Protein AF-A0A7C7QX99-F1 (afdb_monomer)

Mean predicted aligned error: 15.76 Å

pLDDT: mean 74.19, std 25.72, range [22.48, 98.88]

Nearest PDB structures (foldseek):
  5jhe-assembly1_A-2  TM=8.015E-01  e=5.940E-01  Saccharomyces cerevisiae S288C
  7zr1-assembly1_D  TM=8.221E-02  e=9.703E-01  Thermochaetoides thermophila

Structure (mmCIF, N/CA/C/O backbone):
data_AF-A0A7C7QX99-F1
#
_entry.id   AF-A0A7C7QX99-F1
#
loop_
_atom_site.group_PDB
_atom_site.id
_atom_site.type_symbol
_atom_site.label_atom_id
_atom_site.label_alt_id
_atom_site.label_comp_id
_atom_site.label_asym_id
_atom_site.label_entity_id
_atom_site.label_seq_id
_atom_site.pdbx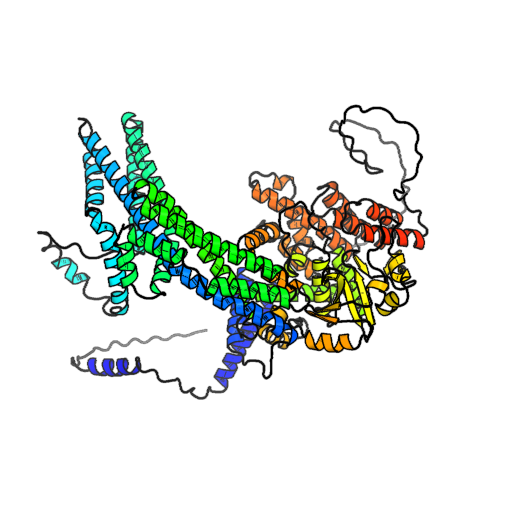_PDB_ins_code
_atom_site.Cartn_x
_atom_site.Cartn_y
_atom_site.Cartn_z
_atom_site.occupancy
_atom_site.B_iso_or_equiv
_atom_site.auth_seq_id
_atom_site.auth_comp_id
_atom_site.auth_asym_id
_atom_site.auth_atom_id
_atom_site.pdbx_PDB_model_num
ATOM 1 N N . MET A 1 1 ? 55.125 -20.316 23.622 1.00 30.61 1 MET A N 1
ATOM 2 C CA . MET A 1 1 ? 56.474 -20.749 24.046 1.00 30.61 1 MET A CA 1
ATOM 3 C C . MET A 1 1 ? 57.015 -21.716 22.999 1.00 30.61 1 MET A C 1
ATOM 5 O O . MET A 1 1 ? 56.302 -22.662 22.714 1.00 30.61 1 MET A O 1
ATOM 9 N N . ARG A 1 2 ? 58.177 -21.363 22.403 1.00 29.12 2 ARG A N 1
ATOM 10 C CA . ARG A 1 2 ? 59.296 -22.146 21.789 1.00 29.12 2 ARG A CA 1
ATOM 11 C C . ARG A 1 2 ? 58.978 -23.546 21.208 1.00 29.12 2 ARG A C 1
ATOM 13 O O . ARG A 1 2 ? 58.317 -24.315 21.877 1.00 29.12 2 ARG A O 1
ATOM 20 N N . SER A 1 3 ? 59.452 -24.013 20.047 1.00 27.77 3 SER A N 1
ATOM 21 C CA . SER A 1 3 ? 60.638 -23.757 19.187 1.00 27.77 3 SER A CA 1
ATOM 22 C C . SER A 1 3 ? 60.457 -24.611 17.903 1.00 27.77 3 SER A C 1
ATOM 24 O O . SER A 1 3 ? 59.970 -25.727 18.012 1.00 27.77 3 SER A O 1
ATOM 26 N N . ALA A 1 4 ? 60.621 -24.125 16.667 1.00 34.66 4 ALA A N 1
ATOM 27 C CA . ALA A 1 4 ? 61.855 -23.989 15.872 1.00 34.66 4 ALA A CA 1
ATOM 28 C C . ALA A 1 4 ? 62.702 -25.271 15.669 1.00 34.66 4 ALA A C 1
ATOM 30 O O . ALA A 1 4 ? 63.384 -25.690 16.597 1.00 34.66 4 ALA A O 1
ATOM 31 N N . SER A 1 5 ? 62.780 -25.769 14.422 1.00 29.28 5 SER A N 1
ATOM 32 C CA . SER A 1 5 ? 64.048 -26.157 13.770 1.00 29.28 5 SER A CA 1
ATOM 33 C C . SER A 1 5 ? 63.906 -26.315 12.240 1.00 29.28 5 SER A C 1
ATOM 35 O O . SER A 1 5 ? 62.974 -26.922 11.722 1.00 29.28 5 SER A O 1
ATOM 37 N N . ARG A 1 6 ? 64.856 -25.693 11.530 1.00 31.02 6 ARG A N 1
ATOM 38 C CA . ARG A 1 6 ? 65.202 -25.818 10.101 1.00 31.02 6 ARG A CA 1
ATOM 39 C C . ARG A 1 6 ? 66.288 -26.888 9.966 1.00 31.02 6 ARG A C 1
ATOM 41 O O . ARG A 1 6 ? 67.181 -26.875 10.808 1.00 31.02 6 ARG A O 1
ATOM 48 N N . VAL A 1 7 ? 66.317 -27.647 8.865 1.00 31.22 7 VAL A N 1
ATOM 49 C CA . VAL A 1 7 ? 67.562 -28.179 8.267 1.00 31.22 7 VAL A CA 1
ATOM 50 C C . VAL A 1 7 ? 67.431 -28.212 6.735 1.00 31.22 7 VAL A C 1
ATOM 52 O O . VAL A 1 7 ? 66.430 -28.687 6.202 1.00 31.22 7 VAL A O 1
ATOM 55 N N . ASP A 1 8 ? 68.452 -27.669 6.067 1.00 32.19 8 ASP A N 1
ATOM 56 C CA . ASP A 1 8 ? 68.706 -27.637 4.621 1.00 32.19 8 ASP A CA 1
ATOM 57 C C . ASP A 1 8 ? 69.195 -28.986 4.062 1.00 32.19 8 ASP A C 1
ATOM 59 O O . ASP A 1 8 ? 69.863 -29.754 4.752 1.00 32.19 8 ASP A O 1
ATOM 63 N N . GLY A 1 9 ? 68.995 -29.214 2.760 1.00 28.39 9 GLY A N 1
ATOM 64 C CA . GLY A 1 9 ? 69.675 -30.282 2.022 1.00 28.39 9 GLY A CA 1
ATOM 65 C C . GLY A 1 9 ? 69.593 -30.106 0.505 1.00 28.39 9 GLY A C 1
ATOM 66 O O . GLY A 1 9 ? 68.614 -30.500 -0.119 1.00 28.39 9 GLY A O 1
ATOM 67 N N . ARG A 1 10 ? 70.636 -29.521 -0.101 1.00 31.59 10 ARG A N 1
ATOM 68 C CA . ARG A 1 10 ? 70.861 -29.515 -1.558 1.00 31.59 10 ARG A CA 1
ATOM 69 C C . ARG A 1 10 ? 71.312 -30.906 -2.023 1.00 31.59 10 ARG A C 1
ATOM 71 O O . ARG A 1 10 ? 72.273 -31.439 -1.478 1.00 31.59 10 ARG A O 1
ATOM 78 N N . GLY A 1 11 ? 70.717 -31.424 -3.098 1.00 28.89 11 GLY A N 1
ATOM 79 C CA . GLY A 1 11 ? 71.181 -32.616 -3.818 1.00 28.89 11 GLY A CA 1
ATOM 80 C C . GLY A 1 11 ? 70.881 -32.500 -5.315 1.00 28.89 11 GLY A C 1
ATOM 81 O O . GLY A 1 11 ? 69.756 -32.203 -5.698 1.00 28.89 11 GLY A O 1
ATOM 82 N N . LYS A 1 12 ? 71.920 -32.655 -6.139 1.00 30.75 12 LYS A N 1
ATOM 83 C CA . LYS A 1 12 ? 71.970 -32.445 -7.597 1.00 30.75 12 LYS A CA 1
ATOM 84 C C . LYS A 1 12 ? 71.170 -33.492 -8.396 1.00 30.75 12 LYS A C 1
ATOM 86 O O . LYS A 1 12 ? 71.123 -34.656 -8.015 1.00 30.75 12 LYS A O 1
ATOM 91 N N . SER A 1 13 ? 70.640 -33.073 -9.546 1.00 36.22 13 SER A N 1
ATOM 92 C CA . SER A 1 13 ? 69.966 -33.888 -10.574 1.00 36.22 13 SER A CA 1
ATOM 93 C C . SER A 1 13 ? 70.935 -34.722 -11.434 1.00 36.22 13 SER A C 1
ATOM 95 O O . SER A 1 13 ? 72.069 -34.289 -11.654 1.00 36.22 13 SER A O 1
ATOM 97 N N . PRO A 1 14 ? 70.452 -35.819 -12.052 1.00 33.06 14 PRO A N 1
ATOM 98 C CA . PRO A 1 14 ? 70.858 -36.199 -13.409 1.00 33.06 14 PRO A CA 1
ATOM 99 C C . PRO A 1 14 ? 69.648 -36.429 -14.358 1.00 33.06 14 PRO A C 1
ATOM 101 O O . PRO A 1 14 ? 68.509 -36.523 -13.895 1.00 33.06 14 PRO A O 1
ATOM 104 N N . PRO A 1 15 ? 69.862 -36.452 -15.690 1.00 43.06 15 PRO A N 1
ATOM 105 C CA . PRO A 1 15 ? 68.826 -36.208 -16.697 1.00 43.06 15 PRO A CA 1
ATOM 106 C C . PRO A 1 15 ? 68.098 -37.487 -17.139 1.00 43.06 15 PRO A C 1
ATOM 108 O O . PRO A 1 15 ? 68.664 -38.576 -17.125 1.00 43.06 15 PRO A O 1
ATOM 111 N N . SER A 1 16 ? 66.843 -37.353 -17.573 1.00 33.56 16 SER A N 1
ATOM 112 C CA . SER A 1 16 ? 66.055 -38.437 -18.184 1.00 33.56 16 SER A CA 1
ATOM 113 C C . SER A 1 16 ? 65.159 -37.904 -19.328 1.00 33.56 16 SER A C 1
ATOM 115 O O . SER A 1 16 ? 64.905 -36.700 -19.390 1.00 33.56 16 SER A O 1
ATOM 117 N N . PRO A 1 17 ? 64.790 -38.763 -20.301 1.00 33.09 17 PRO A N 1
ATOM 118 C CA . PRO A 1 17 ? 64.720 -38.436 -21.733 1.00 33.09 17 PRO A CA 1
ATOM 119 C C . PRO A 1 17 ? 63.365 -37.867 -22.209 1.00 33.09 17 PRO A C 1
ATOM 121 O O . PRO A 1 17 ? 62.349 -38.003 -21.521 1.00 33.09 17 PRO A O 1
ATOM 124 N N . PRO A 1 18 ? 63.314 -37.248 -23.408 1.00 40.69 18 PRO A N 1
ATOM 125 C CA . PRO A 1 18 ? 62.104 -36.637 -23.946 1.00 40.69 18 PRO A CA 1
ATOM 126 C C . PRO A 1 18 ? 61.167 -37.727 -24.483 1.00 40.69 18 PRO A C 1
ATOM 128 O O . PRO A 1 18 ? 61.434 -38.338 -25.512 1.00 40.69 18 PRO A O 1
ATOM 131 N N . GLY A 1 19 ? 60.067 -37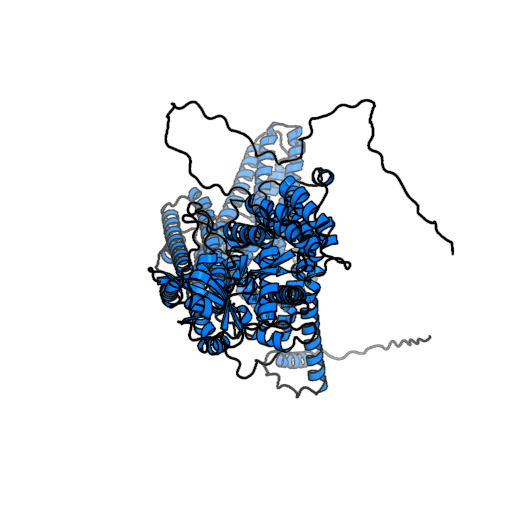.997 -23.779 1.00 42.34 19 GLY A N 1
ATOM 132 C CA . GLY A 1 19 ? 59.061 -38.949 -24.272 1.00 42.34 19 GLY A CA 1
ATOM 133 C C . GLY A 1 19 ? 57.911 -39.297 -23.326 1.00 42.34 19 GLY A C 1
ATOM 134 O O . GLY A 1 19 ? 56.900 -39.815 -23.782 1.00 42.34 19 GLY A O 1
ATOM 135 N N . ALA A 1 20 ? 57.999 -38.981 -22.029 1.00 36.06 20 ALA A N 1
ATOM 136 C CA . ALA A 1 20 ? 56.996 -39.417 -21.047 1.00 36.06 20 ALA A CA 1
ATOM 137 C C . ALA A 1 20 ? 55.898 -38.383 -20.702 1.00 36.06 20 ALA A C 1
ATOM 139 O O . ALA A 1 20 ? 54.919 -38.739 -20.049 1.00 36.06 20 ALA A O 1
ATOM 140 N N . MET A 1 21 ? 55.999 -37.122 -21.154 1.00 36.62 21 MET A N 1
ATOM 141 C CA . MET A 1 21 ? 54.970 -36.096 -20.875 1.00 36.62 21 MET A CA 1
ATOM 142 C C . MET A 1 21 ? 53.795 -36.082 -21.866 1.00 36.62 21 MET A C 1
ATOM 144 O O . MET A 1 21 ? 52.720 -35.601 -21.515 1.00 36.62 21 MET A O 1
ATOM 148 N N . ALA A 1 22 ? 53.941 -36.661 -23.061 1.00 39.94 22 ALA A N 1
ATOM 149 C CA . ALA A 1 22 ? 52.854 -36.702 -24.045 1.00 39.94 22 ALA A CA 1
ATOM 150 C C . ALA A 1 22 ? 51.770 -37.745 -23.698 1.00 39.94 22 ALA A C 1
ATOM 152 O O . ALA A 1 22 ? 50.595 -37.529 -23.987 1.00 39.94 22 ALA A O 1
ATOM 153 N N . LEU A 1 23 ? 52.130 -38.839 -23.012 1.00 35.56 23 LEU A N 1
ATOM 154 C CA . LEU A 1 23 ? 51.173 -39.888 -22.636 1.00 35.56 23 LEU A CA 1
ATOM 155 C C . LEU A 1 23 ? 50.381 -39.549 -21.356 1.00 35.56 23 LEU A C 1
ATOM 157 O O . LEU A 1 23 ? 49.223 -39.936 -21.233 1.00 35.56 23 LEU A O 1
ATOM 161 N N . TRP A 1 24 ? 50.953 -38.761 -20.436 1.00 39.25 24 TRP A N 1
ATOM 162 C CA . TRP A 1 24 ? 50.236 -38.272 -19.247 1.00 39.25 24 TRP A CA 1
ATOM 163 C C . TRP A 1 24 ? 49.296 -37.097 -19.554 1.00 39.25 24 TRP A C 1
ATOM 165 O O . TRP A 1 24 ? 48.236 -36.993 -18.938 1.00 39.25 24 TRP A O 1
ATOM 175 N N . ALA A 1 25 ? 49.617 -36.261 -20.549 1.00 39.16 25 ALA A N 1
ATOM 176 C CA . ALA A 1 25 ? 48.735 -35.181 -20.996 1.00 39.16 25 ALA A CA 1
ATOM 177 C C . ALA A 1 25 ? 47.486 -35.701 -21.740 1.00 39.16 25 ALA A C 1
ATOM 179 O O . ALA A 1 25 ? 46.396 -35.164 -21.553 1.00 39.16 25 ALA A O 1
ATOM 180 N N . LEU A 1 26 ? 47.604 -36.794 -22.506 1.00 36.91 26 LEU A N 1
ATOM 181 C CA . LEU A 1 26 ? 46.467 -37.423 -23.198 1.00 36.91 26 LEU A CA 1
ATOM 182 C C . LEU A 1 26 ? 45.500 -38.152 -22.245 1.00 36.91 26 LEU A C 1
ATOM 184 O O . LEU A 1 26 ? 44.292 -38.132 -22.476 1.00 36.91 26 LEU A O 1
ATOM 188 N N . VAL A 1 27 ? 45.988 -38.718 -21.134 1.00 40.03 27 VAL A N 1
ATOM 189 C CA . VAL A 1 27 ? 45.129 -39.345 -20.105 1.00 40.03 27 VAL A CA 1
ATOM 190 C C . VAL A 1 27 ? 44.422 -38.296 -19.229 1.00 40.03 27 VAL A C 1
ATOM 192 O O . VAL A 1 27 ? 43.275 -38.501 -18.835 1.00 40.03 27 VAL A O 1
ATOM 195 N N . LEU A 1 28 ? 45.041 -37.133 -18.990 1.00 37.34 28 LEU A N 1
ATOM 196 C CA . LEU A 1 28 ? 44.399 -36.003 -18.300 1.00 37.34 28 LEU A CA 1
ATOM 197 C C . LEU A 1 28 ? 43.385 -35.254 -19.185 1.00 37.34 28 LEU A C 1
ATOM 199 O O . LEU A 1 28 ? 42.366 -34.794 -18.674 1.00 37.34 28 LEU A O 1
ATOM 203 N N . ALA A 1 29 ? 43.602 -35.188 -20.503 1.00 36.94 29 ALA A N 1
ATOM 204 C CA . ALA A 1 29 ? 42.662 -34.567 -21.441 1.00 36.94 29 ALA A CA 1
ATOM 205 C C . ALA A 1 29 ? 41.411 -35.432 -21.708 1.00 36.94 29 ALA A C 1
ATOM 207 O O . ALA A 1 29 ? 40.313 -34.894 -21.859 1.00 36.94 29 ALA A O 1
ATOM 208 N N . ALA A 1 30 ? 41.529 -36.765 -21.678 1.00 32.94 30 ALA A N 1
ATOM 209 C CA . ALA A 1 30 ? 40.384 -37.670 -21.835 1.00 32.94 30 ALA A CA 1
ATOM 210 C C . ALA A 1 30 ? 39.441 -37.710 -20.608 1.00 32.94 30 ALA A C 1
ATOM 212 O O . ALA A 1 30 ? 38.288 -38.119 -20.736 1.00 32.94 30 ALA A O 1
ATOM 213 N N . LEU A 1 31 ? 39.882 -37.234 -19.436 1.00 33.00 31 LEU A N 1
ATOM 214 C CA . LEU A 1 31 ? 39.061 -37.155 -18.217 1.00 33.00 31 LEU A CA 1
ATOM 215 C C . LEU A 1 31 ? 38.252 -35.848 -18.080 1.00 33.00 31 LEU A C 1
ATOM 217 O O . LEU A 1 31 ? 37.415 -35.754 -17.184 1.00 33.00 31 LEU A O 1
ATOM 221 N N . CYS A 1 32 ? 38.442 -34.863 -18.967 1.00 34.25 32 CYS A N 1
ATOM 222 C CA . CYS A 1 32 ? 37.821 -33.536 -18.837 1.00 34.25 32 CYS A CA 1
ATOM 223 C C . CYS A 1 32 ? 36.688 -33.222 -19.839 1.00 34.25 32 CYS A C 1
ATOM 225 O O . CYS A 1 32 ? 36.085 -32.158 -19.720 1.00 34.25 32 CYS A O 1
ATOM 227 N N . VAL A 1 33 ? 36.348 -34.108 -20.791 1.00 38.78 33 VAL A N 1
ATOM 228 C CA . VAL A 1 33 ? 35.330 -33.812 -21.839 1.00 38.78 33 VAL A CA 1
ATOM 229 C C . VAL A 1 33 ? 34.152 -34.805 -21.899 1.00 38.78 33 VAL A C 1
ATOM 231 O O . VAL A 1 33 ? 33.150 -34.530 -22.553 1.00 38.78 33 VAL A O 1
ATOM 234 N N . ALA A 1 34 ? 34.160 -35.905 -21.143 1.00 31.64 34 ALA A N 1
ATOM 235 C CA . ALA A 1 34 ? 32.978 -36.760 -21.013 1.00 31.64 34 ALA A CA 1
ATOM 236 C C . ALA A 1 34 ? 32.167 -36.371 -19.770 1.00 31.64 34 ALA A C 1
ATOM 238 O O . ALA A 1 34 ? 32.625 -36.511 -18.635 1.00 31.64 34 ALA A O 1
ATOM 239 N N . GLY A 1 35 ? 30.937 -35.899 -19.978 1.00 34.66 35 GLY A N 1
ATOM 240 C CA . GLY A 1 35 ? 29.945 -35.815 -18.920 1.00 34.66 35 GLY A CA 1
ATOM 241 C C . GLY A 1 35 ? 29.700 -37.197 -18.319 1.00 34.66 35 GLY A C 1
ATOM 242 O O . GLY A 1 35 ? 28.940 -37.986 -18.866 1.00 34.66 35 GLY A O 1
ATOM 243 N N . CYS A 1 36 ? 30.295 -37.457 -17.161 1.00 25.52 36 CYS A N 1
ATOM 244 C CA . CYS A 1 36 ? 29.782 -38.438 -16.224 1.00 25.52 36 CYS A CA 1
ATOM 245 C C . CYS A 1 36 ? 29.022 -37.675 -15.149 1.00 25.52 36 CYS A C 1
ATOM 247 O O . CYS A 1 36 ? 29.586 -36.885 -14.385 1.00 25.52 36 CYS A O 1
ATOM 249 N N . GLN A 1 37 ? 27.712 -37.923 -15.126 1.00 31.78 37 GLN A N 1
ATOM 250 C CA . GLN A 1 37 ? 26.872 -37.800 -13.948 1.00 31.78 37 GLN A CA 1
ATOM 251 C C . GLN A 1 37 ? 27.731 -38.069 -12.713 1.00 31.78 37 GLN A C 1
ATOM 253 O O . GLN A 1 37 ? 28.314 -39.146 -12.582 1.00 31.78 37 GLN A O 1
ATOM 258 N N . ARG A 1 38 ? 27.823 -37.097 -11.799 1.00 24.97 38 ARG A N 1
ATOM 259 C CA . ARG A 1 38 ? 28.212 -37.430 -10.433 1.00 24.97 38 ARG A CA 1
ATOM 260 C C . ARG A 1 38 ? 27.134 -38.380 -9.935 1.00 24.97 38 ARG A C 1
ATOM 262 O O . ARG A 1 38 ? 26.106 -37.935 -9.431 1.00 24.97 38 ARG A O 1
ATOM 269 N N . THR A 1 39 ? 27.375 -39.680 -10.071 1.00 27.58 39 THR A N 1
ATOM 270 C CA . THR A 1 39 ? 26.901 -40.647 -9.098 1.00 27.58 39 THR A CA 1
ATOM 271 C C . THR A 1 39 ? 27.280 -40.044 -7.762 1.00 27.58 39 THR A C 1
ATOM 273 O O . THR A 1 39 ? 28.460 -39.858 -7.457 1.00 27.58 39 THR A O 1
ATOM 276 N N . SER A 1 40 ? 26.272 -39.588 -7.032 1.00 30.56 40 SER A N 1
ATOM 277 C CA . SER A 1 40 ? 26.423 -39.161 -5.660 1.00 30.56 40 SER A CA 1
ATOM 278 C C . SER A 1 40 ? 27.120 -40.299 -4.926 1.00 30.56 40 SER A C 1
ATOM 280 O O . SER A 1 40 ? 26.474 -41.298 -4.612 1.00 30.56 40 SER A O 1
ATOM 282 N N . SER A 1 41 ? 28.423 -40.166 -4.654 1.00 32.69 41 SER A N 1
ATOM 283 C CA . SER A 1 41 ? 29.016 -40.902 -3.542 1.00 32.69 41 SER A CA 1
ATOM 284 C C . SER A 1 41 ? 28.081 -40.676 -2.360 1.00 32.69 41 SER A C 1
ATOM 286 O O . SER A 1 41 ? 27.682 -39.518 -2.156 1.00 32.69 41 SER A O 1
ATOM 288 N N . PRO A 1 42 ? 27.667 -41.728 -1.633 1.00 33.66 42 PRO A N 1
ATOM 289 C CA . PRO A 1 42 ? 26.767 -41.562 -0.508 1.00 33.66 42 PRO A CA 1
ATOM 290 C C . PRO A 1 42 ? 27.400 -40.514 0.395 1.00 33.66 42 PRO A C 1
ATOM 292 O O . PRO A 1 42 ? 28.531 -40.671 0.862 1.00 33.66 42 PRO A O 1
ATOM 295 N N . ARG A 1 43 ? 26.719 -39.371 0.516 1.00 38.72 43 ARG A N 1
ATOM 296 C CA . ARG A 1 43 ? 27.171 -38.280 1.364 1.00 38.72 43 ARG A CA 1
ATOM 297 C C . ARG A 1 43 ? 27.346 -38.888 2.741 1.00 38.72 43 ARG A C 1
ATOM 299 O O . ARG A 1 43 ? 26.373 -39.315 3.353 1.00 38.72 43 ARG A O 1
ATOM 306 N N . GLY A 1 44 ? 28.588 -38.954 3.216 1.00 36.56 44 GLY A N 1
ATOM 307 C CA . GLY A 1 44 ? 28.829 -39.343 4.595 1.00 36.56 44 GLY A CA 1
ATOM 308 C C . GLY A 1 44 ? 27.984 -38.433 5.498 1.00 36.56 44 GLY A C 1
ATOM 309 O O . GLY A 1 44 ? 27.872 -37.234 5.193 1.00 36.56 44 GLY A O 1
ATOM 310 N N . PRO A 1 45 ? 27.401 -38.951 6.592 1.00 46.25 45 PRO A N 1
ATOM 311 C CA . PRO A 1 45 ? 26.476 -38.205 7.449 1.00 46.25 45 PRO A CA 1
ATOM 312 C C . PRO A 1 45 ? 27.055 -36.872 7.964 1.00 46.25 45 PRO A C 1
ATOM 314 O O . PRO A 1 45 ? 26.307 -35.949 8.279 1.00 46.25 45 PRO A O 1
ATOM 317 N N . GLY A 1 46 ? 28.386 -36.719 7.995 1.00 40.12 46 GLY A N 1
ATOM 318 C CA . GLY A 1 46 ? 29.060 -35.457 8.318 1.00 40.12 46 GLY A CA 1
ATOM 319 C C . GLY A 1 46 ? 28.889 -34.340 7.276 1.00 40.12 46 GLY A C 1
ATOM 320 O O . GLY A 1 46 ? 28.754 -33.181 7.657 1.00 40.12 46 GLY A O 1
ATOM 321 N N . SER A 1 47 ? 28.836 -34.651 5.975 1.00 50.22 47 SER A N 1
ATOM 322 C CA . SER A 1 47 ? 28.696 -33.635 4.912 1.00 50.22 47 SER A CA 1
ATOM 323 C C . SER A 1 47 ? 27.273 -33.074 4.806 1.00 50.22 47 SER A C 1
ATOM 325 O O . SER A 1 47 ? 27.098 -31.886 4.530 1.00 50.22 47 SER A O 1
ATOM 327 N N . GLU A 1 48 ? 26.256 -33.893 5.097 1.00 55.53 48 GLU A N 1
ATOM 328 C CA . GLU A 1 48 ? 24.861 -33.444 5.182 1.00 55.53 48 GLU A CA 1
ATOM 329 C C . GLU A 1 48 ? 24.620 -32.591 6.422 1.00 55.53 48 GLU A C 1
ATOM 331 O O . GLU A 1 48 ? 23.999 -31.535 6.318 1.00 55.53 48 GLU A O 1
ATOM 336 N N . LYS A 1 49 ? 25.190 -32.980 7.571 1.00 58.12 49 LYS A N 1
ATOM 337 C CA . LYS A 1 49 ? 25.149 -32.167 8.794 1.00 58.12 49 LYS A CA 1
ATOM 338 C C . LYS A 1 49 ? 25.815 -30.801 8.595 1.00 58.12 49 LYS A C 1
ATOM 340 O O . LYS A 1 49 ? 25.245 -29.790 8.995 1.00 58.12 49 LYS A O 1
ATOM 345 N N . LEU A 1 50 ? 26.969 -30.747 7.920 1.00 57.88 50 LEU A N 1
ATOM 346 C CA . LEU A 1 50 ? 27.662 -29.486 7.623 1.00 57.88 50 LEU A CA 1
ATOM 347 C C . LEU A 1 50 ? 26.875 -28.599 6.639 1.00 57.88 50 LEU A C 1
ATOM 349 O O . LEU A 1 50 ? 26.869 -27.375 6.767 1.00 57.88 50 LEU A O 1
ATOM 353 N N . GLY A 1 51 ? 26.211 -29.207 5.651 1.00 66.94 51 GLY A N 1
ATOM 354 C CA . GLY A 1 51 ? 25.324 -28.507 4.719 1.00 66.94 51 GLY A CA 1
ATOM 355 C C . GLY A 1 51 ? 24.090 -27.926 5.411 1.00 66.94 51 GLY A C 1
ATOM 356 O O . GLY A 1 51 ? 23.786 -26.751 5.219 1.00 66.94 51 GLY A O 1
ATOM 357 N N . ALA A 1 52 ? 23.440 -28.718 6.268 1.00 67.69 52 ALA A N 1
ATOM 358 C CA . ALA A 1 52 ? 22.275 -28.302 7.043 1.00 67.69 52 ALA A CA 1
ATOM 359 C C . ALA A 1 52 ? 22.600 -27.169 8.029 1.00 67.69 52 ALA A C 1
ATOM 361 O O . ALA A 1 52 ? 21.827 -26.218 8.125 1.00 67.69 52 ALA A O 1
ATOM 362 N N . ALA A 1 53 ? 23.757 -27.226 8.702 1.00 67.88 53 ALA A N 1
ATOM 363 C CA . ALA A 1 53 ? 24.226 -26.156 9.584 1.00 67.88 53 ALA A CA 1
ATOM 364 C C . ALA A 1 53 ? 24.435 -24.838 8.818 1.00 67.88 53 ALA A C 1
ATOM 366 O O . ALA A 1 53 ? 23.859 -23.817 9.175 1.00 67.88 53 ALA A O 1
ATOM 367 N N . ARG A 1 54 ? 25.149 -24.878 7.683 1.00 75.69 54 ARG A N 1
ATOM 368 C CA . ARG A 1 54 ? 25.354 -23.692 6.828 1.00 75.69 54 ARG A CA 1
ATOM 369 C C . ARG A 1 54 ? 24.045 -23.103 6.300 1.00 75.69 54 ARG A C 1
ATOM 371 O O . ARG A 1 54 ? 23.938 -21.892 6.131 1.00 75.69 54 ARG A O 1
ATOM 378 N N . ASP A 1 55 ? 23.064 -23.944 5.985 1.00 77.81 55 ASP A N 1
ATOM 379 C CA . ASP A 1 55 ? 21.757 -23.485 5.515 1.00 77.81 55 ASP A CA 1
ATOM 380 C C . ASP A 1 55 ? 20.927 -22.869 6.658 1.00 77.81 55 ASP A C 1
ATOM 382 O O . ASP A 1 55 ? 20.232 -21.877 6.431 1.00 77.81 55 ASP A O 1
ATOM 386 N N . ALA A 1 56 ? 21.031 -23.397 7.882 1.00 77.62 56 ALA A N 1
ATOM 387 C CA . ALA A 1 56 ? 20.441 -22.786 9.074 1.00 77.62 56 ALA A CA 1
ATOM 388 C C . ALA A 1 56 ? 21.071 -21.417 9.382 1.00 77.62 56 ALA A C 1
ATOM 390 O O . ALA A 1 56 ? 20.337 -20.456 9.619 1.00 77.62 56 ALA A O 1
ATOM 391 N N . ASP A 1 57 ? 22.398 -21.301 9.271 1.00 84.62 57 ASP A N 1
ATOM 392 C CA . ASP A 1 57 ? 23.123 -20.042 9.467 1.00 84.62 57 ASP A CA 1
ATOM 393 C C . ASP A 1 57 ? 22.688 -18.979 8.450 1.00 84.62 57 ASP A C 1
ATOM 395 O O . ASP A 1 57 ? 22.354 -17.856 8.830 1.00 84.62 57 ASP A O 1
ATOM 399 N N . ARG A 1 58 ? 22.612 -19.329 7.153 1.00 85.75 58 ARG A N 1
ATOM 400 C CA . ARG A 1 58 ? 22.137 -18.403 6.105 1.00 85.75 58 ARG A CA 1
ATOM 401 C C . ARG A 1 58 ? 20.733 -17.884 6.388 1.00 85.75 58 ARG A C 1
ATOM 403 O O . ARG A 1 58 ? 20.495 -16.686 6.241 1.00 85.75 58 ARG A O 1
ATOM 410 N N . PHE A 1 59 ? 19.820 -18.779 6.771 1.00 89.75 59 PHE A N 1
ATOM 411 C CA . PHE A 1 59 ? 18.450 -18.411 7.110 1.00 89.75 59 PHE A CA 1
ATOM 412 C C . PHE A 1 59 ? 18.416 -17.479 8.322 1.00 89.75 59 PHE A C 1
ATOM 414 O O . PHE A 1 59 ? 17.824 -16.405 8.231 1.00 89.75 59 PHE A O 1
ATOM 421 N N . SER A 1 60 ? 19.088 -17.843 9.424 1.00 87.25 60 SER A N 1
ATOM 422 C CA . SER A 1 60 ? 19.095 -17.014 10.634 1.00 87.25 60 SER A CA 1
ATOM 423 C C . SER A 1 60 ? 19.676 -15.636 10.349 1.00 87.25 60 SER A C 1
ATOM 425 O O . SER A 1 60 ? 19.016 -14.648 10.641 1.00 87.25 60 SER A O 1
ATOM 427 N N . MET A 1 61 ? 20.838 -15.554 9.691 1.00 86.50 61 MET A N 1
ATOM 428 C CA . MET A 1 61 ? 21.466 -14.277 9.343 1.00 86.50 61 MET A CA 1
ATOM 429 C C . MET A 1 61 ? 20.555 -13.387 8.495 1.00 86.50 61 MET A C 1
ATOM 431 O O . MET A 1 61 ? 20.489 -12.177 8.717 1.00 86.50 61 MET A O 1
ATOM 435 N N . ALA A 1 62 ? 19.871 -13.961 7.502 1.00 87.75 62 ALA A N 1
ATOM 436 C CA . ALA A 1 62 ? 18.966 -13.197 6.657 1.00 87.75 62 ALA A CA 1
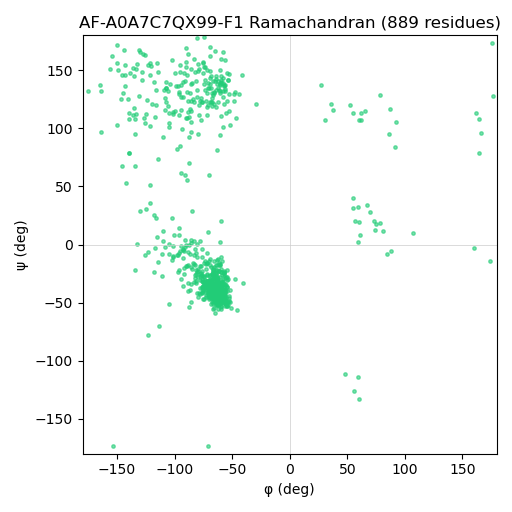ATOM 437 C C . ALA A 1 62 ? 17.766 -12.678 7.457 1.00 87.75 62 ALA A C 1
ATOM 439 O O . ALA A 1 62 ? 17.485 -11.482 7.425 1.00 87.75 62 ALA A O 1
ATOM 440 N N . VAL A 1 63 ? 17.109 -13.549 8.229 1.00 87.75 63 VAL A N 1
ATOM 441 C CA . VAL A 1 63 ? 15.979 -13.176 9.090 1.00 87.75 63 VAL A CA 1
ATOM 442 C C . VAL A 1 63 ? 16.399 -12.123 10.118 1.00 87.75 63 VAL A C 1
ATOM 444 O O . VAL A 1 63 ? 15.726 -11.108 10.250 1.00 87.75 63 VAL A O 1
ATOM 447 N N . ASP A 1 64 ? 17.532 -12.305 10.796 1.00 87.31 64 ASP A N 1
ATOM 448 C CA . ASP A 1 64 ? 18.073 -11.339 11.759 1.00 87.31 64 ASP A CA 1
ATOM 449 C C . ASP A 1 64 ? 18.285 -9.962 11.133 1.00 87.31 64 ASP A C 1
ATOM 451 O O . ASP A 1 64 ? 17.962 -8.947 11.748 1.00 87.31 64 ASP A O 1
ATOM 455 N N . THR A 1 65 ? 18.751 -9.921 9.883 1.00 85.62 65 THR A N 1
ATOM 456 C CA . THR A 1 65 ? 18.924 -8.664 9.148 1.00 85.62 65 THR A CA 1
ATOM 457 C C . THR A 1 65 ? 17.579 -7.981 8.884 1.00 85.62 65 THR A C 1
ATOM 459 O O . THR A 1 65 ? 17.470 -6.774 9.079 1.00 85.62 65 THR A O 1
ATOM 462 N N . PHE A 1 66 ? 16.530 -8.724 8.512 1.00 84.94 66 PHE A N 1
ATOM 463 C CA . PHE A 1 66 ? 15.186 -8.153 8.341 1.00 84.94 66 PHE A CA 1
ATOM 464 C C . PHE A 1 66 ? 14.614 -7.590 9.647 1.00 84.94 66 PHE A C 1
ATOM 466 O O . PHE A 1 66 ? 14.012 -6.517 9.652 1.00 84.94 66 PHE A O 1
ATOM 473 N N . PHE A 1 67 ? 14.827 -8.283 10.767 1.00 85.19 67 PHE A N 1
ATOM 474 C CA . PHE A 1 67 ? 14.375 -7.816 12.079 1.00 85.19 67 PHE A CA 1
ATOM 475 C C . PHE A 1 67 ? 15.178 -6.629 12.618 1.00 85.19 67 PHE A C 1
ATOM 477 O O . PHE A 1 67 ? 14.693 -5.964 13.530 1.00 85.19 67 PHE A O 1
ATOM 484 N N . ARG A 1 68 ? 16.358 -6.346 12.058 1.00 83.50 68 ARG A N 1
ATOM 485 C CA . ARG A 1 68 ? 17.255 -5.236 12.422 1.00 83.50 68 ARG A CA 1
ATOM 486 C C . ARG A 1 68 ? 17.437 -4.240 11.272 1.00 83.50 68 ARG A C 1
ATOM 488 O O . ARG A 1 68 ? 18.442 -3.541 11.213 1.00 83.50 68 ARG A O 1
ATOM 495 N N . ALA A 1 69 ? 16.490 -4.194 10.330 1.00 75.44 69 ALA A N 1
ATOM 496 C CA . ALA A 1 69 ? 16.619 -3.438 9.084 1.00 75.44 69 ALA A CA 1
ATOM 497 C C . ALA A 1 69 ? 16.958 -1.944 9.285 1.00 75.44 69 ALA A C 1
ATOM 499 O O . ALA A 1 69 ? 17.642 -1.363 8.452 1.00 75.44 69 ALA A O 1
ATOM 500 N N . GLU A 1 70 ? 16.518 -1.333 10.387 1.00 73.62 70 GLU A N 1
ATOM 501 C CA . GLU A 1 70 ? 16.796 0.058 10.771 1.00 73.62 70 GLU A CA 1
ATOM 502 C C . GLU A 1 70 ? 18.265 0.341 11.102 1.00 73.62 70 GLU A C 1
ATOM 504 O O . GLU A 1 70 ? 18.715 1.483 10.997 1.00 73.62 70 GLU A O 1
ATOM 509 N N . GLU A 1 71 ? 19.019 -0.684 11.501 1.00 74.00 71 GLU A N 1
ATOM 510 C CA . GLU A 1 71 ? 20.443 -0.549 11.805 1.00 74.00 71 GLU A CA 1
ATOM 511 C C . GLU A 1 71 ? 21.267 -0.346 10.527 1.00 74.00 71 GLU A C 1
ATOM 513 O O . GLU A 1 71 ? 22.404 0.117 10.580 1.00 74.00 71 GLU A O 1
ATOM 518 N N . PHE A 1 72 ? 20.682 -0.635 9.362 1.00 70.44 72 PHE A N 1
ATOM 519 C CA . PHE A 1 72 ? 21.353 -0.572 8.073 1.00 70.44 72 PHE A CA 1
ATOM 520 C C . PHE A 1 72 ? 20.878 0.635 7.256 1.00 70.44 72 PHE A C 1
ATOM 522 O O . PHE A 1 72 ? 19.688 0.915 7.147 1.00 70.44 72 PHE A O 1
ATOM 529 N N . GLU A 1 73 ? 21.824 1.357 6.655 1.00 54.97 73 GLU A N 1
ATOM 530 C CA . GLU A 1 73 ? 21.558 2.624 5.947 1.00 54.97 73 GLU A CA 1
ATOM 531 C C . GLU A 1 73 ? 21.208 2.423 4.472 1.00 54.97 73 GLU A C 1
ATOM 533 O O . GLU A 1 73 ? 20.617 3.295 3.836 1.00 54.97 73 GLU A O 1
ATOM 538 N N . THR A 1 74 ? 21.546 1.261 3.910 1.00 55.88 74 THR A N 1
ATOM 539 C CA . THR A 1 74 ? 21.430 1.004 2.477 1.00 55.88 74 THR A CA 1
ATOM 540 C C . THR A 1 74 ? 20.458 -0.133 2.180 1.00 55.88 74 THR A C 1
ATOM 542 O O . THR A 1 74 ? 20.456 -1.190 2.815 1.00 55.88 74 THR A O 1
ATOM 545 N N . GLY A 1 75 ? 19.666 0.045 1.116 1.00 62.56 75 GLY A N 1
ATOM 546 C CA . GLY A 1 75 ? 18.827 -1.021 0.553 1.00 62.56 75 GLY A CA 1
ATOM 547 C C . GLY A 1 75 ? 19.625 -2.250 0.089 1.00 62.56 75 GLY A C 1
ATOM 548 O O . GLY A 1 75 ? 19.038 -3.299 -0.170 1.00 62.56 75 GLY A O 1
ATOM 549 N N . GLU A 1 76 ? 20.958 -2.155 0.031 1.00 69.25 76 GLU A N 1
ATOM 550 C CA . GLU A 1 76 ? 21.849 -3.286 -0.220 1.00 69.25 76 GLU A CA 1
ATOM 551 C C . GLU A 1 76 ? 21.724 -4.383 0.837 1.00 69.25 76 GLU A C 1
ATOM 553 O O . GLU A 1 76 ? 21.826 -5.555 0.493 1.00 69.25 76 GLU A O 1
ATOM 558 N N . MET A 1 77 ? 21.482 -4.052 2.110 1.00 74.69 77 MET A N 1
ATOM 559 C CA . MET A 1 77 ? 21.371 -5.077 3.156 1.00 74.69 77 MET A CA 1
ATOM 560 C C . MET A 1 77 ? 20.094 -5.905 3.016 1.00 74.69 77 MET A C 1
ATOM 562 O O . MET A 1 77 ? 20.134 -7.123 3.210 1.00 74.69 77 MET A O 1
ATOM 566 N N . LEU A 1 78 ? 18.991 -5.284 2.586 1.00 74.81 78 LEU A N 1
ATOM 567 C CA . LEU A 1 78 ? 17.776 -6.006 2.205 1.00 74.81 78 LEU A CA 1
ATOM 568 C C . LEU A 1 78 ? 18.045 -6.893 0.986 1.00 74.81 78 LEU A C 1
ATOM 570 O O . LEU A 1 78 ? 17.699 -8.070 1.017 1.00 74.81 78 LEU A O 1
ATOM 574 N N . ALA A 1 79 ? 18.730 -6.378 -0.041 1.00 80.94 79 ALA A N 1
ATOM 575 C CA . ALA A 1 79 ? 19.091 -7.167 -1.221 1.00 80.94 79 ALA A CA 1
ATOM 576 C C . ALA A 1 79 ? 19.967 -8.382 -0.859 1.00 80.94 79 ALA A C 1
ATOM 578 O O . ALA A 1 79 ? 19.611 -9.511 -1.176 1.00 80.94 79 ALA A O 1
ATOM 579 N N . ARG A 1 80 ? 21.038 -8.183 -0.078 1.00 84.31 80 ARG A N 1
ATOM 580 C CA . ARG A 1 80 ? 21.911 -9.265 0.414 1.00 84.31 80 ARG A CA 1
ATOM 581 C C . ARG A 1 80 ? 21.154 -10.275 1.281 1.00 84.31 80 ARG A C 1
ATOM 583 O O . ARG A 1 80 ? 21.471 -11.462 1.261 1.00 84.31 80 ARG A O 1
ATOM 590 N N . SER A 1 81 ? 20.174 -9.826 2.065 1.00 86.81 81 SER A N 1
ATOM 591 C CA . SER A 1 81 ? 19.331 -10.722 2.870 1.00 86.81 81 SER A CA 1
ATOM 592 C C . SER A 1 81 ? 18.403 -11.551 1.997 1.00 86.81 81 SER A C 1
ATOM 594 O O . SER A 1 81 ? 18.283 -12.754 2.220 1.00 86.81 81 SER A O 1
ATOM 596 N N . MET A 1 82 ? 17.819 -10.944 0.964 1.00 89.25 82 MET A N 1
ATOM 597 C CA . MET A 1 82 ? 17.045 -11.666 -0.042 1.00 89.25 82 MET A CA 1
ATOM 598 C C . MET A 1 82 ? 17.904 -12.687 -0.784 1.00 89.25 82 MET A C 1
ATOM 600 O O . MET A 1 82 ? 17.484 -13.831 -0.903 1.00 89.25 82 MET A O 1
ATOM 604 N N . ASP A 1 83 ? 19.130 -12.339 -1.177 1.00 88.75 83 ASP A N 1
ATOM 605 C CA . ASP A 1 83 ? 20.049 -13.276 -1.833 1.00 88.75 83 ASP A CA 1
ATOM 606 C C . ASP A 1 83 ? 20.382 -14.474 -0.932 1.00 88.75 83 ASP A C 1
ATOM 608 O O . ASP A 1 83 ? 20.456 -15.614 -1.391 1.00 88.75 83 ASP A O 1
ATOM 612 N N . ARG A 1 84 ? 20.556 -14.246 0.376 1.00 90.81 84 ARG A N 1
ATOM 613 C CA . ARG A 1 84 ? 20.772 -15.326 1.353 1.00 90.81 84 ARG A CA 1
ATOM 614 C C . ARG A 1 84 ? 19.537 -16.212 1.512 1.00 90.81 84 ARG A C 1
ATOM 616 O O . ARG A 1 84 ? 19.697 -17.432 1.573 1.00 90.81 84 ARG A O 1
ATOM 623 N N . LEU A 1 85 ? 18.336 -15.629 1.561 1.00 92.12 85 LEU A N 1
ATOM 624 C CA . LEU A 1 85 ? 17.081 -16.389 1.579 1.00 92.12 85 LEU A CA 1
ATOM 625 C C . LEU A 1 85 ? 16.891 -17.186 0.285 1.00 92.12 85 LEU A C 1
ATOM 627 O O . LEU A 1 85 ? 16.486 -18.343 0.351 1.00 92.12 85 LEU A O 1
ATOM 631 N N . ASP A 1 86 ? 17.244 -16.617 -0.867 1.00 92.50 86 ASP A N 1
ATOM 632 C CA . ASP A 1 86 ? 17.170 -17.287 -2.167 1.00 92.50 86 ASP A CA 1
ATOM 633 C C . ASP A 1 86 ? 18.146 -18.469 -2.252 1.00 92.50 86 ASP A C 1
ATOM 635 O O . ASP A 1 86 ? 17.774 -19.586 -2.614 1.00 92.50 86 ASP A O 1
ATOM 639 N N . GLN A 1 87 ? 19.388 -18.282 -1.799 1.00 91.12 87 GLN A N 1
ATOM 640 C CA . GLN A 1 87 ? 20.360 -19.373 -1.680 1.00 91.12 87 GLN A CA 1
ATOM 641 C C . GLN A 1 87 ? 19.892 -20.475 -0.725 1.00 91.12 87 GLN A C 1
ATOM 643 O O . GLN A 1 87 ? 20.140 -21.658 -0.974 1.00 91.12 87 GLN A O 1
ATOM 648 N N . TRP A 1 88 ? 19.253 -20.091 0.380 1.00 93.94 88 TRP A N 1
ATOM 649 C CA . TRP A 1 88 ? 18.714 -21.026 1.357 1.00 93.94 88 TRP A CA 1
ATOM 650 C C . TRP A 1 88 ? 17.543 -21.830 0.779 1.00 93.94 88 TRP A C 1
ATOM 652 O O . TRP A 1 88 ? 17.556 -23.061 0.874 1.00 93.94 88 TRP A O 1
ATOM 662 N N . ILE A 1 89 ? 16.557 -21.168 0.163 1.00 93.69 89 ILE A N 1
ATOM 663 C CA . ILE A 1 89 ? 15.310 -21.811 -0.266 1.00 93.69 89 ILE A CA 1
ATOM 664 C C . ILE A 1 89 ? 15.517 -22.776 -1.435 1.00 93.69 89 ILE A C 1
ATOM 666 O O . ILE A 1 89 ? 14.933 -23.858 -1.431 1.00 93.69 89 ILE A O 1
ATOM 670 N N . ARG A 1 90 ? 16.431 -22.464 -2.365 1.00 90.69 90 ARG A N 1
ATOM 671 C CA . ARG A 1 90 ? 16.786 -23.341 -3.500 1.00 90.69 90 ARG A CA 1
ATOM 672 C C . ARG A 1 90 ? 17.351 -24.702 -3.080 1.00 90.69 90 ARG A C 1
ATOM 674 O O . ARG A 1 90 ? 17.410 -25.622 -3.889 1.00 90.69 90 ARG A O 1
ATOM 681 N N . ARG A 1 91 ? 17.801 -24.833 -1.828 1.00 90.56 91 ARG A N 1
ATOM 682 C CA . ARG A 1 91 ? 18.321 -26.086 -1.254 1.00 90.56 91 ARG A CA 1
ATOM 683 C C . ARG A 1 91 ? 17.274 -26.867 -0.468 1.00 90.56 91 ARG A C 1
ATOM 685 O O . ARG A 1 91 ? 17.550 -27.983 -0.031 1.00 90.56 91 ARG A O 1
ATOM 692 N N . GLN A 1 92 ? 16.096 -26.290 -0.252 1.00 91.25 92 GLN A N 1
ATOM 693 C CA . GLN A 1 92 ? 15.039 -26.929 0.514 1.00 91.25 92 GLN A CA 1
ATOM 694 C C . GLN A 1 92 ? 14.199 -27.842 -0.376 1.00 91.25 92 GLN A C 1
ATOM 696 O O . GLN A 1 92 ? 14.027 -27.606 -1.571 1.00 91.25 92 GLN A O 1
ATOM 701 N N . LYS A 1 93 ? 13.630 -28.887 0.228 1.00 91.00 93 LYS A N 1
ATOM 702 C CA . LYS A 1 93 ? 12.605 -29.687 -0.442 1.00 91.00 93 LYS A CA 1
ATOM 703 C C . LYS A 1 93 ? 11.293 -28.894 -0.476 1.00 91.00 93 LYS A C 1
ATOM 705 O O . LYS A 1 93 ? 10.942 -28.298 0.548 1.00 91.00 93 LYS A O 1
ATOM 710 N N . PRO A 1 94 ? 10.559 -28.904 -1.601 1.00 90.00 94 PRO A N 1
ATOM 711 C CA . PRO A 1 94 ? 9.216 -28.350 -1.651 1.00 90.00 94 PRO A CA 1
ATOM 712 C C . PRO A 1 94 ? 8.321 -28.933 -0.559 1.00 90.00 94 PRO A C 1
ATOM 714 O O . PRO A 1 94 ? 8.452 -30.103 -0.193 1.00 90.00 94 PRO A O 1
ATOM 717 N N . LEU A 1 95 ? 7.395 -28.118 -0.053 1.00 89.75 95 LEU A N 1
ATOM 718 C CA . LEU A 1 95 ? 6.412 -28.577 0.920 1.00 89.75 95 LEU A CA 1
ATOM 719 C C . LEU A 1 95 ? 5.531 -29.677 0.295 1.00 89.75 95 LEU A C 1
ATOM 721 O O . LEU A 1 95 ? 4.905 -29.421 -0.739 1.00 89.75 95 LEU A O 1
ATOM 725 N N . PRO A 1 96 ? 5.467 -30.885 0.890 1.00 88.69 96 PRO A N 1
ATOM 726 C CA . PRO A 1 96 ? 4.636 -31.960 0.362 1.00 88.69 96 PRO A CA 1
ATOM 727 C C . PRO A 1 96 ? 3.164 -31.544 0.414 1.00 88.69 96 PRO A C 1
ATOM 729 O O . PRO A 1 96 ? 2.723 -30.943 1.392 1.00 88.69 96 PRO A O 1
ATOM 732 N N . HIS A 1 97 ? 2.421 -31.848 -0.652 1.00 88.31 97 HIS A N 1
ATOM 733 C CA . HIS A 1 97 ? 0.996 -31.522 -0.818 1.00 88.31 97 HIS A CA 1
ATOM 734 C C . HIS A 1 97 ? 0.637 -30.028 -0.796 1.00 88.31 97 HIS A C 1
ATOM 736 O O . HIS A 1 97 ? -0.546 -29.697 -0.824 1.00 88.31 97 HIS A O 1
ATOM 742 N N . TRP A 1 98 ? 1.619 -29.122 -0.790 1.00 93.44 98 TRP A N 1
ATOM 743 C CA . TRP A 1 98 ? 1.327 -27.701 -0.932 1.00 93.44 98 TRP A CA 1
ATOM 744 C C . TRP A 1 98 ? 0.747 -27.427 -2.319 1.00 93.44 98 TRP A C 1
ATOM 746 O O . TRP A 1 98 ? 1.303 -27.859 -3.332 1.00 93.44 98 TRP A O 1
ATOM 756 N N . LYS A 1 99 ? -0.362 -26.693 -2.349 1.00 93.88 99 LYS A N 1
ATOM 757 C CA . LYS A 1 99 ? -1.004 -26.184 -3.558 1.00 93.88 99 LYS A CA 1
ATOM 758 C C . LYS A 1 99 ? -1.340 -24.718 -3.338 1.00 93.88 99 LYS A C 1
ATOM 760 O O . LYS A 1 99 ? -1.597 -24.314 -2.203 1.00 93.88 99 LYS A O 1
ATOM 765 N N . LEU A 1 100 ? -1.353 -23.953 -4.425 1.00 95.94 100 LEU A N 1
ATOM 766 C CA . LEU A 1 100 ? -1.879 -22.598 -4.397 1.00 95.94 100 LEU A CA 1
ATOM 767 C C . LEU A 1 100 ? -3.350 -22.646 -3.964 1.00 95.94 100 LEU A C 1
ATOM 769 O O . LEU A 1 100 ? -4.091 -23.541 -4.380 1.00 95.94 100 LEU A O 1
ATOM 773 N N . ASP A 1 101 ? -3.757 -21.707 -3.110 1.00 97.44 101 ASP A N 1
ATOM 774 C CA . ASP A 1 101 ? -5.148 -21.609 -2.672 1.00 97.44 101 ASP A CA 1
ATOM 775 C C . ASP A 1 101 ? -6.071 -21.469 -3.902 1.00 97.44 101 ASP A C 1
ATOM 777 O O . ASP A 1 101 ? -5.784 -20.658 -4.789 1.00 97.44 101 ASP A O 1
ATOM 781 N N . PRO A 1 102 ? -7.167 -22.245 -3.995 1.00 96.75 102 PRO A N 1
ATOM 782 C CA . PRO A 1 102 ? -7.999 -22.283 -5.194 1.00 96.75 102 PRO A CA 1
ATOM 783 C C . PRO A 1 102 ? -8.668 -20.943 -5.521 1.00 96.75 102 PRO A C 1
ATOM 785 O O . PRO A 1 102 ? -8.945 -20.684 -6.692 1.00 96.75 102 PRO A O 1
ATOM 788 N N . MET A 1 103 ? -8.927 -20.076 -4.534 1.00 96.94 103 MET A N 1
ATOM 789 C CA . MET A 1 103 ? -9.447 -18.734 -4.810 1.00 96.94 103 MET A CA 1
ATOM 790 C C . MET A 1 103 ? -8.374 -17.863 -5.463 1.00 96.94 103 MET A C 1
ATOM 792 O O . MET A 1 103 ? -8.667 -17.157 -6.426 1.00 96.94 103 MET A O 1
ATOM 796 N N . VAL A 1 104 ? -7.129 -17.960 -4.986 1.00 97.38 104 VAL A N 1
ATOM 797 C CA . VAL A 1 104 ? -5.977 -17.233 -5.543 1.00 97.38 104 VAL A CA 1
ATOM 798 C C . VAL A 1 104 ? -5.633 -17.733 -6.942 1.00 97.38 104 VAL A C 1
ATOM 800 O O . VAL A 1 104 ? -5.437 -16.922 -7.843 1.00 97.38 104 VAL A O 1
ATOM 803 N N . ALA A 1 105 ? -5.617 -19.051 -7.154 1.00 96.56 105 ALA A N 1
ATOM 804 C CA . ALA A 1 105 ? -5.298 -19.665 -8.443 1.00 96.56 105 ALA A CA 1
ATOM 805 C C . ALA A 1 105 ? -6.204 -19.154 -9.578 1.00 96.56 105 ALA A C 1
ATOM 807 O O . ALA A 1 105 ? -5.714 -18.808 -10.651 1.00 96.56 105 ALA A O 1
ATOM 808 N N . ARG A 1 106 ? -7.511 -18.984 -9.308 1.00 95.50 106 ARG A N 1
ATOM 809 C CA . ARG A 1 106 ? -8.494 -18.442 -10.272 1.00 95.50 106 ARG A CA 1
ATOM 810 C C . ARG A 1 106 ? -8.134 -17.055 -10.815 1.00 95.50 106 ARG A C 1
ATOM 812 O O . ARG A 1 106 ? -8.613 -16.692 -11.888 1.00 95.50 106 ARG A O 1
ATOM 819 N N . TRP A 1 107 ? -7.337 -16.286 -10.077 1.00 95.62 107 TRP A N 1
ATOM 820 C CA . TRP A 1 107 ? -6.906 -14.937 -10.440 1.00 95.62 107 TRP A CA 1
ATOM 821 C C . TRP A 1 107 ? -5.453 -14.915 -10.917 1.00 95.62 107 TRP A C 1
ATOM 823 O O . TRP A 1 107 ? -5.163 -14.387 -11.989 1.00 95.62 107 TRP A O 1
ATOM 833 N N . ALA A 1 108 ? -4.541 -15.499 -10.140 1.00 96.12 108 ALA A N 1
ATOM 834 C CA . ALA A 1 108 ? -3.107 -15.420 -10.384 1.00 96.12 108 ALA A CA 1
ATOM 835 C C . ALA A 1 108 ? -2.682 -16.136 -11.676 1.00 96.12 108 ALA A C 1
ATOM 837 O O . ALA A 1 108 ? -1.919 -15.560 -12.449 1.00 96.12 108 ALA A O 1
ATOM 838 N N . GLU A 1 109 ? -3.197 -17.342 -11.949 1.00 95.12 109 GLU A N 1
ATOM 839 C CA . GLU A 1 109 ? -2.779 -18.115 -13.129 1.00 95.12 109 GLU A CA 1
ATOM 840 C C . GLU A 1 109 ? -3.200 -17.436 -14.443 1.00 95.12 109 GLU A C 1
ATOM 842 O O . GLU A 1 109 ? -2.341 -17.250 -15.307 1.00 95.12 109 GLU A O 1
ATOM 847 N N . PRO A 1 110 ? -4.460 -16.983 -14.620 1.00 96.38 110 PRO A N 1
ATOM 848 C CA . PRO A 1 110 ? -4.870 -16.362 -15.876 1.00 96.38 110 PRO A CA 1
ATOM 849 C C . PRO A 1 110 ? -4.236 -14.985 -16.097 1.00 96.38 110 PRO A C 1
ATOM 851 O O . PRO A 1 110 ? -3.833 -14.683 -17.217 1.00 96.38 110 PRO A O 1
ATOM 854 N N . ILE A 1 111 ? -4.095 -14.166 -15.044 1.00 97.19 111 ILE A N 1
ATOM 855 C CA . ILE A 1 111 ? -3.409 -12.867 -15.148 1.00 97.19 111 ILE A CA 1
ATOM 856 C C . ILE A 1 111 ? -1.923 -13.083 -15.457 1.00 97.19 111 ILE A C 1
ATOM 858 O O . ILE A 1 111 ? -1.377 -12.427 -16.342 1.00 97.19 111 ILE A O 1
ATOM 862 N N . GLY A 1 112 ? -1.268 -14.028 -14.776 1.00 96.31 112 GLY A N 1
ATOM 863 C CA . GLY A 1 112 ? 0.120 -14.393 -15.058 1.00 96.31 112 GLY A CA 1
ATOM 864 C C . GLY A 1 112 ? 0.313 -14.960 -16.468 1.00 96.31 112 GLY A C 1
ATOM 865 O O . GLY A 1 112 ? 1.343 -14.715 -17.093 1.00 96.31 112 GLY A O 1
ATOM 866 N N . GLY A 1 113 ? -0.705 -15.629 -17.016 1.00 96.19 113 GLY A N 1
ATOM 867 C CA . GLY A 1 113 ? -0.737 -16.128 -18.391 1.00 96.19 113 GLY A CA 1
ATOM 868 C C . GLY A 1 113 ? -0.597 -15.046 -19.468 1.00 96.19 113 GLY A C 1
ATOM 869 O O . GLY A 1 113 ? -0.147 -15.357 -20.570 1.00 96.19 113 GLY A O 1
ATOM 870 N N . LEU A 1 114 ? -0.884 -13.775 -19.152 1.00 96.62 114 LEU A N 1
ATOM 871 C CA . LEU A 1 114 ? -0.643 -12.643 -20.057 1.00 96.62 114 LEU A CA 1
ATOM 872 C C . LEU A 1 114 ? 0.853 -12.386 -20.304 1.00 96.62 114 LEU A C 1
ATOM 874 O O . LEU A 1 114 ? 1.202 -11.766 -21.306 1.00 96.62 114 LEU A O 1
ATOM 878 N N . ALA A 1 115 ? 1.747 -12.866 -19.431 1.00 95.69 115 ALA A N 1
ATOM 879 C CA . ALA A 1 115 ? 3.186 -12.643 -19.566 1.00 95.69 115 ALA A CA 1
ATOM 880 C C . ALA A 1 115 ? 3.743 -13.206 -20.881 1.00 95.69 115 ALA A C 1
ATOM 882 O O . ALA A 1 115 ? 4.512 -12.527 -21.553 1.00 95.69 115 ALA A O 1
ATOM 883 N N . LYS A 1 116 ? 3.316 -14.413 -21.272 1.00 95.69 116 LYS A N 1
ATOM 884 C CA . LYS A 1 116 ? 3.825 -15.117 -22.457 1.00 95.69 116 LYS A CA 1
ATOM 885 C C . LYS A 1 116 ? 3.561 -14.367 -23.775 1.00 95.69 116 LYS A C 1
ATOM 887 O O . LYS A 1 116 ? 4.528 -14.088 -24.479 1.00 95.69 116 LYS A O 1
ATOM 892 N N . PRO A 1 117 ? 2.315 -14.001 -24.134 1.00 96.06 117 PRO A N 1
ATOM 893 C CA . PRO A 1 117 ? 2.076 -13.248 -25.367 1.00 96.06 117 PRO A CA 1
ATOM 894 C C . PRO A 1 117 ? 2.762 -11.868 -25.362 1.00 96.06 117 PRO A C 1
ATOM 896 O O . PRO A 1 117 ? 3.217 -11.397 -26.403 1.00 96.06 117 PRO A O 1
ATOM 899 N N . ILE A 1 118 ? 2.915 -11.228 -24.197 1.00 94.69 118 ILE A N 1
ATOM 900 C CA . ILE A 1 118 ? 3.658 -9.962 -24.079 1.00 94.69 118 ILE A CA 1
ATOM 901 C C . ILE A 1 118 ? 5.165 -10.179 -24.293 1.00 94.69 118 ILE A C 1
ATOM 903 O O . ILE A 1 118 ? 5.811 -9.380 -24.970 1.00 94.69 118 ILE A O 1
ATOM 907 N N . GLU A 1 119 ? 5.733 -11.258 -23.756 1.00 93.50 119 GLU A N 1
ATOM 908 C CA . GLU A 1 119 ? 7.131 -11.641 -23.967 1.00 93.50 119 GLU A CA 1
ATOM 909 C C . GLU A 1 119 ? 7.411 -11.955 -25.442 1.00 93.50 119 GLU A C 1
ATOM 911 O O . GLU A 1 119 ? 8.405 -11.491 -25.998 1.00 93.50 119 GLU A O 1
ATOM 916 N N . GLU A 1 120 ? 6.507 -12.668 -26.116 1.00 92.81 120 GLU A N 1
ATOM 917 C CA . GLU A 1 120 ? 6.591 -12.920 -27.558 1.00 92.81 120 GLU A CA 1
ATOM 918 C C . GLU A 1 120 ? 6.588 -11.612 -28.365 1.00 92.81 120 GLU A C 1
ATOM 920 O O . GLU A 1 120 ? 7.402 -11.450 -29.274 1.00 92.81 120 GLU A O 1
ATOM 925 N N . ALA A 1 121 ? 5.733 -10.646 -28.009 1.00 90.44 121 ALA A N 1
ATOM 926 C CA . ALA A 1 121 ? 5.736 -9.315 -28.622 1.00 90.44 121 ALA A CA 1
ATOM 927 C C . ALA A 1 121 ? 7.035 -8.534 -28.329 1.00 90.44 121 ALA A C 1
ATOM 929 O O . ALA A 1 121 ? 7.576 -7.865 -29.210 1.00 90.44 121 ALA A O 1
ATOM 930 N N . ALA A 1 122 ? 7.585 -8.638 -27.115 1.00 88.50 122 ALA A N 1
ATOM 931 C CA . ALA A 1 122 ? 8.874 -8.032 -26.781 1.00 88.50 122 ALA A CA 1
ATOM 932 C C . ALA A 1 122 ? 10.015 -8.621 -27.625 1.00 88.50 122 ALA A C 1
ATOM 934 O O . ALA A 1 122 ? 10.835 -7.879 -28.163 1.00 88.50 122 ALA A O 1
ATOM 935 N N . ASN A 1 123 ? 10.024 -9.943 -27.802 1.00 85.50 123 ASN A N 1
ATOM 936 C CA . ASN A 1 123 ? 10.985 -10.640 -28.651 1.00 85.50 123 ASN A CA 1
ATOM 937 C C . ASN A 1 123 ? 10.857 -10.207 -30.122 1.00 85.50 123 ASN A C 1
ATOM 939 O O . ASN A 1 123 ? 11.871 -9.996 -30.781 1.00 85.50 123 ASN A O 1
ATOM 943 N N . GLN A 1 124 ? 9.638 -9.975 -30.622 1.00 86.69 124 GLN A N 1
ATOM 944 C CA . GLN A 1 124 ? 9.413 -9.413 -31.962 1.00 86.69 124 GLN A CA 1
ATOM 945 C C . GLN A 1 124 ? 9.942 -7.970 -32.118 1.00 86.69 124 GLN A C 1
ATOM 947 O O . GLN A 1 124 ? 10.344 -7.601 -33.221 1.00 86.69 124 GLN A O 1
ATOM 952 N N . LEU A 1 125 ? 10.003 -7.162 -31.043 1.00 83.06 125 LEU A N 1
ATOM 953 C CA . LEU A 1 125 ? 10.641 -5.827 -31.051 1.00 83.06 125 LEU A CA 1
ATOM 954 C C . LEU A 1 125 ? 12.167 -5.880 -31.010 1.00 83.06 125 LEU A C 1
ATOM 956 O O . LEU A 1 125 ? 12.810 -4.917 -31.432 1.00 83.06 125 LEU A O 1
ATOM 960 N N . ALA A 1 126 ? 12.752 -6.946 -30.464 1.00 77.25 126 ALA A N 1
ATOM 961 C CA . ALA A 1 126 ? 14.175 -6.979 -30.144 1.00 77.25 126 ALA A CA 1
ATOM 962 C C . ALA A 1 126 ? 15.064 -6.755 -31.381 1.00 77.25 126 ALA A C 1
ATOM 964 O O . ALA A 1 126 ? 16.017 -5.977 -31.313 1.00 77.25 126 ALA A O 1
ATOM 965 N N . GLU A 1 127 ? 14.727 -7.382 -32.513 1.00 74.06 127 GLU A N 1
ATOM 966 C CA . GLU A 1 127 ? 15.456 -7.223 -33.778 1.00 74.06 127 GLU A CA 1
ATOM 967 C C . GLU A 1 127 ? 15.325 -5.795 -34.354 1.00 74.06 127 GLU A C 1
ATOM 969 O O . GLU A 1 127 ? 16.367 -5.152 -34.514 1.00 74.06 127 GLU A O 1
ATOM 974 N N . PRO A 1 128 ? 14.117 -5.232 -34.592 1.00 78.12 128 PRO A N 1
ATOM 975 C CA . PRO A 1 128 ? 13.976 -3.859 -35.080 1.00 78.12 128 PRO A CA 1
ATOM 976 C C . PRO A 1 128 ? 14.713 -2.815 -34.244 1.00 78.12 128 PRO A C 1
ATOM 978 O O . PRO A 1 128 ? 15.402 -1.955 -34.791 1.00 78.12 128 PRO A O 1
ATOM 981 N N . VAL A 1 129 ? 14.613 -2.909 -32.916 1.00 77.12 129 VAL A N 1
ATOM 982 C CA . VAL A 1 129 ? 15.293 -1.996 -31.986 1.00 77.12 129 VAL A CA 1
ATOM 983 C C . VAL A 1 129 ? 16.790 -2.036 -32.201 1.00 77.12 129 VAL A C 1
ATOM 985 O O . VAL A 1 129 ? 17.434 -1.000 -32.329 1.00 77.12 129 VAL A O 1
ATOM 988 N N . ALA A 1 130 ? 17.347 -3.237 -32.249 1.00 66.38 130 ALA A N 1
ATOM 989 C CA . ALA A 1 130 ? 18.777 -3.392 -32.307 1.00 66.38 130 ALA A CA 1
ATOM 990 C C . ALA A 1 130 ? 19.352 -3.029 -33.687 1.00 66.38 130 ALA A C 1
ATOM 992 O O . ALA A 1 130 ? 20.456 -2.491 -33.760 1.00 66.38 130 ALA A O 1
ATOM 993 N N . VAL A 1 131 ? 18.594 -3.228 -34.774 1.00 69.94 131 VAL A N 1
ATOM 994 C CA . VAL A 1 131 ? 18.971 -2.710 -36.099 1.00 69.94 131 VAL A CA 1
ATOM 995 C C . VAL A 1 131 ? 18.948 -1.177 -36.118 1.00 69.94 131 VAL A C 1
ATOM 997 O O . VAL A 1 131 ? 19.870 -0.573 -36.662 1.00 69.94 131 VAL A O 1
ATOM 1000 N N . LEU A 1 132 ? 17.946 -0.533 -35.510 1.00 75.00 132 LEU A N 1
ATOM 1001 C CA . LEU A 1 132 ? 17.872 0.932 -35.430 1.00 75.00 132 LEU A CA 1
ATOM 1002 C C . LEU A 1 132 ? 18.985 1.529 -34.561 1.00 75.00 132 LEU A C 1
ATOM 1004 O O . LEU A 1 132 ? 19.626 2.485 -34.988 1.00 75.00 132 LEU A O 1
ATOM 1008 N N . GLU A 1 133 ? 19.254 0.951 -33.384 1.00 68.69 133 GLU A N 1
ATOM 1009 C CA . GLU A 1 133 ? 20.366 1.360 -32.509 1.00 68.69 133 GLU A CA 1
ATOM 1010 C C . GLU A 1 133 ? 21.715 1.243 -33.243 1.00 68.69 133 GLU A C 1
ATOM 1012 O O . GLU A 1 133 ? 22.551 2.144 -33.163 1.00 68.69 133 GLU A O 1
ATOM 1017 N N . LEU A 1 134 ? 21.912 0.171 -34.018 1.00 63.19 134 LEU A N 1
ATOM 1018 C CA . LEU A 1 134 ? 23.118 -0.017 -34.824 1.00 63.19 134 LEU A CA 1
ATOM 1019 C C . LEU A 1 134 ? 23.222 1.003 -35.968 1.00 63.19 134 LEU A C 1
ATOM 1021 O O . LEU A 1 134 ? 24.302 1.539 -36.207 1.00 63.19 134 LEU A O 1
ATOM 1025 N N . LYS A 1 135 ? 22.121 1.300 -36.669 1.00 69.88 135 LYS A N 1
ATOM 1026 C CA . LYS A 1 135 ? 22.116 2.299 -37.750 1.00 69.88 135 LYS A CA 1
ATOM 1027 C C . LYS A 1 135 ? 22.353 3.720 -37.224 1.00 69.88 135 LYS A C 1
ATOM 1029 O O . LYS A 1 135 ? 23.099 4.466 -37.857 1.00 69.88 135 LYS A O 1
ATOM 1034 N N . ASP A 1 136 ? 21.770 4.083 -36.077 1.00 70.12 136 ASP A N 1
ATOM 1035 C CA . ASP A 1 136 ? 22.033 5.367 -35.404 1.00 70.12 136 ASP A CA 1
ATOM 1036 C C . ASP A 1 136 ? 23.515 5.494 -35.031 1.00 70.12 136 ASP A C 1
ATOM 1038 O O . ASP A 1 136 ? 24.145 6.515 -35.303 1.00 70.12 136 ASP A O 1
ATOM 1042 N N . LEU A 1 137 ? 24.114 4.428 -34.492 1.00 60.72 137 LEU A N 1
ATOM 1043 C CA . LEU A 1 137 ? 25.544 4.414 -34.197 1.00 60.72 137 LEU A CA 1
ATOM 1044 C C . LEU A 1 137 ? 26.397 4.647 -35.447 1.00 60.72 137 LEU A C 1
ATOM 1046 O O . LEU A 1 137 ? 27.254 5.527 -35.440 1.00 60.72 137 LEU A O 1
ATOM 1050 N N . VAL A 1 138 ? 26.177 3.856 -36.503 1.00 61.22 138 VAL A N 1
ATOM 1051 C CA . VAL A 1 138 ? 26.946 3.959 -37.756 1.00 61.22 138 VAL A CA 1
ATOM 1052 C C . VAL A 1 138 ? 26.846 5.375 -38.318 1.00 61.22 138 VAL A C 1
ATOM 1054 O O . VAL A 1 138 ? 27.858 5.976 -38.672 1.00 61.22 138 VAL A O 1
ATOM 1057 N N . THR A 1 139 ? 25.639 5.939 -38.300 1.00 65.56 139 THR A N 1
ATOM 1058 C CA . THR A 1 139 ? 25.368 7.333 -38.655 1.00 65.56 139 THR A CA 1
ATOM 1059 C C . THR A 1 139 ? 26.207 8.319 -37.837 1.00 65.56 139 THR A C 1
ATOM 1061 O O . THR A 1 139 ? 26.869 9.182 -38.410 1.00 65.56 139 THR A O 1
ATOM 1064 N N . ARG A 1 140 ? 26.220 8.204 -36.505 1.00 59.00 140 ARG A N 1
ATOM 1065 C CA . ARG A 1 140 ? 26.987 9.112 -35.634 1.00 59.00 140 ARG A CA 1
ATOM 1066 C C . ARG A 1 140 ? 28.490 9.000 -35.869 1.00 59.00 140 ARG A C 1
ATOM 1068 O O . ARG A 1 140 ? 29.180 10.016 -35.894 1.00 59.00 140 ARG A O 1
ATOM 1075 N N . CYS A 1 141 ? 29.000 7.785 -36.068 1.00 54.38 141 CYS A N 1
ATOM 1076 C CA . CYS A 1 141 ? 30.404 7.563 -36.413 1.00 54.38 141 CYS A CA 1
ATOM 1077 C C . CYS A 1 141 ? 30.765 8.218 -37.753 1.00 54.38 141 CYS A C 1
ATOM 1079 O O . CYS A 1 141 ? 31.832 8.817 -37.874 1.00 54.38 141 CYS A O 1
ATOM 1081 N N . GLN A 1 142 ? 29.865 8.145 -38.736 1.00 58.28 142 GLN A N 1
ATOM 1082 C CA . GLN A 1 142 ? 30.045 8.773 -40.041 1.00 58.28 142 GLN A CA 1
ATOM 1083 C C . GLN A 1 142 ? 30.074 10.308 -39.933 1.00 58.28 142 GLN A C 1
ATOM 1085 O O . GLN A 1 142 ? 30.997 10.933 -40.449 1.00 58.28 142 GLN A O 1
ATOM 1090 N N . GLN A 1 143 ? 29.150 10.906 -39.174 1.00 60.00 143 GLN A N 1
ATOM 1091 C CA . GLN A 1 143 ? 29.140 12.352 -38.909 1.00 60.00 143 GLN A CA 1
ATOM 1092 C C . GLN A 1 143 ? 30.416 12.836 -38.221 1.00 60.00 143 GLN A C 1
ATOM 1094 O O . GLN A 1 143 ? 30.949 13.890 -38.562 1.00 60.00 143 GLN A O 1
ATOM 1099 N N . LEU A 1 144 ? 30.914 12.063 -37.254 1.00 52.38 144 LEU A N 1
ATOM 1100 C CA . LEU A 1 144 ? 32.155 12.385 -36.567 1.00 52.38 144 LEU A CA 1
ATOM 1101 C C . LEU A 1 144 ? 33.347 12.360 -37.533 1.00 52.38 144 LEU A C 1
ATOM 1103 O O . LEU A 1 144 ? 34.175 13.268 -37.509 1.00 52.38 144 LEU A O 1
ATOM 1107 N N . ALA A 1 145 ? 33.418 11.352 -38.405 1.00 50.69 145 ALA A N 1
ATOM 1108 C CA . ALA A 1 145 ? 34.462 11.264 -39.420 1.00 50.69 145 ALA A CA 1
ATOM 1109 C C . ALA A 1 145 ? 34.410 12.450 -40.402 1.00 50.69 145 ALA A C 1
ATOM 1111 O O . ALA A 1 145 ? 35.450 13.042 -40.694 1.00 50.69 145 ALA A O 1
ATOM 1112 N N . ASP A 1 146 ? 33.216 12.838 -40.856 1.00 55.25 146 ASP A N 1
ATOM 1113 C CA . ASP A 1 146 ? 33.034 13.969 -41.774 1.00 55.25 146 ASP A CA 1
ATOM 1114 C C . ASP A 1 146 ? 33.382 15.309 -41.110 1.00 55.25 146 ASP A C 1
ATOM 1116 O O . ASP A 1 146 ? 34.021 16.157 -41.736 1.00 55.25 146 ASP A O 1
ATOM 1120 N N . ALA A 1 147 ? 33.044 15.485 -39.828 1.00 51.50 147 ALA A N 1
ATOM 1121 C CA . ALA A 1 147 ? 33.441 16.655 -39.048 1.00 51.50 147 ALA A CA 1
ATOM 1122 C C . ALA A 1 147 ? 34.970 16.756 -38.925 1.00 51.50 147 ALA A C 1
ATOM 1124 O O . ALA A 1 147 ? 35.544 17.801 -39.228 1.00 51.50 147 ALA A O 1
ATOM 1125 N N . ILE A 1 148 ? 35.644 15.654 -38.572 1.00 47.53 148 ILE A N 1
ATOM 1126 C CA . ILE A 1 148 ? 37.112 15.589 -38.490 1.00 47.53 148 ILE A CA 1
ATOM 1127 C C . ILE A 1 148 ? 37.746 15.920 -39.850 1.00 47.53 148 ILE A C 1
ATOM 1129 O O . ILE A 1 148 ? 38.698 16.702 -39.920 1.00 47.53 148 ILE A O 1
ATOM 1133 N N . GLN A 1 149 ? 37.206 15.370 -40.940 1.00 51.56 149 GLN A N 1
ATOM 1134 C CA . GLN A 1 149 ? 37.698 15.629 -42.292 1.00 51.56 149 GLN A CA 1
ATOM 1135 C C . GLN A 1 149 ? 37.487 17.093 -42.714 1.00 51.56 149 GLN A C 1
ATOM 1137 O O . GLN A 1 149 ? 38.400 17.708 -43.269 1.00 51.56 149 GLN A O 1
ATOM 1142 N N . GLY A 1 150 ? 36.320 17.676 -42.426 1.00 51.22 150 GLY A N 1
ATOM 1143 C CA . GLY A 1 150 ? 36.023 19.084 -42.698 1.00 51.22 150 GLY A CA 1
ATOM 1144 C C . GLY A 1 150 ? 36.961 20.029 -41.945 1.00 51.22 150 GLY A C 1
ATOM 1145 O O . GLY A 1 150 ? 37.504 20.968 -42.531 1.00 51.22 150 GLY A O 1
ATOM 1146 N N . SER A 1 151 ? 37.242 19.740 -40.674 1.00 48.16 151 SER A N 1
ATOM 1147 C CA . SER A 1 151 ? 38.203 20.506 -39.876 1.00 48.16 151 SER A CA 1
ATOM 1148 C C . SER A 1 151 ? 39.635 20.368 -40.392 1.00 48.16 151 SER A C 1
ATOM 1150 O O . SER A 1 151 ? 40.354 21.366 -40.467 1.00 48.16 151 SER A O 1
ATOM 1152 N N .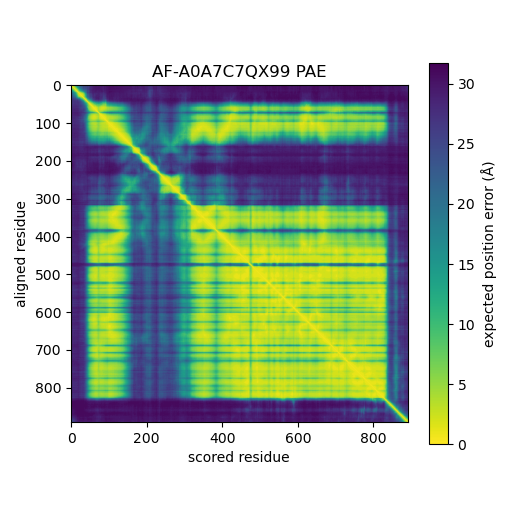 ALA A 1 152 ? 40.047 19.175 -40.833 1.00 49.66 152 ALA A N 1
ATOM 1153 C CA . ALA A 1 152 ? 41.344 18.973 -41.480 1.00 49.66 152 ALA A CA 1
ATOM 1154 C C . ALA A 1 152 ? 41.478 19.802 -42.776 1.00 49.66 152 ALA A C 1
ATOM 1156 O O . ALA A 1 152 ? 42.511 20.434 -43.003 1.00 49.66 152 ALA A O 1
ATOM 1157 N N . GLN A 1 153 ? 40.419 19.883 -43.589 1.00 55.34 153 GLN A N 1
ATOM 1158 C CA . GLN A 1 153 ? 40.397 20.702 -44.809 1.00 55.34 153 GLN A CA 1
ATOM 1159 C C . GLN A 1 153 ? 40.426 22.212 -44.518 1.00 55.34 153 GLN A C 1
ATOM 1161 O O . GLN A 1 153 ? 41.118 22.963 -45.208 1.00 55.34 153 GLN A O 1
ATOM 1166 N N . GLN A 1 154 ? 39.723 22.680 -43.483 1.00 51.81 154 GLN A N 1
ATOM 1167 C CA . GLN A 1 154 ? 39.778 24.084 -43.055 1.00 51.81 154 GLN A CA 1
ATOM 1168 C C . GLN A 1 154 ? 41.176 24.479 -42.549 1.00 51.81 154 GLN A C 1
ATOM 1170 O O . GLN A 1 154 ? 41.669 25.564 -42.873 1.00 51.81 154 GLN A O 1
ATOM 1175 N N . LEU A 1 155 ? 41.846 23.586 -41.813 1.00 48.03 155 LEU A N 1
ATOM 1176 C CA . LEU A 1 155 ? 43.240 23.754 -41.389 1.00 48.03 155 LEU A CA 1
ATOM 1177 C C . LEU A 1 155 ? 44.199 23.826 -42.587 1.00 48.03 155 LEU A C 1
ATOM 1179 O O . LEU A 1 155 ? 45.114 24.649 -42.605 1.00 48.03 155 LEU A O 1
ATOM 1183 N N . GLU A 1 156 ? 43.954 23.032 -43.628 1.00 47.28 156 GLU A N 1
ATOM 1184 C CA . GLU A 1 156 ? 44.711 23.082 -44.882 1.00 47.28 156 GLU A CA 1
ATOM 1185 C C . GLU A 1 156 ? 44.459 24.377 -45.680 1.00 47.28 156 GLU A C 1
ATOM 1187 O O . GLU A 1 156 ? 45.365 24.906 -46.323 1.00 47.28 156 GLU A O 1
ATOM 1192 N N . GLY A 1 157 ? 43.265 24.965 -45.588 1.00 51.56 157 GLY A N 1
ATOM 1193 C CA . GLY A 1 157 ? 42.989 26.302 -46.126 1.00 51.56 157 GLY A CA 1
ATOM 1194 C C . GLY A 1 157 ? 43.795 27.411 -45.434 1.00 51.56 157 GLY A C 1
ATOM 1195 O O . GLY A 1 157 ? 44.219 28.371 -46.081 1.00 51.56 157 GLY A O 1
ATOM 1196 N N . LEU A 1 158 ? 44.065 27.262 -44.134 1.00 45.62 158 LEU A N 1
ATOM 1197 C CA . LEU A 1 158 ? 44.885 28.194 -43.348 1.00 45.62 158 LEU A CA 1
ATOM 1198 C C . LEU A 1 158 ? 46.392 28.035 -43.598 1.00 45.62 158 LEU A C 1
ATOM 1200 O O . LEU A 1 158 ? 47.124 29.018 -43.484 1.00 45.62 158 LEU A O 1
ATOM 1204 N N . ARG A 1 159 ? 46.830 26.846 -44.032 1.00 39.16 159 ARG A N 1
ATOM 1205 C CA . ARG A 1 159 ? 48.200 26.524 -44.482 1.00 39.16 159 ARG A CA 1
ATOM 1206 C C . ARG A 1 159 ? 48.690 27.403 -45.640 1.00 39.16 159 ARG A C 1
ATOM 1208 O O . ARG A 1 159 ? 49.886 27.577 -45.820 1.00 39.16 159 ARG A O 1
ATOM 1215 N N . LYS A 1 160 ? 47.777 27.983 -46.430 1.00 47.28 160 LYS A N 1
ATOM 1216 C CA . LYS A 1 160 ? 48.109 28.849 -47.579 1.00 47.28 160 LYS A CA 1
ATOM 1217 C C . LYS A 1 160 ? 48.405 30.309 -47.202 1.00 47.28 160 LYS A C 1
ATOM 1219 O O . LYS A 1 160 ? 48.607 31.128 -48.096 1.00 47.28 160 LYS A O 1
ATOM 1224 N N . ARG A 1 161 ? 48.411 30.668 -45.910 1.00 47.34 161 ARG A N 1
ATOM 1225 C CA . ARG A 1 161 ? 48.797 32.010 -45.437 1.00 47.34 161 ARG A CA 1
ATOM 1226 C C . ARG A 1 161 ? 50.252 31.999 -44.940 1.00 47.34 161 ARG A C 1
ATOM 1228 O O . ARG A 1 161 ? 50.591 31.079 -44.204 1.00 47.34 161 ARG A O 1
ATOM 1235 N N . PRO A 1 162 ? 51.094 33.002 -45.266 1.00 42.50 162 PRO A N 1
ATOM 1236 C CA . PRO A 1 162 ? 52.562 32.868 -45.240 1.00 42.50 162 PRO A CA 1
ATOM 1237 C C . PRO A 1 162 ? 53.240 32.778 -43.859 1.00 42.50 162 PRO A C 1
ATOM 1239 O O . PRO A 1 162 ? 54.452 32.912 -43.790 1.00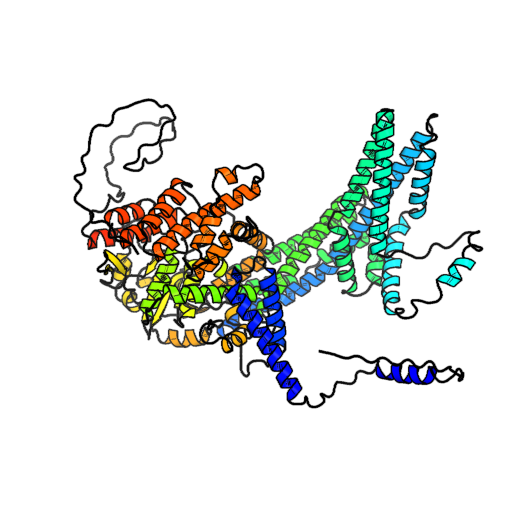 42.50 162 PRO A O 1
ATOM 1242 N N . ASP A 1 163 ? 52.500 32.603 -42.762 1.00 48.38 163 ASP A N 1
ATOM 1243 C CA . ASP A 1 163 ? 52.991 32.939 -41.416 1.00 48.38 163 ASP A CA 1
ATOM 1244 C C . ASP A 1 163 ? 52.799 31.814 -40.372 1.00 48.38 163 ASP A C 1
ATOM 1246 O O . ASP A 1 163 ? 52.606 32.090 -39.185 1.00 48.38 163 ASP A O 1
ATOM 1250 N N . PHE A 1 164 ? 52.788 30.538 -40.794 1.00 45.09 164 PHE A N 1
ATOM 1251 C CA . PHE A 1 164 ? 52.316 29.426 -39.950 1.00 45.09 164 PHE A CA 1
ATOM 1252 C C . PHE A 1 164 ? 53.088 28.087 -40.045 1.00 45.09 164 PHE A C 1
ATOM 1254 O O . PHE A 1 164 ? 52.478 27.022 -40.115 1.00 45.09 164 PHE A O 1
ATOM 1261 N N . ASP A 1 165 ? 54.412 28.096 -39.866 1.00 43.62 165 ASP A N 1
ATOM 1262 C CA . ASP A 1 165 ? 55.240 26.866 -39.759 1.00 43.62 165 ASP A CA 1
ATOM 1263 C C . ASP A 1 165 ? 54.877 25.951 -38.560 1.00 43.62 165 ASP A C 1
ATOM 1265 O O . ASP A 1 165 ? 55.253 24.780 -38.493 1.00 43.62 165 ASP A O 1
ATOM 1269 N N . HIS A 1 166 ? 54.120 26.452 -37.575 1.00 43.72 166 HIS A N 1
ATOM 1270 C CA . HIS A 1 166 ? 53.643 25.645 -36.442 1.00 43.72 166 HIS A CA 1
ATOM 1271 C C . HIS A 1 166 ? 52.389 24.810 -36.777 1.00 43.72 166 HIS A C 1
ATOM 1273 O O . HIS A 1 166 ? 52.145 23.791 -36.130 1.00 43.72 166 HIS A O 1
ATOM 1279 N N . ILE A 1 167 ? 51.619 25.202 -37.803 1.00 40.22 167 ILE A N 1
ATOM 1280 C CA . ILE A 1 167 ? 50.409 24.490 -38.251 1.00 40.22 167 ILE A CA 1
ATOM 1281 C C . ILE A 1 167 ? 50.776 23.227 -39.040 1.00 40.22 167 ILE A C 1
ATOM 1283 O O . ILE A 1 167 ? 50.040 22.246 -38.973 1.00 40.22 167 ILE A O 1
ATOM 1287 N N . ASP A 1 168 ? 51.938 23.179 -39.699 1.00 40.78 168 ASP A N 1
ATOM 1288 C CA . ASP A 1 168 ? 52.358 22.013 -40.490 1.00 40.78 168 ASP A CA 1
ATOM 1289 C C . ASP A 1 168 ? 52.549 20.741 -39.650 1.00 40.78 168 ASP A C 1
ATOM 1291 O O . ASP A 1 168 ? 52.174 19.651 -40.087 1.00 40.78 168 ASP A O 1
ATOM 1295 N N . ARG A 1 169 ? 53.035 20.863 -38.406 1.00 44.78 169 ARG A N 1
ATOM 1296 C CA . ARG A 1 169 ? 53.155 19.722 -37.473 1.00 44.78 169 ARG A CA 1
ATOM 1297 C C . ARG A 1 169 ? 51.798 19.223 -36.973 1.00 44.78 169 ARG A C 1
ATOM 1299 O O . ARG A 1 169 ? 51.615 18.030 -36.746 1.00 44.78 169 ARG A O 1
ATOM 1306 N N . LEU A 1 170 ? 50.838 20.130 -36.846 1.00 41.78 170 LEU A N 1
ATOM 1307 C CA . LEU A 1 170 ? 49.491 19.869 -36.345 1.00 41.78 170 LEU A CA 1
ATOM 1308 C C . LEU A 1 170 ? 48.597 19.266 -37.447 1.00 41.78 170 LEU A C 1
ATOM 1310 O O . LEU A 1 170 ? 47.910 18.270 -37.226 1.00 41.78 170 LEU A O 1
ATOM 1314 N N . ALA A 1 171 ? 48.708 19.789 -38.670 1.00 40.81 171 ALA A N 1
ATOM 1315 C CA . ALA A 1 171 ? 48.087 19.245 -39.874 1.00 40.81 171 ALA A CA 1
ATOM 1316 C C . ALA A 1 171 ? 48.668 17.874 -40.266 1.00 40.81 171 ALA A C 1
ATOM 1318 O O . ALA A 1 171 ? 47.932 17.021 -40.749 1.00 40.81 171 ALA A O 1
ATOM 1319 N N . ALA A 1 172 ? 49.965 17.621 -40.038 1.00 45.31 172 ALA A N 1
ATOM 1320 C CA . ALA A 1 172 ? 50.565 16.294 -40.220 1.00 45.31 172 ALA A CA 1
ATOM 1321 C C . ALA A 1 172 ? 50.040 15.261 -39.203 1.00 45.31 172 ALA A C 1
ATOM 1323 O O . ALA A 1 172 ? 49.752 14.128 -39.584 1.00 45.31 172 ALA A O 1
ATOM 1324 N N . ARG A 1 173 ? 49.840 15.660 -37.938 1.00 45.22 173 ARG A N 1
ATOM 1325 C CA . ARG A 1 173 ? 49.260 14.795 -36.894 1.00 45.22 173 ARG A CA 1
ATOM 1326 C C . ARG A 1 173 ? 47.792 14.448 -37.185 1.00 45.22 173 ARG A C 1
ATOM 1328 O O . ARG A 1 173 ? 47.416 13.287 -37.078 1.00 45.22 173 ARG A O 1
ATOM 1335 N N . LEU A 1 174 ? 46.995 15.417 -37.648 1.00 40.38 174 LEU A N 1
ATOM 1336 C CA . LEU A 1 174 ? 45.612 15.187 -38.094 1.00 40.38 174 LEU A CA 1
ATOM 1337 C C . LEU A 1 174 ? 45.526 14.380 -39.400 1.00 40.38 174 LEU A C 1
ATOM 1339 O O . LEU A 1 174 ? 44.661 13.516 -39.511 1.00 40.38 174 LEU A O 1
ATOM 1343 N N . ARG A 1 175 ? 46.442 14.584 -40.362 1.00 43.50 175 ARG A N 1
ATOM 1344 C CA . ARG A 1 175 ? 46.550 13.739 -41.569 1.00 43.50 175 ARG A CA 1
ATOM 1345 C C . ARG A 1 175 ? 46.791 12.270 -41.223 1.00 43.50 175 ARG A C 1
ATOM 1347 O O . ARG A 1 175 ? 46.088 11.422 -41.758 1.00 43.50 175 ARG A O 1
ATOM 1354 N N . GLY A 1 176 ? 47.684 11.983 -40.273 1.00 45.72 176 GLY A N 1
ATOM 1355 C CA . GLY A 1 176 ? 47.919 10.615 -39.794 1.00 45.72 176 GLY A CA 1
ATOM 1356 C C . GLY A 1 176 ? 46.696 9.977 -39.117 1.00 45.72 176 GLY A C 1
ATOM 1357 O O . GLY A 1 176 ? 46.499 8.769 -39.219 1.00 45.72 176 GLY A O 1
ATOM 1358 N N . MET A 1 177 ? 45.831 10.777 -38.481 1.00 42.56 177 MET A N 1
ATOM 1359 C CA . MET A 1 177 ? 44.554 10.311 -37.915 1.00 42.56 177 MET A CA 1
ATOM 1360 C C . MET A 1 177 ? 43.489 10.055 -38.995 1.00 42.56 177 MET A C 1
ATOM 1362 O O . MET A 1 177 ? 42.716 9.106 -38.887 1.00 42.56 177 MET A O 1
ATOM 1366 N N . VAL A 1 178 ? 43.455 10.878 -40.048 1.00 35.62 178 VAL A N 1
ATOM 1367 C CA . VAL A 1 178 ? 42.523 10.751 -41.182 1.00 35.62 178 VAL A CA 1
ATOM 1368 C C . VAL A 1 178 ? 42.902 9.580 -42.102 1.00 35.62 178 VAL A C 1
ATOM 1370 O O . VAL A 1 178 ? 42.016 8.857 -42.554 1.00 35.62 178 VAL A O 1
ATOM 1373 N N . GLU A 1 179 ? 44.193 9.323 -42.329 1.00 39.84 179 GLU A N 1
ATOM 1374 C CA . GLU A 1 179 ? 44.678 8.164 -43.102 1.00 39.84 179 GLU A CA 1
ATOM 1375 C C . GLU A 1 179 ? 44.386 6.820 -42.412 1.00 39.84 179 GLU A C 1
ATOM 1377 O O . GLU A 1 179 ? 44.176 5.818 -43.090 1.00 39.84 179 GLU A O 1
ATOM 1382 N N . GLN A 1 180 ? 44.256 6.797 -41.081 1.00 40.47 180 GLN A N 1
ATOM 1383 C CA . GLN A 1 180 ? 43.775 5.625 -40.334 1.00 40.47 180 GLN A CA 1
ATOM 1384 C C . GLN A 1 180 ? 42.250 5.406 -40.426 1.00 40.47 180 GLN A C 1
ATOM 1386 O O . GLN A 1 180 ? 41.766 4.344 -40.035 1.00 40.47 180 GLN A O 1
ATOM 1391 N N . LEU A 1 181 ? 41.485 6.370 -40.955 1.00 35.72 181 LEU A N 1
ATOM 1392 C CA . LEU A 1 181 ? 40.016 6.336 -41.057 1.00 35.72 181 LEU A CA 1
ATOM 1393 C C . LEU A 1 181 ? 39.490 6.358 -42.513 1.00 35.72 181 LEU A C 1
ATOM 1395 O O . LEU A 1 181 ? 38.282 6.273 -42.743 1.00 35.72 181 LEU A O 1
ATOM 1399 N N . GLY A 1 182 ? 40.363 6.465 -43.518 1.00 28.69 182 GLY A N 1
ATOM 1400 C CA . GLY A 1 182 ? 39.986 6.766 -44.903 1.00 28.69 182 GLY A CA 1
ATOM 1401 C C . GLY A 1 182 ? 39.768 5.554 -45.818 1.00 28.69 182 GLY A C 1
ATOM 1402 O O . GLY A 1 182 ? 40.705 5.057 -46.432 1.00 28.69 182 GLY A O 1
ATOM 1403 N N . GLY A 1 183 ? 38.510 5.153 -46.027 1.00 31.42 183 GLY A N 1
ATOM 1404 C CA . GLY A 1 183 ? 38.075 4.308 -47.152 1.00 31.42 183 GLY A CA 1
ATOM 1405 C C . GLY A 1 183 ? 36.663 4.681 -47.630 1.00 31.42 183 GLY A C 1
ATOM 1406 O O . GLY A 1 183 ? 35.847 5.116 -46.826 1.00 31.42 183 GLY A O 1
ATOM 1407 N N . SER A 1 184 ? 36.391 4.575 -48.936 1.00 35.94 184 SER A N 1
ATOM 1408 C CA . SER A 1 184 ? 35.200 5.077 -49.671 1.00 35.94 184 SER A CA 1
ATOM 1409 C C . SER A 1 184 ? 33.813 4.908 -48.984 1.00 35.94 184 SER A C 1
ATOM 1411 O O . SER A 1 184 ? 33.581 3.874 -48.350 1.00 35.94 184 SER A O 1
ATOM 1413 N N . PRO A 1 185 ? 32.848 5.849 -49.170 1.00 35.41 185 PRO A N 1
ATOM 1414 C CA . PRO A 1 185 ? 31.552 5.897 -48.463 1.00 35.41 185 PRO A CA 1
ATOM 1415 C C . PRO A 1 185 ? 30.696 4.620 -48.517 1.00 35.41 185 PRO A C 1
ATOM 1417 O O . PRO A 1 185 ? 29.984 4.321 -47.569 1.00 35.41 185 PRO A O 1
ATOM 1420 N N . ARG A 1 186 ? 30.793 3.809 -49.582 1.00 34.69 186 ARG A N 1
ATOM 1421 C CA . ARG A 1 186 ? 30.042 2.540 -49.719 1.00 34.69 186 ARG A CA 1
ATOM 1422 C C . ARG A 1 186 ? 30.661 1.342 -48.980 1.00 34.69 186 ARG A C 1
ATOM 1424 O O . ARG A 1 186 ? 30.035 0.290 -48.922 1.00 34.69 186 ARG A O 1
ATOM 1431 N N . MET A 1 187 ? 31.867 1.477 -48.419 1.00 35.03 187 MET A N 1
ATOM 1432 C CA . MET A 1 187 ? 32.580 0.394 -47.715 1.00 35.03 187 MET A CA 1
ATOM 1433 C C . MET A 1 187 ? 32.580 0.521 -46.179 1.00 35.03 187 MET A C 1
ATOM 1435 O O . MET A 1 187 ? 32.981 -0.423 -45.497 1.00 35.03 187 MET A O 1
ATOM 1439 N N . ARG A 1 188 ? 32.098 1.640 -45.618 1.00 40.69 188 ARG A N 1
ATOM 1440 C CA . ARG A 1 188 ? 32.225 1.966 -44.182 1.00 40.69 188 ARG A CA 1
ATOM 1441 C C . ARG A 1 188 ? 31.286 1.171 -43.265 1.00 40.69 188 ARG A C 1
ATOM 1443 O O . ARG A 1 188 ? 31.711 0.752 -42.195 1.00 40.69 188 ARG A O 1
ATOM 1450 N N . GLY A 1 189 ? 30.063 0.861 -43.702 1.00 33.69 189 GLY A N 1
ATOM 1451 C CA . GLY A 1 189 ? 29.161 -0.037 -42.961 1.00 33.69 189 GLY A CA 1
ATOM 1452 C C . GLY A 1 189 ? 29.609 -1.500 -43.019 1.00 33.69 189 GLY A C 1
ATOM 1453 O O . GLY A 1 189 ? 29.527 -2.227 -42.033 1.00 33.69 189 GLY A O 1
ATOM 1454 N N . GLN A 1 190 ? 30.160 -1.930 -44.158 1.00 34.59 190 GLN A N 1
ATOM 1455 C CA . GLN A 1 190 ? 30.455 -3.337 -44.411 1.00 34.59 190 GLN A CA 1
ATOM 1456 C C . GLN A 1 190 ? 31.599 -3.894 -43.570 1.00 34.59 190 GLN A C 1
ATOM 1458 O O . GLN A 1 190 ? 31.460 -4.976 -43.003 1.00 34.59 190 GLN A O 1
ATOM 1463 N N . ALA A 1 191 ? 32.691 -3.137 -43.447 1.00 36.41 191 ALA A N 1
ATOM 1464 C CA . ALA A 1 191 ? 33.875 -3.538 -42.694 1.00 36.41 191 ALA A CA 1
ATOM 1465 C C . ALA A 1 191 ? 33.577 -3.787 -41.205 1.00 36.41 191 ALA A C 1
ATOM 1467 O O . ALA A 1 191 ? 34.119 -4.724 -40.625 1.00 36.41 191 ALA A O 1
ATOM 1468 N N . VAL A 1 192 ? 32.672 -3.005 -40.604 1.00 34.88 192 VAL A N 1
ATOM 1469 C CA . VAL A 1 192 ? 32.303 -3.122 -39.183 1.00 34.88 192 VAL A CA 1
ATOM 1470 C C . VAL A 1 192 ? 31.584 -4.441 -38.898 1.00 34.88 192 VAL A C 1
ATOM 1472 O O . VAL A 1 192 ? 31.821 -5.062 -37.863 1.00 34.88 192 VAL A O 1
ATOM 1475 N N . ILE A 1 193 ? 30.748 -4.922 -39.817 1.00 36.12 193 ILE A N 1
ATOM 1476 C CA . ILE A 1 193 ? 29.923 -6.110 -39.557 1.00 36.12 193 ILE A CA 1
ATOM 1477 C C . ILE A 1 193 ? 30.592 -7.393 -40.064 1.00 36.12 193 ILE A C 1
ATOM 1479 O O . ILE A 1 193 ? 30.486 -8.435 -39.409 1.00 36.12 193 ILE A O 1
ATOM 1483 N N . ASP A 1 194 ? 31.411 -7.284 -41.121 1.00 38.00 194 ASP A N 1
ATOM 1484 C CA . ASP A 1 194 ? 32.384 -8.308 -41.535 1.00 38.00 194 ASP A CA 1
ATOM 1485 C C . ASP A 1 194 ? 33.353 -8.646 -40.390 1.00 38.00 194 ASP A C 1
ATOM 1487 O O . ASP A 1 194 ? 33.715 -9.806 -40.179 1.00 38.00 194 ASP A O 1
ATOM 1491 N N . PHE A 1 195 ? 33.747 -7.623 -39.628 1.00 37.69 195 PHE A N 1
ATOM 1492 C CA . PHE A 1 195 ? 34.656 -7.716 -38.491 1.00 37.69 195 PHE A CA 1
ATOM 1493 C C . PHE A 1 195 ? 33.983 -8.320 -37.246 1.00 37.69 195 PHE A C 1
ATOM 1495 O O . PHE A 1 195 ? 34.525 -9.250 -36.644 1.00 37.69 195 PHE A O 1
ATOM 1502 N N . LEU A 1 196 ? 32.774 -7.866 -36.889 1.00 34.06 196 LEU A N 1
ATOM 1503 C CA . LEU A 1 196 ? 32.018 -8.390 -35.743 1.00 34.06 196 LEU A CA 1
ATOM 1504 C C . LEU A 1 196 ? 31.567 -9.849 -35.938 1.00 34.06 196 LEU A C 1
ATOM 1506 O O . LEU A 1 196 ? 31.569 -10.613 -34.971 1.00 34.06 196 LEU A O 1
ATOM 1510 N N . SER A 1 197 ? 31.233 -10.257 -37.168 1.00 35.09 197 SER A N 1
ATOM 1511 C CA . SER A 1 197 ? 30.790 -11.625 -37.487 1.00 35.09 197 SER A CA 1
ATOM 1512 C C . SER A 1 197 ? 31.937 -12.641 -37.489 1.00 35.09 197 SER A C 1
ATOM 1514 O O . SER A 1 197 ? 31.754 -13.762 -37.017 1.00 35.09 197 SER A O 1
ATOM 1516 N N . ARG A 1 198 ? 33.141 -12.254 -37.941 1.00 37.50 198 ARG A N 1
ATOM 1517 C CA . ARG A 1 198 ? 34.342 -13.112 -37.873 1.00 37.50 198 ARG A CA 1
ATOM 1518 C C . ARG A 1 198 ? 34.839 -13.295 -36.439 1.00 37.50 198 ARG A C 1
ATOM 1520 O O . ARG A 1 198 ? 35.185 -14.408 -36.058 1.00 37.50 198 ARG A O 1
ATOM 1527 N N . LYS A 1 199 ? 34.778 -12.246 -35.610 1.00 37.53 199 LYS A N 1
ATOM 1528 C CA . LYS A 1 199 ? 35.223 -12.284 -34.205 1.00 37.53 199 LYS A CA 1
ATOM 1529 C C . LYS A 1 199 ? 34.393 -13.199 -33.297 1.00 37.53 199 LYS A C 1
ATOM 1531 O O . LYS A 1 199 ? 34.932 -13.725 -32.329 1.00 37.53 199 LYS A O 1
ATOM 1536 N N . ILE A 1 200 ? 33.106 -13.409 -33.583 1.00 34.47 200 ILE A N 1
ATOM 1537 C CA . ILE A 1 200 ? 32.228 -14.282 -32.777 1.00 34.47 200 ILE A CA 1
ATOM 1538 C C . ILE A 1 200 ? 32.604 -15.765 -32.939 1.00 34.47 200 ILE A C 1
ATOM 1540 O O . ILE A 1 200 ? 32.572 -16.513 -31.963 1.00 34.47 200 ILE A O 1
ATOM 1544 N N . GLU A 1 201 ? 33.021 -16.175 -34.139 1.00 34.59 201 GLU A N 1
ATOM 1545 C CA . GLU A 1 201 ? 33.448 -17.552 -34.426 1.00 34.59 201 GLU A CA 1
ATOM 1546 C C . GLU A 1 201 ? 34.889 -17.823 -33.942 1.00 34.59 201 GLU A C 1
ATOM 1548 O O . GLU A 1 201 ? 35.234 -18.939 -33.555 1.00 34.59 201 GLU A O 1
ATOM 1553 N N . GLU A 1 202 ? 35.721 -16.780 -33.897 1.00 35.25 202 GLU A N 1
ATOM 1554 C CA . GLU A 1 202 ? 37.135 -16.822 -33.496 1.00 35.25 202 GLU A CA 1
ATOM 1555 C C . GLU A 1 202 ? 37.320 -16.900 -31.966 1.00 35.25 202 GLU A C 1
ATOM 1557 O O . GLU A 1 202 ? 38.156 -17.653 -31.465 1.00 35.25 202 GLU A O 1
ATOM 1562 N N . VAL A 1 203 ? 36.466 -16.206 -31.199 1.00 33.62 203 VAL A N 1
ATOM 1563 C CA . VAL A 1 203 ? 36.445 -16.232 -29.718 1.00 33.62 203 VAL A CA 1
ATOM 1564 C C . VAL A 1 203 ? 36.096 -17.619 -29.160 1.00 33.62 203 VAL A C 1
ATOM 1566 O O . VAL A 1 203 ? 36.460 -17.953 -28.033 1.00 33.62 203 VAL A O 1
ATOM 1569 N N . ARG A 1 204 ? 35.445 -18.470 -29.958 1.00 36.12 204 ARG A N 1
ATOM 1570 C CA . ARG A 1 204 ? 35.124 -19.850 -29.585 1.00 36.12 204 ARG A CA 1
ATOM 1571 C C . ARG A 1 204 ? 36.351 -20.772 -29.579 1.00 36.12 204 ARG A C 1
ATOM 1573 O O . ARG A 1 204 ? 36.281 -21.825 -28.948 1.00 36.12 204 ARG A O 1
ATOM 1580 N N . LYS A 1 205 ? 37.443 -20.430 -30.281 1.00 38.56 205 LYS A N 1
ATOM 1581 C CA . LYS A 1 205 ? 38.453 -21.430 -30.667 1.00 38.56 205 LYS A CA 1
ATOM 1582 C C . LYS A 1 205 ? 39.828 -21.358 -30.009 1.00 38.56 205 LYS A C 1
ATOM 1584 O O . LYS A 1 205 ? 40.439 -22.413 -29.924 1.00 38.56 205 LYS A O 1
ATOM 1589 N N . GLN A 1 206 ? 40.348 -20.221 -29.548 1.00 35.72 206 GLN A N 1
ATOM 1590 C CA . GLN A 1 206 ? 41.770 -20.186 -29.150 1.00 35.72 206 GLN A CA 1
ATOM 1591 C C . GLN A 1 206 ? 42.032 -19.380 -27.880 1.00 35.72 206 GLN A C 1
ATOM 1593 O O . GLN A 1 206 ? 42.506 -18.250 -27.898 1.00 35.72 206 GLN A O 1
ATOM 1598 N N . LYS A 1 207 ? 41.731 -20.033 -26.754 1.00 39.00 207 LYS A N 1
ATOM 1599 C CA . LYS A 1 207 ? 42.051 -19.620 -25.383 1.00 39.00 207 LYS A CA 1
ATOM 1600 C C . LYS A 1 207 ? 43.255 -20.399 -24.807 1.00 39.00 207 LYS A C 1
ATOM 1602 O O . LYS A 1 207 ? 43.363 -20.509 -23.594 1.00 39.00 207 LYS A O 1
ATOM 1607 N N . GLU A 1 208 ? 44.136 -20.970 -25.636 1.00 38.66 208 GLU A N 1
ATOM 1608 C CA . GLU A 1 208 ? 45.135 -21.958 -25.161 1.00 38.66 208 GLU A CA 1
ATOM 1609 C C . GLU A 1 208 ? 46.595 -21.772 -25.616 1.00 38.66 208 GLU A C 1
ATOM 1611 O O . GLU A 1 208 ? 47.450 -22.517 -25.156 1.00 38.66 208 GLU A O 1
ATOM 1616 N N . GLU A 1 209 ? 46.949 -20.752 -26.399 1.00 40.84 209 GLU A N 1
ATOM 1617 C CA . GLU A 1 209 ? 48.344 -20.565 -26.868 1.00 40.84 209 GLU A CA 1
ATOM 1618 C C . GLU A 1 209 ? 48.914 -19.182 -26.518 1.00 40.84 209 GLU A C 1
ATOM 1620 O O . GLU A 1 209 ? 49.751 -18.594 -27.195 1.00 40.84 209 GLU A O 1
ATOM 1625 N N . GLN A 1 210 ? 48.438 -18.648 -25.400 1.00 41.75 210 GLN A N 1
ATOM 1626 C CA . GLN A 1 210 ? 48.905 -17.418 -24.786 1.00 41.75 210 GLN A CA 1
ATOM 1627 C C . GLN A 1 210 ? 50.102 -17.757 -23.886 1.00 41.75 210 GLN A C 1
ATOM 1629 O O . GLN A 1 210 ? 49.879 -18.343 -22.832 1.00 41.75 210 GLN A O 1
ATOM 1634 N N . GLN A 1 211 ? 51.344 -17.432 -24.293 1.00 47.72 211 GLN A N 1
ATOM 1635 C CA . GLN A 1 211 ? 52.387 -16.822 -23.422 1.00 47.72 211 GLN A CA 1
ATOM 1636 C C . GLN A 1 211 ? 53.865 -16.936 -23.860 1.00 47.72 211 GLN A C 1
ATOM 1638 O O . GLN A 1 211 ? 54.696 -16.398 -23.130 1.00 47.72 211 GLN A O 1
ATOM 1643 N N . ARG A 1 212 ? 54.283 -17.598 -24.954 1.00 38.44 212 ARG A N 1
ATOM 1644 C CA . ARG A 1 212 ? 55.735 -17.915 -25.086 1.00 38.44 212 ARG A CA 1
ATOM 1645 C C . ARG A 1 212 ? 56.522 -17.495 -26.332 1.00 38.44 212 ARG A C 1
ATOM 1647 O O . ARG A 1 212 ? 57.746 -17.504 -26.225 1.00 38.44 212 ARG A O 1
ATOM 1654 N N . ASP A 1 213 ? 55.911 -16.992 -27.404 1.00 39.53 213 ASP A N 1
ATOM 1655 C CA . ASP A 1 213 ? 56.670 -16.643 -28.628 1.00 39.53 213 ASP A CA 1
ATOM 1656 C C . ASP A 1 213 ? 56.790 -15.136 -28.953 1.00 39.53 213 ASP A C 1
ATOM 1658 O O . ASP A 1 213 ? 57.598 -14.748 -29.801 1.00 39.53 213 ASP A O 1
ATOM 1662 N N . GLU A 1 214 ? 56.091 -14.254 -28.228 1.00 36.91 214 GLU A N 1
ATOM 1663 C CA . GLU A 1 214 ? 56.020 -12.813 -28.553 1.00 36.91 214 GLU A CA 1
ATOM 1664 C C . GLU A 1 214 ? 57.325 -12.034 -28.333 1.00 36.91 214 GLU A C 1
ATOM 1666 O O . GLU A 1 214 ? 57.587 -11.063 -29.036 1.00 36.91 214 GLU A O 1
ATOM 1671 N N . VAL A 1 215 ? 58.215 -12.464 -27.437 1.00 37.59 215 VAL A N 1
ATOM 1672 C CA . VAL A 1 215 ? 59.467 -11.718 -27.193 1.00 37.59 215 VAL A CA 1
ATOM 1673 C C . VAL A 1 215 ? 60.525 -11.995 -28.270 1.00 37.59 215 VAL A C 1
ATOM 1675 O O . VAL A 1 215 ? 61.416 -11.178 -28.486 1.00 37.59 215 VAL A O 1
ATOM 1678 N N . ARG A 1 216 ? 60.430 -13.115 -29.000 1.00 39.47 216 ARG A N 1
ATOM 1679 C CA . ARG A 1 216 ? 61.452 -13.504 -29.989 1.00 39.47 216 ARG A CA 1
ATOM 1680 C C . ARG A 1 216 ? 61.090 -13.097 -31.424 1.00 39.47 216 ARG A C 1
ATOM 1682 O O . ARG A 1 216 ? 61.990 -12.883 -32.229 1.00 39.47 216 ARG A O 1
ATOM 1689 N N . GLN A 1 217 ? 59.802 -12.911 -31.727 1.00 37.47 217 GLN A N 1
ATOM 1690 C CA . GLN A 1 217 ? 59.337 -12.396 -33.025 1.00 37.47 217 GLN A CA 1
ATOM 1691 C C . GLN A 1 217 ? 59.428 -10.860 -33.140 1.00 37.47 217 GLN A C 1
ATOM 1693 O O . GLN A 1 217 ? 59.601 -10.347 -34.245 1.00 37.47 217 GLN A O 1
ATOM 1698 N N . LEU A 1 218 ? 59.426 -10.127 -32.016 1.00 35.53 218 LEU A N 1
ATOM 1699 C CA . LEU A 1 218 ? 59.545 -8.659 -31.982 1.00 35.53 218 LEU A CA 1
ATOM 1700 C C . LEU A 1 218 ? 60.877 -8.109 -32.526 1.00 35.53 218 LEU A C 1
ATOM 1702 O O . LEU A 1 218 ? 60.919 -6.964 -32.962 1.00 35.53 218 LEU A O 1
ATOM 1706 N N . MET A 1 219 ? 61.948 -8.910 -32.566 1.00 36.38 219 MET A N 1
ATOM 1707 C CA . MET A 1 219 ? 63.232 -8.473 -33.139 1.00 36.38 219 MET A CA 1
ATOM 1708 C C . MET A 1 219 ? 63.397 -8.789 -34.633 1.00 36.38 219 MET A C 1
ATOM 1710 O O . MET A 1 219 ? 64.185 -8.127 -35.294 1.00 36.38 219 MET A O 1
ATOM 1714 N N . ALA A 1 220 ? 62.637 -9.736 -35.194 1.00 37.41 220 ALA A N 1
ATOM 1715 C CA . ALA A 1 220 ? 62.689 -10.068 -36.627 1.00 37.41 220 ALA A CA 1
ATOM 1716 C C . ALA A 1 220 ? 61.653 -9.292 -37.473 1.00 37.41 220 ALA A C 1
ATOM 1718 O O . ALA A 1 220 ? 61.715 -9.311 -38.703 1.00 37.41 220 ALA A O 1
ATOM 1719 N N . LEU A 1 221 ? 60.701 -8.613 -36.817 1.00 35.03 221 LEU A N 1
ATOM 1720 C CA . LEU A 1 221 ? 59.668 -7.772 -37.436 1.00 35.03 221 LEU A CA 1
ATOM 1721 C C . LEU A 1 221 ? 60.187 -6.372 -37.824 1.00 35.03 221 LEU A C 1
ATOM 1723 O O . LEU A 1 221 ? 59.631 -5.742 -38.718 1.00 35.03 221 LEU A O 1
ATOM 1727 N N . ALA A 1 222 ? 61.265 -5.898 -37.190 1.00 34.97 222 ALA A N 1
ATOM 1728 C CA . ALA A 1 222 ? 61.858 -4.589 -37.472 1.00 34.97 222 ALA A CA 1
ATOM 1729 C C . ALA A 1 222 ? 62.464 -4.496 -38.889 1.00 34.97 222 ALA A C 1
ATOM 1731 O O . ALA A 1 222 ? 62.380 -3.446 -39.517 1.00 34.97 222 ALA A O 1
ATOM 1732 N N . ASP A 1 223 ? 62.980 -5.604 -39.429 1.00 34.47 223 ASP A N 1
ATOM 1733 C CA . ASP A 1 223 ? 63.666 -5.625 -40.732 1.00 34.47 223 ASP A CA 1
ATOM 1734 C C . ASP A 1 223 ? 62.729 -5.820 -41.940 1.00 34.47 223 ASP A C 1
ATOM 1736 O O . ASP A 1 223 ? 63.163 -5.704 -43.084 1.00 34.47 223 ASP A O 1
ATOM 1740 N N . ARG A 1 224 ? 61.436 -6.110 -41.732 1.00 34.12 224 ARG A N 1
ATOM 1741 C CA . ARG A 1 224 ? 60.477 -6.389 -42.828 1.00 34.12 224 ARG A CA 1
ATOM 1742 C C . ARG A 1 224 ? 59.503 -5.247 -43.136 1.00 34.12 224 ARG A C 1
ATOM 1744 O O . ARG A 1 224 ? 58.686 -5.384 -44.037 1.00 34.12 224 ARG A O 1
ATOM 1751 N N . LEU A 1 225 ? 59.593 -4.118 -42.434 1.00 33.28 225 LEU A N 1
ATOM 1752 C CA . LEU A 1 225 ? 58.668 -2.974 -42.534 1.00 33.28 225 LEU A CA 1
ATOM 1753 C C . LEU A 1 225 ? 58.996 -1.971 -43.664 1.00 33.28 225 LEU A C 1
ATOM 1755 O O . LEU A 1 225 ? 58.676 -0.790 -43.550 1.00 33.28 225 LEU A O 1
ATOM 1759 N N . ALA A 1 226 ? 59.622 -2.416 -44.756 1.00 35.12 226 ALA A N 1
ATOM 1760 C CA . ALA A 1 226 ? 60.060 -1.535 -45.844 1.00 35.12 226 ALA A CA 1
ATOM 1761 C C . ALA A 1 226 ? 59.171 -1.518 -47.107 1.00 35.12 226 ALA A C 1
ATOM 1763 O O . ALA A 1 226 ? 59.483 -0.748 -48.007 1.00 35.12 226 ALA A O 1
ATOM 1764 N N . ASP A 1 227 ? 58.076 -2.283 -47.216 1.00 29.62 227 ASP A N 1
ATOM 1765 C CA . ASP A 1 227 ? 57.155 -2.131 -48.360 1.00 29.62 227 ASP A CA 1
ATOM 1766 C C . ASP A 1 227 ? 55.723 -2.618 -48.064 1.00 29.62 227 ASP A C 1
ATOM 1768 O O . ASP A 1 227 ? 55.506 -3.464 -47.197 1.00 29.62 227 ASP A O 1
ATOM 1772 N N . GLY A 1 228 ? 54.747 -2.002 -48.735 1.00 42.84 228 GLY A N 1
ATOM 1773 C CA . GLY A 1 228 ? 53.338 -1.933 -48.339 1.00 42.84 228 GLY A CA 1
ATOM 1774 C C . GLY A 1 228 ? 52.437 -3.141 -48.638 1.00 42.84 228 GLY A C 1
ATOM 1775 O O . GLY A 1 228 ? 52.808 -4.096 -49.309 1.00 42.84 228 GLY A O 1
ATOM 1776 N N . ALA A 1 229 ? 51.185 -2.982 -48.182 1.00 35.78 229 ALA A N 1
ATOM 1777 C CA . ALA A 1 229 ? 50.017 -3.870 -48.285 1.00 35.78 229 ALA A CA 1
ATOM 1778 C C . ALA A 1 229 ? 49.882 -4.948 -47.189 1.00 35.78 229 ALA A C 1
ATOM 1780 O O . ALA A 1 229 ? 50.412 -6.039 -47.305 1.00 35.78 229 ALA A O 1
ATOM 1781 N N . GLU A 1 230 ? 49.098 -4.640 -46.146 1.00 27.69 230 GLU A N 1
ATOM 1782 C CA . GLU A 1 230 ? 47.953 -5.440 -45.659 1.00 27.69 230 GLU A CA 1
ATOM 1783 C C . GLU A 1 230 ? 47.524 -4.969 -44.256 1.00 27.69 230 GLU A C 1
ATOM 1785 O O . GLU A 1 230 ? 48.046 -5.375 -43.223 1.00 27.69 230 GLU A O 1
ATOM 1790 N N . MET A 1 231 ? 46.515 -4.096 -44.220 1.00 26.48 231 MET A N 1
ATOM 1791 C CA . MET A 1 231 ? 45.841 -3.652 -42.999 1.00 26.48 231 MET A CA 1
ATOM 1792 C C . MET A 1 231 ? 44.694 -4.622 -42.664 1.00 26.48 231 MET A C 1
ATOM 1794 O O . MET A 1 231 ? 43.572 -4.460 -43.146 1.00 26.48 231 MET A O 1
ATOM 1798 N N . ARG A 1 232 ? 44.954 -5.648 -41.841 1.00 29.28 232 ARG A N 1
ATOM 1799 C CA . ARG A 1 232 ? 43.912 -6.478 -41.200 1.00 29.28 232 ARG A CA 1
ATOM 1800 C C . ARG A 1 232 ? 44.293 -6.817 -39.746 1.00 29.28 232 ARG A C 1
ATOM 1802 O O . ARG A 1 232 ? 45.321 -7.436 -39.509 1.00 29.28 232 ARG A O 1
ATOM 1809 N N . SER A 1 233 ? 43.384 -6.480 -38.816 1.00 26.88 233 SER A N 1
ATOM 1810 C CA . SER A 1 233 ? 43.403 -6.627 -37.332 1.00 26.88 233 SER A CA 1
ATOM 1811 C C . SER A 1 233 ? 44.249 -5.568 -36.600 1.00 26.88 233 SER A C 1
ATOM 1813 O O . SER A 1 233 ? 45.356 -5.277 -37.019 1.00 26.88 233 SER A O 1
ATOM 1815 N N . PHE A 1 234 ? 43.782 -4.838 -35.581 1.00 29.00 234 PHE A N 1
ATOM 1816 C CA . PHE A 1 234 ? 43.108 -5.196 -34.320 1.00 29.00 234 PHE A CA 1
ATOM 1817 C C . PHE A 1 234 ? 42.228 -4.033 -33.808 1.00 29.00 234 PHE A C 1
ATOM 1819 O O . PHE A 1 234 ? 42.496 -2.897 -34.179 1.00 29.00 234 PHE A O 1
ATOM 1826 N N . ILE A 1 235 ? 41.279 -4.300 -32.893 1.00 31.39 235 ILE A N 1
ATOM 1827 C CA . ILE A 1 235 ? 40.990 -3.472 -31.695 1.00 31.39 235 ILE A CA 1
ATOM 1828 C C . ILE A 1 235 ? 40.119 -4.274 -30.698 1.00 31.39 235 ILE A C 1
ATOM 1830 O O . ILE A 1 235 ? 39.161 -4.951 -31.078 1.00 31.39 235 ILE A O 1
ATOM 1834 N N . ASP A 1 236 ? 40.496 -4.155 -29.427 1.00 36.88 236 ASP A N 1
ATOM 1835 C CA . ASP A 1 236 ? 39.841 -4.563 -28.180 1.00 36.88 236 ASP A CA 1
ATOM 1836 C C . ASP A 1 236 ? 39.053 -3.364 -27.579 1.00 36.88 236 ASP A C 1
ATOM 1838 O O . ASP A 1 236 ? 39.437 -2.213 -27.784 1.00 36.88 236 ASP A O 1
ATOM 1842 N N . LEU A 1 237 ? 37.933 -3.586 -26.877 1.00 34.84 237 LEU A N 1
ATOM 1843 C CA . LEU A 1 237 ? 37.040 -2.516 -26.384 1.00 34.84 237 LEU A CA 1
ATOM 1844 C C . LEU A 1 237 ? 37.667 -1.675 -25.256 1.00 34.84 237 LEU A C 1
ATOM 1846 O O . LEU A 1 237 ? 37.438 -0.464 -25.232 1.00 34.84 237 LEU A O 1
ATOM 1850 N N . ASP A 1 238 ? 38.541 -2.253 -24.425 1.00 33.97 238 ASP A N 1
ATOM 1851 C CA . ASP A 1 238 ? 39.342 -1.486 -23.449 1.00 33.97 238 ASP A CA 1
ATOM 1852 C C . ASP A 1 238 ? 40.364 -0.577 -24.161 1.00 33.97 238 ASP A C 1
ATOM 1854 O O . ASP A 1 238 ? 40.731 0.499 -23.683 1.00 33.97 238 ASP A O 1
ATOM 1858 N N . THR A 1 239 ? 40.752 -0.948 -25.384 1.00 35.97 239 THR A N 1
ATOM 1859 C CA . THR A 1 239 ? 41.625 -0.146 -26.245 1.00 35.97 239 THR A CA 1
ATOM 1860 C C . THR A 1 239 ? 40.862 0.962 -26.986 1.00 35.97 239 THR A C 1
ATOM 1862 O O . THR A 1 239 ? 41.473 1.972 -27.316 1.00 35.97 239 THR A O 1
ATOM 1865 N N . VAL A 1 240 ? 39.549 0.839 -27.242 1.00 35.22 240 VAL A N 1
ATOM 1866 C CA . VAL A 1 240 ? 38.732 1.942 -27.801 1.00 35.22 240 VAL A CA 1
ATOM 1867 C C . VAL A 1 240 ? 38.555 3.043 -26.771 1.00 35.22 240 VAL A C 1
ATOM 1869 O O . VAL A 1 240 ? 38.778 4.196 -27.108 1.00 35.22 240 VAL A O 1
ATOM 1872 N N . ASP A 1 241 ? 38.210 2.711 -25.527 1.00 36.56 241 ASP A N 1
ATOM 1873 C CA . ASP A 1 241 ? 38.076 3.715 -24.464 1.00 36.56 241 ASP A CA 1
ATOM 1874 C C . ASP A 1 241 ? 39.446 4.332 -24.116 1.00 36.56 241 ASP A C 1
ATOM 1876 O O . ASP A 1 241 ? 39.565 5.545 -23.944 1.00 36.56 241 ASP A O 1
ATOM 1880 N N . GLY A 1 242 ? 40.519 3.527 -24.155 1.00 41.56 242 GLY A N 1
ATOM 1881 C CA . GLY A 1 242 ? 41.900 4.006 -24.053 1.00 41.56 242 GLY A CA 1
ATOM 1882 C C . GLY A 1 242 ? 42.331 4.914 -25.214 1.00 41.56 242 GLY A C 1
ATOM 1883 O O . GLY A 1 242 ? 42.915 5.969 -24.982 1.00 41.56 242 GLY A O 1
ATOM 1884 N N . ARG A 1 243 ? 42.011 4.564 -26.467 1.00 43.50 243 ARG A N 1
ATOM 1885 C CA . ARG A 1 243 ? 42.349 5.369 -27.656 1.00 43.50 243 ARG A CA 1
ATOM 1886 C C . ARG A 1 243 ? 41.485 6.613 -27.781 1.00 43.50 243 ARG A C 1
ATOM 1888 O O . ARG A 1 243 ? 42.024 7.645 -28.142 1.00 43.50 243 ARG A O 1
ATOM 1895 N N . LEU A 1 244 ? 40.191 6.545 -27.469 1.00 41.38 244 LEU A N 1
ATOM 1896 C CA . LEU A 1 244 ? 39.294 7.702 -27.432 1.00 41.38 244 LEU A CA 1
ATOM 1897 C C . LEU A 1 244 ? 39.681 8.634 -26.276 1.00 41.38 244 LEU A C 1
ATOM 1899 O O . LEU A 1 244 ? 39.694 9.847 -26.448 1.00 41.38 244 LEU A O 1
ATOM 1903 N N . GLY A 1 245 ? 40.069 8.071 -25.127 1.00 45.09 245 GLY A N 1
ATOM 1904 C CA . GLY A 1 245 ? 40.655 8.805 -24.007 1.00 45.09 245 GLY A CA 1
ATOM 1905 C C . GLY A 1 245 ? 41.965 9.501 -24.379 1.00 45.09 245 GLY A C 1
ATOM 1906 O O . GLY A 1 245 ? 42.130 10.675 -24.062 1.00 45.09 245 GLY A O 1
ATOM 1907 N N . GLN A 1 246 ? 42.853 8.822 -25.111 1.00 48.44 246 GLN A N 1
ATOM 1908 C CA . GLN A 1 246 ? 44.088 9.414 -25.628 1.00 48.44 246 GLN A CA 1
ATOM 1909 C C . GLN A 1 246 ? 43.810 10.488 -26.689 1.00 48.44 246 GLN A C 1
ATOM 1911 O O . GLN A 1 246 ? 44.446 11.532 -26.670 1.00 48.44 246 GLN A O 1
ATOM 1916 N N . LEU A 1 247 ? 42.838 10.269 -27.580 1.00 44.41 247 LEU A N 1
ATOM 1917 C CA . LEU A 1 247 ? 42.430 11.234 -28.607 1.00 44.41 247 LEU A CA 1
ATOM 1918 C C . LEU A 1 247 ? 41.886 12.516 -27.974 1.00 44.41 247 LEU A C 1
ATOM 1920 O O . LEU A 1 247 ? 42.234 13.605 -28.408 1.00 44.41 247 LEU A O 1
ATOM 1924 N N . LEU A 1 248 ? 41.051 12.373 -26.941 1.00 46.56 248 LEU A N 1
ATOM 1925 C CA . LEU A 1 248 ? 40.517 13.484 -26.157 1.00 46.56 248 LEU A CA 1
ATOM 1926 C C . LEU A 1 248 ? 41.630 14.230 -25.422 1.00 46.56 248 LEU A C 1
ATOM 1928 O O . LEU A 1 248 ? 41.677 15.446 -25.502 1.00 46.56 248 LEU A O 1
ATOM 1932 N N . SER A 1 249 ? 42.564 13.513 -24.791 1.00 50.44 249 SER A N 1
ATOM 1933 C CA . SER A 1 249 ? 43.734 14.130 -24.153 1.00 50.44 249 SER A CA 1
ATOM 1934 C C . SER A 1 249 ? 44.589 14.909 -25.157 1.00 50.44 249 SER A C 1
ATOM 1936 O O . SER A 1 249 ? 45.000 16.032 -24.885 1.00 50.44 249 SER A O 1
ATOM 1938 N N . ASP A 1 250 ? 44.829 14.339 -26.338 1.00 48.22 250 ASP A N 1
ATOM 1939 C CA . ASP A 1 250 ? 45.610 14.974 -27.399 1.00 48.22 250 ASP A CA 1
ATOM 1940 C C . ASP A 1 250 ? 44.889 16.205 -27.990 1.00 48.22 250 ASP A C 1
ATOM 1942 O O . ASP A 1 250 ? 45.539 17.187 -28.359 1.00 48.22 250 ASP A O 1
ATOM 1946 N N . LEU A 1 251 ? 43.554 16.165 -28.085 1.00 46.44 251 LEU A N 1
ATOM 1947 C CA . LEU A 1 251 ? 42.708 17.287 -28.505 1.00 46.44 251 LEU A CA 1
ATOM 1948 C C . LEU A 1 251 ? 42.673 18.401 -27.457 1.00 46.44 251 LEU A C 1
ATOM 1950 O O . LEU A 1 251 ? 42.823 19.558 -27.845 1.00 46.44 251 LEU A O 1
ATOM 1954 N N . ASP A 1 252 ? 42.550 18.074 -26.169 1.00 50.94 252 ASP A N 1
ATOM 1955 C CA . ASP A 1 252 ? 42.594 19.029 -25.052 1.00 50.94 252 ASP A CA 1
ATOM 1956 C C . ASP A 1 252 ? 43.943 19.762 -25.033 1.00 50.94 252 ASP A C 1
ATOM 1958 O O . ASP A 1 252 ? 43.996 20.996 -25.025 1.00 50.94 252 ASP A O 1
ATOM 1962 N N . ASP A 1 253 ? 45.046 19.014 -25.137 1.00 52.00 253 ASP A N 1
ATOM 1963 C CA . ASP A 1 253 ? 46.400 19.570 -25.189 1.00 52.00 253 ASP A CA 1
ATOM 1964 C C . ASP A 1 253 ? 46.583 20.501 -26.398 1.00 52.00 253 ASP A C 1
ATOM 1966 O O . ASP A 1 253 ? 47.188 21.576 -26.305 1.00 52.00 253 ASP A O 1
ATOM 1970 N N . CYS A 1 254 ? 46.031 20.115 -27.549 1.00 45.81 254 CYS A N 1
ATOM 1971 C CA . CYS A 1 254 ? 46.082 20.900 -28.774 1.00 45.81 254 CYS A CA 1
ATOM 1972 C C . CYS A 1 254 ? 45.222 22.177 -28.693 1.00 45.81 254 CYS A C 1
ATOM 1974 O O . CYS A 1 254 ? 45.674 23.270 -29.054 1.00 45.81 254 CYS A O 1
ATOM 1976 N N . SER A 1 255 ? 44.004 22.046 -28.163 1.00 51.03 255 SER A N 1
ATOM 1977 C CA . SER A 1 255 ? 43.047 23.114 -27.856 1.00 51.03 255 SER A CA 1
ATOM 1978 C C . SER A 1 255 ? 43.692 24.146 -26.925 1.00 51.03 255 SER A C 1
ATOM 1980 O O . SER A 1 255 ? 43.655 25.349 -27.195 1.00 51.03 255 SER A O 1
ATOM 1982 N N . ASP A 1 256 ? 44.388 23.700 -25.880 1.00 53.69 256 ASP A N 1
ATOM 1983 C CA . ASP A 1 256 ? 45.071 24.563 -24.917 1.00 53.69 256 ASP A CA 1
ATOM 1984 C C . ASP A 1 256 ? 46.319 25.246 -25.476 1.00 53.69 256 ASP A C 1
ATOM 1986 O O . ASP A 1 256 ? 46.542 26.438 -25.225 1.00 53.69 256 ASP A O 1
ATOM 1990 N N . GLN A 1 257 ? 47.114 24.549 -26.289 1.00 54.47 257 GLN A N 1
ATOM 1991 C CA . GLN A 1 257 ? 48.228 25.170 -27.007 1.00 54.47 257 GLN A CA 1
ATOM 1992 C C . GLN A 1 257 ? 47.733 26.258 -27.967 1.00 54.47 257 GLN A C 1
ATOM 1994 O O . GLN A 1 257 ? 48.275 27.369 -27.980 1.00 54.47 257 GLN A O 1
ATOM 1999 N N . LEU A 1 258 ? 46.660 25.997 -28.714 1.00 47.34 258 LEU A N 1
ATOM 2000 C CA . LEU A 1 258 ? 46.079 26.973 -29.630 1.00 47.34 258 LEU A CA 1
ATOM 2001 C C . LEU A 1 258 ? 45.394 28.131 -28.900 1.00 47.34 258 LEU A C 1
ATOM 2003 O O . LEU A 1 258 ? 45.514 29.257 -29.372 1.00 47.34 258 LEU A O 1
ATOM 2007 N N . LYS A 1 259 ? 44.782 27.933 -27.722 1.00 52.62 259 LYS A N 1
ATOM 2008 C CA . LYS A 1 259 ? 44.297 29.035 -26.859 1.00 52.62 259 LYS A CA 1
ATOM 2009 C C . LYS A 1 259 ? 45.431 29.979 -26.464 1.00 52.62 259 LYS A C 1
ATOM 2011 O O . LYS A 1 259 ? 45.279 31.198 -26.566 1.00 52.62 259 LYS A O 1
ATOM 2016 N N . ARG A 1 260 ? 46.588 29.434 -26.068 1.00 61.81 260 ARG A N 1
ATOM 2017 C CA . ARG A 1 260 ? 47.781 30.227 -25.704 1.00 61.81 260 ARG A CA 1
ATOM 2018 C C . ARG A 1 260 ? 48.324 31.026 -26.894 1.00 61.81 260 ARG A C 1
ATOM 2020 O O . ARG A 1 260 ? 48.787 32.152 -26.711 1.00 61.81 260 ARG A O 1
ATOM 2027 N N . ILE A 1 261 ? 48.232 30.482 -28.109 1.00 50.03 261 ILE A N 1
ATOM 2028 C CA . ILE A 1 261 ? 48.635 31.170 -29.347 1.00 50.03 261 ILE A CA 1
ATOM 2029 C C . ILE A 1 261 ? 47.570 32.198 -29.783 1.00 50.03 261 ILE A C 1
ATOM 2031 O O . ILE A 1 261 ? 47.907 33.333 -30.121 1.00 50.03 261 ILE A O 1
ATOM 2035 N N . ALA A 1 262 ? 46.281 31.858 -29.713 1.00 48.12 262 ALA A N 1
ATOM 2036 C CA . ALA A 1 262 ? 45.152 32.721 -30.072 1.00 48.12 262 ALA A CA 1
ATOM 2037 C C . ALA A 1 262 ? 44.978 33.918 -29.122 1.00 48.12 262 ALA A C 1
ATOM 2039 O O . ALA A 1 262 ? 44.477 34.965 -29.536 1.00 48.12 262 ALA A O 1
ATOM 2040 N N . ALA A 1 263 ? 45.448 33.808 -27.874 1.00 57.56 263 ALA A N 1
ATOM 2041 C CA . ALA A 1 263 ? 45.569 34.935 -26.948 1.00 57.56 263 ALA A CA 1
ATOM 2042 C C . ALA A 1 263 ? 46.535 36.019 -27.463 1.00 57.56 263 ALA A C 1
ATOM 2044 O O . ALA A 1 263 ? 46.340 37.197 -27.176 1.00 57.56 263 ALA A O 1
ATOM 2045 N N . LYS A 1 264 ? 47.541 35.632 -28.262 1.00 54.38 264 LYS A N 1
ATOM 2046 C CA . LYS A 1 264 ? 48.518 36.538 -28.889 1.00 54.38 264 LYS A CA 1
ATOM 2047 C C . LYS A 1 264 ? 48.149 36.919 -30.328 1.00 54.38 264 LYS A C 1
ATOM 2049 O O . LYS A 1 264 ? 48.614 37.939 -30.825 1.00 54.38 264 LYS A O 1
ATOM 2054 N N . ARG A 1 265 ? 47.324 36.112 -31.009 1.00 52.06 265 ARG A N 1
ATOM 2055 C CA . ARG A 1 265 ? 46.883 36.316 -32.402 1.00 52.06 265 ARG A CA 1
ATOM 2056 C C . ARG A 1 265 ? 45.362 36.092 -32.532 1.00 52.06 265 ARG A C 1
ATOM 2058 O O . ARG A 1 265 ? 44.933 34.958 -32.754 1.00 52.06 265 ARG A O 1
ATOM 2065 N N . PRO A 1 266 ? 44.531 37.154 -32.462 1.00 52.41 266 PRO A N 1
ATOM 2066 C CA . PRO A 1 266 ? 43.064 37.050 -32.429 1.00 52.41 266 PRO A CA 1
ATOM 2067 C C . PRO A 1 266 ? 42.433 36.313 -33.621 1.00 52.41 266 PRO A C 1
ATOM 2069 O O . PRO A 1 266 ? 41.366 35.719 -33.479 1.00 52.41 266 PRO A O 1
ATOM 2072 N N . ALA A 1 267 ? 43.103 36.303 -34.779 1.00 48.12 267 ALA A N 1
ATOM 2073 C CA . ALA A 1 267 ? 42.656 35.614 -35.992 1.00 48.12 267 ALA A CA 1
ATOM 2074 C C . ALA A 1 267 ? 42.524 34.082 -35.837 1.00 48.12 267 ALA A C 1
ATOM 2076 O O . ALA A 1 267 ? 41.840 33.454 -36.641 1.00 48.12 267 ALA A O 1
ATOM 2077 N N . LEU A 1 268 ? 43.138 33.486 -34.807 1.00 43.06 268 LEU A N 1
ATOM 2078 C CA . LEU A 1 268 ? 43.086 32.045 -34.522 1.00 43.06 268 LEU A CA 1
ATOM 2079 C C . LEU A 1 268 ? 41.964 31.648 -33.552 1.00 43.06 268 LEU A C 1
ATOM 2081 O O . LEU A 1 268 ? 41.756 30.459 -33.328 1.00 43.06 268 LEU A O 1
AT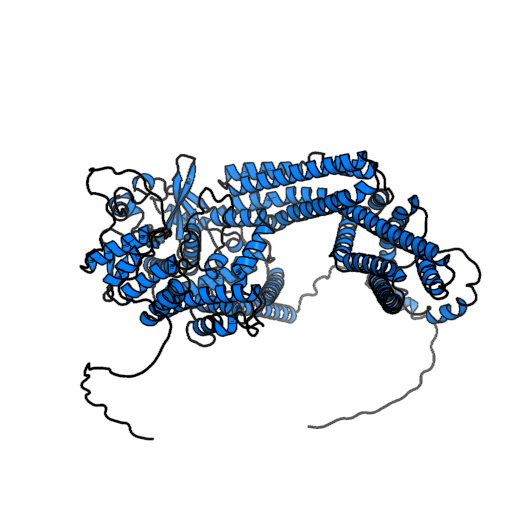OM 2085 N N . ARG A 1 269 ? 41.216 32.611 -32.987 1.00 53.31 269 ARG A N 1
ATOM 2086 C CA . ARG A 1 269 ? 40.127 32.320 -32.034 1.00 53.31 269 ARG A CA 1
ATOM 2087 C C . ARG A 1 269 ? 39.041 31.426 -32.631 1.00 53.31 269 ARG A C 1
ATOM 2089 O O . ARG A 1 269 ? 38.633 30.480 -31.979 1.00 53.31 269 ARG A O 1
ATOM 2096 N N . ARG A 1 270 ? 38.666 31.647 -33.898 1.00 50.88 270 ARG A N 1
ATOM 2097 C CA . ARG A 1 270 ? 37.682 30.793 -34.591 1.00 50.88 270 ARG A CA 1
ATOM 2098 C C . ARG A 1 270 ? 38.121 29.328 -34.660 1.00 50.88 270 ARG A C 1
ATOM 2100 O O . ARG A 1 270 ? 37.295 28.450 -34.493 1.00 50.88 270 ARG A O 1
ATOM 2107 N N . LEU A 1 271 ? 39.416 29.073 -34.852 1.00 45.75 271 LEU A N 1
ATOM 2108 C CA . LEU A 1 271 ? 39.976 27.721 -34.910 1.00 45.75 271 LEU A CA 1
ATOM 2109 C C . LEU A 1 271 ? 39.939 27.019 -33.546 1.00 45.75 271 LEU A C 1
ATOM 2111 O O . LEU A 1 271 ? 39.651 25.830 -33.460 1.00 45.75 271 LEU A O 1
ATOM 2115 N N . VAL A 1 272 ? 40.223 27.776 -32.482 1.00 52.00 272 VAL A N 1
ATOM 2116 C CA . VAL A 1 272 ? 40.125 27.316 -31.091 1.00 52.00 272 VAL A CA 1
ATOM 2117 C C . VAL A 1 272 ? 38.679 26.984 -30.724 1.00 52.00 272 VAL A C 1
ATOM 2119 O O . VAL A 1 272 ? 38.436 25.967 -30.081 1.00 52.00 272 VAL A O 1
ATOM 2122 N N . ASP A 1 273 ? 37.727 27.816 -31.146 1.00 53.22 273 ASP A N 1
ATOM 2123 C CA . ASP A 1 273 ? 36.301 27.586 -30.906 1.00 53.22 273 ASP A CA 1
ATOM 2124 C C . ASP A 1 273 ? 35.788 26.356 -31.680 1.00 53.22 273 ASP A C 1
ATOM 2126 O O . ASP A 1 273 ? 34.992 25.585 -31.145 1.00 53.22 273 ASP A O 1
ATOM 2130 N N . GLU A 1 274 ? 36.272 26.125 -32.907 1.00 49.19 274 GLU A N 1
ATOM 2131 C CA . GLU A 1 274 ? 35.947 24.935 -33.708 1.00 49.19 274 GLU A CA 1
ATOM 2132 C C . GLU A 1 274 ? 36.502 23.647 -33.068 1.00 49.19 274 GLU A C 1
ATOM 2134 O O . GLU A 1 274 ? 35.775 22.667 -32.925 1.00 49.19 274 GLU A O 1
ATOM 2139 N N . LEU A 1 275 ? 37.763 23.654 -32.613 1.00 46.62 275 LEU A N 1
ATOM 2140 C CA . LEU A 1 275 ? 38.378 22.506 -31.931 1.00 46.62 275 LEU A CA 1
ATOM 2141 C C . LEU A 1 275 ? 37.693 22.189 -30.602 1.00 46.62 275 LEU A C 1
ATOM 2143 O O . LEU A 1 275 ? 37.451 21.019 -30.322 1.00 46.62 275 LEU A O 1
ATOM 2147 N N . ARG A 1 276 ? 37.298 23.212 -29.833 1.00 54.19 276 ARG A N 1
ATOM 2148 C CA . ARG A 1 276 ? 36.469 23.031 -28.632 1.00 54.19 276 ARG A CA 1
ATOM 2149 C C . ARG A 1 276 ? 35.115 22.407 -28.944 1.00 54.19 276 ARG A C 1
ATOM 2151 O O . ARG A 1 276 ? 34.666 21.546 -28.204 1.00 54.19 276 ARG A O 1
ATOM 2158 N N . ARG A 1 277 ? 34.460 22.797 -30.043 1.00 52.34 277 ARG A N 1
ATOM 2159 C CA . ARG A 1 277 ? 33.196 22.160 -30.453 1.00 52.34 277 ARG A CA 1
ATOM 2160 C C . ARG A 1 277 ? 33.382 20.675 -30.769 1.00 52.34 277 ARG A C 1
ATOM 2162 O O . ARG A 1 277 ? 32.507 19.886 -30.434 1.00 52.34 277 ARG A O 1
ATOM 2169 N N . ILE A 1 278 ? 34.500 20.296 -31.389 1.00 45.97 278 ILE A N 1
ATOM 2170 C CA . ILE A 1 278 ? 34.834 18.894 -31.697 1.00 45.97 278 ILE A CA 1
ATOM 2171 C C . ILE A 1 278 ? 35.167 18.121 -30.414 1.00 45.97 278 ILE A C 1
ATOM 2173 O O . ILE A 1 278 ? 34.690 17.002 -30.235 1.00 45.97 278 ILE A O 1
ATOM 2177 N N . GLU A 1 279 ? 35.932 18.732 -29.506 1.00 49.41 279 GLU A N 1
ATOM 2178 C CA . GLU A 1 279 ? 36.230 18.238 -28.154 1.00 49.41 279 GLU A CA 1
ATOM 2179 C C . GLU A 1 279 ? 34.929 17.965 -27.382 1.00 49.41 279 GLU A C 1
ATOM 2181 O O . GLU A 1 279 ? 34.701 16.843 -26.932 1.00 49.41 279 GLU A O 1
ATOM 2186 N N . ASP A 1 280 ? 34.011 18.936 -27.339 1.00 53.41 280 ASP A N 1
ATOM 2187 C CA . ASP A 1 280 ? 32.697 18.812 -26.704 1.00 53.41 280 ASP A CA 1
ATOM 2188 C C . ASP A 1 280 ? 31.837 17.718 -27.361 1.00 53.41 280 ASP A C 1
ATOM 2190 O O . ASP A 1 280 ? 31.201 16.932 -26.660 1.00 53.41 280 ASP A O 1
ATOM 2194 N N . GLN A 1 281 ? 31.832 17.607 -28.695 1.00 49.31 281 GLN A N 1
ATOM 2195 C CA . GLN A 1 281 ? 31.106 16.552 -29.420 1.00 49.31 281 GLN A CA 1
ATOM 2196 C C . GLN A 1 281 ? 31.660 15.145 -29.130 1.00 49.31 281 GLN A C 1
ATOM 2198 O O . GLN A 1 281 ? 30.883 14.203 -28.945 1.00 49.31 281 GLN A O 1
ATOM 2203 N N . LEU A 1 282 ? 32.986 14.994 -29.050 1.00 45.44 282 LEU A N 1
ATOM 2204 C CA . LEU A 1 282 ? 33.663 13.738 -28.707 1.00 45.44 282 LEU A CA 1
ATOM 2205 C C . LEU A 1 282 ? 33.468 13.365 -27.229 1.00 45.44 282 LEU A C 1
ATOM 2207 O O . LEU A 1 282 ? 33.191 12.205 -26.910 1.00 45.44 282 LEU A O 1
ATOM 2211 N N . GLN A 1 283 ? 33.557 14.344 -26.326 1.00 51.69 283 GLN A N 1
ATOM 2212 C CA . GLN A 1 283 ? 33.282 14.181 -24.897 1.00 51.69 283 GLN A CA 1
ATOM 2213 C C . GLN A 1 283 ? 31.814 13.816 -24.653 1.00 51.69 283 GLN A C 1
ATOM 2215 O O . GLN A 1 283 ? 31.534 12.959 -23.819 1.00 51.69 283 GLN A O 1
ATOM 2220 N N . GLU A 1 284 ? 30.872 14.406 -25.391 1.00 47.66 284 GLU A N 1
ATOM 2221 C CA . GLU A 1 284 ? 29.447 14.075 -25.301 1.00 47.66 284 GLU A CA 1
ATOM 2222 C C . GLU A 1 284 ? 29.167 12.646 -25.797 1.00 47.66 284 GLU A C 1
ATOM 2224 O O . GLU A 1 284 ? 28.395 11.919 -25.168 1.00 47.66 284 GLU A O 1
ATOM 2229 N N . GLY A 1 285 ? 29.844 12.197 -26.863 1.00 44.50 285 GLY A N 1
ATOM 2230 C CA . GLY A 1 285 ? 29.801 10.805 -27.331 1.00 44.50 285 GLY A CA 1
ATOM 2231 C C . GLY A 1 285 ? 30.373 9.796 -26.324 1.00 44.50 285 GLY A C 1
ATOM 2232 O O . GLY A 1 285 ? 29.866 8.680 -26.222 1.00 44.50 285 GLY A O 1
ATOM 2233 N N . ARG A 1 286 ? 31.380 10.197 -25.534 1.00 43.59 286 ARG A N 1
ATOM 2234 C CA . ARG A 1 286 ? 31.981 9.385 -24.458 1.00 43.59 286 ARG A CA 1
ATOM 2235 C C . ARG A 1 286 ? 31.148 9.368 -23.171 1.00 43.59 286 ARG A C 1
ATOM 2237 O O . ARG A 1 286 ? 31.024 8.328 -22.531 1.00 43.59 286 ARG A O 1
ATOM 2244 N N . LYS A 1 287 ? 30.600 10.520 -22.766 1.00 43.75 287 LYS A N 1
ATOM 2245 C CA . LYS A 1 287 ? 29.839 10.701 -21.514 1.00 43.75 287 LYS A CA 1
ATOM 2246 C C . LYS A 1 287 ? 28.410 10.166 -21.602 1.00 43.75 287 LYS A C 1
ATOM 2248 O O . LYS A 1 287 ? 27.819 9.825 -20.574 1.00 43.75 287 LYS A O 1
ATOM 2253 N N . ARG A 1 288 ? 27.819 10.097 -22.798 1.00 47.31 288 ARG A N 1
ATOM 2254 C CA . ARG A 1 288 ? 26.483 9.521 -22.970 1.00 47.31 288 ARG A CA 1
ATOM 2255 C C . ARG A 1 288 ? 26.528 8.011 -22.806 1.00 47.31 288 ARG A C 1
ATOM 2257 O O . ARG A 1 288 ? 27.510 7.344 -23.095 1.00 47.31 288 ARG A O 1
ATOM 2264 N N . ARG A 1 289 ? 25.407 7.471 -22.334 1.00 42.28 289 ARG A N 1
ATOM 2265 C CA . ARG A 1 289 ? 25.122 6.061 -22.014 1.00 42.28 289 ARG A CA 1
ATOM 2266 C C . ARG A 1 289 ? 25.264 5.092 -23.210 1.00 42.28 289 ARG A C 1
ATOM 2268 O O . ARG A 1 289 ? 24.678 4.014 -23.172 1.00 42.28 289 ARG A O 1
ATOM 2275 N N . ASP A 1 290 ? 25.988 5.459 -24.259 1.00 43.09 290 ASP A N 1
ATOM 2276 C CA . ASP A 1 290 ? 25.948 4.851 -25.580 1.00 43.09 290 ASP A CA 1
ATOM 2277 C C . ASP A 1 290 ? 26.903 3.657 -25.686 1.00 43.09 290 ASP A C 1
ATOM 2279 O O . ASP A 1 290 ? 26.469 2.619 -26.162 1.00 43.09 290 ASP A O 1
ATOM 2283 N N . VAL A 1 291 ? 28.111 3.680 -25.104 1.00 39.16 291 VAL A N 1
ATOM 2284 C CA . VAL A 1 291 ? 29.013 2.499 -25.099 1.00 39.16 291 VAL A CA 1
ATOM 2285 C C . VAL A 1 291 ? 28.396 1.304 -24.355 1.00 39.16 291 VAL A C 1
ATOM 2287 O O . VAL A 1 291 ? 28.355 0.193 -24.876 1.00 39.16 291 VAL A O 1
ATOM 2290 N N . ALA A 1 292 ? 27.810 1.525 -23.175 1.00 44.16 292 ALA A N 1
ATOM 2291 C CA . ALA A 1 292 ? 27.121 0.468 -22.428 1.00 44.16 292 ALA A CA 1
ATOM 2292 C C . ALA A 1 292 ? 25.830 -0.014 -23.124 1.00 44.16 292 ALA A C 1
ATOM 2294 O O . ALA A 1 292 ? 25.506 -1.203 -23.084 1.00 44.16 292 ALA A O 1
ATOM 2295 N N . ARG A 1 293 ? 25.090 0.891 -23.785 1.00 44.53 293 ARG A N 1
ATOM 2296 C CA . ARG A 1 293 ? 23.921 0.532 -24.609 1.00 44.53 293 ARG A CA 1
ATOM 2297 C C . ARG A 1 293 ? 24.315 -0.273 -25.839 1.00 44.53 293 ARG A C 1
ATOM 2299 O O . ARG A 1 293 ? 23.582 -1.191 -26.183 1.00 44.53 293 ARG A O 1
ATOM 2306 N N . LEU A 1 294 ? 25.454 0.033 -26.451 1.00 39.59 294 LEU A N 1
ATOM 2307 C CA . LEU A 1 294 ? 26.005 -0.678 -27.601 1.00 39.59 294 LEU A CA 1
ATOM 2308 C C . LEU A 1 294 ? 26.441 -2.087 -27.236 1.00 39.59 294 LEU A C 1
ATOM 2310 O O . LEU A 1 294 ? 26.074 -3.025 -27.937 1.00 39.59 294 LEU A O 1
ATOM 2314 N N . THR A 1 295 ? 27.139 -2.260 -26.113 1.00 42.16 295 THR A N 1
ATOM 2315 C CA . THR A 1 295 ? 27.490 -3.588 -25.595 1.00 42.16 295 THR A CA 1
ATOM 2316 C C . THR A 1 295 ? 26.230 -4.407 -25.316 1.00 42.16 295 THR A C 1
ATOM 2318 O O . THR A 1 295 ? 26.100 -5.521 -25.816 1.00 42.16 295 THR A O 1
ATOM 2321 N N . ALA A 1 296 ? 25.238 -3.823 -24.635 1.00 46.41 296 ALA A N 1
ATOM 2322 C CA . ALA A 1 296 ? 23.963 -4.492 -24.371 1.00 46.41 296 ALA A CA 1
ATOM 2323 C C . ALA A 1 296 ? 23.147 -4.771 -25.653 1.00 46.41 296 ALA A C 1
ATOM 2325 O O . ALA A 1 296 ? 22.471 -5.794 -25.748 1.00 46.41 296 ALA A O 1
ATOM 2326 N N . GLY A 1 297 ? 23.189 -3.876 -26.643 1.00 42.72 297 GLY A N 1
ATOM 2327 C CA . GLY A 1 297 ? 22.558 -4.046 -27.953 1.00 42.72 297 GLY A CA 1
ATOM 2328 C C . GLY A 1 297 ? 23.190 -5.195 -28.736 1.00 42.72 297 GLY A C 1
ATOM 2329 O O . GLY A 1 297 ? 22.483 -6.095 -29.177 1.00 42.72 297 GLY A O 1
ATOM 2330 N N . LEU A 1 298 ? 24.522 -5.227 -28.824 1.00 41.97 298 LEU A N 1
ATOM 2331 C CA . LEU A 1 298 ? 25.293 -6.288 -29.478 1.00 41.97 298 LEU A CA 1
ATOM 2332 C C . LEU A 1 298 ? 25.138 -7.650 -28.781 1.00 41.97 298 LEU A C 1
ATOM 2334 O O . LEU A 1 298 ? 25.073 -8.676 -29.456 1.00 41.97 298 LEU A O 1
ATOM 2338 N N . GLU A 1 299 ? 25.034 -7.685 -27.451 1.00 46.97 299 GLU A N 1
ATOM 2339 C CA . GLU A 1 299 ? 24.735 -8.909 -26.694 1.00 46.97 299 GLU A CA 1
ATOM 2340 C C . GLU A 1 299 ? 23.318 -9.431 -26.971 1.00 46.97 299 GLU A C 1
ATOM 2342 O O . GLU A 1 299 ? 23.146 -10.623 -27.233 1.00 46.97 299 GLU A O 1
ATOM 2347 N N . ARG A 1 300 ? 22.310 -8.544 -27.003 1.00 48.34 300 ARG A N 1
ATOM 2348 C CA . ARG A 1 300 ? 20.930 -8.900 -27.388 1.00 48.34 300 ARG A CA 1
ATOM 2349 C C . ARG A 1 300 ? 20.857 -9.437 -28.820 1.00 48.34 300 ARG A C 1
ATOM 2351 O O . ARG A 1 300 ? 20.183 -10.432 -29.069 1.00 48.34 300 ARG A O 1
ATOM 2358 N N . LEU A 1 301 ? 21.605 -8.827 -29.738 1.00 43.34 301 LEU A N 1
ATOM 2359 C CA . LEU A 1 301 ? 21.713 -9.242 -31.141 1.00 43.34 301 LEU A CA 1
ATOM 2360 C C . LEU A 1 301 ? 22.357 -10.621 -31.313 1.00 43.34 301 LEU A C 1
ATOM 2362 O O . LEU A 1 301 ? 21.930 -11.402 -32.161 1.00 43.34 301 LEU A O 1
ATOM 2366 N N . ARG A 1 302 ? 23.362 -10.950 -30.494 1.00 44.59 302 ARG A N 1
ATOM 2367 C CA . ARG A 1 302 ? 24.010 -12.273 -30.492 1.00 44.59 302 ARG A CA 1
ATOM 2368 C C . ARG A 1 302 ? 23.091 -13.380 -29.974 1.00 44.59 302 ARG A C 1
ATOM 2370 O O . ARG A 1 302 ? 23.215 -14.516 -30.422 1.00 44.59 302 ARG A O 1
ATOM 2377 N N . ALA A 1 303 ? 22.168 -13.056 -29.069 1.00 47.06 303 ALA A N 1
ATOM 2378 C CA . ALA A 1 303 ? 21.239 -14.018 -28.482 1.00 47.06 303 ALA A CA 1
ATOM 2379 C C . ALA A 1 303 ? 20.081 -14.430 -29.421 1.00 47.06 303 ALA A C 1
ATOM 2381 O O . ALA A 1 303 ? 19.523 -15.508 -29.237 1.00 47.06 303 ALA A O 1
ATOM 2382 N N . PHE A 1 304 ? 19.728 -13.617 -30.428 1.00 42.59 304 PHE A N 1
ATOM 2383 C CA . PHE A 1 304 ? 18.471 -13.753 -31.193 1.00 42.59 304 PHE A CA 1
ATOM 2384 C C . PHE A 1 304 ? 18.567 -14.524 -32.532 1.00 42.59 304 PHE A C 1
ATOM 2386 O O . PHE A 1 304 ? 17.586 -14.614 -33.258 1.00 42.59 304 PHE A O 1
ATOM 2393 N N . ALA A 1 305 ? 19.712 -15.153 -32.825 1.00 38.84 305 ALA A N 1
ATOM 2394 C CA . ALA A 1 305 ? 20.015 -15.952 -34.026 1.00 38.84 305 ALA A CA 1
ATOM 2395 C C . ALA A 1 305 ? 20.561 -15.191 -35.259 1.00 38.84 305 ALA A C 1
ATOM 2397 O O . ALA A 1 305 ? 19.881 -14.425 -35.935 1.00 38.84 305 ALA A O 1
ATOM 2398 N N . GLY A 1 306 ? 21.802 -15.551 -35.620 1.00 44.00 306 GLY A N 1
ATOM 2399 C CA . GLY A 1 306 ? 22.387 -15.390 -36.954 1.00 44.00 306 GLY A CA 1
ATOM 2400 C C . GLY A 1 306 ? 23.140 -14.081 -37.201 1.00 44.00 306 GLY A C 1
ATOM 2401 O O . GLY A 1 306 ? 22.619 -13.188 -37.863 1.00 44.00 306 GLY A O 1
ATOM 2402 N N . ALA A 1 307 ? 24.418 -14.019 -36.805 1.00 39.44 307 ALA A N 1
ATOM 2403 C CA . ALA A 1 307 ? 25.342 -12.921 -37.141 1.00 39.44 307 ALA A CA 1
ATOM 2404 C C . ALA A 1 307 ? 25.320 -12.528 -38.642 1.00 39.44 307 ALA A C 1
ATOM 2406 O O . ALA A 1 307 ? 25.455 -11.357 -38.982 1.00 39.44 307 ALA A O 1
ATOM 2407 N N . GLN A 1 308 ? 25.024 -13.482 -39.537 1.00 42.22 308 GLN A N 1
ATOM 2408 C CA . GLN A 1 308 ? 24.886 -13.272 -40.985 1.00 42.22 308 GLN A CA 1
ATOM 2409 C C . GLN A 1 308 ? 23.688 -12.403 -41.428 1.00 42.22 308 GLN A C 1
ATOM 2411 O O . GLN A 1 308 ? 23.754 -11.799 -42.500 1.00 42.22 308 GLN A O 1
ATOM 2416 N N . LYS A 1 309 ? 22.577 -12.345 -40.673 1.00 44.78 309 LYS A N 1
ATOM 2417 C CA . LYS A 1 309 ? 21.427 -11.474 -41.007 1.00 44.78 309 LYS A CA 1
ATOM 2418 C C . LYS A 1 309 ? 21.731 -10.009 -40.688 1.00 44.78 309 LYS A C 1
ATOM 2420 O O . LYS A 1 309 ? 21.444 -9.137 -41.506 1.00 44.78 309 LYS A O 1
ATOM 2425 N N . LEU A 1 310 ? 22.382 -9.759 -39.550 1.00 43.75 310 LEU A N 1
ATOM 2426 C CA . LEU A 1 310 ? 22.832 -8.426 -39.136 1.00 43.75 310 LEU A CA 1
ATOM 2427 C C . LEU A 1 310 ? 23.857 -7.826 -40.080 1.00 43.75 310 LEU A C 1
ATOM 2429 O O . LEU A 1 310 ? 23.774 -6.645 -40.415 1.00 43.75 310 LEU A O 1
ATOM 2433 N N . ASP A 1 311 ? 24.770 -8.678 -40.537 1.00 41.12 311 ASP A N 1
ATOM 2434 C CA . ASP A 1 311 ? 25.711 -8.384 -41.601 1.00 41.12 311 ASP A CA 1
ATOM 2435 C C . ASP A 1 311 ? 25.014 -7.704 -42.767 1.00 41.12 311 ASP A C 1
ATOM 2437 O O . ASP A 1 311 ? 25.304 -6.561 -43.085 1.00 41.12 311 ASP A O 1
ATOM 2441 N N . ARG A 1 312 ? 23.978 -8.318 -43.331 1.00 48.78 312 ARG A N 1
ATOM 2442 C CA . ARG A 1 312 ? 23.275 -7.753 -44.490 1.00 48.78 312 ARG A CA 1
ATOM 2443 C C . ARG A 1 312 ? 22.559 -6.427 -44.206 1.00 48.78 312 ARG A C 1
ATOM 2445 O O . ARG A 1 312 ? 22.408 -5.636 -45.134 1.00 48.78 312 ARG A O 1
ATOM 2452 N N . HIS A 1 313 ? 22.094 -6.185 -42.979 1.00 46.59 313 HIS A N 1
ATOM 2453 C CA . HIS A 1 313 ? 21.290 -5.003 -42.634 1.00 46.59 313 HIS A CA 1
ATOM 2454 C C . HIS A 1 313 ? 22.104 -3.758 -42.282 1.00 46.59 313 HIS A C 1
ATOM 2456 O O . HIS A 1 313 ? 21.678 -2.648 -42.615 1.00 46.59 313 HIS A O 1
ATOM 2462 N N . ALA A 1 314 ? 23.268 -3.914 -41.655 1.00 45.56 314 ALA A N 1
ATOM 2463 C CA . ALA A 1 314 ? 24.144 -2.783 -41.356 1.00 45.56 314 ALA A CA 1
ATOM 2464 C C . ALA A 1 314 ? 25.132 -2.476 -42.504 1.00 45.56 314 ALA A C 1
ATOM 2466 O O . ALA A 1 314 ? 25.646 -1.368 -42.600 1.00 45.56 314 ALA A O 1
ATOM 2467 N N . ARG A 1 315 ? 25.335 -3.425 -43.431 1.00 43.84 315 ARG A N 1
ATOM 2468 C CA . ARG A 1 315 ? 26.136 -3.279 -44.663 1.00 43.84 315 ARG A CA 1
ATOM 2469 C C . ARG A 1 315 ? 25.546 -2.289 -45.670 1.00 43.84 315 ARG A C 1
ATOM 2471 O O . ARG A 1 315 ? 26.194 -1.914 -46.642 1.00 43.84 315 ARG A O 1
ATOM 2478 N N . ARG A 1 316 ? 24.290 -1.912 -45.464 1.00 48.25 316 ARG A N 1
ATOM 2479 C CA . ARG A 1 316 ? 23.458 -1.193 -46.412 1.00 48.25 316 ARG A CA 1
ATOM 2480 C C . ARG A 1 316 ? 22.903 0.070 -45.755 1.00 48.25 316 ARG A C 1
ATOM 2482 O O . ARG A 1 316 ? 21.921 -0.001 -45.010 1.00 48.25 316 ARG A O 1
ATOM 2489 N N . ASP A 1 317 ? 23.459 1.222 -46.116 1.00 54.06 317 ASP A N 1
ATOM 2490 C CA . ASP A 1 317 ? 22.731 2.501 -46.111 1.00 54.06 317 ASP A CA 1
ATOM 2491 C C . ASP A 1 317 ? 21.692 2.469 -47.245 1.00 54.06 317 ASP A C 1
ATOM 2493 O O . ASP A 1 317 ? 21.762 3.201 -48.228 1.00 54.06 317 ASP A O 1
ATOM 2497 N N . ASP A 1 318 ? 20.784 1.495 -47.173 1.00 63.56 318 ASP A N 1
ATOM 2498 C CA . ASP A 1 318 ? 19.808 1.191 -48.212 1.00 63.56 318 ASP A CA 1
ATOM 2499 C C . ASP A 1 318 ? 18.408 1.432 -47.643 1.00 63.56 318 ASP A C 1
ATOM 2501 O O . ASP A 1 318 ? 18.027 0.753 -46.672 1.00 63.56 318 ASP A O 1
ATOM 2505 N N . PRO A 1 319 ? 17.626 2.340 -48.249 1.00 70.19 319 PRO A N 1
ATOM 2506 C CA . PRO A 1 319 ? 16.194 2.483 -48.019 1.00 70.19 319 PRO A CA 1
ATOM 2507 C C . PRO A 1 319 ? 15.447 1.150 -47.897 1.00 70.19 319 PRO A C 1
ATOM 2509 O O . PRO A 1 319 ? 14.531 1.046 -47.089 1.00 70.19 319 PRO A O 1
ATOM 2512 N N . GLN A 1 320 ? 15.854 0.091 -48.610 1.00 76.31 320 GLN A N 1
ATOM 2513 C CA . GLN A 1 320 ? 15.207 -1.225 -48.507 1.00 76.31 320 GLN A CA 1
ATOM 2514 C C . GLN A 1 320 ? 15.274 -1.844 -47.104 1.00 76.31 320 GLN A C 1
ATOM 2516 O O . GLN A 1 320 ? 14.334 -2.518 -46.690 1.00 76.31 320 GLN A O 1
ATOM 2521 N N . SER A 1 321 ? 16.360 -1.619 -46.359 1.00 73.00 321 SER A N 1
ATOM 2522 C CA . SER A 1 321 ? 16.495 -2.136 -44.991 1.00 73.00 321 SER A CA 1
ATOM 2523 C C . SER A 1 321 ? 15.537 -1.438 -44.021 1.00 73.00 321 SER A C 1
ATOM 2525 O O . SER A 1 321 ? 14.910 -2.102 -43.201 1.00 73.00 321 SER A O 1
ATOM 2527 N N . LEU A 1 322 ? 15.355 -0.121 -44.167 1.00 77.44 322 LEU A N 1
ATOM 2528 C CA . LEU A 1 322 ? 14.364 0.640 -43.406 1.00 77.44 322 LEU A CA 1
ATOM 2529 C C . LEU A 1 322 ? 12.935 0.261 -43.810 1.00 77.44 322 LEU A C 1
ATOM 2531 O O . LEU A 1 322 ? 12.101 0.090 -42.932 1.00 77.44 322 LEU A O 1
ATOM 2535 N N . LYS A 1 323 ? 12.672 0.023 -45.102 1.00 85.00 323 LYS A N 1
ATOM 2536 C CA . LYS A 1 323 ? 11.375 -0.487 -45.592 1.00 85.00 323 LYS A CA 1
ATOM 2537 C C . LYS A 1 323 ? 11.037 -1.868 -45.032 1.00 85.00 323 LYS A C 1
ATOM 2539 O O . LYS A 1 323 ? 9.885 -2.134 -44.707 1.00 85.00 323 LYS A O 1
ATOM 2544 N N . ALA A 1 324 ? 12.026 -2.752 -44.895 1.00 84.62 324 ALA A N 1
ATOM 2545 C CA . ALA A 1 324 ? 11.822 -4.067 -44.289 1.00 84.62 324 ALA A CA 1
ATOM 2546 C C . ALA A 1 324 ? 11.438 -3.954 -42.803 1.00 84.62 324 ALA A C 1
ATOM 2548 O O . ALA A 1 324 ? 10.480 -4.594 -42.372 1.00 84.62 324 ALA A O 1
ATOM 2549 N N . LEU A 1 325 ? 12.130 -3.096 -42.044 1.00 82.94 325 LEU A N 1
ATOM 2550 C CA . LEU A 1 325 ? 11.794 -2.811 -40.643 1.00 82.94 325 LEU A CA 1
ATOM 2551 C C . LEU A 1 325 ? 10.431 -2.132 -40.502 1.00 82.94 325 LEU A C 1
ATOM 2553 O O . LEU A 1 325 ? 9.645 -2.512 -39.639 1.00 82.94 325 LEU A O 1
ATOM 2557 N N . ALA A 1 326 ? 10.147 -1.154 -41.363 1.00 87.62 326 ALA A N 1
ATOM 2558 C CA . ALA A 1 326 ? 8.865 -0.472 -41.424 1.00 87.62 326 ALA A CA 1
ATOM 2559 C C . ALA A 1 326 ? 7.735 -1.484 -41.616 1.00 87.62 326 ALA A C 1
ATOM 2561 O O . ALA A 1 326 ? 6.813 -1.534 -40.810 1.00 87.62 326 ALA A O 1
ATOM 2562 N N . ARG A 1 327 ? 7.870 -2.384 -42.597 1.00 89.75 327 ARG A N 1
ATOM 2563 C CA . ARG A 1 327 ? 6.913 -3.469 -42.827 1.00 89.75 327 ARG A CA 1
ATOM 2564 C C . ARG A 1 327 ? 6.750 -4.372 -41.602 1.00 89.75 327 ARG A C 1
ATOM 2566 O O . ARG A 1 327 ? 5.620 -4.638 -41.209 1.00 89.75 327 ARG A O 1
ATOM 2573 N N . GLN A 1 328 ? 7.843 -4.796 -40.969 1.00 87.44 328 GLN A N 1
ATOM 2574 C CA . GLN A 1 328 ? 7.799 -5.632 -39.761 1.00 87.44 328 GLN A CA 1
ATOM 2575 C C . GLN A 1 328 ? 7.067 -4.947 -38.588 1.00 87.44 328 GLN A C 1
ATOM 2577 O O . GLN A 1 328 ? 6.357 -5.605 -37.824 1.00 87.44 328 GLN A O 1
ATOM 2582 N N . LEU A 1 329 ? 7.227 -3.629 -38.441 1.00 88.06 329 LEU A N 1
ATOM 2583 C CA . LEU A 1 329 ? 6.549 -2.819 -37.422 1.00 88.06 329 LEU A CA 1
ATOM 2584 C C . LEU A 1 329 ? 5.120 -2.412 -37.810 1.00 88.06 329 LEU A C 1
ATOM 2586 O O . LEU A 1 329 ? 4.347 -2.039 -36.933 1.00 88.06 329 LEU A O 1
ATOM 2590 N N . SER A 1 330 ? 4.757 -2.481 -39.090 1.00 89.56 330 SER A N 1
ATOM 2591 C CA . SER A 1 330 ? 3.398 -2.210 -39.573 1.00 89.56 330 SER A CA 1
ATOM 2592 C C . SER A 1 330 ? 2.524 -3.466 -39.642 1.00 89.56 330 SER A C 1
ATOM 2594 O O . SER A 1 330 ? 1.304 -3.357 -39.553 1.00 89.56 330 SER A O 1
ATOM 2596 N N . GLU A 1 331 ? 3.108 -4.659 -39.783 1.00 90.50 331 GLU A N 1
ATOM 2597 C CA . GLU A 1 331 ? 2.353 -5.919 -39.793 1.00 90.50 331 GLU A CA 1
ATOM 2598 C C . GLU A 1 331 ? 1.679 -6.172 -38.429 1.00 90.50 331 GLU A C 1
ATOM 2600 O O . GLU A 1 331 ? 2.279 -5.883 -37.394 1.00 90.50 331 GLU A O 1
ATOM 2605 N N . PRO A 1 332 ? 0.440 -6.693 -38.367 1.00 89.38 332 PRO A N 1
ATOM 2606 C CA . PRO A 1 332 ? -0.223 -6.992 -37.097 1.00 89.38 332 PRO A CA 1
ATOM 2607 C C . PRO A 1 332 ? 0.576 -7.998 -36.270 1.00 89.38 332 PRO A C 1
ATOM 2609 O O . PRO A 1 332 ? 1.123 -8.951 -36.820 1.00 89.38 332 PRO A O 1
ATOM 2612 N N . TRP A 1 333 ? 0.614 -7.820 -34.949 1.00 90.88 333 TRP A N 1
ATOM 2613 C CA . TRP A 1 333 ? 1.295 -8.738 -34.034 1.00 90.88 333 TRP A CA 1
ATOM 2614 C C . TRP A 1 333 ? 0.281 -9.595 -33.279 1.00 90.88 333 TRP A C 1
ATOM 2616 O O . TRP A 1 333 ? -0.312 -9.114 -32.308 1.00 90.88 333 TRP A O 1
ATOM 2626 N N . PRO A 1 334 ? 0.069 -10.865 -33.686 1.00 92.94 334 PRO A N 1
ATOM 2627 C CA . PRO A 1 334 ? -0.956 -11.712 -33.083 1.00 92.94 334 PRO A CA 1
ATOM 2628 C C . PRO A 1 334 ? -0.755 -11.908 -31.580 1.00 92.94 334 PRO A C 1
ATOM 2630 O O . PRO A 1 334 ? -1.731 -11.986 -30.845 1.00 92.94 334 PRO A O 1
ATOM 2633 N N . SER A 1 335 ? 0.496 -11.939 -31.114 1.00 93.06 335 SER A N 1
ATOM 2634 C CA . SER A 1 335 ? 0.842 -12.057 -29.695 1.00 93.06 335 SER A CA 1
ATOM 2635 C C . SER A 1 335 ? 0.378 -10.838 -28.889 1.00 93.06 335 SER A C 1
ATOM 2637 O O . SER A 1 335 ? -0.282 -10.989 -27.865 1.00 93.06 335 SER A O 1
ATOM 2639 N N . LEU A 1 336 ? 0.623 -9.619 -29.379 1.00 92.50 336 LEU A N 1
ATOM 2640 C CA . LEU A 1 336 ? 0.165 -8.396 -28.716 1.00 92.50 336 LEU A CA 1
ATOM 2641 C C . LEU A 1 336 ? -1.367 -8.281 -28.731 1.00 92.50 336 LEU A C 1
ATOM 2643 O O . LEU A 1 336 ? -1.962 -7.938 -27.711 1.00 92.50 336 LEU A O 1
ATOM 2647 N N . GLN A 1 337 ? -2.011 -8.639 -29.845 1.00 94.50 337 GLN A N 1
ATOM 2648 C CA . GLN A 1 337 ? -3.474 -8.679 -29.954 1.00 94.50 337 GLN A CA 1
ATOM 2649 C C . GLN A 1 337 ? -4.093 -9.732 -29.022 1.00 94.50 337 GLN A C 1
ATOM 2651 O O . GLN A 1 337 ? -5.087 -9.459 -28.350 1.00 94.50 337 GLN A O 1
ATOM 2656 N N . ALA A 1 338 ? -3.467 -10.905 -28.895 1.00 95.94 338 ALA A N 1
ATOM 2657 C CA . ALA A 1 338 ? -3.871 -11.924 -27.931 1.00 95.94 338 ALA A CA 1
ATOM 2658 C C . ALA A 1 338 ? -3.732 -11.433 -26.481 1.00 95.94 338 ALA A C 1
ATOM 2660 O O . ALA A 1 338 ? -4.599 -11.723 -25.659 1.00 95.94 338 ALA A O 1
ATOM 2661 N N . ALA A 1 339 ? -2.685 -10.663 -26.159 1.00 95.88 339 ALA A N 1
ATOM 2662 C CA . ALA A 1 339 ? -2.524 -10.061 -24.836 1.00 95.88 339 ALA A CA 1
ATOM 2663 C C . ALA A 1 339 ? -3.600 -9.001 -24.537 1.00 95.88 339 ALA A C 1
ATOM 2665 O O . ALA A 1 339 ? -4.138 -8.987 -23.430 1.00 95.88 339 ALA A O 1
ATOM 2666 N N . VAL A 1 340 ? -3.938 -8.147 -25.513 1.00 97.31 340 VAL A N 1
ATOM 2667 C CA . VAL A 1 340 ? -5.035 -7.165 -25.408 1.00 97.31 340 VAL A CA 1
ATOM 2668 C C . VAL A 1 340 ? -6.359 -7.878 -25.149 1.00 97.31 340 VAL A C 1
ATOM 2670 O O . VAL A 1 340 ? -6.997 -7.628 -24.129 1.00 97.31 340 VAL A O 1
ATOM 2673 N N . HIS A 1 341 ? -6.725 -8.822 -26.018 1.00 97.25 341 HIS A N 1
ATOM 2674 C CA . HIS A 1 341 ? -7.987 -9.547 -25.909 1.00 97.25 341 HIS A CA 1
ATOM 2675 C C . HIS A 1 341 ? -8.073 -10.370 -24.619 1.00 97.25 341 HIS A C 1
ATOM 2677 O O . HIS A 1 341 ? -9.100 -10.379 -23.944 1.00 97.25 341 HIS A O 1
ATOM 2683 N N . GLY A 1 342 ? -6.976 -11.027 -24.234 1.00 97.19 342 GLY A N 1
ATOM 2684 C CA . GLY A 1 342 ? -6.892 -11.757 -22.974 1.00 97.19 342 GLY A CA 1
ATOM 2685 C C . GLY A 1 342 ? -7.102 -10.845 -21.765 1.00 97.19 342 GLY A C 1
ATOM 2686 O O . GLY A 1 342 ? -7.834 -11.208 -20.848 1.00 97.19 342 GLY A O 1
ATOM 2687 N N . ALA A 1 343 ? -6.511 -9.647 -21.759 1.00 97.25 343 ALA A N 1
ATOM 2688 C CA . ALA A 1 343 ? -6.713 -8.681 -20.682 1.00 97.25 343 ALA A CA 1
ATOM 2689 C C . ALA A 1 343 ? -8.167 -8.174 -20.614 1.00 97.25 343 ALA A C 1
ATOM 2691 O O . ALA A 1 343 ? -8.713 -8.094 -19.515 1.00 97.25 343 ALA A O 1
ATOM 2692 N N . GLU A 1 344 ? -8.812 -7.902 -21.753 1.00 97.38 344 GLU A N 1
ATOM 2693 C CA . GLU A 1 344 ? -10.230 -7.504 -21.827 1.00 97.38 344 GLU A CA 1
ATOM 2694 C C . GLU A 1 344 ? -11.158 -8.603 -21.288 1.00 97.38 344 GLU A C 1
ATOM 2696 O O . GLU A 1 344 ? -11.919 -8.364 -20.351 1.00 97.38 344 GLU A O 1
ATOM 2701 N N . GLN A 1 345 ? -11.016 -9.839 -21.779 1.00 96.56 345 GLN A N 1
ATOM 2702 C CA . GLN A 1 345 ? -11.801 -10.985 -21.303 1.00 96.56 345 GLN A CA 1
ATOM 2703 C C . GLN A 1 345 ? -11.638 -11.224 -19.795 1.00 96.56 345 GLN A C 1
ATOM 2705 O O . GLN A 1 345 ? -12.587 -11.578 -19.089 1.00 96.56 345 GLN A O 1
ATOM 2710 N N . LEU A 1 346 ? -10.413 -11.068 -19.283 1.00 96.19 346 LEU A N 1
ATOM 2711 C CA . LEU A 1 346 ? -10.139 -11.223 -17.859 1.00 96.19 346 LEU A CA 1
ATOM 2712 C C . LEU A 1 346 ? -10.726 -10.084 -17.028 1.00 96.19 346 LEU A C 1
ATOM 2714 O O . LEU A 1 346 ? -11.139 -10.341 -15.897 1.00 96.19 346 LEU A O 1
ATOM 2718 N N . ALA A 1 347 ? -10.773 -8.861 -17.557 1.00 94.06 347 ALA A N 1
ATOM 2719 C CA . ALA A 1 347 ? -11.381 -7.734 -16.868 1.00 94.06 347 ALA A CA 1
ATOM 2720 C C . ALA A 1 347 ? -12.865 -7.988 -16.595 1.00 94.06 347 ALA A C 1
ATOM 2722 O O . ALA A 1 347 ? -13.290 -7.845 -15.448 1.00 94.06 347 ALA A O 1
ATOM 2723 N N . ASP A 1 348 ? -13.601 -8.451 -17.607 1.00 88.94 348 ASP A N 1
ATOM 2724 C CA . ASP A 1 348 ? -15.023 -8.786 -17.492 1.00 88.94 348 ASP A CA 1
ATOM 2725 C C . ASP A 1 348 ? -15.241 -9.949 -16.522 1.00 88.94 348 ASP A C 1
ATOM 2727 O O . ASP A 1 348 ? -16.076 -9.888 -15.620 1.00 88.94 348 ASP A O 1
ATOM 2731 N N . ARG A 1 349 ? -14.434 -11.009 -16.654 1.00 92.25 349 ARG A N 1
ATOM 2732 C CA . ARG A 1 349 ? -14.571 -12.219 -15.834 1.00 92.25 349 ARG A CA 1
ATOM 2733 C C . ARG A 1 349 ? -14.225 -11.998 -14.359 1.00 92.25 349 ARG A C 1
ATOM 2735 O O . ARG A 1 349 ? -14.810 -12.651 -13.498 1.00 92.25 349 ARG A O 1
ATOM 2742 N N . LEU A 1 350 ? -13.230 -11.159 -14.065 1.00 91.50 350 LEU A N 1
ATOM 2743 C CA . LEU A 1 350 ? -12.719 -10.944 -12.705 1.00 91.50 350 LEU A CA 1
ATOM 2744 C C . LEU A 1 350 ? -13.234 -9.648 -12.060 1.00 91.50 350 LEU A C 1
ATOM 2746 O O . LEU A 1 350 ? -13.023 -9.452 -10.864 1.00 91.50 350 LEU A O 1
ATOM 2750 N N . GLY A 1 351 ? -13.886 -8.764 -12.820 1.00 87.81 351 GLY A N 1
ATOM 2751 C CA . GLY A 1 351 ? -14.331 -7.454 -12.337 1.00 87.81 351 GLY A CA 1
ATOM 2752 C C . GLY A 1 351 ? -13.171 -6.507 -12.008 1.00 87.81 351 GLY A C 1
ATOM 2753 O O . GLY A 1 351 ? -13.246 -5.731 -11.056 1.00 87.81 351 GLY A O 1
ATOM 2754 N N . LEU A 1 352 ? -12.063 -6.590 -12.752 1.00 90.75 352 LEU A N 1
ATOM 2755 C CA . LEU A 1 352 ? -10.848 -5.808 -12.503 1.00 90.75 352 LEU A CA 1
ATOM 2756 C C . LEU A 1 352 ? -10.626 -4.750 -13.587 1.00 90.75 352 LEU A C 1
ATOM 2758 O O . LEU A 1 352 ? -9.919 -4.995 -14.561 1.00 90.75 352 LEU A O 1
ATOM 2762 N N . GLY A 1 353 ? -11.125 -3.530 -13.373 1.00 89.38 353 GLY A N 1
ATOM 2763 C CA . GLY A 1 353 ? -10.959 -2.419 -14.327 1.00 89.38 353 GLY A CA 1
ATOM 2764 C C . GLY A 1 353 ? -9.499 -2.079 -14.679 1.00 89.38 353 GLY A C 1
ATOM 2765 O O . GLY A 1 353 ? -9.216 -1.607 -15.776 1.00 89.38 353 GLY A O 1
ATOM 2766 N N . GLN A 1 354 ? -8.534 -2.396 -13.806 1.00 92.12 354 GLN A N 1
ATOM 2767 C CA . GLN A 1 354 ? -7.105 -2.223 -14.110 1.00 92.12 354 GLN A CA 1
ATOM 2768 C C . GLN A 1 354 ? -6.618 -3.109 -15.269 1.00 92.12 354 GLN A C 1
ATOM 2770 O O . GLN A 1 354 ? -5.643 -2.754 -15.930 1.00 92.12 354 GLN A O 1
ATOM 2775 N N . LEU A 1 355 ? -7.298 -4.224 -15.561 1.00 95.19 355 LEU A N 1
ATOM 2776 C CA . LEU A 1 355 ? -7.013 -5.037 -16.743 1.00 95.19 355 LEU A CA 1
ATOM 2777 C C . LEU A 1 355 ? -7.479 -4.354 -18.036 1.00 95.19 355 LEU A C 1
ATOM 2779 O O . LEU A 1 355 ? -6.750 -4.417 -19.020 1.00 95.19 355 LEU A O 1
ATOM 2783 N N . LEU A 1 356 ? -8.593 -3.608 -18.026 1.00 95.06 356 LEU A N 1
ATOM 2784 C CA . LEU A 1 356 ? -8.979 -2.757 -19.164 1.00 95.06 356 LEU A CA 1
ATOM 2785 C C . LEU A 1 356 ? -7.956 -1.640 -19.389 1.00 95.06 356 LEU A C 1
ATOM 2787 O O . LEU A 1 356 ? -7.573 -1.358 -20.522 1.00 95.06 356 LEU A O 1
ATOM 2791 N N . LEU A 1 357 ? -7.448 -1.030 -18.313 1.00 93.94 357 LEU A N 1
ATOM 2792 C CA . LEU A 1 357 ? -6.394 -0.018 -18.421 1.00 93.94 357 LEU A CA 1
ATOM 2793 C C . LEU A 1 357 ? -5.077 -0.606 -18.949 1.00 93.94 357 LEU A C 1
ATOM 2795 O O . LEU A 1 357 ? -4.361 0.071 -19.693 1.00 93.94 357 LEU A O 1
ATOM 2799 N N . LEU A 1 358 ? -4.757 -1.854 -18.588 1.00 94.12 358 LEU A N 1
ATOM 2800 C CA . LEU A 1 358 ? -3.630 -2.595 -19.154 1.00 94.12 358 LEU A CA 1
ATOM 2801 C C . LEU A 1 358 ? -3.860 -2.912 -20.638 1.00 94.12 358 LEU A C 1
ATOM 2803 O O . LEU A 1 358 ? -2.967 -2.650 -21.438 1.00 94.12 358 LEU A O 1
ATOM 2807 N N . ALA A 1 359 ? -5.047 -3.387 -21.024 1.00 95.94 359 ALA A N 1
ATOM 2808 C CA . ALA A 1 359 ? -5.413 -3.631 -22.419 1.00 95.94 359 ALA A CA 1
ATOM 2809 C C . ALA A 1 359 ? -5.283 -2.354 -23.262 1.00 95.94 359 ALA A C 1
ATOM 2811 O O . ALA A 1 359 ? -4.578 -2.345 -24.269 1.00 95.94 359 ALA A O 1
ATOM 2812 N N . ALA A 1 360 ? -5.836 -1.234 -22.788 1.00 95.12 360 ALA A N 1
ATOM 2813 C CA . ALA A 1 360 ? -5.697 0.069 -23.433 1.00 95.12 360 ALA A CA 1
ATOM 2814 C C . ALA A 1 360 ? -4.229 0.529 -23.515 1.00 95.12 360 ALA A C 1
ATOM 2816 O O . ALA A 1 360 ? -3.827 1.193 -24.470 1.00 95.12 360 ALA A O 1
ATOM 2817 N N . HIS A 1 361 ? -3.394 0.189 -22.527 1.00 93.19 361 HIS A N 1
ATOM 2818 C CA . HIS A 1 361 ? -1.958 0.461 -22.590 1.00 93.19 361 HIS A CA 1
ATOM 2819 C C . HIS A 1 361 ? -1.250 -0.382 -23.659 1.00 93.19 361 HIS A C 1
ATOM 2821 O O . HIS A 1 361 ? -0.449 0.168 -24.413 1.00 93.19 361 HIS A O 1
ATOM 2827 N N . LEU A 1 362 ? -1.580 -1.671 -23.769 1.00 94.00 362 LEU A N 1
ATOM 2828 C CA . LEU A 1 362 ? -1.072 -2.565 -24.813 1.00 94.00 362 LEU A CA 1
ATOM 2829 C C . LEU A 1 362 ? -1.537 -2.126 -26.214 1.00 94.00 362 LEU A C 1
ATOM 2831 O O . LEU A 1 362 ? -0.739 -2.125 -27.147 1.00 94.00 362 LEU A O 1
ATOM 2835 N N . GLN A 1 363 ? -2.773 -1.642 -26.355 1.00 95.25 363 GLN A N 1
ATOM 2836 C CA . GLN A 1 363 ? -3.264 -1.027 -27.594 1.00 95.25 363 GLN A CA 1
ATOM 2837 C C . GLN A 1 363 ? -2.489 0.249 -27.944 1.00 95.25 363 GLN A C 1
ATOM 2839 O O . GLN A 1 363 ? -2.118 0.448 -29.098 1.00 95.25 363 GLN A O 1
ATOM 2844 N N . ARG A 1 364 ? -2.181 1.111 -26.962 1.00 92.38 364 ARG A N 1
ATOM 2845 C CA . ARG A 1 364 ? -1.322 2.290 -27.193 1.00 92.38 364 ARG A CA 1
ATOM 2846 C C . ARG A 1 364 ? 0.091 1.896 -27.627 1.00 92.38 364 ARG A C 1
ATOM 2848 O O . ARG A 1 364 ? 0.655 2.565 -28.489 1.00 92.38 364 ARG A O 1
ATOM 2855 N N . ILE A 1 365 ? 0.649 0.825 -27.061 1.00 90.56 365 ILE A N 1
ATOM 2856 C CA . ILE A 1 365 ? 1.925 0.236 -27.498 1.00 90.56 365 ILE A CA 1
ATOM 2857 C C . ILE A 1 365 ? 1.824 -0.211 -28.963 1.00 90.56 365 ILE A C 1
ATOM 2859 O O . ILE A 1 365 ? 2.712 0.115 -29.748 1.00 90.56 365 ILE A O 1
ATOM 2863 N N . ASP A 1 366 ? 0.738 -0.881 -29.357 1.00 92.06 366 ASP A N 1
ATOM 2864 C CA . ASP A 1 366 ? 0.529 -1.331 -30.740 1.00 92.06 366 ASP A CA 1
ATOM 2865 C C . ASP A 1 366 ? 0.366 -0.165 -31.732 1.00 92.06 366 ASP A C 1
ATOM 2867 O O . ASP A 1 366 ? 0.967 -0.147 -32.809 1.00 92.06 366 ASP A O 1
ATOM 2871 N N . GLN A 1 367 ? -0.387 0.867 -31.347 1.00 92.38 367 GLN A N 1
ATOM 2872 C CA . GLN A 1 367 ? -0.535 2.094 -32.134 1.00 92.38 367 GLN A CA 1
ATOM 2873 C C . GLN A 1 367 ? 0.804 2.815 -32.297 1.00 92.38 367 GLN A C 1
ATOM 2875 O O . GLN A 1 367 ? 1.141 3.262 -33.392 1.00 92.38 367 GLN A O 1
ATOM 2880 N N . PHE A 1 368 ? 1.579 2.924 -31.216 1.00 89.88 368 PHE A N 1
ATOM 2881 C CA . PHE A 1 368 ? 2.894 3.556 -31.242 1.00 89.88 368 PHE A CA 1
ATOM 2882 C C . PHE A 1 368 ? 3.874 2.782 -32.128 1.00 89.88 368 PHE A C 1
ATOM 2884 O O . PHE A 1 368 ? 4.556 3.382 -32.952 1.00 89.88 368 PHE A O 1
ATOM 2891 N N . ARG A 1 369 ? 3.888 1.451 -32.017 1.00 91.69 369 ARG A N 1
ATOM 2892 C CA . ARG A 1 369 ? 4.650 0.553 -32.894 1.00 91.69 369 ARG A CA 1
ATOM 2893 C C . ARG A 1 369 ? 4.308 0.776 -34.369 1.00 91.69 369 ARG A C 1
ATOM 2895 O O . ARG A 1 369 ? 5.210 0.948 -35.183 1.00 91.69 369 ARG A O 1
ATOM 2902 N N . THR A 1 370 ? 3.018 0.820 -34.696 1.00 92.25 370 THR A N 1
ATOM 2903 C CA . THR A 1 370 ? 2.539 1.015 -36.073 1.00 92.25 370 THR A CA 1
ATOM 2904 C C . THR A 1 370 ? 2.953 2.382 -36.624 1.00 92.25 370 THR A C 1
ATOM 2906 O O . THR A 1 370 ? 3.398 2.473 -37.767 1.00 92.25 370 THR A O 1
ATOM 2909 N N . ARG A 1 371 ? 2.864 3.440 -35.802 1.00 91.12 371 ARG A N 1
ATOM 2910 C CA . ARG A 1 371 ? 3.343 4.788 -36.155 1.00 91.12 371 ARG A CA 1
ATOM 2911 C C . ARG A 1 371 ? 4.845 4.810 -36.402 1.00 91.12 371 ARG A C 1
ATOM 2913 O O . ARG A 1 371 ? 5.260 5.316 -37.432 1.00 91.12 371 ARG A O 1
ATOM 2920 N N . LEU A 1 372 ? 5.635 4.179 -35.532 1.00 88.19 372 LEU A N 1
ATOM 2921 C CA . LEU A 1 372 ? 7.075 4.036 -35.738 1.00 88.19 372 LEU A CA 1
ATOM 2922 C C . LEU A 1 372 ? 7.380 3.327 -37.070 1.00 88.19 372 LEU A C 1
ATOM 2924 O O . LEU A 1 372 ? 8.286 3.736 -37.788 1.00 88.19 372 LEU A O 1
ATOM 2928 N N . GLY A 1 373 ? 6.608 2.298 -37.436 1.00 90.19 373 GLY A N 1
ATOM 2929 C CA . GLY A 1 373 ? 6.710 1.664 -38.753 1.00 90.19 373 GLY A CA 1
ATOM 2930 C C . GLY A 1 373 ? 6.453 2.641 -39.909 1.00 90.19 373 GLY A C 1
ATOM 2931 O O . GLY A 1 373 ? 7.239 2.687 -40.853 1.00 90.19 373 GLY A O 1
ATOM 2932 N N . ALA A 1 374 ? 5.406 3.465 -39.813 1.00 90.31 374 ALA A N 1
ATOM 2933 C CA . ALA A 1 374 ? 5.094 4.490 -40.812 1.00 90.31 374 ALA A CA 1
ATOM 2934 C C . ALA A 1 374 ? 6.182 5.577 -40.909 1.00 90.31 374 ALA A C 1
ATOM 2936 O O . ALA A 1 374 ? 6.592 5.929 -42.014 1.00 90.31 374 ALA A O 1
ATOM 2937 N N . ASP A 1 375 ? 6.711 6.039 -39.775 1.00 86.69 375 ASP A N 1
ATOM 2938 C CA . ASP A 1 375 ? 7.787 7.035 -39.724 1.00 86.69 375 ASP A CA 1
ATOM 2939 C C . ASP A 1 375 ? 9.069 6.498 -40.384 1.00 86.69 375 ASP A C 1
ATOM 2941 O O . ASP A 1 375 ? 9.743 7.210 -41.132 1.00 86.69 375 ASP A O 1
ATOM 2945 N N . LEU A 1 376 ? 9.392 5.217 -40.166 1.00 85.94 376 LEU A N 1
ATOM 2946 C CA . LEU A 1 376 ? 10.517 4.556 -40.834 1.00 85.94 376 LEU A CA 1
ATOM 2947 C C . LEU A 1 376 ? 10.287 4.379 -42.338 1.00 85.94 376 LEU A C 1
ATOM 2949 O O . LEU A 1 376 ? 11.248 4.464 -43.107 1.00 85.94 376 LEU A O 1
ATOM 2953 N N . GLN A 1 377 ? 9.045 4.141 -42.764 1.00 88.94 377 GLN A N 1
ATOM 2954 C CA . GLN A 1 377 ? 8.689 4.074 -44.181 1.00 88.94 377 GLN A CA 1
ATOM 2955 C C . GLN A 1 377 ? 8.890 5.440 -44.853 1.00 88.94 377 GLN A C 1
ATOM 2957 O O . GLN A 1 377 ? 9.575 5.517 -45.872 1.00 88.94 377 GLN A O 1
ATOM 2962 N N . GLU A 1 378 ? 8.384 6.519 -44.247 1.00 86.75 378 GLU A N 1
ATOM 2963 C CA . GLU A 1 378 ? 8.583 7.893 -44.729 1.00 86.75 378 GLU A CA 1
ATOM 2964 C C . GLU A 1 378 ? 10.075 8.250 -44.780 1.00 86.75 378 GLU A C 1
ATOM 2966 O O . GLU A 1 378 ? 10.563 8.810 -45.766 1.00 86.75 378 GLU A O 1
ATOM 2971 N N . LEU A 1 379 ? 10.830 7.871 -43.743 1.00 82.44 379 LEU A N 1
ATOM 2972 C CA . LEU A 1 379 ? 12.275 8.070 -43.698 1.00 82.44 379 LEU A CA 1
ATOM 2973 C C . LEU A 1 379 ? 12.969 7.376 -44.873 1.00 82.44 379 LEU A C 1
ATOM 2975 O O . LEU A 1 379 ? 13.792 7.994 -45.553 1.00 82.44 379 LEU A O 1
ATOM 2979 N N . ALA A 1 380 ? 12.600 6.123 -45.143 1.00 83.12 380 ALA A N 1
ATOM 2980 C CA . ALA A 1 380 ? 13.141 5.356 -46.253 1.00 83.12 380 ALA A CA 1
ATOM 2981 C C . ALA A 1 380 ? 12.801 5.972 -47.620 1.00 83.12 380 ALA A C 1
ATOM 2983 O O . ALA A 1 380 ? 13.631 5.930 -48.527 1.00 83.12 380 ALA A O 1
ATOM 2984 N N . ASP A 1 381 ? 11.607 6.546 -47.773 1.00 84.94 381 ASP A N 1
ATOM 2985 C CA . ASP A 1 381 ? 11.151 7.155 -49.027 1.00 84.94 381 ASP A CA 1
ATOM 2986 C C . ASP A 1 381 ? 11.747 8.553 -49.272 1.00 84.94 381 ASP A C 1
ATOM 2988 O O . ASP A 1 381 ? 11.944 8.939 -50.422 1.00 84.94 381 ASP A O 1
ATOM 2992 N N . SER A 1 382 ? 12.108 9.289 -48.214 1.00 79.81 382 SER A N 1
ATOM 2993 C CA . SER A 1 382 ? 12.648 10.655 -48.314 1.00 79.81 382 SER A CA 1
ATOM 2994 C C . SER A 1 382 ? 14.018 10.766 -49.002 1.00 79.81 382 SER A C 1
ATOM 2996 O O . SER A 1 382 ? 14.346 11.820 -49.543 1.00 79.81 382 SER A O 1
ATOM 2998 N N . GLY A 1 383 ? 14.844 9.712 -48.960 1.00 64.56 383 GLY A N 1
ATOM 2999 C CA . GLY A 1 383 ? 16.137 9.625 -49.660 1.00 64.56 383 GLY A CA 1
ATOM 3000 C C . GLY A 1 383 ? 17.212 10.676 -49.317 1.00 64.56 383 GLY A C 1
ATOM 3001 O O . GLY A 1 383 ? 18.277 10.639 -49.928 1.00 64.56 383 GLY A O 1
ATOM 3002 N N . SER A 1 384 ? 16.971 11.602 -48.378 1.00 62.62 384 SER A N 1
ATOM 3003 C CA . SER A 1 384 ? 17.867 12.730 -48.070 1.00 62.62 384 SER A CA 1
ATOM 3004 C C . SER A 1 384 ? 18.809 12.435 -46.889 1.00 62.62 384 SER A C 1
ATOM 3006 O O . SER A 1 384 ? 18.330 12.385 -45.753 1.00 62.62 384 SER A O 1
ATOM 3008 N N . PRO A 1 385 ? 20.135 12.300 -47.101 1.00 57.91 385 PRO A N 1
ATOM 3009 C CA . PRO A 1 385 ? 21.090 11.909 -46.055 1.00 57.91 385 PRO A CA 1
ATOM 3010 C C . PRO A 1 385 ? 21.056 12.783 -44.788 1.00 57.91 385 PRO A C 1
ATOM 3012 O O . PRO A 1 385 ? 21.137 12.261 -43.681 1.00 57.91 385 PRO A O 1
ATOM 3015 N N . ASP A 1 386 ? 20.837 14.094 -44.917 1.00 58.06 386 ASP A N 1
ATOM 3016 C CA . ASP A 1 386 ? 20.832 15.015 -43.768 1.00 58.06 386 ASP A CA 1
ATOM 3017 C C . ASP A 1 386 ? 19.581 14.874 -42.881 1.00 58.06 386 ASP A C 1
ATOM 3019 O O . ASP A 1 386 ? 19.638 15.052 -41.660 1.00 58.06 386 ASP A O 1
ATOM 3023 N N . VAL A 1 387 ? 18.438 14.513 -43.477 1.00 63.28 387 VAL A N 1
ATOM 3024 C CA . VAL A 1 387 ? 17.174 14.260 -42.757 1.00 63.28 387 VAL A CA 1
ATOM 3025 C C . VAL A 1 387 ? 17.230 12.922 -42.014 1.00 63.28 387 VAL A C 1
ATOM 3027 O O . VAL A 1 387 ? 16.592 12.762 -40.968 1.00 63.28 387 VAL A O 1
ATOM 3030 N N . TRP A 1 388 ? 18.035 11.981 -42.515 1.00 68.06 388 TRP A N 1
ATOM 3031 C CA . TRP A 1 388 ? 18.147 10.638 -41.959 1.00 68.06 388 TRP A CA 1
ATOM 3032 C C . TRP A 1 388 ? 18.670 10.643 -40.532 1.00 68.06 388 TRP A C 1
ATOM 3034 O O . TRP A 1 388 ? 18.130 9.946 -39.682 1.00 68.06 388 TRP A O 1
ATOM 3044 N N . HIS A 1 389 ? 19.669 11.465 -40.231 1.00 66.00 389 HIS A N 1
ATOM 3045 C CA . HIS A 1 389 ? 20.403 11.330 -38.980 1.00 66.00 389 HIS A CA 1
ATOM 3046 C C . HIS A 1 389 ? 19.585 11.679 -37.731 1.00 66.00 389 HIS A C 1
ATOM 3048 O O . HIS A 1 389 ? 19.578 10.925 -36.758 1.00 66.00 389 HIS A O 1
ATOM 3054 N N . ARG A 1 390 ? 18.854 12.802 -37.753 1.00 69.06 390 ARG A N 1
ATOM 3055 C CA . ARG A 1 390 ? 18.039 13.221 -36.601 1.00 69.06 390 ARG A CA 1
ATOM 3056 C C . ARG A 1 390 ? 16.851 12.282 -36.391 1.00 69.06 390 ARG A C 1
ATOM 3058 O O . ARG A 1 390 ? 16.621 11.828 -35.274 1.00 69.06 390 ARG A O 1
ATOM 3065 N N . ARG A 1 391 ? 16.143 11.947 -37.473 1.00 77.31 391 ARG A N 1
ATOM 3066 C CA . ARG A 1 391 ? 14.961 11.075 -37.421 1.00 77.31 391 ARG A CA 1
ATOM 3067 C C . ARG A 1 391 ? 15.313 9.628 -37.068 1.00 77.31 391 ARG A C 1
ATOM 3069 O O . ARG A 1 391 ? 14.548 8.978 -36.360 1.00 77.31 391 ARG A O 1
ATOM 3076 N N . LEU A 1 392 ? 16.471 9.124 -37.497 1.00 74.81 392 LEU A N 1
ATOM 3077 C CA . LEU A 1 392 ? 16.950 7.785 -37.143 1.00 74.81 392 LEU A CA 1
ATOM 3078 C C . LEU A 1 392 ? 17.320 7.685 -35.658 1.00 74.81 392 LEU A C 1
ATOM 3080 O O . LEU A 1 392 ? 16.929 6.720 -35.006 1.00 74.81 392 LEU A O 1
ATOM 3084 N N . ALA A 1 393 ? 17.996 8.699 -35.109 1.00 76.06 393 ALA A N 1
ATOM 3085 C CA . ALA A 1 393 ? 18.289 8.784 -33.679 1.00 76.06 393 ALA A CA 1
ATOM 3086 C C . ALA A 1 393 ? 17.010 8.799 -32.827 1.00 76.06 393 ALA A C 1
ATOM 3088 O O . ALA A 1 393 ? 16.904 8.085 -31.826 1.00 76.06 393 ALA A O 1
ATOM 3089 N N . GLU A 1 394 ? 16.023 9.600 -33.235 1.00 82.69 394 GLU A N 1
ATOM 3090 C CA . GLU A 1 394 ? 14.708 9.663 -32.592 1.00 82.69 394 GLU A CA 1
ATOM 3091 C C . GLU A 1 394 ? 13.987 8.311 -32.672 1.00 82.69 394 GLU A C 1
ATOM 3093 O O . GLU A 1 394 ? 13.544 7.797 -31.645 1.00 82.69 394 GLU A O 1
ATOM 3098 N N . SER A 1 395 ? 13.959 7.686 -33.852 1.00 82.81 395 SER A N 1
ATOM 3099 C CA . SER A 1 395 ? 13.336 6.374 -34.075 1.00 82.81 395 SER A CA 1
ATOM 3100 C C . SER A 1 395 ? 14.001 5.268 -33.251 1.00 82.81 395 SER A C 1
ATOM 3102 O O . SER A 1 395 ? 13.313 4.459 -32.631 1.00 82.81 395 SER A O 1
ATOM 3104 N N . ALA A 1 396 ? 15.336 5.242 -33.175 1.00 78.00 396 ALA A N 1
ATOM 3105 C CA . ALA A 1 396 ? 16.079 4.287 -32.353 1.00 78.00 396 ALA A CA 1
ATOM 3106 C C . ALA A 1 396 ? 15.779 4.474 -30.857 1.00 78.00 396 ALA A C 1
ATOM 3108 O O . ALA A 1 396 ? 15.517 3.506 -30.136 1.00 78.00 396 ALA A O 1
ATOM 3109 N N . ALA A 1 397 ? 15.742 5.724 -30.382 1.00 81.12 397 ALA A N 1
ATOM 3110 C CA . ALA A 1 397 ? 15.388 6.035 -29.001 1.00 81.12 397 ALA A CA 1
ATOM 3111 C C . ALA A 1 397 ? 13.944 5.622 -28.665 1.00 81.12 397 ALA A C 1
ATOM 3113 O O . ALA A 1 397 ? 13.705 5.044 -27.598 1.00 81.12 397 ALA A O 1
ATOM 3114 N N . GLN A 1 398 ? 13.002 5.886 -29.574 1.00 85.12 398 GLN A N 1
ATOM 3115 C CA . GLN A 1 398 ? 11.593 5.505 -29.473 1.00 85.12 398 GLN A CA 1
ATOM 3116 C C . GLN A 1 398 ? 11.410 3.983 -29.460 1.00 85.12 398 GLN A C 1
ATOM 3118 O O . GLN A 1 398 ? 10.764 3.459 -28.552 1.00 85.12 398 GLN A O 1
ATOM 3123 N N . ALA A 1 399 ? 12.042 3.262 -30.390 1.00 81.50 399 ALA A N 1
ATOM 3124 C CA . ALA A 1 399 ? 12.023 1.801 -30.442 1.00 81.50 399 ALA A CA 1
ATOM 3125 C C . ALA A 1 399 ? 12.587 1.193 -29.149 1.00 81.50 399 ALA A C 1
ATOM 3127 O O . ALA A 1 399 ? 11.958 0.344 -28.514 1.00 81.50 399 ALA A O 1
ATOM 3128 N N . GLY A 1 400 ? 13.755 1.667 -28.703 1.00 80.06 400 GLY A N 1
ATOM 3129 C CA . GLY A 1 400 ? 14.374 1.197 -27.467 1.00 80.06 400 GLY A CA 1
ATOM 3130 C C . GLY A 1 400 ? 13.527 1.497 -26.226 1.00 80.06 400 GLY A C 1
ATOM 3131 O O . GLY A 1 400 ? 13.507 0.703 -25.282 1.00 80.06 400 GLY A O 1
ATOM 3132 N N . ALA A 1 401 ? 12.817 2.630 -26.199 1.00 84.25 401 ALA A N 1
ATOM 3133 C CA . ALA A 1 401 ? 11.869 2.950 -25.134 1.00 84.25 401 ALA A CA 1
ATOM 3134 C C . ALA A 1 401 ? 10.664 2.002 -25.142 1.00 84.25 401 ALA A C 1
ATOM 3136 O O . ALA A 1 401 ? 10.338 1.460 -24.086 1.00 84.25 401 ALA A O 1
ATOM 3137 N N . LEU A 1 402 ? 10.080 1.745 -26.315 1.00 84.75 402 LEU A N 1
ATOM 3138 C CA . LEU A 1 402 ? 8.974 0.807 -26.497 1.00 84.75 402 LEU A CA 1
ATOM 3139 C C . LEU A 1 402 ? 9.349 -0.601 -26.019 1.00 84.75 402 LEU A C 1
ATOM 3141 O O . LEU A 1 402 ? 8.650 -1.183 -25.197 1.00 84.75 402 LEU A O 1
ATOM 3145 N N . HIS A 1 403 ? 10.498 -1.125 -26.445 1.00 85.12 403 HIS A N 1
ATOM 3146 C CA . HIS A 1 403 ? 10.954 -2.457 -26.041 1.00 85.12 403 HIS A CA 1
ATOM 3147 C C . HIS A 1 403 ? 11.165 -2.579 -24.528 1.00 85.12 403 HIS A C 1
ATOM 3149 O O . HIS A 1 403 ? 10.742 -3.562 -23.922 1.00 85.12 403 HIS A O 1
ATOM 3155 N N . ARG A 1 404 ? 11.740 -1.553 -23.882 1.00 84.88 404 ARG A N 1
ATOM 3156 C CA . ARG A 1 404 ? 11.849 -1.517 -22.412 1.00 84.88 404 ARG A CA 1
ATOM 3157 C C . ARG A 1 404 ? 10.489 -1.441 -21.723 1.00 84.88 404 ARG A C 1
ATOM 3159 O O . ARG A 1 404 ? 10.342 -2.036 -20.660 1.00 84.88 404 ARG A O 1
ATOM 3166 N N . GLN A 1 405 ? 9.528 -0.711 -22.291 1.00 85.62 405 GLN A N 1
ATOM 3167 C CA . GLN A 1 405 ? 8.165 -0.654 -21.763 1.00 85.62 405 GLN A CA 1
ATOM 3168 C C . GLN A 1 405 ? 7.510 -2.035 -21.812 1.00 85.62 405 GLN A C 1
ATOM 3170 O O . GLN A 1 405 ? 7.082 -2.509 -20.767 1.00 85.62 405 GLN A O 1
ATOM 3175 N N . VAL A 1 406 ? 7.521 -2.715 -22.966 1.00 87.06 406 VAL A N 1
ATOM 3176 C CA . VAL A 1 406 ? 6.921 -4.054 -23.121 1.00 87.06 406 VAL A CA 1
ATOM 3177 C C . VAL A 1 406 ? 7.602 -5.079 -22.206 1.00 87.06 406 VAL A C 1
ATOM 3179 O O . VAL A 1 406 ? 6.922 -5.763 -21.443 1.00 87.06 406 VAL A O 1
ATOM 3182 N N . LEU A 1 407 ? 8.941 -5.137 -22.189 1.00 86.81 407 LEU A N 1
ATOM 3183 C CA . LEU A 1 407 ? 9.685 -6.030 -21.286 1.00 86.81 407 LEU A CA 1
ATOM 3184 C C . LEU A 1 407 ? 9.415 -5.743 -19.803 1.00 86.81 407 LEU A C 1
ATOM 3186 O O . LEU A 1 407 ? 9.399 -6.664 -18.984 1.00 86.81 407 LEU A O 1
ATOM 3190 N N . GLY A 1 408 ? 9.198 -4.474 -19.449 1.00 87.00 408 GLY A N 1
ATOM 3191 C CA . GLY A 1 408 ? 8.874 -4.056 -18.087 1.00 87.00 408 GLY A CA 1
ATOM 3192 C C . GLY A 1 408 ? 7.568 -4.652 -17.554 1.00 87.00 408 GLY A C 1
ATOM 3193 O O . GLY A 1 408 ? 7.424 -4.775 -16.338 1.00 87.00 408 GLY A O 1
ATOM 3194 N N . LEU A 1 409 ? 6.655 -5.068 -18.440 1.00 90.56 409 LEU A N 1
ATOM 3195 C CA . LEU A 1 409 ? 5.383 -5.697 -18.077 1.00 90.56 409 LEU A CA 1
ATOM 3196 C C . LEU A 1 409 ? 5.529 -7.195 -17.766 1.00 90.56 409 LEU A C 1
ATOM 3198 O O . LEU A 1 409 ? 4.801 -7.717 -16.924 1.00 90.56 409 LEU A O 1
ATOM 3202 N N . VAL A 1 410 ? 6.476 -7.882 -18.417 1.00 91.00 410 VAL A N 1
ATOM 3203 C CA . VAL A 1 410 ? 6.596 -9.352 -18.392 1.00 91.00 410 VAL A CA 1
ATOM 3204 C C . VAL A 1 410 ? 6.919 -9.867 -16.991 1.00 91.00 410 VAL A C 1
ATOM 3206 O O . VAL A 1 410 ? 6.142 -10.622 -16.412 1.00 91.00 410 VAL A O 1
ATOM 3209 N N . ARG A 1 411 ? 8.040 -9.421 -16.408 1.00 89.88 411 ARG A N 1
ATOM 3210 C CA . ARG A 1 411 ? 8.545 -9.916 -15.112 1.00 89.88 411 ARG A CA 1
ATOM 3211 C C . ARG A 1 411 ? 7.491 -9.843 -13.990 1.00 89.88 411 ARG A C 1
ATOM 3213 O O . ARG A 1 411 ? 7.296 -10.839 -13.298 1.00 89.88 411 ARG A O 1
ATOM 3220 N N . PRO A 1 412 ? 6.795 -8.715 -13.770 1.00 89.31 412 PRO A N 1
ATOM 3221 C CA . PRO A 1 412 ? 5.744 -8.658 -12.755 1.00 89.31 412 PRO A CA 1
ATOM 3222 C C . PRO A 1 412 ? 4.524 -9.554 -13.016 1.00 89.31 412 PRO A C 1
ATOM 3224 O O . PRO A 1 412 ? 3.866 -9.949 -12.058 1.00 89.31 412 PRO A O 1
ATOM 3227 N N . LEU A 1 413 ? 4.194 -9.858 -14.276 1.00 93.62 413 LEU A N 1
ATOM 3228 C CA . LEU A 1 413 ? 3.119 -10.800 -14.606 1.00 93.62 413 LEU A CA 1
ATOM 3229 C C . LEU A 1 413 ? 3.580 -12.245 -14.383 1.00 93.62 413 LEU A C 1
ATOM 3231 O O . LEU A 1 413 ? 2.855 -13.031 -13.777 1.00 93.62 413 LEU A O 1
ATOM 3235 N N . GLU A 1 414 ? 4.819 -12.580 -14.757 1.00 93.44 414 GLU A N 1
ATOM 3236 C CA . GLU A 1 414 ? 5.419 -13.887 -14.460 1.00 93.44 414 GLU A CA 1
ATOM 3237 C C . GLU A 1 414 ? 5.426 -14.196 -12.960 1.00 93.44 414 GLU A C 1
ATOM 3239 O O . GLU A 1 414 ? 5.213 -15.340 -12.566 1.00 93.44 414 GLU A O 1
ATOM 3244 N N . TYR A 1 415 ? 5.629 -13.184 -12.112 1.00 93.25 415 TYR A N 1
ATOM 3245 C CA . TYR A 1 415 ? 5.555 -13.336 -10.659 1.00 93.25 415 TYR A CA 1
ATOM 3246 C C . TYR A 1 415 ? 4.244 -14.000 -10.198 1.00 93.25 415 TYR A C 1
ATOM 3248 O O . TYR A 1 415 ? 4.271 -14.845 -9.303 1.00 93.25 415 TYR A O 1
ATOM 3256 N N . LEU A 1 416 ? 3.110 -13.667 -10.829 1.00 93.81 416 LEU A N 1
ATOM 3257 C CA . LEU A 1 416 ? 1.804 -14.267 -10.527 1.00 93.81 416 LEU A CA 1
ATOM 3258 C C . LEU A 1 416 ? 1.694 -15.715 -11.013 1.00 93.81 416 LEU A C 1
ATOM 3260 O O . LEU A 1 416 ? 1.059 -16.533 -10.352 1.00 93.81 416 LEU A O 1
ATOM 3264 N N . ALA A 1 417 ? 2.342 -16.049 -12.130 1.00 91.00 417 ALA A N 1
ATOM 3265 C CA . ALA A 1 417 ? 2.380 -17.413 -12.653 1.00 91.00 417 ALA A CA 1
ATOM 3266 C C . ALA A 1 417 ? 3.305 -18.344 -11.845 1.00 91.00 417 ALA A C 1
ATOM 3268 O O . ALA A 1 417 ? 3.229 -19.559 -11.995 1.00 91.00 417 ALA A O 1
ATOM 3269 N N . ARG A 1 418 ? 4.188 -17.789 -11.001 1.00 93.31 418 ARG A N 1
ATOM 3270 C CA . ARG A 1 418 ? 5.260 -18.521 -10.302 1.00 93.31 418 ARG A CA 1
ATOM 3271 C C . ARG A 1 418 ? 5.178 -18.404 -8.777 1.00 93.31 418 ARG A C 1
ATOM 3273 O O . ARG A 1 418 ? 6.189 -18.331 -8.074 1.00 93.31 418 ARG A O 1
ATOM 3280 N N . LEU A 1 419 ? 3.963 -18.376 -8.228 1.00 94.56 419 LEU A N 1
ATOM 3281 C CA . LEU A 1 419 ? 3.742 -18.334 -6.773 1.00 94.56 419 LEU A CA 1
ATOM 3282 C C . LEU A 1 419 ? 4.158 -19.627 -6.056 1.00 94.56 419 LEU A C 1
ATOM 3284 O O . LEU A 1 419 ? 4.401 -19.618 -4.848 1.00 94.56 419 LEU A O 1
ATOM 3288 N N . ASP A 1 420 ? 4.285 -20.727 -6.786 1.00 93.12 420 ASP A N 1
ATOM 3289 C CA . ASP A 1 420 ? 4.806 -21.991 -6.288 1.00 93.12 420 ASP A CA 1
ATOM 3290 C C . ASP A 1 420 ? 6.346 -22.059 -6.337 1.00 93.12 420 ASP A C 1
ATOM 3292 O O . ASP A 1 420 ? 6.940 -22.828 -5.585 1.00 93.12 420 ASP A O 1
ATOM 3296 N N . GLU A 1 421 ? 7.032 -21.256 -7.152 1.00 92.81 421 GLU A N 1
ATOM 3297 C CA . GLU A 1 421 ? 8.487 -21.335 -7.335 1.00 92.81 421 GLU A CA 1
ATOM 3298 C C . GLU A 1 421 ? 9.270 -21.152 -6.017 1.00 92.81 421 GLU A C 1
ATOM 3300 O O . GLU A 1 421 ? 8.949 -20.312 -5.171 1.00 92.81 421 GLU A O 1
ATOM 3305 N N . LEU A 1 422 ? 10.330 -21.952 -5.840 1.00 93.06 422 LEU A N 1
ATOM 3306 C CA . LEU A 1 422 ? 11.276 -21.838 -4.722 1.00 93.06 422 LEU A CA 1
ATOM 3307 C C . LEU A 1 422 ? 12.420 -20.879 -5.063 1.00 93.06 422 LEU A C 1
ATOM 3309 O O . LEU A 1 422 ? 13.596 -21.242 -5.001 1.00 93.06 422 LEU A O 1
ATOM 3313 N N . SER A 1 423 ? 12.053 -19.661 -5.440 1.00 91.94 423 SER A N 1
ATOM 3314 C CA . SER A 1 423 ? 12.971 -18.544 -5.631 1.00 91.94 423 SER A CA 1
ATOM 3315 C C . SER A 1 423 ? 12.307 -17.252 -5.172 1.00 91.94 423 SER A C 1
ATOM 3317 O O . SER A 1 423 ? 11.086 -17.093 -5.266 1.00 91.94 423 SER A O 1
ATOM 3319 N N . PHE A 1 424 ? 13.100 -16.341 -4.622 1.00 90.75 424 PHE A N 1
ATOM 3320 C CA . PHE A 1 424 ? 12.602 -15.053 -4.172 1.00 90.75 424 PHE A CA 1
ATOM 3321 C C . PHE A 1 424 ? 12.721 -13.983 -5.248 1.00 90.75 424 PHE A C 1
ATOM 3323 O O . PHE A 1 424 ? 13.733 -13.843 -5.933 1.00 90.75 424 PHE A O 1
ATOM 3330 N N . TRP A 1 425 ? 11.684 -13.160 -5.319 1.00 88.94 425 TRP A N 1
ATOM 3331 C CA . TRP A 1 425 ? 11.604 -11.989 -6.170 1.00 88.94 425 TRP A CA 1
ATOM 3332 C C . TRP A 1 425 ? 11.846 -10.727 -5.347 1.00 88.94 425 TRP A C 1
ATOM 3334 O O . TRP A 1 425 ? 11.630 -10.687 -4.135 1.00 88.94 425 TRP A O 1
ATOM 3344 N N . LYS A 1 426 ? 12.234 -9.636 -6.013 1.00 82.44 426 LYS A N 1
ATOM 3345 C CA . LYS A 1 426 ? 12.434 -8.337 -5.347 1.00 82.44 426 LYS A CA 1
ATOM 3346 C C . LYS A 1 426 ? 11.184 -7.870 -4.584 1.00 82.44 426 LYS A C 1
ATOM 3348 O O . LYS A 1 426 ? 11.301 -7.259 -3.526 1.00 82.44 426 LYS A O 1
ATOM 3353 N N . THR A 1 427 ? 9.996 -8.161 -5.111 1.00 83.69 427 THR A N 1
ATOM 3354 C CA . THR A 1 427 ? 8.699 -7.866 -4.484 1.00 83.69 427 THR A CA 1
ATOM 3355 C C . THR A 1 427 ? 8.488 -8.596 -3.159 1.00 83.69 427 THR A C 1
ATOM 3357 O O . THR A 1 427 ? 7.849 -8.038 -2.271 1.00 83.69 427 THR A O 1
ATOM 3360 N N . ASP A 1 428 ? 9.067 -9.784 -2.977 1.00 90.75 428 ASP A N 1
ATOM 3361 C CA . ASP A 1 428 ? 8.928 -10.552 -1.737 1.00 90.75 428 ASP A CA 1
ATOM 3362 C C . ASP A 1 428 ? 9.684 -9.915 -0.570 1.00 90.75 428 ASP A C 1
ATOM 3364 O O . ASP A 1 428 ? 9.231 -9.998 0.568 1.00 90.75 428 ASP A O 1
ATOM 3368 N N . GLY A 1 429 ? 10.801 -9.231 -0.840 1.00 88.56 429 GLY A N 1
ATOM 3369 C CA . GLY A 1 429 ? 11.541 -8.510 0.198 1.00 88.56 429 GLY A CA 1
ATOM 3370 C C . GLY A 1 429 ? 10.714 -7.395 0.833 1.00 88.56 429 GLY A C 1
ATOM 3371 O O . GLY A 1 429 ? 10.715 -7.251 2.055 1.00 88.56 429 GLY A O 1
ATOM 3372 N N . PHE A 1 430 ? 9.944 -6.663 0.019 1.00 88.06 430 PHE A N 1
ATOM 3373 C CA . PHE A 1 430 ? 9.006 -5.658 0.522 1.00 88.06 430 PHE A CA 1
ATOM 3374 C C . PHE A 1 430 ? 7.865 -6.298 1.316 1.00 88.06 430 PHE A C 1
ATOM 3376 O O . PHE A 1 430 ? 7.546 -5.806 2.390 1.00 88.06 430 PHE A O 1
ATOM 3383 N N . ALA A 1 431 ? 7.298 -7.415 0.848 1.00 91.38 431 ALA A N 1
ATOM 3384 C CA . ALA A 1 431 ? 6.232 -8.120 1.569 1.00 91.38 431 ALA A CA 1
ATOM 3385 C C . ALA A 1 431 ? 6.703 -8.699 2.919 1.00 91.38 431 ALA A C 1
ATOM 3387 O O . ALA A 1 431 ? 5.963 -8.682 3.902 1.00 91.38 431 ALA A O 1
ATOM 3388 N N . LEU A 1 432 ? 7.948 -9.180 3.001 1.00 92.62 432 LEU A N 1
ATOM 3389 C CA . LEU A 1 432 ? 8.533 -9.657 4.256 1.00 92.62 432 LEU A CA 1
ATOM 3390 C C . LEU A 1 432 ? 8.773 -8.502 5.239 1.00 92.62 432 LEU A C 1
ATOM 3392 O O . LEU A 1 432 ? 8.435 -8.613 6.418 1.00 92.62 432 LEU A O 1
ATOM 3396 N N . GLN A 1 433 ? 9.320 -7.384 4.755 1.00 91.19 433 GLN A N 1
ATOM 3397 C CA . GLN A 1 433 ? 9.493 -6.166 5.549 1.00 91.19 433 GLN A CA 1
ATOM 3398 C C . GLN A 1 433 ? 8.147 -5.637 6.066 1.00 91.19 433 GLN A C 1
ATOM 3400 O O . GLN A 1 433 ? 8.016 -5.350 7.254 1.00 91.19 433 GLN A O 1
ATOM 3405 N N . GLU A 1 434 ? 7.144 -5.574 5.189 1.00 94.62 434 GLU A N 1
ATOM 3406 C CA . GLU A 1 434 ? 5.764 -5.204 5.505 1.00 94.62 434 GLU A CA 1
ATOM 3407 C C . GLU A 1 434 ? 5.199 -6.067 6.633 1.00 94.62 434 GLU A C 1
ATOM 3409 O O . GLU A 1 434 ? 4.750 -5.543 7.649 1.00 94.62 434 GLU A O 1
ATOM 3414 N N . ALA A 1 435 ? 5.286 -7.392 6.501 1.00 96.81 435 ALA A N 1
ATOM 3415 C CA . ALA A 1 435 ? 4.769 -8.321 7.498 1.00 96.81 435 ALA A CA 1
ATOM 3416 C C . ALA A 1 435 ? 5.459 -8.170 8.861 1.00 96.81 435 ALA A C 1
ATOM 3418 O O . ALA A 1 435 ? 4.805 -8.271 9.898 1.00 96.81 435 ALA A O 1
ATOM 3419 N N . ILE A 1 436 ? 6.764 -7.884 8.881 1.00 95.12 436 ILE A N 1
ATOM 3420 C CA . ILE A 1 436 ? 7.500 -7.613 10.122 1.00 95.12 436 ILE A CA 1
ATOM 3421 C C . ILE A 1 436 ? 7.020 -6.309 10.761 1.00 95.12 436 ILE A C 1
ATOM 3423 O O . ILE A 1 436 ? 6.804 -6.276 11.973 1.00 95.12 436 ILE A O 1
ATOM 3427 N N . TRP A 1 437 ? 6.826 -5.246 9.978 1.00 96.62 437 TRP A N 1
ATOM 3428 C CA . TRP A 1 437 ? 6.285 -3.982 10.483 1.00 96.62 437 TRP A CA 1
ATOM 3429 C C . TRP A 1 437 ? 4.873 -4.156 11.036 1.00 96.62 437 TRP A C 1
ATOM 3431 O O . TRP A 1 437 ? 4.630 -3.778 12.179 1.00 96.62 437 TRP A O 1
ATOM 3441 N N . LEU A 1 438 ? 3.986 -4.812 10.284 1.00 98.25 438 LEU A N 1
ATOM 3442 C CA . LEU A 1 438 ? 2.634 -5.157 10.721 1.00 98.25 438 LEU A CA 1
ATOM 3443 C C . LEU A 1 438 ? 2.659 -5.972 12.015 1.00 98.25 438 LEU A C 1
ATOM 3445 O O . LEU A 1 438 ? 1.939 -5.654 12.953 1.00 98.25 438 LEU A O 1
ATOM 3449 N N . ARG A 1 439 ? 3.515 -6.997 12.110 1.00 97.06 439 ARG A N 1
ATOM 3450 C CA . ARG A 1 439 ? 3.657 -7.819 13.321 1.00 97.06 439 ARG A CA 1
ATOM 3451 C C . ARG A 1 439 ? 4.107 -6.987 14.512 1.00 97.06 439 ARG A C 1
ATOM 3453 O O . ARG A 1 439 ? 3.639 -7.219 15.622 1.00 97.06 439 ARG A O 1
ATOM 3460 N N . ASN A 1 440 ? 5.040 -6.061 14.309 1.00 96.38 440 ASN A N 1
ATOM 3461 C CA . ASN A 1 440 ? 5.527 -5.222 15.394 1.00 96.38 440 ASN A CA 1
ATOM 3462 C C . ASN A 1 440 ? 4.418 -4.302 15.895 1.00 96.38 440 ASN A C 1
ATOM 3464 O O . ASN A 1 440 ? 4.085 -4.391 17.072 1.00 96.38 440 ASN A O 1
ATOM 3468 N N . VAL A 1 441 ? 3.809 -3.527 14.990 1.00 98.00 441 VAL A N 1
ATOM 3469 C CA . VAL A 1 441 ? 2.665 -2.653 15.281 1.00 98.00 441 VAL A CA 1
ATOM 3470 C C . VAL A 1 441 ? 1.574 -3.423 16.001 1.00 98.00 441 VAL A C 1
ATOM 3472 O O . VAL A 1 441 ? 1.183 -3.065 17.105 1.00 98.00 441 VAL A O 1
ATOM 3475 N N . SER A 1 442 ? 1.136 -4.528 15.402 1.00 97.94 442 SER A N 1
ATOM 3476 C CA . SER A 1 442 ? 0.014 -5.308 15.898 1.00 97.94 442 SER A CA 1
ATOM 3477 C C . SER A 1 442 ? 0.250 -5.812 17.326 1.00 97.94 442 SER A C 1
ATOM 3479 O O . SER A 1 442 ? -0.654 -5.772 18.153 1.00 97.94 442 SER A O 1
ATOM 3481 N N . ARG A 1 443 ? 1.478 -6.232 17.660 1.00 95.44 443 ARG A N 1
ATOM 3482 C CA . ARG A 1 443 ? 1.808 -6.741 19.001 1.00 95.44 443 ARG A CA 1
ATOM 3483 C C . ARG A 1 443 ? 1.775 -5.677 20.086 1.00 95.44 443 ARG A C 1
ATOM 3485 O O . ARG A 1 443 ? 1.275 -5.970 21.164 1.00 95.44 443 ARG A O 1
ATOM 3492 N N . TRP A 1 444 ? 2.345 -4.497 19.847 1.00 95.62 444 TRP A N 1
ATOM 3493 C CA . TRP A 1 444 ? 2.377 -3.470 20.891 1.00 95.62 444 TRP A CA 1
ATOM 3494 C C . TRP A 1 444 ? 1.077 -2.662 20.943 1.00 95.62 444 TRP A C 1
ATOM 3496 O O . TRP A 1 444 ? 0.665 -2.283 22.032 1.00 95.62 444 TRP A O 1
ATOM 3506 N N . ALA A 1 445 ? 0.397 -2.454 19.810 1.00 96.75 445 ALA A N 1
ATOM 3507 C CA . ALA A 1 445 ? -0.859 -1.704 19.761 1.00 96.75 445 ALA A CA 1
ATOM 3508 C C . ALA A 1 445 ? -2.004 -2.430 20.485 1.00 96.75 445 ALA A C 1
ATOM 3510 O O . ALA A 1 445 ? -2.829 -1.791 21.132 1.00 96.75 445 ALA A O 1
ATOM 3511 N N . VAL A 1 446 ? -2.041 -3.765 20.406 1.00 96.88 446 VAL A N 1
ATOM 3512 C CA . VAL A 1 446 ? -3.020 -4.591 21.132 1.00 96.88 446 VAL A CA 1
ATOM 3513 C C . VAL A 1 446 ? -2.777 -4.588 22.646 1.00 96.88 446 VAL A C 1
ATOM 3515 O O . VAL A 1 446 ? -3.727 -4.707 23.416 1.00 96.88 446 VAL A O 1
ATOM 3518 N N . GLY A 1 447 ? -1.526 -4.431 23.088 1.00 93.19 447 GLY A N 1
ATOM 3519 C CA . GLY A 1 447 ? -1.165 -4.522 24.502 1.00 93.19 447 GLY A CA 1
ATOM 3520 C C . GLY A 1 447 ? -1.494 -5.898 25.092 1.00 93.19 447 GLY A C 1
ATOM 3521 O O . GLY A 1 447 ? -1.179 -6.929 24.495 1.00 93.19 447 GLY A O 1
ATOM 3522 N N . ASP A 1 448 ? -2.134 -5.905 26.261 1.00 93.06 448 ASP A N 1
ATOM 3523 C CA . ASP A 1 448 ? -2.489 -7.129 26.992 1.00 93.06 448 ASP A CA 1
ATOM 3524 C C . ASP A 1 448 ? -3.874 -7.697 26.635 1.00 93.06 448 ASP A C 1
ATOM 3526 O O . ASP A 1 448 ? -4.262 -8.738 27.174 1.00 93.06 448 ASP A O 1
ATOM 3530 N N . GLU A 1 449 ? -4.611 -7.050 25.722 1.00 93.31 449 GLU A N 1
ATOM 3531 C CA . GLU A 1 449 ? -5.959 -7.471 25.325 1.00 93.31 449 GLU A CA 1
ATOM 3532 C C . GLU A 1 449 ? -5.949 -8.883 24.719 1.00 93.31 449 GLU A C 1
ATOM 3534 O O . GLU A 1 449 ? -5.077 -9.244 23.918 1.00 93.31 449 GLU A O 1
ATOM 3539 N N . ARG A 1 450 ? -6.943 -9.698 25.091 1.00 92.56 450 ARG A N 1
ATOM 3540 C CA . ARG A 1 450 ? -7.049 -11.112 24.674 1.00 92.56 450 ARG A CA 1
ATOM 3541 C C . ARG A 1 450 ? -8.287 -11.428 23.848 1.00 92.56 450 ARG A C 1
ATOM 3543 O O . ARG A 1 450 ? -8.278 -12.409 23.115 1.00 92.56 450 ARG A O 1
ATOM 3550 N N . GLU A 1 451 ? -9.334 -10.627 23.984 1.00 96.81 451 GLU A N 1
ATOM 3551 C CA . GLU A 1 451 ? -10.592 -10.811 23.267 1.00 96.81 451 GLU A CA 1
ATOM 3552 C C . GLU A 1 451 ? -10.486 -10.255 21.845 1.00 96.81 451 GLU A C 1
ATOM 3554 O O . GLU A 1 451 ? -10.043 -9.123 21.656 1.00 96.81 451 GLU A O 1
ATOM 3559 N N . VAL A 1 452 ? -10.930 -11.030 20.852 1.00 97.62 452 VAL A N 1
ATOM 3560 C CA . VAL A 1 452 ? -10.797 -10.717 19.419 1.00 97.62 452 VAL A CA 1
ATOM 3561 C C . VAL A 1 452 ? -11.315 -9.317 19.083 1.00 97.62 452 VAL A C 1
ATOM 3563 O O . VAL A 1 452 ? -10.602 -8.529 18.459 1.00 97.62 452 VAL A O 1
ATOM 3566 N N . VAL A 1 453 ? -12.527 -8.977 19.530 1.00 97.94 453 VAL A N 1
ATOM 3567 C CA . VAL A 1 453 ? -13.149 -7.674 19.248 1.00 97.94 453 VAL A CA 1
ATOM 3568 C C . VAL A 1 453 ? -12.372 -6.536 19.910 1.00 97.94 453 VAL A C 1
ATOM 3570 O O . VAL A 1 453 ? -12.082 -5.530 19.264 1.00 97.94 453 VAL A O 1
ATOM 3573 N N . SER A 1 454 ? -11.957 -6.708 21.166 1.00 97.88 454 SER A N 1
ATOM 3574 C CA . SER A 1 454 ? -11.157 -5.718 21.899 1.00 97.88 454 SER A CA 1
ATOM 3575 C C . SER A 1 454 ? -9.782 -5.498 21.250 1.00 97.88 454 SER A C 1
ATOM 3577 O O . SER A 1 454 ? -9.348 -4.356 21.078 1.00 97.88 454 SER A O 1
ATOM 3579 N N . GLN A 1 455 ? -9.124 -6.567 20.784 1.00 98.50 455 GLN A N 1
ATOM 3580 C CA . GLN A 1 455 ? -7.893 -6.474 19.993 1.00 98.50 455 GLN A CA 1
ATOM 3581 C C . GLN A 1 455 ? -8.127 -5.709 18.681 1.00 98.50 455 GLN A C 1
ATOM 3583 O O . GLN A 1 455 ? -7.346 -4.822 18.334 1.00 98.50 455 GLN A O 1
ATOM 3588 N N . ALA A 1 456 ? -9.218 -6.000 17.968 1.00 98.69 456 ALA A N 1
ATOM 3589 C CA . ALA A 1 456 ? -9.571 -5.313 16.730 1.00 98.69 456 ALA A CA 1
ATOM 3590 C C . ALA A 1 456 ? -9.843 -3.813 16.940 1.00 98.69 456 ALA A C 1
ATOM 3592 O O . ALA A 1 456 ? -9.355 -3.000 16.157 1.00 98.69 456 ALA A O 1
ATOM 3593 N N . VAL A 1 457 ? -10.530 -3.429 18.022 1.00 98.50 457 VAL A N 1
ATOM 3594 C CA . VAL A 1 457 ? -10.750 -2.019 18.395 1.00 98.50 457 VAL A CA 1
ATOM 3595 C C . VAL A 1 457 ? -9.424 -1.289 18.617 1.00 98.50 457 VAL A C 1
ATOM 3597 O O . VAL A 1 457 ? -9.244 -0.191 18.090 1.00 98.50 457 VAL A O 1
ATOM 3600 N N . ARG A 1 458 ? -8.464 -1.897 19.330 1.00 98.19 458 ARG A N 1
ATOM 3601 C CA . ARG A 1 458 ? -7.122 -1.315 19.539 1.00 98.19 458 ARG A CA 1
ATOM 3602 C C . ARG A 1 458 ? -6.363 -1.119 18.230 1.00 98.19 458 ARG A C 1
ATOM 3604 O O . ARG A 1 458 ? -5.775 -0.063 18.003 1.00 98.19 458 ARG A O 1
ATOM 3611 N N . LEU A 1 459 ? -6.376 -2.135 17.366 1.00 98.75 459 LEU A N 1
ATOM 3612 C CA . LEU A 1 459 ? -5.717 -2.080 16.061 1.00 98.75 459 LEU A CA 1
ATOM 3613 C C . LEU A 1 459 ? -6.341 -1.012 15.163 1.00 98.75 459 LEU A C 1
ATOM 3615 O O . LEU A 1 459 ? -5.619 -0.259 14.513 1.00 98.75 459 LEU A O 1
ATOM 3619 N N . PHE A 1 460 ? -7.668 -0.925 15.146 1.00 98.69 460 PHE A N 1
ATOM 3620 C CA . PHE A 1 460 ? -8.382 0.073 14.368 1.00 98.69 460 PHE A CA 1
ATOM 3621 C C . PHE A 1 460 ? -8.101 1.494 14.877 1.00 98.69 460 PHE A C 1
ATOM 3623 O O . PHE A 1 460 ? -7.761 2.371 14.086 1.00 98.69 460 PHE A O 1
ATOM 3630 N N . ASP A 1 461 ? -8.136 1.713 16.195 1.00 98.00 461 ASP A N 1
ATOM 3631 C CA . ASP A 1 461 ? -7.775 2.999 16.800 1.00 98.00 461 ASP A CA 1
ATOM 3632 C C . ASP A 1 461 ? -6.346 3.429 16.431 1.00 98.00 461 ASP A C 1
ATOM 3634 O O . ASP A 1 461 ? -6.120 4.578 16.038 1.00 98.00 461 ASP A O 1
ATOM 3638 N N . TRP A 1 462 ? -5.389 2.493 16.474 1.00 98.31 462 TRP A N 1
ATOM 3639 C CA . TRP A 1 462 ? -4.015 2.758 16.054 1.00 98.31 462 TRP A CA 1
ATOM 3640 C C . TRP A 1 462 ? -3.945 3.263 14.609 1.00 98.31 462 TRP A C 1
ATOM 3642 O O . TRP A 1 462 ? -3.261 4.254 14.347 1.00 98.31 462 TRP A O 1
ATOM 3652 N N . ILE A 1 463 ? -4.668 2.625 13.683 1.00 98.06 463 ILE A N 1
ATOM 3653 C CA . ILE A 1 463 ? -4.692 3.001 12.260 1.00 98.06 463 ILE A CA 1
ATOM 3654 C C . ILE A 1 463 ? -5.226 4.411 12.081 1.00 98.06 463 ILE A C 1
ATOM 3656 O O . ILE A 1 463 ? -4.604 5.210 11.386 1.00 98.06 463 ILE A O 1
ATOM 3660 N N . VAL A 1 464 ? -6.350 4.733 12.721 1.00 98.31 464 VAL A N 1
ATOM 3661 C CA . VAL A 1 464 ? -6.993 6.041 12.560 1.00 98.31 464 VAL A CA 1
ATOM 3662 C C . VAL A 1 464 ? -6.085 7.164 13.073 1.00 98.31 464 VAL A C 1
ATOM 3664 O O . VAL A 1 464 ? -6.022 8.224 12.450 1.00 98.31 464 VAL A O 1
ATOM 3667 N N . ARG A 1 465 ? -5.332 6.928 14.158 1.00 97.75 465 ARG A N 1
ATOM 3668 C CA . ARG A 1 465 ? -4.371 7.903 14.705 1.00 97.75 465 ARG A CA 1
ATOM 3669 C C . ARG A 1 465 ? -3.083 8.024 13.883 1.00 97.75 465 ARG A C 1
ATOM 3671 O O . ARG A 1 465 ? -2.543 9.125 13.787 1.00 97.75 465 ARG A O 1
ATOM 3678 N N . ASN A 1 466 ? -2.587 6.924 13.305 1.00 98.38 466 ASN A N 1
ATOM 3679 C CA . ASN A 1 466 ? -1.254 6.849 12.679 1.00 98.38 466 ASN A CA 1
ATOM 3680 C C . ASN A 1 466 ? -1.233 6.911 11.147 1.00 98.38 466 ASN A C 1
ATOM 3682 O O . ASN A 1 466 ? -0.149 7.056 10.569 1.00 98.38 466 ASN A O 1
ATOM 3686 N N . ILE A 1 467 ? -2.387 6.760 10.499 1.00 98.56 467 ILE A N 1
ATOM 3687 C CA . ILE A 1 467 ? -2.554 6.872 9.051 1.00 98.56 467 ILE A CA 1
ATOM 3688 C C . ILE A 1 467 ? -3.579 7.970 8.805 1.00 98.56 467 ILE A C 1
ATOM 3690 O O . ILE A 1 467 ? -4.770 7.725 8.966 1.00 98.56 467 ILE A O 1
ATOM 3694 N N . GLN A 1 468 ? -3.154 9.176 8.432 1.00 98.06 468 GLN A N 1
ATOM 3695 C CA . GLN A 1 468 ? -4.080 10.255 8.069 1.00 98.06 468 GLN A CA 1
ATOM 3696 C C . GLN A 1 468 ? -4.951 9.841 6.872 1.00 98.06 468 GLN A C 1
ATOM 3698 O O . GLN A 1 468 ? -4.462 9.189 5.951 1.00 98.06 468 GLN A O 1
ATOM 3703 N N . LEU A 1 469 ? -6.238 10.201 6.901 1.00 97.56 469 LEU A N 1
ATOM 3704 C CA . LEU A 1 469 ? -7.142 9.947 5.784 1.00 97.56 469 LEU A CA 1
ATOM 3705 C C . LEU A 1 469 ? -6.892 10.973 4.683 1.00 97.56 469 LEU A C 1
ATOM 3707 O O . LEU A 1 469 ? -7.015 12.174 4.919 1.00 97.56 469 LEU A O 1
ATOM 3711 N N . ASP A 1 470 ? -6.587 10.486 3.491 1.00 93.69 470 ASP A N 1
ATOM 3712 C CA . ASP A 1 470 ? -6.573 11.299 2.285 1.00 93.69 470 ASP A CA 1
ATOM 3713 C C . ASP A 1 470 ? -7.954 11.292 1.632 1.00 93.69 470 ASP A C 1
ATOM 3715 O O . ASP A 1 470 ? -8.641 10.267 1.619 1.00 93.69 470 ASP A O 1
ATOM 3719 N N . GLY A 1 471 ? -8.322 12.423 1.031 1.00 83.38 471 GLY A N 1
ATOM 3720 C CA . GLY A 1 471 ? -9.514 12.516 0.200 1.00 83.38 471 GLY A CA 1
ATOM 3721 C C . GLY A 1 471 ? -9.355 11.733 -1.100 1.00 83.38 471 GLY A C 1
ATOM 3722 O O . GLY A 1 471 ? -8.241 11.410 -1.539 1.00 83.38 471 GLY A O 1
ATOM 3723 N N . GLU A 1 472 ? -10.484 11.449 -1.740 1.00 68.62 472 GLU A N 1
ATOM 3724 C CA . GLU A 1 472 ? -10.473 11.052 -3.144 1.00 68.62 472 GLU A CA 1
ATOM 3725 C C . GLU A 1 472 ? -9.954 12.225 -3.989 1.00 68.62 472 GLU A C 1
ATOM 3727 O O . GLU A 1 472 ? -10.202 13.391 -3.673 1.00 68.62 472 GLU A O 1
ATOM 3732 N N . ALA A 1 473 ? -9.166 11.930 -5.029 1.00 59.47 473 ALA A N 1
ATOM 3733 C CA . ALA A 1 473 ? -8.702 12.980 -5.930 1.00 59.47 473 ALA A CA 1
ATOM 3734 C C . ALA A 1 473 ? -9.928 13.650 -6.582 1.00 59.47 473 ALA A C 1
ATOM 3736 O O . ALA A 1 473 ? -10.852 12.928 -6.971 1.00 59.47 473 ALA A O 1
ATOM 3737 N N . PRO A 1 474 ? -9.965 14.991 -6.704 1.00 52.38 474 PRO A N 1
ATOM 3738 C CA . PRO A 1 474 ? -11.056 15.667 -7.390 1.00 52.38 474 PRO A CA 1
ATOM 3739 C C . PRO A 1 474 ? -11.246 15.083 -8.801 1.00 52.38 474 PRO A C 1
ATOM 3741 O O . PRO A 1 474 ? -10.242 14.818 -9.465 1.00 52.38 474 PRO A O 1
ATOM 3744 N N . PRO A 1 475 ? -12.487 14.918 -9.295 1.00 45.31 475 PRO A N 1
ATOM 3745 C CA . PRO A 1 475 ? -12.752 14.354 -10.625 1.00 45.31 475 PRO A CA 1
ATOM 3746 C C . PRO A 1 475 ? -12.019 15.068 -11.774 1.00 45.31 475 PRO A C 1
ATOM 3748 O O . PRO A 1 475 ? -11.701 14.445 -12.786 1.00 45.31 475 PRO A O 1
ATOM 3751 N N . ASP A 1 476 ? -11.736 16.363 -11.599 1.00 47.78 476 ASP A N 1
ATOM 3752 C CA . ASP A 1 476 ? -11.081 17.225 -12.589 1.00 47.78 476 ASP A CA 1
ATOM 3753 C C . ASP A 1 476 ? -9.545 17.108 -12.584 1.00 47.78 476 ASP A C 1
ATOM 3755 O O . ASP A 1 476 ? -8.875 17.624 -13.482 1.00 47.78 476 ASP A O 1
ATOM 3759 N N . ASP A 1 477 ? -8.962 16.418 -11.598 1.00 52.44 477 ASP A N 1
ATOM 3760 C CA . ASP A 1 477 ? -7.543 16.088 -11.611 1.00 52.44 477 ASP A CA 1
ATOM 3761 C C . ASP A 1 477 ? -7.338 14.878 -12.534 1.00 52.44 477 ASP A C 1
ATOM 3763 O O . ASP A 1 477 ? -7.488 13.720 -12.148 1.00 52.44 477 ASP A O 1
ATOM 3767 N N . HIS A 1 478 ? -6.998 15.141 -13.799 1.00 54.03 478 HIS A N 1
ATOM 3768 C CA . HIS A 1 478 ? -6.701 14.110 -14.805 1.00 54.03 478 HIS A CA 1
ATOM 3769 C C . HIS A 1 478 ? -5.501 13.206 -14.442 1.00 54.03 478 HIS A C 1
ATOM 3771 O O . HIS A 1 478 ? -5.106 12.339 -15.232 1.00 54.03 478 HIS A O 1
ATOM 3777 N N . THR A 1 479 ? -4.894 13.398 -13.270 1.00 67.94 479 THR A N 1
ATOM 3778 C CA . THR A 1 479 ? -3.799 12.591 -12.752 1.00 67.94 479 THR A CA 1
ATOM 3779 C C . THR A 1 479 ? -4.344 11.393 -11.975 1.00 67.94 479 THR A C 1
ATOM 3781 O O . THR A 1 479 ? -4.873 11.513 -10.875 1.00 67.94 479 THR A O 1
ATOM 3784 N N . GLU A 1 480 ? -4.185 10.191 -12.532 1.00 81.56 480 GLU A N 1
ATOM 3785 C CA . GLU A 1 480 ? -4.559 8.956 -11.839 1.00 81.56 480 GLU A CA 1
ATOM 3786 C C . GLU A 1 480 ? -3.828 8.835 -10.485 1.00 81.56 480 GLU A C 1
ATOM 3788 O O . GLU A 1 480 ? -2.594 8.778 -10.440 1.00 81.56 480 GLU A O 1
ATOM 3793 N N . ARG A 1 481 ? -4.582 8.740 -9.379 1.00 86.00 481 ARG A N 1
ATOM 3794 C CA . ARG A 1 481 ? -4.014 8.515 -8.042 1.00 86.00 481 ARG A CA 1
ATOM 3795 C C . ARG A 1 481 ? -3.257 7.188 -7.999 1.00 86.00 481 ARG A C 1
ATOM 3797 O O . ARG A 1 481 ? -3.779 6.127 -8.350 1.00 86.00 481 ARG A O 1
ATOM 3804 N N . ILE A 1 482 ? -2.028 7.239 -7.495 1.00 91.38 482 ILE A N 1
ATOM 3805 C CA . ILE A 1 482 ? -1.218 6.041 -7.283 1.00 91.38 482 ILE A CA 1
ATOM 3806 C C . ILE A 1 482 ? -1.716 5.301 -6.045 1.00 91.38 482 ILE A C 1
ATOM 3808 O O . ILE A 1 482 ? -1.727 5.847 -4.943 1.00 91.38 482 ILE A O 1
ATOM 3812 N N . MET A 1 483 ? -2.090 4.039 -6.241 1.00 92.94 483 MET A N 1
ATOM 3813 C CA . MET A 1 483 ? -2.453 3.130 -5.165 1.00 92.94 483 MET A CA 1
ATOM 3814 C C . MET A 1 483 ? -1.207 2.788 -4.351 1.00 92.94 483 MET A C 1
ATOM 3816 O O . MET A 1 483 ? -0.199 2.280 -4.875 1.00 92.94 483 MET A O 1
ATOM 3820 N N . GLN A 1 484 ? -1.287 3.067 -3.056 1.00 94.56 484 GLN A N 1
ATOM 3821 C CA . GLN A 1 484 ? -0.259 2.705 -2.101 1.00 94.56 484 GLN A CA 1
ATOM 3822 C C . GLN A 1 484 ? -0.432 1.244 -1.680 1.00 94.56 484 GLN A C 1
ATOM 3824 O O . GLN A 1 484 ? -1.542 0.740 -1.504 1.00 94.56 484 GLN A O 1
ATOM 3829 N N . ARG A 1 485 ? 0.690 0.545 -1.538 1.00 95.19 485 ARG A N 1
ATOM 3830 C CA . ARG A 1 485 ? 0.759 -0.774 -0.904 1.00 95.19 485 ARG A CA 1
ATOM 3831 C C . ARG A 1 485 ? 0.851 -0.607 0.614 1.00 95.19 485 ARG A C 1
ATOM 3833 O O . ARG A 1 485 ? 1.318 0.439 1.063 1.00 95.19 485 ARG A O 1
ATOM 3840 N N . PRO A 1 486 ? 0.509 -1.630 1.411 1.00 97.38 486 PRO A N 1
ATOM 3841 C CA . PRO A 1 486 ? 0.444 -1.483 2.863 1.00 97.38 486 PRO A CA 1
ATOM 3842 C C . PRO A 1 486 ? 1.747 -0.977 3.500 1.00 97.38 486 PRO A C 1
ATOM 3844 O O . PRO A 1 486 ? 1.701 -0.106 4.364 1.00 97.38 486 PRO A O 1
ATOM 3847 N N . TRP A 1 487 ? 2.922 -1.428 3.049 1.00 95.62 487 TRP A N 1
ATOM 3848 C CA . TRP A 1 487 ? 4.198 -0.900 3.549 1.00 95.62 487 TRP A CA 1
ATOM 3849 C C . TRP A 1 487 ? 4.432 0.573 3.194 1.00 95.62 487 TRP A C 1
ATOM 3851 O O . TRP A 1 487 ? 5.066 1.286 3.970 1.00 95.62 487 TRP A O 1
ATOM 3861 N N . GLU A 1 488 ? 3.933 1.040 2.045 1.00 96.50 488 GLU A N 1
ATOM 3862 C CA . GLU A 1 488 ? 4.016 2.449 1.643 1.00 96.50 488 GLU A CA 1
ATOM 3863 C C . GLU A 1 488 ? 3.086 3.275 2.528 1.00 96.50 488 GLU A C 1
ATOM 3865 O O . GLU A 1 488 ? 3.541 4.254 3.103 1.00 96.50 488 GLU A O 1
ATOM 3870 N N . THR A 1 489 ? 1.852 2.820 2.759 1.00 97.94 489 THR A N 1
ATOM 3871 C CA . THR A 1 489 ? 0.909 3.467 3.686 1.00 97.94 489 THR A CA 1
ATOM 3872 C C . THR A 1 489 ? 1.459 3.523 5.117 1.00 97.94 489 THR A C 1
ATOM 3874 O O . THR A 1 489 ? 1.368 4.557 5.778 1.00 97.94 489 THR A O 1
ATOM 3877 N N . LEU A 1 490 ? 2.098 2.450 5.600 1.00 97.94 490 LEU A N 1
ATOM 3878 C CA . LEU A 1 490 ? 2.753 2.425 6.914 1.00 97.94 490 LEU A CA 1
ATOM 3879 C C . LEU A 1 490 ? 3.935 3.399 6.990 1.00 97.94 490 LEU A C 1
ATOM 3881 O O . LEU A 1 490 ? 4.081 4.108 7.988 1.00 97.94 490 LEU A O 1
ATOM 3885 N N . LEU A 1 491 ? 4.786 3.440 5.961 1.00 96.50 491 LEU A N 1
ATOM 3886 C CA . LEU A 1 491 ? 5.951 4.322 5.924 1.00 96.50 491 LEU A CA 1
ATOM 3887 C C . LEU A 1 491 ? 5.531 5.791 5.820 1.00 96.50 491 LEU A C 1
ATOM 3889 O O . LEU A 1 491 ? 5.978 6.603 6.625 1.00 96.50 491 LEU A O 1
ATOM 3893 N N . LEU A 1 492 ? 4.663 6.105 4.857 1.00 97.38 492 LEU A N 1
ATOM 3894 C CA . LEU A 1 492 ? 4.219 7.460 4.545 1.00 97.38 492 LEU A CA 1
ATOM 3895 C C . LEU A 1 492 ? 3.272 8.009 5.612 1.00 97.38 492 LEU A C 1
ATOM 3897 O O . LEU A 1 492 ? 3.324 9.200 5.886 1.00 97.38 492 LEU A O 1
ATOM 3901 N N . GLY A 1 493 ? 2.469 7.157 6.259 1.00 98.12 493 GLY A N 1
ATOM 3902 C CA . GLY A 1 493 ? 1.579 7.535 7.359 1.00 98.12 493 GLY A CA 1
ATOM 3903 C C . GLY A 1 493 ? 0.283 8.220 6.923 1.00 98.12 493 GLY A C 1
ATOM 3904 O O . GLY A 1 493 ? -0.349 8.879 7.742 1.00 98.12 493 GLY A O 1
ATOM 3905 N N . HIS A 1 494 ? -0.113 8.094 5.658 1.00 97.69 494 HIS A N 1
ATOM 3906 C CA . HIS A 1 494 ? -1.380 8.610 5.140 1.00 97.69 494 HIS A CA 1
ATOM 3907 C C . HIS A 1 494 ? -1.888 7.740 3.982 1.00 97.69 494 HIS A C 1
ATOM 3909 O O . HIS A 1 494 ? -1.108 7.017 3.357 1.00 97.69 494 HIS A O 1
ATOM 3915 N N . GLY A 1 495 ? -3.194 7.768 3.727 1.00 96.62 495 GLY A N 1
ATOM 3916 C CA . GLY A 1 495 ? -3.823 6.987 2.667 1.00 96.62 495 GLY A CA 1
ATOM 3917 C C . GLY A 1 495 ? -5.345 7.111 2.649 1.00 96.62 495 GLY A C 1
ATOM 3918 O O . GLY A 1 495 ? -5.955 7.703 3.532 1.00 96.62 495 GLY A O 1
ATOM 3919 N N . THR A 1 496 ? -5.962 6.538 1.626 1.00 96.38 496 THR A N 1
ATOM 3920 C CA . THR A 1 496 ? -7.423 6.448 1.454 1.00 96.38 496 THR A CA 1
ATOM 3921 C C . THR A 1 496 ? -8.077 5.510 2.474 1.00 96.38 496 THR A C 1
ATOM 3923 O O . THR A 1 496 ? -7.401 4.733 3.156 1.00 96.38 496 THR A O 1
ATOM 3926 N N . ALA A 1 497 ? -9.412 5.516 2.533 1.00 96.94 497 ALA A N 1
ATOM 3927 C CA . ALA A 1 497 ? -10.177 4.587 3.364 1.00 96.94 497 ALA A CA 1
ATOM 3928 C C . ALA A 1 497 ? -9.872 3.114 3.025 1.00 96.94 497 ALA A C 1
ATOM 3930 O O . ALA A 1 497 ? -9.667 2.310 3.931 1.00 96.94 497 ALA A O 1
ATOM 3931 N N . GLU A 1 498 ? -9.740 2.766 1.739 1.00 96.44 498 GLU A N 1
ATOM 3932 C CA . GLU A 1 498 ? -9.345 1.413 1.319 1.00 96.44 498 GLU A CA 1
ATOM 3933 C C . GLU A 1 498 ? -7.912 1.051 1.745 1.00 96.44 498 GLU A C 1
ATOM 3935 O O . GLU A 1 498 ? -7.642 -0.091 2.108 1.00 96.44 498 GLU A O 1
ATOM 3940 N N . GLU A 1 499 ? -6.976 2.005 1.728 1.00 97.94 499 GLU A N 1
ATOM 3941 C CA . GLU A 1 499 ? -5.593 1.776 2.177 1.00 97.94 499 GLU A CA 1
ATOM 3942 C C . GLU A 1 499 ? -5.527 1.582 3.702 1.00 97.94 499 GLU A C 1
ATOM 3944 O O . GLU A 1 499 ? -4.835 0.676 4.175 1.00 97.94 499 GLU A O 1
ATOM 3949 N N . ARG A 1 500 ? -6.319 2.342 4.475 1.00 98.06 500 ARG A N 1
ATOM 3950 C CA . ARG A 1 500 ? -6.527 2.091 5.914 1.00 98.06 500 ARG A CA 1
ATOM 3951 C C . ARG A 1 500 ? -7.143 0.715 6.164 1.00 98.06 500 ARG A C 1
ATOM 3953 O O . ARG A 1 500 ? -6.646 -0.022 7.015 1.00 98.06 500 ARG A O 1
ATOM 3960 N N . ALA A 1 501 ? -8.184 0.353 5.413 1.00 98.69 501 ALA A N 1
ATOM 3961 C CA . ALA A 1 501 ? -8.841 -0.950 5.504 1.00 98.69 501 ALA A CA 1
ATOM 3962 C C . ALA A 1 501 ? -7.859 -2.097 5.246 1.00 98.69 501 ALA A C 1
ATOM 3964 O O . ALA A 1 501 ? -7.837 -3.089 5.974 1.00 98.69 501 ALA A O 1
ATOM 3965 N N . TRP A 1 502 ? -7.000 -1.942 4.236 1.00 98.69 502 TRP A N 1
ATOM 3966 C CA . TRP A 1 502 ? -6.026 -2.960 3.868 1.00 98.69 502 TRP A CA 1
ATOM 3967 C C . TRP A 1 502 ? -4.993 -3.163 4.972 1.00 98.69 502 TRP A C 1
ATOM 3969 O O . TRP A 1 502 ? -4.764 -4.297 5.392 1.00 98.69 502 TRP A O 1
ATOM 3979 N N . VAL A 1 503 ? -4.437 -2.078 5.522 1.00 98.81 503 VAL A N 1
ATOM 3980 C CA . VAL A 1 503 ? -3.548 -2.167 6.689 1.00 98.81 503 VAL A CA 1
ATOM 3981 C C . VAL A 1 503 ? -4.274 -2.797 7.884 1.00 98.81 503 VAL A C 1
ATOM 3983 O O . VAL A 1 503 ? -3.679 -3.626 8.570 1.00 98.81 503 VAL A O 1
ATOM 3986 N N . PHE A 1 504 ? -5.556 -2.488 8.107 1.00 98.88 504 PHE A N 1
ATOM 3987 C CA . PHE A 1 504 ? -6.332 -3.058 9.213 1.00 98.88 504 PHE A CA 1
ATOM 3988 C C . PHE A 1 504 ? -6.482 -4.569 9.115 1.00 98.88 504 PHE A C 1
ATOM 3990 O O . PHE A 1 504 ? -6.140 -5.284 10.058 1.00 98.88 504 PHE A O 1
ATOM 3997 N N . VAL A 1 505 ? -6.905 -5.059 7.950 1.00 98.88 505 VAL A N 1
ATOM 3998 C CA . VAL A 1 505 ? -7.038 -6.496 7.692 1.00 98.88 505 VAL A CA 1
ATOM 3999 C C . VAL A 1 505 ? -5.700 -7.213 7.896 1.00 98.88 505 VAL A C 1
ATOM 4001 O O . VAL A 1 505 ? -5.646 -8.298 8.477 1.00 98.88 505 VAL A O 1
ATOM 4004 N N . LEU A 1 506 ? -4.593 -6.595 7.478 1.00 98.75 506 LEU A N 1
ATOM 4005 C CA . LEU A 1 506 ? -3.262 -7.174 7.637 1.00 98.75 506 LEU A CA 1
ATOM 4006 C C . LEU A 1 506 ? -2.734 -7.127 9.080 1.00 98.75 506 LEU A C 1
ATOM 4008 O O . LEU A 1 506 ? -2.036 -8.052 9.501 1.00 98.75 506 LEU A O 1
ATOM 4012 N N . LEU A 1 507 ? -3.073 -6.098 9.860 1.00 98.81 507 LEU A N 1
ATOM 4013 C CA . LEU A 1 507 ? -2.759 -6.037 11.290 1.00 98.81 507 LEU A CA 1
ATOM 4014 C C . LEU A 1 507 ? -3.543 -7.090 12.080 1.00 98.81 507 LEU A C 1
ATOM 4016 O O . LEU A 1 507 ? -2.949 -7.772 12.921 1.00 98.81 507 LEU A O 1
ATOM 4020 N N . ALA A 1 508 ? -4.835 -7.256 11.774 1.00 98.62 508 ALA A N 1
ATOM 4021 C CA . ALA A 1 508 ? -5.698 -8.288 12.347 1.00 98.62 508 ALA A CA 1
ATOM 4022 C C . ALA A 1 508 ? -5.161 -9.694 12.035 1.00 98.62 508 ALA A C 1
ATOM 4024 O O . ALA A 1 508 ? -5.032 -10.529 12.935 1.00 98.62 508 ALA A O 1
ATOM 4025 N N . ARG A 1 509 ? -4.697 -9.923 10.797 1.00 98.25 509 ARG A N 1
ATOM 4026 C CA . ARG A 1 509 ? -4.038 -11.179 10.413 1.00 98.25 509 ARG A CA 1
ATOM 4027 C C . ARG A 1 509 ? -2.861 -11.525 11.314 1.00 98.25 509 ARG A C 1
ATOM 4029 O O . ARG A 1 509 ? -2.715 -12.691 11.648 1.00 98.25 509 ARG A O 1
ATOM 4036 N N . GLN A 1 510 ? -2.033 -10.560 11.724 1.00 98.06 510 GLN A N 1
ATOM 4037 C CA . GLN A 1 510 ? -0.889 -10.845 12.607 1.00 98.06 510 GLN A CA 1
ATOM 4038 C C . GLN A 1 510 ? -1.304 -11.320 14.010 1.00 98.06 510 GLN A C 1
ATOM 4040 O O . GLN A 1 510 ? -0.496 -11.963 14.681 1.00 98.06 510 GLN A O 1
ATOM 4045 N N . GLN A 1 511 ? -2.550 -11.066 14.425 1.00 97.62 511 GLN A N 1
ATOM 4046 C CA . GLN A 1 511 ? -3.153 -11.632 15.639 1.00 97.62 511 GLN A CA 1
ATOM 4047 C C . GLN A 1 511 ? -3.893 -12.955 15.388 1.00 97.62 511 GLN A C 1
ATOM 4049 O O . GLN A 1 511 ? -4.386 -13.570 16.326 1.00 97.62 511 GLN A O 1
ATOM 4054 N N . GLY A 1 512 ? -3.959 -13.424 14.137 1.00 96.50 512 GLY A N 1
ATOM 4055 C CA . GLY A 1 512 ? -4.780 -14.574 13.757 1.00 96.50 512 GLY A CA 1
ATOM 4056 C C . GLY A 1 512 ? -6.279 -14.268 13.725 1.00 96.50 512 GLY A C 1
ATOM 4057 O O . GLY A 1 512 ? -7.078 -15.197 13.797 1.00 96.50 512 GLY A O 1
ATOM 4058 N N . ILE A 1 513 ? -6.652 -12.989 13.628 1.00 97.75 513 ILE A N 1
ATOM 4059 C CA . ILE A 1 513 ? -8.040 -12.537 13.541 1.00 97.75 513 ILE A CA 1
ATOM 4060 C C . ILE A 1 513 ? -8.459 -12.500 12.071 1.00 97.75 513 ILE A C 1
ATOM 4062 O O . ILE A 1 513 ? -7.763 -11.928 11.226 1.00 97.75 513 ILE A O 1
ATOM 4066 N N . ASP A 1 514 ? -9.619 -13.081 11.773 1.00 98.00 514 ASP A N 1
ATOM 4067 C CA . ASP A 1 514 ? -10.224 -12.995 10.451 1.00 98.00 514 ASP A CA 1
ATOM 4068 C C . ASP A 1 514 ? -10.916 -11.644 10.274 1.00 98.00 514 ASP A C 1
ATOM 4070 O O . ASP A 1 514 ? -11.950 -11.367 10.877 1.00 98.00 514 ASP A O 1
ATOM 4074 N N . ALA A 1 515 ? -10.357 -10.819 9.396 1.00 98.50 515 ALA A N 1
ATOM 4075 C CA . ALA A 1 515 ? -10.952 -9.563 8.965 1.00 98.50 515 ALA A CA 1
ATOM 4076 C C . ALA A 1 515 ? -11.149 -9.562 7.445 1.00 98.50 515 ALA A C 1
ATOM 4078 O O . ALA A 1 515 ? -10.351 -10.148 6.703 1.00 98.50 515 ALA A O 1
ATOM 4079 N N . VAL A 1 516 ? -12.217 -8.914 6.984 1.00 98.44 516 VAL A N 1
ATOM 4080 C CA . VAL A 1 516 ? -12.602 -8.833 5.570 1.00 98.44 516 VAL A CA 1
ATOM 4081 C C . VAL A 1 516 ? -13.072 -7.436 5.210 1.00 98.44 516 VAL A C 1
ATOM 4083 O O . VAL A 1 516 ? -13.698 -6.760 6.020 1.00 98.44 516 VAL A O 1
ATOM 4086 N N . GLN A 1 517 ? -12.828 -7.013 3.973 1.00 98.56 517 GLN A N 1
ATOM 4087 C CA . GLN A 1 517 ? -13.489 -5.825 3.445 1.00 98.56 517 GLN A CA 1
ATOM 4088 C C . GLN A 1 517 ? -14.926 -6.207 3.073 1.00 98.56 517 GLN A C 1
ATOM 4090 O O . GLN A 1 517 ? -15.143 -7.142 2.312 1.00 98.56 517 GLN A O 1
ATOM 4095 N N . LEU A 1 518 ? -15.917 -5.494 3.586 1.00 98.31 518 LEU A N 1
ATOM 4096 C CA . LEU A 1 518 ? -17.310 -5.618 3.171 1.00 98.31 518 LEU A CA 1
ATOM 4097 C C . LEU A 1 518 ? -17.588 -4.627 2.043 1.00 98.31 518 LEU A C 1
ATOM 4099 O O . LEU A 1 518 ? -17.096 -3.494 2.060 1.00 98.31 518 LEU A O 1
ATOM 4103 N N . ALA A 1 519 ? -18.367 -5.055 1.057 1.00 96.69 519 ALA A N 1
ATOM 4104 C CA . ALA A 1 519 ? -18.760 -4.227 -0.071 1.00 96.69 519 ALA A CA 1
ATOM 4105 C C . ALA A 1 519 ? -20.245 -4.384 -0.395 1.00 96.69 519 ALA A C 1
ATOM 4107 O O . ALA A 1 519 ? -20.841 -5.441 -0.171 1.00 96.69 519 ALA A O 1
ATOM 4108 N N . LEU A 1 520 ? -20.817 -3.323 -0.955 1.00 93.94 520 LEU A N 1
ATOM 4109 C CA . LEU A 1 520 ? -22.212 -3.259 -1.366 1.00 93.94 520 LEU A CA 1
ATOM 4110 C C . LEU A 1 520 ? -22.311 -3.303 -2.894 1.00 93.94 520 LEU A C 1
ATOM 4112 O O . LEU A 1 520 ? -21.495 -2.671 -3.575 1.00 93.94 520 LEU A O 1
ATOM 4116 N N . PRO A 1 521 ? -23.289 -4.028 -3.460 1.00 89.00 521 PRO A N 1
ATOM 4117 C CA . PRO A 1 521 ? -23.536 -3.997 -4.890 1.00 89.00 521 PRO A CA 1
ATOM 4118 C C . PRO A 1 521 ? -24.155 -2.657 -5.284 1.00 89.00 521 PRO A C 1
ATOM 4120 O O . PRO A 1 521 ? -25.152 -2.218 -4.713 1.00 89.00 521 PRO A O 1
ATOM 4123 N N . HIS A 1 522 ? -23.585 -2.028 -6.299 1.00 86.19 522 HIS A N 1
ATOM 4124 C CA . HIS A 1 522 ? -24.126 -0.828 -6.916 1.00 86.19 522 HIS A CA 1
ATOM 4125 C C . HIS A 1 522 ? -24.973 -1.200 -8.153 1.00 86.19 522 HIS A C 1
ATOM 4127 O O . HIS A 1 522 ? -24.731 -2.249 -8.761 1.00 86.19 522 HIS A O 1
ATOM 4133 N N . PRO A 1 523 ? -25.961 -0.375 -8.560 1.00 81.31 523 PRO A N 1
ATOM 4134 C CA . PRO A 1 523 ? -26.842 -0.683 -9.693 1.00 81.31 523 PRO A CA 1
ATOM 4135 C C . PRO A 1 523 ? -26.145 -0.953 -11.037 1.00 81.31 523 PRO A C 1
ATOM 4137 O O . PRO A 1 523 ? -26.664 -1.717 -11.842 1.00 81.31 523 PRO A O 1
ATOM 4140 N N . ASP A 1 524 ? -24.968 -0.371 -11.276 1.00 81.19 524 ASP A N 1
ATOM 4141 C CA . ASP A 1 524 ? -24.144 -0.615 -12.478 1.00 81.19 524 ASP A CA 1
ATOM 4142 C C . ASP A 1 524 ? -23.351 -1.942 -12.435 1.00 81.19 524 ASP A C 1
ATOM 4144 O O . ASP A 1 524 ? -22.573 -2.234 -13.341 1.00 81.19 524 ASP A O 1
ATOM 4148 N N . GLY A 1 525 ? -23.523 -2.740 -11.377 1.00 77.81 525 GLY A N 1
ATOM 4149 C CA . GLY A 1 525 ? -22.844 -4.018 -11.177 1.00 77.81 525 GLY A CA 1
ATOM 4150 C C . GLY A 1 525 ? -21.491 -3.929 -10.466 1.00 77.81 525 GLY A C 1
ATOM 4151 O O . GLY A 1 525 ? -20.929 -4.977 -10.135 1.00 77.81 525 GLY A O 1
ATOM 4152 N N . ARG A 1 526 ? -20.962 -2.728 -10.177 1.00 84.00 526 ARG A N 1
ATOM 4153 C CA . ARG A 1 526 ? -19.715 -2.587 -9.405 1.00 84.00 526 ARG A CA 1
ATOM 4154 C C . ARG A 1 526 ? -19.947 -2.887 -7.923 1.00 84.00 526 ARG A C 1
ATOM 4156 O O . ARG A 1 526 ? -21.036 -2.691 -7.389 1.00 84.00 526 ARG A O 1
ATOM 4163 N N . LEU A 1 527 ? -18.900 -3.347 -7.245 1.00 90.00 527 LEU A N 1
ATOM 4164 C CA . LEU A 1 527 ? -18.886 -3.461 -5.787 1.00 90.00 527 LEU A CA 1
ATOM 4165 C C . LEU A 1 527 ? -18.245 -2.206 -5.203 1.00 90.00 527 LEU A C 1
ATOM 4167 O O . LEU A 1 527 ? -17.133 -1.851 -5.592 1.00 90.00 527 LEU A O 1
ATOM 4171 N N . VAL A 1 528 ? -18.937 -1.554 -4.273 1.00 91.50 528 VAL A N 1
ATOM 4172 C CA . VAL A 1 528 ? -18.442 -0.374 -3.559 1.00 91.50 528 VAL A CA 1
ATOM 4173 C C . VAL A 1 528 ? -17.976 -0.821 -2.172 1.00 91.50 528 VAL A C 1
ATOM 4175 O O . VAL A 1 528 ? -18.813 -1.270 -1.382 1.00 91.50 528 VAL A O 1
ATOM 4178 N N . PRO A 1 529 ? -16.664 -0.768 -1.870 1.00 94.38 529 PRO A N 1
ATOM 4179 C CA . PRO A 1 529 ? -16.157 -1.026 -0.527 1.00 94.38 529 PRO A CA 1
ATOM 4180 C C . PRO A 1 529 ? -16.815 -0.090 0.489 1.00 94.38 529 PRO A C 1
ATOM 4182 O O . PRO A 1 529 ? -16.981 1.095 0.220 1.00 94.38 529 PRO A O 1
ATOM 4185 N N . TRP A 1 530 ? -17.189 -0.631 1.644 1.00 95.81 530 TRP A N 1
ATOM 4186 C CA . TRP A 1 530 ? -17.883 0.106 2.695 1.00 95.81 530 TRP A CA 1
ATOM 4187 C C . TRP A 1 530 ? -17.114 0.056 4.020 1.00 95.81 530 TRP A C 1
ATOM 4189 O O . TRP A 1 530 ? -16.404 0.994 4.365 1.00 95.81 530 TRP A O 1
ATOM 4199 N N . ALA A 1 531 ? -17.201 -1.065 4.733 1.00 97.94 531 ALA A N 1
ATOM 4200 C CA . ALA A 1 531 ? -16.646 -1.240 6.073 1.00 97.94 531 ALA A CA 1
ATOM 4201 C C . ALA A 1 531 ? -15.726 -2.464 6.130 1.00 97.94 531 ALA A C 1
ATOM 4203 O O . ALA A 1 531 ? -15.782 -3.336 5.266 1.00 97.94 531 ALA A O 1
ATOM 4204 N N . VAL A 1 532 ? -14.891 -2.564 7.158 1.00 98.81 532 VAL A N 1
ATOM 4205 C CA . VAL A 1 532 ? -14.175 -3.797 7.493 1.00 98.81 532 VAL A CA 1
ATOM 4206 C C . VAL A 1 532 ? -15.000 -4.583 8.506 1.00 98.81 532 VAL A C 1
ATOM 4208 O O . VAL A 1 532 ? -15.395 -4.053 9.542 1.00 98.81 532 VAL A O 1
ATOM 4211 N N . GLY A 1 533 ? -15.253 -5.851 8.194 1.00 98.62 533 GLY A N 1
ATOM 4212 C CA . GLY A 1 533 ? -15.883 -6.814 9.085 1.00 98.62 533 GLY A CA 1
ATOM 4213 C C . GLY A 1 533 ? -14.833 -7.661 9.796 1.00 98.62 533 GLY A C 1
ATOM 4214 O O . GLY A 1 533 ? -13.966 -8.236 9.138 1.00 98.62 533 GLY A O 1
ATOM 4215 N N . VAL A 1 534 ? -14.917 -7.765 11.119 1.00 98.75 534 VAL A N 1
ATOM 4216 C CA . VAL A 1 534 ? -14.088 -8.660 11.937 1.00 98.75 534 VAL A CA 1
ATOM 4217 C C . VAL A 1 534 ? -14.943 -9.817 12.426 1.00 98.75 534 VAL A C 1
ATOM 4219 O O . VAL A 1 534 ? -15.965 -9.599 13.069 1.00 98.75 534 VAL A O 1
ATOM 4222 N N . LEU A 1 535 ? -14.529 -11.038 12.105 1.00 98.19 535 LEU A N 1
ATOM 4223 C CA . LEU A 1 535 ? -15.237 -12.254 12.481 1.00 98.19 535 LEU A CA 1
ATOM 4224 C C . LEU A 1 535 ? -14.841 -12.689 13.896 1.00 98.19 535 LEU A C 1
ATOM 4226 O O . LEU A 1 535 ? -13.661 -12.924 14.165 1.00 98.19 535 LEU A O 1
ATOM 4230 N N . ASP A 1 536 ? -15.837 -12.866 14.760 1.00 96.56 536 ASP A N 1
ATOM 4231 C CA . ASP A 1 536 ? -15.698 -13.550 16.047 1.00 96.56 536 ASP A CA 1
ATOM 4232 C C . ASP A 1 536 ? -16.879 -14.513 16.238 1.00 96.56 536 ASP A C 1
ATOM 4234 O O . ASP A 1 536 ? -18.049 -14.127 16.210 1.00 96.56 536 ASP A O 1
ATOM 4238 N N . GLY A 1 537 ? -16.581 -15.809 16.330 1.00 92.94 537 GLY A N 1
ATOM 4239 C CA . GLY A 1 537 ? -17.598 -16.857 16.246 1.00 92.94 537 GLY A CA 1
ATOM 4240 C C . GLY A 1 537 ? -18.363 -16.831 14.912 1.00 92.94 537 GLY A C 1
ATOM 4241 O O . GLY A 1 537 ? -17.797 -17.136 13.861 1.00 92.94 537 GLY A O 1
ATOM 4242 N N . THR A 1 538 ? -19.661 -16.521 14.967 1.00 93.44 538 THR A N 1
ATOM 4243 C CA . THR A 1 538 ? -20.558 -16.362 13.800 1.00 93.44 538 THR A CA 1
ATOM 4244 C C . THR A 1 538 ? -20.991 -14.916 13.569 1.00 93.44 538 THR A C 1
ATOM 4246 O O . THR A 1 538 ? -21.766 -14.659 12.650 1.00 93.44 538 THR A O 1
ATOM 4249 N N . GLU A 1 539 ? -20.492 -13.977 14.373 1.00 96.62 539 GLU A N 1
ATOM 4250 C CA . GLU A 1 539 ? -20.816 -12.558 14.268 1.00 96.62 539 GLU A CA 1
ATOM 4251 C C . GLU A 1 539 ? -19.718 -11.793 13.525 1.00 96.62 539 GLU A C 1
ATOM 4253 O O . GLU A 1 539 ? -18.531 -12.112 13.617 1.00 96.62 539 GLU A O 1
ATOM 4258 N N . ILE A 1 540 ? -20.121 -10.752 12.794 1.00 98.25 540 ILE A N 1
ATOM 4259 C CA . ILE A 1 540 ? -19.213 -9.871 12.052 1.00 98.25 540 ILE A CA 1
ATOM 4260 C C . ILE A 1 540 ? -19.319 -8.465 12.634 1.00 98.25 540 ILE A C 1
ATOM 4262 O O . ILE A 1 540 ? -20.334 -7.803 12.443 1.00 98.25 540 ILE A O 1
ATOM 4266 N N . TYR A 1 541 ? -18.274 -8.004 13.314 1.00 98.69 541 TYR A N 1
ATOM 4267 C CA . TYR A 1 541 ? -18.192 -6.679 13.931 1.00 98.69 541 TYR A CA 1
ATOM 4268 C C . TYR A 1 541 ? -17.707 -5.632 12.930 1.00 98.69 541 TYR A C 1
ATOM 4270 O O . TYR A 1 541 ? -16.783 -5.897 12.159 1.00 98.69 541 TYR A O 1
ATOM 4278 N N . LEU A 1 542 ? -18.320 -4.449 12.936 1.00 98.75 542 LEU A N 1
ATOM 4279 C CA . LEU A 1 542 ? -18.186 -3.475 11.853 1.00 98.75 542 LEU A CA 1
ATOM 4280 C C . LEU A 1 542 ? -17.304 -2.273 12.212 1.00 98.75 542 LEU A C 1
ATOM 4282 O O . LEU A 1 542 ? -17.492 -1.610 13.234 1.00 98.75 542 LEU A O 1
ATOM 4286 N N . PHE A 1 543 ? -16.378 -1.952 11.310 1.00 98.88 543 PHE A N 1
ATOM 4287 C CA . PHE A 1 543 ? -15.444 -0.835 11.423 1.00 98.88 543 PHE A CA 1
ATOM 4288 C C . PHE A 1 543 ? -15.435 -0.019 10.133 1.00 98.88 543 PHE A C 1
ATOM 4290 O O . PHE A 1 543 ? -15.219 -0.590 9.069 1.00 98.88 543 PHE A O 1
ATOM 4297 N N . ASP A 1 544 ? -15.628 1.298 10.206 1.00 98.56 544 ASP A N 1
ATOM 4298 C CA . ASP A 1 544 ? -15.661 2.175 9.030 1.00 98.56 544 ASP A CA 1
ATOM 4299 C C . ASP A 1 544 ? -14.357 2.998 8.925 1.00 98.56 544 ASP A C 1
ATOM 4301 O O . ASP A 1 544 ? -14.164 3.962 9.676 1.00 98.56 544 ASP A O 1
ATOM 4305 N N . PRO A 1 545 ? -13.437 2.655 8.000 1.00 98.06 545 PRO A N 1
ATOM 4306 C CA . PRO A 1 545 ? -12.155 3.346 7.844 1.00 98.06 545 PRO A CA 1
ATOM 4307 C C . PRO A 1 545 ? -12.263 4.796 7.348 1.00 98.06 545 PRO A C 1
ATOM 4309 O O . PRO A 1 545 ? -11.314 5.565 7.553 1.00 98.06 545 PRO A O 1
ATOM 4312 N N . ALA A 1 546 ? -13.373 5.154 6.689 1.00 96.44 546 ALA A N 1
ATOM 4313 C CA . ALA A 1 546 ? -13.638 6.500 6.189 1.00 96.44 546 ALA A CA 1
ATOM 4314 C C . ALA A 1 546 ? -14.122 7.411 7.323 1.00 96.44 546 ALA A C 1
ATOM 4316 O O . ALA A 1 546 ? -13.579 8.499 7.507 1.00 96.44 546 ALA A O 1
ATOM 4317 N N . LEU A 1 547 ? -15.049 6.929 8.160 1.00 96.94 547 LEU A N 1
ATOM 4318 C CA . LEU A 1 547 ? -15.408 7.625 9.401 1.00 96.94 547 LEU A CA 1
ATOM 4319 C C . LEU A 1 547 ? -14.257 7.631 10.414 1.00 96.94 547 LEU A C 1
ATOM 4321 O O . LEU A 1 547 ? -14.164 8.527 11.248 1.00 96.94 547 LEU A O 1
ATOM 4325 N N . GLY A 1 548 ? -13.389 6.618 10.377 1.00 97.44 548 GLY A N 1
ATOM 4326 C CA . GLY A 1 548 ? -12.374 6.413 11.407 1.00 97.44 548 GLY A CA 1
ATOM 4327 C C . GLY A 1 548 ? -12.976 5.979 12.747 1.00 97.44 548 GLY A C 1
ATOM 4328 O O . GLY A 1 548 ? -12.402 6.256 13.800 1.00 97.44 548 GLY A O 1
ATOM 4329 N N . LEU A 1 549 ? -14.128 5.300 12.718 1.00 97.62 549 LEU A N 1
ATOM 4330 C CA . LEU A 1 549 ? -14.854 4.835 13.901 1.00 97.62 549 LEU A CA 1
ATOM 4331 C C . LEU A 1 549 ? -15.323 3.380 13.711 1.00 97.62 549 LEU A C 1
ATOM 4333 O O . LEU A 1 549 ? -15.706 3.002 12.600 1.00 97.62 549 LEU A O 1
ATOM 4337 N N . PRO A 1 550 ? -15.346 2.551 14.771 1.00 98.44 550 PRO A N 1
ATOM 4338 C CA . PRO A 1 550 ? -16.224 1.389 14.787 1.00 98.44 550 PRO A CA 1
ATOM 4339 C C . PRO A 1 550 ? -17.676 1.846 14.616 1.00 98.44 550 PRO A C 1
ATOM 4341 O O . PRO A 1 550 ? -18.051 2.884 15.167 1.00 98.44 550 PRO A O 1
ATOM 4344 N N . ILE A 1 551 ? -18.499 1.083 13.895 1.00 98.44 551 ILE A N 1
ATOM 4345 C CA . ILE A 1 551 ? -19.944 1.353 13.867 1.00 98.44 551 ILE A CA 1
ATOM 4346 C C . ILE A 1 551 ? -20.470 1.040 15.271 1.00 98.44 551 ILE A C 1
ATOM 4348 O O . ILE A 1 551 ? -20.289 -0.094 15.704 1.00 98.44 551 ILE A O 1
ATOM 4352 N N . PRO A 1 552 ? -21.061 1.983 16.024 1.00 98.19 552 PRO A N 1
ATOM 4353 C CA . PRO A 1 552 ? -21.441 1.730 17.408 1.00 98.19 552 PRO A CA 1
ATOM 4354 C C . PRO A 1 552 ? -22.623 0.770 17.513 1.00 98.19 552 PRO A C 1
ATOM 4356 O O . PRO A 1 552 ? -23.637 0.949 16.842 1.00 98.19 552 PRO A O 1
ATOM 4359 N N . ALA A 1 553 ? -22.537 -0.205 18.414 1.00 97.69 553 ALA A N 1
ATOM 4360 C CA . ALA A 1 553 ? -23.695 -0.991 18.829 1.00 97.69 553 ALA A CA 1
ATOM 4361 C C . ALA A 1 553 ? -24.777 -0.078 19.444 1.00 97.69 553 ALA A C 1
ATOM 4363 O O . ALA A 1 553 ? -24.444 1.005 19.939 1.00 97.69 553 ALA A O 1
ATOM 4364 N N . PRO A 1 554 ? -26.052 -0.507 19.502 1.00 93.94 554 PRO A N 1
ATOM 4365 C CA . PRO A 1 554 ? -27.066 0.176 20.304 1.00 93.94 554 PRO A CA 1
ATOM 4366 C C . PRO A 1 554 ? -26.563 0.446 21.731 1.00 93.94 554 PRO A C 1
ATOM 4368 O O . PRO A 1 554 ? -26.113 -0.475 22.423 1.00 93.94 554 PRO A O 1
ATOM 4371 N N . GLY A 1 555 ? -26.575 1.717 22.149 1.00 90.06 555 GLY A N 1
ATOM 4372 C CA . GLY A 1 555 ? -26.043 2.147 23.452 1.00 90.06 555 GLY A CA 1
ATOM 4373 C C . GLY A 1 555 ? -24.552 1.841 23.660 1.00 90.06 555 GLY A C 1
ATOM 4374 O O . GLY A 1 555 ? -24.093 1.753 24.790 1.00 90.06 555 GLY A O 1
ATOM 4375 N N . GLY A 1 556 ? -23.797 1.610 22.584 1.00 93.44 556 GLY A N 1
ATOM 4376 C CA . GLY A 1 556 ? -22.397 1.191 22.618 1.00 93.44 556 GLY A CA 1
ATOM 4377 C C . GLY A 1 556 ? -21.394 2.334 22.736 1.00 93.44 556 GLY A C 1
ATOM 4378 O O . GLY A 1 556 ? -20.198 2.069 22.655 1.00 93.44 556 GLY A O 1
ATOM 4379 N N . VAL A 1 557 ? -21.851 3.578 22.885 1.00 96.12 557 VAL A N 1
ATOM 4380 C CA . VAL A 1 557 ? -20.990 4.752 23.053 1.00 96.12 557 VAL A CA 1
ATOM 4381 C C . VAL A 1 557 ? -21.045 5.210 24.505 1.00 96.12 557 VAL A C 1
ATOM 4383 O O . VAL A 1 557 ? -22.104 5.585 25.000 1.00 96.12 557 VAL A O 1
ATOM 4386 N N . GLU A 1 558 ? -19.899 5.203 25.176 1.00 94.62 558 GLU A N 1
ATOM 4387 C CA . GLU A 1 558 ? -19.780 5.564 26.590 1.00 94.62 558 GLU A CA 1
ATOM 4388 C C . GLU A 1 558 ? -18.468 6.308 26.870 1.00 94.62 558 GLU A C 1
ATOM 4390 O O . GLU A 1 558 ? -17.558 6.333 26.038 1.00 94.62 558 GLU A O 1
ATOM 4395 N N . LEU A 1 559 ? -18.354 6.916 28.054 1.00 91.88 559 LEU A N 1
ATOM 4396 C CA . LEU A 1 559 ? -17.087 7.459 28.543 1.00 91.88 559 LEU A CA 1
ATOM 4397 C C . LEU A 1 559 ? -16.385 6.431 29.429 1.00 91.88 559 LEU A C 1
ATOM 4399 O O . LEU A 1 559 ? -16.994 5.794 30.287 1.00 91.88 559 LEU A O 1
ATOM 4403 N N . SER A 1 560 ? -15.076 6.300 29.253 1.00 88.19 560 SER A N 1
ATOM 4404 C CA . SER A 1 560 ? -14.218 5.610 30.205 1.00 88.19 560 SER A CA 1
ATOM 4405 C C . SER A 1 560 ? -14.192 6.363 31.547 1.00 88.19 560 SER A C 1
ATOM 4407 O O . SER A 1 560 ? -14.504 7.556 31.601 1.00 88.19 560 SER A O 1
ATOM 4409 N N . PRO A 1 561 ? -13.684 5.736 32.624 1.00 82.44 561 PRO A N 1
ATOM 4410 C CA . PRO A 1 561 ? -13.400 6.447 33.871 1.00 82.44 561 PRO A CA 1
ATOM 4411 C C . PRO A 1 561 ? -12.425 7.629 33.715 1.00 82.44 561 PRO A C 1
ATOM 4413 O O . PRO A 1 561 ? -12.431 8.534 34.541 1.00 82.44 561 PRO A O 1
ATOM 4416 N N . SER A 1 562 ? -11.587 7.630 32.669 1.00 76.44 562 SER A N 1
ATOM 4417 C CA . SER A 1 562 ? -10.679 8.738 32.335 1.00 76.44 562 SER A CA 1
ATOM 4418 C C . SER A 1 562 ? -11.330 9.831 31.474 1.00 76.44 562 SER A C 1
ATOM 4420 O O . SER A 1 562 ? -10.659 10.798 31.129 1.00 76.44 562 SER A O 1
ATOM 4422 N N . GLY A 1 563 ? -12.618 9.701 31.134 1.00 80.38 563 GLY A N 1
ATOM 4423 C CA . GLY A 1 563 ? -13.341 10.646 30.278 1.00 80.38 563 GLY A CA 1
ATOM 4424 C C . GLY A 1 563 ? -13.110 10.442 28.776 1.00 80.38 563 GLY A C 1
ATOM 4425 O O . GLY A 1 563 ? -13.490 11.294 27.979 1.00 80.38 563 GLY A O 1
ATOM 4426 N N . GLU A 1 564 ? -12.504 9.324 28.370 1.00 86.56 564 GLU A N 1
ATOM 4427 C CA . GLU A 1 564 ? -12.268 8.990 26.961 1.00 86.56 564 GLU A CA 1
ATOM 4428 C C . GLU A 1 564 ? -13.480 8.306 26.342 1.00 86.56 564 GLU A C 1
ATOM 4430 O O . GLU A 1 564 ? -14.049 7.390 26.934 1.00 86.56 564 GLU A O 1
ATOM 4435 N N . LEU A 1 565 ? -13.822 8.662 25.105 1.00 92.31 565 LEU A N 1
ATOM 4436 C CA . LEU A 1 565 ? -14.899 7.987 24.391 1.00 92.31 565 LEU A CA 1
ATOM 4437 C C . LEU A 1 565 ? -14.522 6.536 24.050 1.00 92.31 565 LEU A C 1
ATOM 4439 O O . LEU A 1 565 ? -13.544 6.290 23.332 1.00 92.31 565 LEU A O 1
ATOM 4443 N N . ARG A 1 566 ? -15.343 5.591 24.506 1.00 93.50 566 ARG A N 1
ATOM 4444 C CA . ARG A 1 566 ? -15.303 4.169 24.161 1.00 93.50 566 ARG A CA 1
ATOM 4445 C C . ARG A 1 566 ? -16.477 3.831 23.255 1.00 93.50 566 ARG A C 1
ATOM 4447 O O . ARG A 1 566 ? -17.603 4.246 23.506 1.00 93.50 566 ARG A O 1
ATOM 4454 N N . ILE A 1 567 ? -16.192 3.078 22.196 1.00 96.81 567 ILE A N 1
ATOM 4455 C CA . ILE A 1 567 ? -17.187 2.652 21.212 1.00 96.81 567 ILE A CA 1
ATOM 4456 C C . ILE A 1 567 ? -17.124 1.134 21.109 1.00 96.81 567 ILE A C 1
ATOM 4458 O O . ILE A 1 567 ? -16.133 0.578 20.633 1.00 96.81 567 ILE A O 1
ATOM 4462 N N . ARG A 1 568 ? -18.189 0.471 21.552 1.00 97.38 568 ARG A N 1
ATOM 4463 C CA . ARG A 1 568 ? -18.408 -0.957 21.348 1.00 97.38 568 ARG A CA 1
ATOM 4464 C C . ARG A 1 568 ? -18.927 -1.174 19.922 1.00 97.38 568 ARG A C 1
ATOM 4466 O O . ARG A 1 568 ? -19.985 -0.626 19.605 1.00 97.38 568 ARG A O 1
ATOM 4473 N N . PRO A 1 569 ? -18.228 -1.946 19.071 1.00 98.38 569 PRO A N 1
ATOM 4474 C CA . PRO A 1 569 ? -18.661 -2.153 17.694 1.00 98.38 569 PRO A CA 1
ATOM 4475 C C . PRO A 1 569 ? -19.980 -2.938 17.620 1.00 98.38 569 PRO A C 1
ATOM 4477 O O . PRO A 1 569 ? -20.182 -3.890 18.375 1.00 98.38 569 PRO A O 1
ATOM 4480 N N . ALA A 1 570 ? -20.854 -2.551 16.696 1.00 98.56 570 ALA A N 1
ATOM 4481 C CA . ALA A 1 570 ? -22.051 -3.275 16.303 1.00 98.56 570 ALA A CA 1
ATOM 4482 C C . ALA A 1 570 ? -21.685 -4.489 15.451 1.00 98.56 570 ALA A C 1
ATOM 4484 O O . ALA A 1 570 ? -20.685 -4.471 14.721 1.00 98.56 570 ALA A O 1
ATOM 4485 N N . THR A 1 571 ? -22.539 -5.508 15.485 1.00 98.06 571 THR A N 1
ATOM 4486 C CA . THR A 1 571 ? -22.468 -6.612 14.528 1.00 98.06 571 THR A CA 1
ATOM 4487 C C . THR A 1 571 ? -23.311 -6.328 13.288 1.00 98.06 571 THR A C 1
ATOM 4489 O O . THR A 1 571 ? -24.274 -5.562 13.320 1.00 98.06 571 THR A O 1
ATOM 4492 N N . LEU A 1 572 ? -22.973 -6.980 12.178 1.00 97.12 572 LEU A N 1
ATOM 4493 C CA . LEU A 1 572 ? -23.757 -6.943 10.947 1.00 97.12 572 LEU A CA 1
ATOM 4494 C C . LEU A 1 572 ? -25.205 -7.405 11.171 1.00 97.12 572 LEU A C 1
ATOM 4496 O O . LEU A 1 572 ? -26.109 -6.849 10.557 1.00 97.12 572 LEU A O 1
ATOM 4500 N N . SER A 1 573 ? -25.430 -8.363 12.075 1.00 95.75 573 SER A N 1
ATOM 4501 C CA . SER A 1 573 ? -26.769 -8.802 12.489 1.00 95.75 573 SER A CA 1
ATOM 4502 C C . SER A 1 573 ? -27.566 -7.650 13.096 1.00 95.75 573 SER A C 1
ATOM 4504 O O . SER A 1 573 ? -28.661 -7.355 12.632 1.00 95.75 5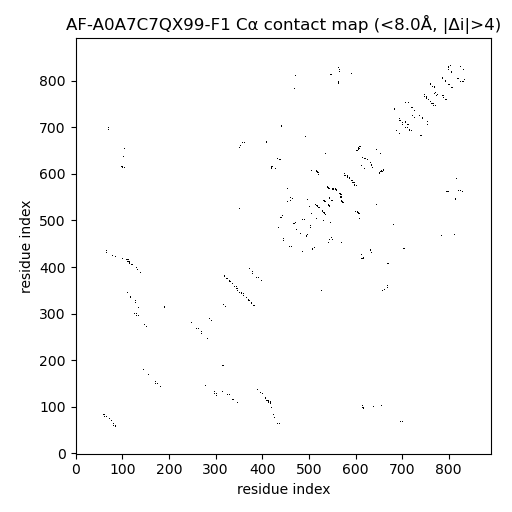73 SER A O 1
ATOM 4506 N N . GLN A 1 574 ? -26.977 -6.937 14.062 1.00 96.69 574 GLN A N 1
ATOM 4507 C CA . GLN A 1 574 ? -27.630 -5.806 14.729 1.00 96.69 574 GLN A CA 1
ATOM 4508 C C . GLN A 1 574 ? -27.993 -4.694 13.745 1.00 96.69 574 GLN A C 1
ATOM 4510 O O . GLN A 1 574 ? -29.063 -4.104 13.841 1.00 96.69 574 GLN A O 1
ATOM 4515 N N . VAL A 1 575 ? -27.112 -4.424 12.779 1.00 96.44 575 VAL A N 1
ATOM 4516 C CA . VAL A 1 575 ? -27.365 -3.407 11.756 1.00 96.44 575 VAL A CA 1
ATOM 4517 C C . VAL A 1 575 ? -28.470 -3.823 10.778 1.00 96.44 575 VAL A C 1
ATOM 4519 O O . VAL A 1 575 ? -29.233 -2.979 10.321 1.00 96.44 575 VAL A O 1
ATOM 4522 N N . LEU A 1 576 ? -28.564 -5.111 10.438 1.00 94.94 576 LEU A N 1
ATOM 4523 C CA . LEU A 1 576 ? -29.630 -5.634 9.577 1.00 94.94 576 LEU A CA 1
ATOM 4524 C C . LEU A 1 576 ? -30.998 -5.645 10.270 1.00 94.94 576 LEU A C 1
ATOM 4526 O O . LEU A 1 576 ? -32.017 -5.512 9.596 1.00 94.94 576 LEU A O 1
ATOM 4530 N N . GLU A 1 577 ? -31.018 -5.833 11.588 1.00 95.38 577 GLU A N 1
ATOM 4531 C CA . GLU A 1 577 ? -32.240 -5.859 12.396 1.00 95.38 577 GLU A CA 1
ATOM 4532 C C . GLU A 1 577 ? -32.811 -4.457 12.647 1.00 95.38 577 GLU A C 1
ATOM 4534 O O . GLU A 1 577 ? -34.032 -4.294 12.656 1.00 95.38 577 GLU A O 1
ATOM 4539 N N . ASP A 1 578 ? -31.951 -3.451 12.829 1.00 96.06 578 ASP A N 1
ATOM 4540 C CA . ASP A 1 578 ? -32.362 -2.086 13.162 1.00 96.06 578 ASP A CA 1
ATOM 4541 C C . ASP A 1 578 ? -31.532 -1.032 12.408 1.00 96.06 578 ASP A C 1
ATOM 4543 O O . ASP A 1 578 ? -30.376 -0.755 12.738 1.00 96.06 578 ASP A O 1
ATOM 4547 N N . ASP A 1 579 ? -32.152 -0.373 11.421 1.00 96.31 579 ASP A N 1
ATOM 4548 C CA . ASP A 1 579 ? -31.507 0.701 10.651 1.00 96.31 579 ASP A CA 1
ATOM 4549 C C . ASP A 1 579 ? -31.100 1.891 11.534 1.00 96.31 579 ASP A C 1
ATOM 4551 O O . ASP A 1 579 ? -30.153 2.603 11.193 1.00 96.31 579 ASP A O 1
ATOM 4555 N N . ASN A 1 580 ? -31.721 2.080 12.710 1.00 96.31 580 ASN A N 1
ATOM 4556 C CA . ASN A 1 580 ? -31.328 3.144 13.638 1.00 96.31 580 ASN A CA 1
ATOM 4557 C C . ASN A 1 580 ? -29.870 3.011 14.099 1.00 96.31 580 ASN A C 1
ATOM 4559 O O . ASN A 1 580 ? -29.239 4.016 14.436 1.00 96.31 580 ASN A O 1
ATOM 4563 N N . VAL A 1 581 ? -29.298 1.802 14.039 1.00 97.38 581 VAL A N 1
ATOM 4564 C CA . VAL A 1 581 ? -27.872 1.569 14.300 1.00 97.38 581 VAL A CA 1
ATOM 4565 C C . VAL A 1 581 ? -26.981 2.295 13.286 1.00 97.38 581 VAL A C 1
ATOM 4567 O O . VAL A 1 581 ? -25.879 2.702 13.647 1.00 97.38 581 VAL A O 1
ATOM 4570 N N . LEU A 1 582 ? -27.438 2.520 12.051 1.00 97.19 582 LEU A N 1
ATOM 4571 C CA . LEU A 1 582 ? -26.747 3.372 11.073 1.00 97.19 582 LEU A CA 1
ATOM 4572 C C . LEU A 1 582 ? -27.241 4.812 11.112 1.00 97.19 582 LEU A C 1
ATOM 4574 O O . LEU A 1 582 ? -26.429 5.719 10.968 1.00 97.19 582 LEU A O 1
ATOM 4578 N N . ARG A 1 583 ? -28.537 5.051 11.348 1.00 95.88 583 ARG A N 1
ATOM 4579 C CA . ARG A 1 583 ? -29.080 6.421 11.408 1.00 95.88 583 ARG A CA 1
ATOM 4580 C C . ARG A 1 583 ? -28.492 7.236 12.562 1.00 95.88 583 ARG A C 1
ATOM 4582 O O . ARG A 1 583 ? -28.380 8.451 12.452 1.00 95.88 583 ARG A O 1
ATOM 4589 N N . GLN A 1 584 ? -28.009 6.602 13.637 1.00 95.00 584 GLN A N 1
ATOM 4590 C CA . GLN A 1 584 ? -27.233 7.300 14.679 1.00 95.00 584 GLN A CA 1
ATOM 4591 C C . GLN A 1 584 ? -25.915 7.914 14.159 1.00 95.00 584 GLN A C 1
ATOM 4593 O O . GLN A 1 584 ? -25.274 8.680 14.882 1.00 95.00 584 GLN A O 1
ATOM 4598 N N . LEU A 1 585 ? -25.483 7.555 12.945 1.00 97.12 585 LEU A N 1
ATOM 4599 C CA . LEU A 1 585 ? -24.335 8.131 12.248 1.00 97.12 585 LEU A CA 1
ATOM 4600 C C . LEU A 1 585 ? -24.734 9.303 11.341 1.00 97.12 585 LEU A C 1
ATOM 4602 O O . LEU A 1 585 ? -23.845 9.963 10.816 1.00 97.12 585 LEU A O 1
ATOM 4606 N N . ASP A 1 586 ? -26.021 9.608 11.169 1.00 96.44 586 ASP A N 1
ATOM 4607 C CA . ASP A 1 586 ? -26.465 10.797 10.434 1.00 96.44 586 ASP A CA 1
ATOM 4608 C C . ASP A 1 586 ? -26.093 12.052 11.231 1.00 96.44 586 ASP A C 1
ATOM 4610 O O . ASP A 1 586 ? -26.294 12.095 12.450 1.00 96.44 586 ASP A O 1
ATOM 4614 N N . LEU A 1 587 ? -25.535 13.072 10.576 1.00 92.94 587 LEU A N 1
ATOM 4615 C CA . LEU A 1 587 ? -25.252 14.360 11.219 1.00 92.94 587 LEU A CA 1
ATOM 4616 C C . LEU A 1 587 ? -26.467 15.284 11.143 1.00 92.94 587 LEU A C 1
ATOM 4618 O O . LEU A 1 587 ? -26.955 15.745 12.174 1.00 92.94 587 LEU A O 1
ATOM 4622 N N . ASP A 1 588 ? -26.975 15.486 9.931 1.00 87.12 588 ASP A N 1
ATOM 4623 C CA . ASP A 1 588 ? -28.185 16.236 9.608 1.00 87.12 588 ASP A CA 1
ATOM 4624 C C . ASP A 1 588 ? -28.783 15.708 8.286 1.00 87.12 588 ASP A C 1
ATOM 4626 O O . ASP A 1 588 ? -28.342 14.683 7.762 1.00 87.12 588 ASP A O 1
ATOM 4630 N N . ARG A 1 589 ? -29.820 16.376 7.758 1.00 82.06 589 ARG A N 1
ATOM 4631 C CA . ARG A 1 589 ? -30.510 15.944 6.529 1.00 82.06 589 ARG A CA 1
ATOM 4632 C C . ARG A 1 589 ? -29.624 15.985 5.284 1.00 82.06 589 ARG A C 1
ATOM 4634 O O . ARG A 1 589 ? -29.828 15.160 4.397 1.00 82.06 589 ARG A O 1
ATOM 4641 N N . ASP A 1 590 ? -28.683 16.920 5.223 1.00 85.06 590 ASP A N 1
ATOM 4642 C CA . ASP A 1 590 ? -27.801 17.115 4.071 1.00 85.06 590 ASP A CA 1
ATOM 4643 C C . ASP A 1 590 ? -26.515 16.276 4.203 1.00 85.06 590 ASP A C 1
ATOM 4645 O O . ASP A 1 590 ? -25.860 15.974 3.208 1.00 85.06 590 ASP A O 1
ATOM 4649 N N . ASN A 1 591 ? -26.196 15.832 5.424 1.00 88.31 591 ASN A N 1
ATOM 4650 C CA . ASN A 1 591 ? -25.021 15.040 5.789 1.00 88.31 591 ASN A CA 1
ATOM 4651 C C . ASN A 1 591 ? -25.417 13.692 6.427 1.00 88.31 591 ASN A C 1
ATOM 4653 O O . ASN A 1 591 ? -24.967 13.327 7.522 1.00 88.31 591 ASN A O 1
ATOM 4657 N N . ALA A 1 592 ? -26.300 12.953 5.754 1.00 94.25 592 ALA A N 1
ATOM 4658 C CA . ALA A 1 592 ? -26.715 11.618 6.175 1.00 94.25 592 ALA A CA 1
ATOM 4659 C C . ALA A 1 592 ? -25.627 10.568 5.890 1.00 94.25 592 ALA A C 1
ATOM 4661 O O . ALA A 1 592 ? -24.903 10.639 4.895 1.00 94.25 592 ALA A O 1
ATOM 4662 N N . TYR A 1 593 ? -25.537 9.547 6.741 1.00 96.06 593 TYR A N 1
ATOM 4663 C CA . TYR A 1 593 ? -24.669 8.402 6.522 1.00 96.06 593 TYR A CA 1
ATOM 4664 C C . TYR A 1 593 ? -25.155 7.597 5.300 1.00 96.06 593 TYR A C 1
ATOM 4666 O O . TYR A 1 593 ? -26.337 7.225 5.236 1.00 96.06 593 TYR A O 1
ATOM 4674 N N . PRO A 1 594 ? -24.270 7.298 4.325 1.00 92.25 594 PRO A N 1
ATOM 4675 C CA . PRO A 1 594 ? -24.674 6.886 2.979 1.00 92.25 594 PRO A CA 1
ATOM 4676 C C . PRO A 1 594 ? -25.171 5.439 2.870 1.00 92.25 594 PRO A C 1
ATOM 4678 O O . PRO A 1 594 ? -25.580 5.018 1.788 1.00 92.25 594 PRO A O 1
ATOM 4681 N N . VAL A 1 595 ? -25.116 4.663 3.955 1.00 94.38 595 VAL A N 1
ATOM 4682 C CA . VAL A 1 595 ? -25.503 3.248 3.966 1.00 94.38 595 VAL A CA 1
ATOM 4683 C C . VAL A 1 595 ? -26.696 3.018 4.883 1.00 94.38 595 VAL A C 1
ATOM 4685 O O . VAL A 1 595 ? -26.705 3.466 6.026 1.00 94.38 595 VAL A O 1
ATOM 4688 N N . SER A 1 596 ? -27.685 2.286 4.379 1.00 93.12 596 SER A N 1
ATOM 4689 C CA . SER A 1 596 ? -28.881 1.835 5.099 1.00 93.12 596 SER A CA 1
ATOM 4690 C C . SER A 1 596 ? -28.913 0.311 5.224 1.00 93.12 596 SER A C 1
ATOM 4692 O O . SER A 1 596 ? -28.356 -0.401 4.383 1.00 93.12 596 SER A O 1
ATOM 4694 N N . ALA A 1 597 ? -29.623 -0.202 6.228 1.00 92.62 597 ALA A N 1
ATOM 4695 C CA . ALA A 1 597 ? -29.818 -1.629 6.473 1.00 92.62 597 ALA A CA 1
ATOM 4696 C C . ALA A 1 597 ? -30.376 -2.363 5.241 1.00 92.62 597 ALA A C 1
ATOM 4698 O O . ALA A 1 597 ? -29.930 -3.462 4.911 1.00 92.62 597 ALA A O 1
ATOM 4699 N N . ALA A 1 598 ? -31.269 -1.717 4.481 1.00 89.94 598 ALA A N 1
ATOM 4700 C CA . ALA A 1 598 ? -31.857 -2.280 3.264 1.00 89.94 598 ALA A CA 1
ATOM 4701 C C . ALA A 1 598 ? -30.807 -2.651 2.197 1.00 89.94 598 ALA A C 1
ATOM 4703 O O . ALA A 1 598 ? -30.988 -3.617 1.452 1.00 89.94 598 ALA A O 1
ATOM 4704 N N . GLN A 1 599 ? -29.688 -1.922 2.128 1.00 88.75 599 GLN A N 1
ATOM 4705 C CA . GLN A 1 599 ? -28.598 -2.204 1.186 1.00 88.75 599 GLN A CA 1
ATOM 4706 C C . GLN A 1 599 ? -27.714 -3.377 1.642 1.00 88.75 599 GLN A C 1
ATOM 4708 O O . GLN A 1 599 ? -27.000 -3.962 0.824 1.00 88.75 599 GLN A O 1
ATOM 4713 N N . LEU A 1 600 ? -27.765 -3.749 2.924 1.00 89.38 600 LEU A N 1
ATOM 4714 C CA . LEU A 1 600 ? -26.862 -4.734 3.522 1.00 89.38 600 LEU A CA 1
ATOM 4715 C C . LEU A 1 600 ? -27.291 -6.186 3.315 1.00 89.38 600 LEU A C 1
ATOM 4717 O O . LEU A 1 600 ? -26.450 -7.076 3.421 1.00 89.38 600 LEU A O 1
ATOM 4721 N N . HIS A 1 601 ? -28.545 -6.454 2.934 1.00 80.00 601 HIS A N 1
ATOM 4722 C CA . HIS A 1 601 ? -29.013 -7.817 2.625 1.00 80.00 601 HIS A CA 1
ATOM 4723 C C . HIS A 1 601 ? -28.229 -8.501 1.491 1.00 80.00 601 HIS A C 1
ATOM 4725 O O . HIS A 1 601 ? -28.345 -9.707 1.287 1.00 80.00 601 HIS A O 1
ATOM 4731 N N . ARG A 1 602 ? -27.442 -7.735 0.726 1.00 83.38 602 ARG A N 1
ATOM 4732 C CA . ARG A 1 602 ? -26.597 -8.222 -0.370 1.00 83.38 602 ARG A CA 1
ATOM 4733 C C . ARG A 1 602 ? -25.111 -7.959 -0.128 1.00 83.38 602 ARG A C 1
ATOM 4735 O O . ARG A 1 602 ? -24.358 -7.827 -1.092 1.00 83.38 602 ARG A O 1
ATOM 4742 N N . VAL A 1 603 ? -24.690 -7.841 1.131 1.00 93.19 603 VAL A N 1
ATOM 4743 C CA . VAL A 1 603 ? -23.293 -7.556 1.461 1.00 93.19 603 VAL A CA 1
ATOM 4744 C C . VAL A 1 603 ? -22.372 -8.674 0.970 1.00 93.19 603 VAL A C 1
ATOM 4746 O O . VAL A 1 603 ? -22.639 -9.869 1.133 1.00 93.19 603 VAL A O 1
ATOM 4749 N N . VAL A 1 604 ? -21.270 -8.262 0.349 1.00 96.38 604 VAL A N 1
ATOM 4750 C CA . VAL A 1 604 ? -20.241 -9.149 -0.189 1.00 96.38 604 VAL A CA 1
ATOM 4751 C C . VAL A 1 604 ? -19.002 -9.050 0.691 1.00 96.38 604 VAL A C 1
ATOM 4753 O O . VAL A 1 604 ? -18.473 -7.958 0.897 1.00 96.38 604 VAL A O 1
ATOM 4756 N N . ALA A 1 605 ? -18.513 -10.186 1.185 1.00 97.94 605 ALA A N 1
ATOM 4757 C CA . ALA A 1 605 ? -17.243 -10.262 1.895 1.00 97.94 605 ALA A CA 1
ATOM 4758 C C . ALA A 1 605 ? -16.083 -10.430 0.902 1.00 97.94 605 ALA A C 1
ATOM 4760 O O . ALA A 1 605 ? -16.045 -11.369 0.104 1.00 97.94 605 ALA A O 1
ATOM 4761 N N . LEU A 1 606 ? -15.118 -9.518 0.962 1.00 98.25 606 LEU A N 1
ATOM 4762 C CA . LEU A 1 606 ? -13.940 -9.460 0.107 1.00 98.25 606 LEU A CA 1
ATOM 4763 C C . LEU A 1 606 ? -12.690 -9.852 0.907 1.00 98.25 606 LEU A C 1
ATOM 4765 O O . LEU A 1 606 ? -12.285 -9.176 1.855 1.00 98.25 606 LEU A O 1
ATOM 4769 N N . LEU A 1 607 ? -12.068 -10.960 0.505 1.00 98.50 607 LEU A N 1
ATOM 4770 C CA . LEU A 1 607 ? -10.923 -11.564 1.183 1.00 98.50 607 LEU A CA 1
ATOM 4771 C C . LEU A 1 607 ? -9.599 -10.997 0.681 1.00 98.50 607 LEU A C 1
ATOM 4773 O O . LEU A 1 607 ? -9.283 -11.090 -0.506 1.00 98.50 607 LEU A O 1
ATOM 4777 N N . GLU A 1 608 ? -8.789 -10.458 1.588 1.00 98.00 608 GLU A N 1
ATOM 4778 C CA . GLU A 1 608 ? -7.432 -10.024 1.259 1.00 98.00 608 GLU A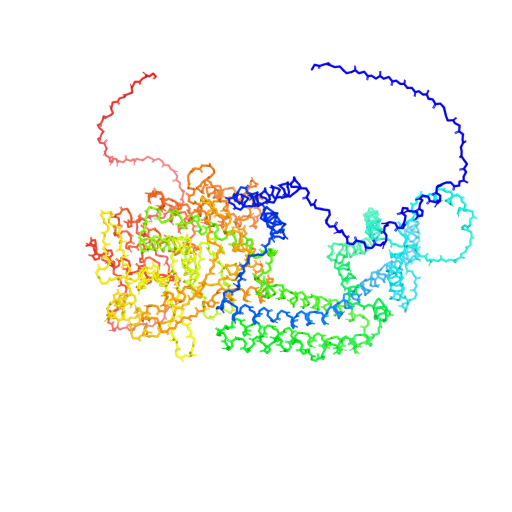 CA 1
ATOM 4779 C C . GLU A 1 608 ? -6.556 -11.241 0.938 1.00 98.00 608 GLU A C 1
ATOM 4781 O O . GLU A 1 608 ? -6.401 -12.147 1.760 1.00 98.00 608 GLU A O 1
ATOM 4786 N N . ALA A 1 609 ? -5.975 -11.246 -0.261 1.00 96.88 609 ALA A N 1
ATOM 4787 C CA . ALA A 1 609 ? -5.070 -12.296 -0.708 1.00 96.88 609 ALA A CA 1
ATOM 4788 C C . ALA A 1 609 ? -3.967 -11.722 -1.605 1.00 96.88 609 ALA A C 1
ATOM 4790 O O . ALA A 1 609 ? -3.922 -11.984 -2.812 1.00 96.88 609 ALA A O 1
ATOM 4791 N N . SER A 1 610 ? -3.080 -10.907 -1.023 1.00 96.06 610 SER A N 1
ATOM 4792 C CA . SER A 1 610 ? -1.898 -10.438 -1.750 1.00 96.06 610 SER A CA 1
ATOM 4793 C C . SER A 1 610 ? -1.061 -11.622 -2.252 1.00 96.06 610 SER A C 1
ATOM 4795 O O . SER A 1 610 ? -0.786 -12.543 -1.476 1.00 96.06 610 SER A O 1
ATOM 4797 N N . PRO A 1 611 ? -0.572 -11.594 -3.507 1.00 95.31 611 PRO A N 1
ATOM 4798 C CA . PRO A 1 611 ? 0.123 -12.740 -4.098 1.00 95.31 611 PRO A CA 1
ATOM 4799 C C . PRO A 1 611 ? 1.334 -13.236 -3.290 1.00 95.31 611 PRO A C 1
ATOM 4801 O O . PRO A 1 611 ? 1.571 -14.440 -3.212 1.00 95.31 611 PRO A O 1
ATOM 4804 N N . ALA A 1 612 ? 2.069 -12.334 -2.628 1.00 94.62 612 ALA A N 1
ATOM 4805 C CA . ALA A 1 612 ? 3.196 -12.706 -1.772 1.00 94.62 612 ALA A CA 1
ATOM 4806 C C . ALA A 1 612 ? 2.770 -13.644 -0.628 1.00 94.62 612 ALA A C 1
ATOM 4808 O O . ALA A 1 612 ? 3.393 -14.691 -0.439 1.00 94.62 612 ALA A O 1
ATOM 4809 N N . TYR A 1 613 ? 1.673 -13.322 0.068 1.00 96.31 613 TYR A N 1
ATOM 4810 C CA . TYR A 1 613 ? 1.118 -14.132 1.159 1.00 96.31 613 TYR A CA 1
ATOM 4811 C C . TYR A 1 613 ? 0.493 -15.450 0.677 1.00 96.31 613 TYR A C 1
ATOM 4813 O O . TYR A 1 613 ? 0.236 -16.344 1.476 1.00 96.31 613 TYR A O 1
ATOM 4821 N N . ALA A 1 614 ? 0.249 -15.613 -0.622 1.00 95.94 614 ALA A N 1
ATOM 4822 C CA . ALA A 1 614 ? -0.228 -16.872 -1.190 1.00 95.94 614 ALA A CA 1
ATOM 4823 C C . ALA A 1 614 ? 0.909 -17.785 -1.684 1.00 95.94 614 ALA A C 1
ATOM 4825 O O . ALA A 1 614 ? 0.652 -18.894 -2.147 1.00 95.94 614 ALA A O 1
ATOM 4826 N N . SER A 1 615 ? 2.166 -17.335 -1.622 1.00 96.25 615 SER A N 1
ATOM 4827 C CA . SER A 1 615 ? 3.293 -18.047 -2.230 1.00 96.25 615 SER A CA 1
ATOM 4828 C C . SER A 1 615 ? 3.854 -19.184 -1.366 1.00 96.25 615 SER A C 1
ATOM 4830 O O . SER A 1 615 ? 3.916 -19.105 -0.134 1.00 96.25 615 SER A O 1
ATOM 4832 N N . ARG A 1 616 ? 4.365 -20.239 -2.019 1.00 95.94 616 ARG A N 1
ATOM 4833 C CA . ARG A 1 616 ? 4.985 -21.389 -1.333 1.00 95.94 616 ARG A CA 1
ATOM 4834 C C . ARG A 1 616 ? 6.203 -20.973 -0.520 1.00 95.94 616 ARG A C 1
ATOM 4836 O O . ARG A 1 616 ? 6.418 -21.466 0.584 1.00 95.94 616 ARG A O 1
ATOM 4843 N N . ARG A 1 617 ? 7.001 -20.054 -1.059 1.00 95.12 617 ARG A N 1
ATOM 4844 C CA . ARG A 1 617 ? 8.222 -19.554 -0.418 1.00 95.12 617 ARG A CA 1
ATOM 4845 C C . ARG A 1 617 ? 7.956 -18.810 0.889 1.00 95.12 617 ARG A C 1
ATOM 4847 O O . ARG A 1 617 ? 8.690 -19.033 1.851 1.00 95.12 617 ARG A O 1
ATOM 4854 N N . MET A 1 618 ? 6.880 -18.025 0.974 1.00 95.75 618 MET A N 1
ATOM 4855 C CA . MET A 1 618 ? 6.483 -17.396 2.236 1.00 95.75 618 MET A CA 1
ATOM 4856 C C . MET A 1 618 ? 6.002 -18.427 3.259 1.00 95.75 618 MET A C 1
ATOM 4858 O O . MET A 1 618 ? 6.425 -18.375 4.414 1.00 95.75 618 MET A O 1
ATOM 4862 N N . ALA A 1 619 ? 5.244 -19.443 2.828 1.00 96.06 619 ALA A N 1
ATOM 4863 C CA . ALA A 1 619 ? 4.864 -20.563 3.693 1.00 96.06 619 ALA A CA 1
ATOM 4864 C C . ALA A 1 619 ? 6.080 -21.333 4.245 1.00 96.06 619 ALA A C 1
ATOM 4866 O O . ALA A 1 619 ? 6.067 -21.808 5.382 1.00 96.06 619 ALA A O 1
ATOM 4867 N N . MET A 1 620 ? 7.161 -21.446 3.467 1.00 95.12 620 MET A N 1
ATOM 4868 C CA . MET A 1 620 ? 8.404 -22.068 3.930 1.00 95.12 620 MET A CA 1
ATOM 4869 C C . MET A 1 620 ? 9.141 -21.234 4.980 1.00 95.12 620 MET A C 1
ATOM 4871 O O . MET A 1 620 ? 9.693 -21.820 5.913 1.00 95.12 620 MET A O 1
ATOM 4875 N N . ILE A 1 621 ? 9.153 -19.902 4.846 1.00 94.88 621 ILE A N 1
ATOM 4876 C CA . ILE A 1 621 ? 9.723 -19.014 5.869 1.00 94.88 621 ILE A CA 1
ATOM 4877 C C . ILE A 1 621 ? 8.884 -19.093 7.144 1.00 94.88 621 ILE A C 1
ATOM 4879 O O . ILE A 1 621 ? 9.445 -19.340 8.210 1.00 94.88 621 ILE A O 1
ATOM 4883 N N . GLU A 1 622 ? 7.562 -18.928 7.042 1.00 95.81 622 GLU A N 1
ATOM 4884 C CA . GLU A 1 622 ? 6.659 -18.875 8.199 1.00 95.81 622 GLU A CA 1
ATOM 4885 C C . GLU A 1 622 ? 6.845 -20.077 9.130 1.00 95.81 622 GLU A C 1
ATOM 4887 O O . GLU A 1 622 ? 7.025 -19.911 10.333 1.00 95.81 622 GLU A O 1
ATOM 4892 N N . ARG A 1 623 ? 6.924 -21.292 8.569 1.00 93.62 623 ARG A N 1
ATOM 4893 C CA . ARG A 1 623 ? 7.116 -22.539 9.334 1.00 93.62 623 ARG A CA 1
ATOM 4894 C C . ARG A 1 623 ? 8.412 -22.595 10.147 1.00 93.62 623 ARG A C 1
ATOM 4896 O O . ARG A 1 623 ? 8.539 -23.463 11.009 1.00 93.62 623 ARG A O 1
ATOM 4903 N N . ARG A 1 624 ? 9.390 -21.736 9.852 1.00 92.62 624 ARG A N 1
ATOM 4904 C CA . ARG A 1 624 ? 10.659 -21.636 10.592 1.00 92.62 624 ARG A CA 1
ATOM 4905 C C . ARG A 1 624 ? 10.706 -20.464 11.565 1.00 92.62 624 ARG A C 1
ATOM 4907 O O . ARG A 1 624 ? 11.635 -20.389 12.365 1.00 92.62 624 ARG A O 1
ATOM 4914 N N . LEU A 1 625 ? 9.736 -19.558 11.509 1.00 93.25 625 LEU A N 1
ATOM 4915 C CA . LEU A 1 625 ? 9.649 -18.418 12.407 1.00 93.25 625 LEU A CA 1
ATOM 4916 C C . LEU A 1 625 ? 8.865 -18.802 13.668 1.00 93.25 625 LEU A C 1
ATOM 4918 O O . LEU A 1 625 ? 7.666 -19.059 13.620 1.00 93.25 625 LEU A O 1
ATOM 4922 N N . ALA A 1 626 ? 9.540 -18.812 14.817 1.00 89.50 626 ALA A N 1
ATOM 4923 C CA . ALA A 1 626 ? 8.951 -19.177 16.106 1.00 89.50 626 ALA A CA 1
ATOM 4924 C C . ALA A 1 626 ? 9.251 -18.138 17.199 1.00 89.50 626 ALA A C 1
ATOM 4926 O O . ALA A 1 626 ? 10.114 -17.267 17.049 1.00 89.50 626 ALA A O 1
ATOM 4927 N N . GLY A 1 627 ? 8.523 -18.235 18.317 1.00 90.00 627 GLY A N 1
ATOM 4928 C CA . GLY A 1 627 ? 8.727 -17.400 19.503 1.00 90.00 627 GLY A CA 1
ATOM 4929 C C . GLY A 1 627 ? 8.644 -15.902 19.199 1.00 90.00 627 GLY A C 1
ATOM 4930 O O . GLY A 1 627 ? 7.676 -15.418 18.608 1.00 90.00 627 GLY A O 1
ATOM 4931 N N . GLN A 1 628 ? 9.680 -15.152 19.582 1.00 85.12 628 GLN A N 1
ATOM 4932 C CA . GLN A 1 628 ? 9.746 -13.713 19.321 1.00 85.12 628 GLN A CA 1
ATOM 4933 C C . GLN A 1 628 ? 9.804 -13.381 17.824 1.00 85.12 628 GLN A C 1
ATOM 4935 O O . GLN A 1 628 ? 9.333 -12.323 17.437 1.00 85.12 628 GLN A O 1
ATOM 4940 N N . LYS A 1 629 ? 10.285 -14.270 16.953 1.00 88.94 629 LYS A N 1
ATOM 4941 C CA . LYS A 1 629 ? 10.346 -14.010 15.506 1.00 88.94 629 LYS A CA 1
ATOM 4942 C C . LYS A 1 629 ? 9.096 -14.459 14.747 1.00 88.94 629 LYS A C 1
ATOM 4944 O O . LYS A 1 629 ? 9.082 -14.345 13.528 1.00 88.94 629 LYS A O 1
ATOM 4949 N N . ARG A 1 630 ? 8.056 -14.959 15.429 1.00 94.19 630 ARG A N 1
ATOM 4950 C CA . ARG A 1 630 ? 6.793 -15.357 14.786 1.00 94.19 630 ARG A CA 1
ATOM 4951 C C . ARG A 1 630 ? 6.186 -14.167 14.032 1.00 94.19 630 ARG A C 1
ATOM 4953 O O . ARG A 1 630 ? 5.999 -13.104 14.628 1.00 94.19 630 ARG A O 1
ATOM 4960 N N . VAL A 1 631 ? 5.894 -14.387 12.753 1.00 96.56 631 VAL A N 1
ATOM 4961 C CA . VAL A 1 631 ? 5.239 -13.469 11.807 1.00 96.56 631 VAL A CA 1
ATOM 4962 C C . VAL A 1 631 ? 4.334 -14.323 10.929 1.00 96.56 631 VAL A C 1
ATOM 4964 O O . VAL A 1 631 ? 4.767 -15.390 10.498 1.00 96.56 631 VAL A O 1
ATOM 4967 N N . ILE A 1 632 ? 3.109 -13.875 10.668 1.00 97.44 632 ILE A N 1
ATOM 4968 C CA . ILE A 1 632 ? 2.208 -14.547 9.726 1.00 97.44 632 ILE A CA 1
ATOM 4969 C C . ILE A 1 632 ? 2.530 -14.024 8.321 1.00 97.44 632 ILE A C 1
ATOM 4971 O O . ILE A 1 632 ? 2.398 -12.833 8.046 1.00 97.44 632 ILE A O 1
ATOM 4975 N N . LEU A 1 633 ? 3.021 -14.907 7.454 1.00 96.94 633 LEU A N 1
ATOM 4976 C CA . LEU A 1 633 ? 3.437 -14.637 6.073 1.00 96.94 633 LEU A CA 1
ATOM 4977 C C . LEU A 1 633 ? 2.559 -15.371 5.054 1.00 96.94 633 LEU A C 1
ATOM 4979 O O . LEU A 1 633 ? 2.862 -15.358 3.863 1.00 96.94 633 LEU A O 1
ATOM 4983 N N . THR A 1 634 ? 1.490 -16.018 5.502 1.00 96.69 634 THR A N 1
ATOM 4984 C CA . THR A 1 634 ? 0.576 -16.763 4.648 1.00 96.69 634 THR A CA 1
ATOM 4985 C C . THR A 1 634 ? -0.859 -16.273 4.774 1.00 96.69 634 THR A C 1
ATOM 4987 O O . THR A 1 634 ? -1.266 -15.691 5.780 1.00 96.69 634 THR A O 1
ATOM 4990 N N . CYS A 1 635 ? -1.632 -16.492 3.713 1.00 96.19 635 CYS A N 1
ATOM 4991 C CA . CYS A 1 635 ? -3.078 -16.323 3.699 1.00 96.19 635 CYS A CA 1
ATOM 4992 C C . CYS A 1 635 ? -3.741 -17.593 3.150 1.00 96.19 635 CYS A C 1
ATOM 4994 O O . CYS A 1 635 ? -3.177 -18.293 2.306 1.00 96.19 635 CYS A O 1
ATOM 4996 N N . HIS A 1 636 ? -4.946 -17.881 3.640 1.00 96.38 636 HIS A N 1
ATOM 4997 C CA . HIS A 1 636 ? -5.742 -19.048 3.251 1.00 96.38 636 HIS A CA 1
ATOM 4998 C C . HIS A 1 636 ? -7.194 -18.626 2.989 1.00 96.38 636 HIS A C 1
ATOM 5000 O O . HIS A 1 636 ? -8.083 -18.967 3.778 1.00 96.38 636 HIS A O 1
ATOM 5006 N N . PRO A 1 637 ? -7.447 -17.830 1.932 1.00 97.88 637 PRO A N 1
ATOM 5007 C CA . PRO A 1 637 ? -8.764 -17.254 1.687 1.00 97.88 637 PRO A CA 1
ATOM 5008 C C . PRO A 1 637 ? -9.854 -18.315 1.494 1.00 97.88 637 PRO A C 1
ATOM 5010 O O . PRO A 1 637 ? -10.963 -18.095 1.964 1.00 97.88 637 PRO A O 1
ATOM 5013 N N . ALA A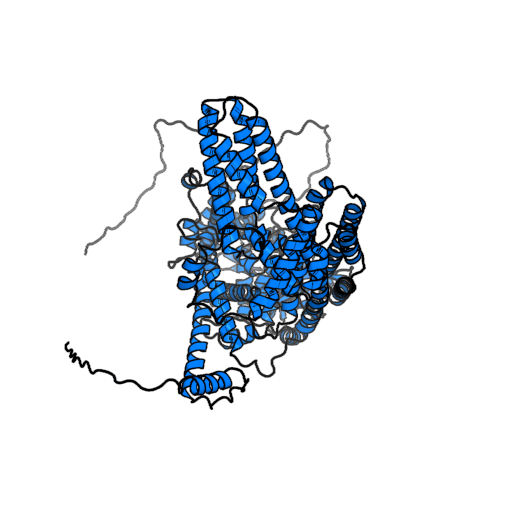 1 638 ? -9.579 -19.493 0.919 1.00 97.94 638 ALA A N 1
ATOM 5014 C CA . ALA A 1 638 ? -10.597 -20.546 0.829 1.00 97.94 638 ALA A CA 1
ATOM 5015 C C . ALA A 1 638 ? -11.054 -21.033 2.217 1.00 97.94 638 ALA A C 1
ATOM 5017 O O . ALA A 1 638 ? -12.251 -21.148 2.474 1.00 97.94 638 ALA A O 1
ATOM 5018 N N . ALA A 1 639 ? -10.112 -21.235 3.142 1.00 97.06 639 ALA A N 1
ATOM 5019 C CA . ALA A 1 639 ? -10.428 -21.634 4.512 1.00 97.06 639 ALA A CA 1
ATOM 5020 C C . ALA A 1 639 ? -11.124 -20.508 5.299 1.00 97.06 639 ALA A C 1
ATOM 5022 O O . ALA A 1 639 ? -11.989 -20.779 6.130 1.00 97.06 639 ALA A O 1
ATOM 5023 N N . GLN A 1 640 ? -10.757 -19.246 5.051 1.00 97.88 640 GLN A N 1
ATOM 5024 C CA . GLN A 1 640 ? -11.459 -18.090 5.617 1.00 97.88 640 GLN A CA 1
ATOM 5025 C C . GLN A 1 640 ? -12.890 -17.988 5.067 1.00 97.88 640 GLN A C 1
ATOM 5027 O O . GLN A 1 640 ? -13.826 -17.762 5.831 1.00 97.88 640 GLN A O 1
ATOM 5032 N N . ALA A 1 641 ? -13.086 -18.247 3.769 1.00 98.06 641 ALA A N 1
ATOM 5033 C CA . ALA A 1 641 ? -14.405 -18.315 3.150 1.00 98.06 641 ALA A CA 1
ATOM 5034 C C . ALA A 1 641 ? -15.276 -19.400 3.796 1.00 98.06 641 ALA A C 1
ATOM 5036 O O . ALA A 1 641 ? -16.441 -19.147 4.080 1.00 98.06 641 ALA A O 1
ATOM 5037 N N . ASP A 1 642 ? -14.727 -20.585 4.086 1.00 97.12 642 ASP A N 1
ATOM 5038 C CA . ASP A 1 642 ? -15.466 -21.661 4.765 1.00 97.12 642 ASP A CA 1
ATOM 5039 C C . ASP A 1 642 ? -15.995 -21.239 6.142 1.00 97.12 642 ASP A C 1
ATOM 5041 O O . ASP A 1 642 ? -17.086 -21.656 6.537 1.00 97.12 642 ASP A O 1
ATOM 5045 N N . ARG A 1 643 ? -15.248 -20.399 6.869 1.00 96.38 643 ARG A N 1
ATOM 5046 C CA . ARG A 1 643 ? -15.695 -19.840 8.153 1.00 96.38 643 ARG A CA 1
ATOM 5047 C C . ARG A 1 643 ? -16.774 -18.780 7.955 1.00 96.38 643 ARG A C 1
ATOM 5049 O O . ARG A 1 643 ? -17.804 -18.860 8.612 1.00 96.38 643 ARG A O 1
ATOM 5056 N N . LEU A 1 644 ? -16.597 -17.870 6.998 1.00 96.31 644 LEU A N 1
ATOM 5057 C CA . LEU A 1 644 ? -17.577 -16.819 6.692 1.00 96.31 644 LEU A CA 1
ATOM 5058 C C . LEU A 1 644 ? -18.897 -17.352 6.133 1.00 96.31 644 LEU A C 1
ATOM 5060 O O . LEU A 1 644 ? -19.933 -16.752 6.379 1.00 96.31 644 LEU A O 1
ATOM 5064 N N . ARG A 1 645 ? -18.906 -18.499 5.440 1.00 95.44 645 ARG A N 1
ATOM 5065 C CA . ARG A 1 645 ? -20.162 -19.143 5.001 1.00 95.44 645 ARG A CA 1
ATOM 5066 C C . ARG A 1 645 ? -21.057 -19.582 6.163 1.00 95.44 645 ARG A C 1
ATOM 5068 O O . ARG A 1 645 ? -22.212 -19.918 5.933 1.00 95.44 645 ARG A O 1
ATOM 5075 N N . ARG A 1 646 ? -20.536 -19.605 7.395 1.00 94.56 646 ARG A N 1
ATOM 5076 C CA . ARG A 1 646 ? -21.322 -19.864 8.611 1.00 94.56 646 ARG A CA 1
ATOM 5077 C C . ARG A 1 646 ? -22.068 -18.620 9.102 1.00 94.56 646 ARG A C 1
ATOM 5079 O O . ARG A 1 646 ? -22.915 -18.755 9.975 1.00 94.56 646 ARG A O 1
ATOM 5086 N N . CYS A 1 647 ? -21.768 -17.444 8.551 1.00 93.00 647 CYS A N 1
ATOM 5087 C CA . CYS A 1 647 ? -22.462 -16.192 8.828 1.00 93.00 647 CYS A CA 1
ATOM 5088 C C . CYS A 1 647 ? -23.620 -16.030 7.825 1.00 93.00 647 CYS A C 1
ATOM 5090 O O . CYS A 1 647 ? -23.357 -15.782 6.645 1.00 93.00 647 CYS A O 1
ATOM 5092 N N . PRO A 1 648 ? -24.894 -16.163 8.242 1.00 88.94 648 PRO A N 1
ATOM 5093 C CA . PRO A 1 648 ? -26.044 -16.096 7.330 1.00 88.94 648 PRO A CA 1
ATOM 5094 C C . PRO A 1 648 ? -26.222 -14.729 6.650 1.00 88.94 648 PRO A C 1
ATOM 5096 O O . PRO A 1 648 ? -26.915 -14.623 5.644 1.00 88.94 648 PRO A O 1
ATOM 5099 N N . GLN A 1 649 ? -25.597 -13.685 7.192 1.00 89.94 649 GLN A N 1
ATOM 5100 C CA . GLN A 1 649 ? -25.684 -12.305 6.723 1.00 89.94 649 GLN A CA 1
ATOM 5101 C C . GLN A 1 649 ? -24.831 -12.052 5.469 1.00 89.94 649 GLN A C 1
ATOM 5103 O O . GLN A 1 649 ? -25.031 -11.050 4.788 1.00 89.94 649 GLN A O 1
ATOM 5108 N N . VAL A 1 650 ? -23.859 -12.920 5.160 1.00 93.12 650 VAL A N 1
ATOM 5109 C CA . VAL A 1 650 ? -22.948 -12.740 4.021 1.00 93.12 650 VAL A CA 1
ATOM 5110 C C . VAL A 1 650 ? -23.553 -13.377 2.774 1.00 93.12 650 VAL A C 1
ATOM 5112 O O . VAL A 1 650 ? -23.589 -14.599 2.644 1.00 93.12 650 VAL A O 1
ATOM 5115 N N . ALA A 1 651 ? -23.988 -12.546 1.825 1.00 92.25 651 ALA A N 1
ATOM 5116 C CA . ALA A 1 651 ? -24.630 -13.020 0.600 1.00 92.25 651 ALA A CA 1
ATOM 5117 C C . ALA A 1 651 ? -23.634 -13.676 -0.369 1.00 92.25 651 ALA A C 1
ATOM 5119 O O . ALA A 1 651 ? -23.956 -14.647 -1.053 1.00 92.25 651 ALA A O 1
ATOM 5120 N N . GLU A 1 652 ? -22.413 -13.144 -0.442 1.00 94.75 652 GLU A N 1
ATOM 5121 C CA . GLU A 1 652 ? -21.376 -13.643 -1.339 1.00 94.75 652 GLU A CA 1
ATOM 5122 C C . GLU A 1 652 ? -19.974 -13.432 -0.753 1.00 94.75 652 GLU A C 1
ATOM 5124 O O . GLU A 1 652 ? -19.728 -12.481 -0.012 1.00 94.75 652 GLU A O 1
ATOM 5129 N N . ILE A 1 653 ? -19.034 -14.313 -1.108 1.00 96.94 653 ILE A N 1
ATOM 5130 C CA . ILE A 1 653 ? -17.625 -14.219 -0.714 1.00 96.94 653 ILE A CA 1
ATOM 5131 C C . ILE A 1 653 ? -16.751 -14.230 -1.970 1.00 96.94 653 ILE A C 1
ATOM 5133 O O . ILE A 1 653 ? -16.807 -15.171 -2.766 1.00 96.94 653 ILE A O 1
ATOM 5137 N N . ARG A 1 654 ? -15.903 -13.210 -2.130 1.00 95.75 654 ARG A N 1
ATOM 5138 C CA . ARG A 1 654 ? -14.956 -13.068 -3.248 1.00 95.75 654 ARG A CA 1
ATOM 5139 C C . ARG A 1 654 ? -13.557 -12.742 -2.737 1.00 95.75 654 ARG A C 1
ATOM 5141 O O . ARG A 1 654 ? -13.375 -12.371 -1.582 1.00 95.75 654 ARG A O 1
ATOM 5148 N N . LEU A 1 655 ? -12.553 -12.842 -3.606 1.00 96.62 655 LEU A N 1
ATOM 5149 C CA . LEU A 1 655 ? -11.283 -12.170 -3.336 1.00 96.62 655 LEU A CA 1
ATOM 5150 C C . LEU A 1 655 ? -11.468 -10.658 -3.432 1.00 96.62 655 LEU A C 1
ATOM 5152 O O . LEU A 1 655 ? -12.189 -10.156 -4.295 1.00 96.62 655 LEU A O 1
ATOM 5156 N N . TRP A 1 656 ? -10.781 -9.932 -2.561 1.00 97.00 656 TRP A N 1
ATOM 5157 C CA . TRP A 1 656 ? -10.690 -8.490 -2.655 1.00 97.00 656 TRP A CA 1
ATOM 5158 C C . TRP A 1 656 ? -9.783 -8.110 -3.819 1.00 97.00 656 TRP A C 1
ATOM 5160 O O . TRP A 1 656 ? -8.623 -8.513 -3.876 1.00 97.00 656 TRP A O 1
ATOM 5170 N N . GLY A 1 657 ? -10.310 -7.314 -4.751 1.00 94.81 657 GLY A N 1
ATOM 5171 C CA . GLY A 1 657 ? -9.571 -6.900 -5.941 1.00 94.81 657 GLY A CA 1
ATOM 5172 C C . GLY A 1 657 ? -8.373 -5.988 -5.670 1.00 94.81 657 GLY A C 1
ATOM 5173 O O . GLY A 1 657 ? -7.450 -5.949 -6.486 1.00 94.81 657 GLY A O 1
ATOM 5174 N N . ARG A 1 658 ? -8.350 -5.289 -4.528 1.00 95.25 658 ARG A N 1
ATOM 5175 C CA . ARG A 1 658 ? -7.400 -4.205 -4.245 1.00 95.25 658 ARG A CA 1
ATOM 5176 C C . ARG A 1 658 ? -5.919 -4.595 -4.391 1.00 95.25 658 ARG A C 1
ATOM 5178 O O . ARG A 1 658 ? -5.208 -3.869 -5.091 1.00 95.25 658 ARG A O 1
ATOM 5185 N N . PRO A 1 659 ? -5.433 -5.740 -3.863 1.00 95.75 659 PRO A N 1
ATOM 5186 C CA . PRO A 1 659 ? -4.040 -6.150 -4.050 1.00 95.75 659 PRO A CA 1
ATOM 5187 C C . PRO A 1 659 ? -3.638 -6.341 -5.517 1.00 95.75 659 PRO A C 1
ATOM 5189 O O . PRO A 1 659 ? -2.534 -5.967 -5.920 1.00 95.75 659 PRO A O 1
ATOM 5192 N N . TYR A 1 660 ? -4.543 -6.884 -6.334 1.00 95.69 660 TYR A N 1
ATOM 5193 C CA . TYR A 1 660 ? -4.307 -7.105 -7.761 1.00 95.69 660 TYR A CA 1
ATOM 5194 C C . TYR A 1 660 ? -4.405 -5.804 -8.553 1.00 95.69 660 TYR A C 1
ATOM 5196 O O . TYR A 1 660 ? -3.601 -5.585 -9.454 1.00 95.69 660 TYR A O 1
ATOM 5204 N N . GLN A 1 661 ? -5.332 -4.913 -8.195 1.00 94.75 661 GLN A N 1
ATOM 5205 C CA . GLN A 1 661 ? -5.439 -3.586 -8.802 1.00 94.75 661 GLN A CA 1
ATOM 5206 C C . GLN A 1 661 ? -4.162 -2.768 -8.582 1.00 94.75 661 GLN A C 1
ATOM 5208 O O . GLN A 1 661 ? -3.606 -2.248 -9.548 1.00 94.75 661 GLN A O 1
ATOM 5213 N N . ALA A 1 662 ? -3.644 -2.723 -7.349 1.00 94.38 662 ALA A N 1
ATOM 5214 C CA . ALA A 1 662 ? -2.401 -2.020 -7.034 1.00 94.38 662 ALA A CA 1
ATOM 5215 C C . ALA A 1 662 ? -1.195 -2.622 -7.779 1.00 94.38 662 ALA A C 1
ATOM 5217 O O . ALA A 1 662 ? -0.341 -1.889 -8.288 1.00 94.38 662 ALA A O 1
ATOM 5218 N N . LEU A 1 663 ? -1.133 -3.956 -7.894 1.00 93.44 663 LEU A N 1
ATOM 5219 C CA . LEU A 1 663 ? -0.106 -4.634 -8.684 1.00 93.44 663 LEU A CA 1
ATOM 5220 C C . LEU A 1 663 ? -0.210 -4.270 -10.172 1.00 93.44 663 LEU A C 1
ATOM 5222 O O . LEU A 1 663 ? 0.781 -3.838 -10.750 1.00 93.44 663 LEU A O 1
ATOM 5226 N N . LEU A 1 664 ? -1.388 -4.390 -10.785 1.00 94.88 664 LEU A N 1
ATOM 5227 C CA . LEU A 1 664 ? -1.601 -4.091 -12.206 1.00 94.88 664 LEU A CA 1
ATOM 5228 C C . LEU A 1 664 ? -1.351 -2.613 -12.536 1.00 94.88 664 LEU A C 1
ATOM 5230 O O . LEU A 1 664 ? -0.746 -2.311 -13.566 1.00 94.88 664 LEU A O 1
ATOM 5234 N N . GLN A 1 665 ? -1.736 -1.693 -11.646 1.00 94.25 665 GLN A N 1
ATOM 5235 C CA . GLN A 1 665 ? -1.422 -0.273 -11.793 1.00 94.25 665 GLN A CA 1
ATOM 5236 C C . GLN A 1 665 ? 0.097 -0.046 -11.756 1.00 94.25 665 GLN A C 1
ATOM 5238 O O . GLN A 1 665 ? 0.640 0.638 -12.621 1.00 94.25 665 GLN A O 1
ATOM 5243 N N . ASN A 1 666 ? 0.808 -0.670 -10.809 1.00 91.50 666 ASN A N 1
ATOM 5244 C CA . ASN A 1 666 ? 2.269 -0.604 -10.737 1.00 91.50 666 ASN A CA 1
ATOM 5245 C C . ASN A 1 666 ? 2.934 -1.147 -12.016 1.00 91.50 666 ASN A C 1
ATOM 5247 O O . ASN A 1 666 ? 3.862 -0.525 -12.533 1.00 91.50 666 ASN A O 1
ATOM 5251 N N . ILE A 1 667 ? 2.421 -2.255 -12.559 1.00 90.94 667 ILE A N 1
ATOM 5252 C CA . ILE A 1 667 ? 2.891 -2.850 -13.818 1.00 90.94 667 ILE A CA 1
ATOM 5253 C C . ILE A 1 667 ? 2.734 -1.866 -14.976 1.00 90.94 667 ILE A C 1
ATOM 5255 O O . ILE A 1 667 ? 3.714 -1.551 -15.648 1.00 90.94 667 ILE A O 1
ATOM 5259 N N . ARG A 1 668 ? 1.524 -1.333 -15.176 1.00 92.38 668 ARG A N 1
ATOM 5260 C CA . ARG A 1 668 ? 1.224 -0.401 -16.271 1.00 92.38 668 ARG A CA 1
ATOM 5261 C C . ARG A 1 668 ? 2.001 0.911 -16.160 1.00 92.38 668 ARG A C 1
ATOM 5263 O O . ARG A 1 668 ? 2.475 1.428 -17.167 1.00 92.38 668 ARG A O 1
ATOM 5270 N N . LEU A 1 669 ? 2.104 1.482 -14.960 1.00 89.44 669 LEU A N 1
ATOM 5271 C CA . LEU A 1 669 ? 2.766 2.773 -14.754 1.00 89.44 669 LEU A CA 1
ATOM 5272 C C . LEU A 1 669 ? 4.297 2.672 -14.841 1.00 89.44 669 LEU A C 1
ATOM 5274 O O . LEU A 1 669 ? 4.951 3.658 -15.193 1.00 89.44 669 LEU A O 1
ATOM 5278 N N . GLY A 1 670 ? 4.886 1.517 -14.513 1.00 87.69 670 GLY A N 1
ATOM 5279 C CA . GLY A 1 670 ? 6.313 1.232 -14.677 1.00 87.69 670 GLY A CA 1
ATOM 5280 C C . GLY A 1 670 ? 7.228 2.338 -14.132 1.00 87.69 670 GLY A C 1
ATOM 5281 O O . GLY A 1 670 ? 7.307 2.580 -12.927 1.00 87.69 670 GLY A O 1
ATOM 5282 N N . VAL A 1 671 ? 7.924 3.048 -15.028 1.00 84.75 671 VAL A N 1
ATOM 5283 C CA . VAL A 1 671 ? 8.856 4.135 -14.666 1.00 84.75 671 VAL A CA 1
ATOM 5284 C C . VAL A 1 671 ? 8.161 5.285 -13.933 1.00 84.75 671 VAL A C 1
ATOM 5286 O O . VAL A 1 671 ? 8.752 5.852 -13.015 1.00 84.75 671 VAL A O 1
ATOM 5289 N N . ALA A 1 672 ? 6.920 5.629 -14.291 1.00 87.81 672 ALA A N 1
ATOM 5290 C CA . ALA A 1 672 ? 6.173 6.678 -13.596 1.00 87.81 672 ALA A CA 1
ATOM 5291 C C . ALA A 1 672 ? 5.922 6.292 -12.130 1.00 87.81 672 ALA A C 1
ATOM 5293 O O . ALA A 1 672 ? 6.133 7.103 -11.228 1.00 87.81 672 ALA A O 1
ATOM 5294 N N . ARG A 1 673 ? 5.596 5.017 -11.877 1.00 91.06 673 ARG A N 1
ATOM 5295 C CA . ARG A 1 673 ? 5.438 4.491 -10.517 1.00 91.06 673 ARG A CA 1
ATOM 5296 C C . ARG A 1 673 ? 6.748 4.469 -9.735 1.00 91.06 673 ARG A C 1
ATOM 5298 O O . ARG A 1 673 ? 6.754 4.799 -8.549 1.00 91.06 673 ARG A O 1
ATOM 5305 N N . ALA A 1 674 ? 7.853 4.107 -10.386 1.00 89.25 674 ALA A N 1
ATOM 5306 C CA . ALA A 1 674 ? 9.177 4.140 -9.770 1.00 89.25 674 ALA A CA 1
ATOM 5307 C C . ALA A 1 674 ? 9.584 5.567 -9.365 1.00 89.25 674 ALA A C 1
ATOM 5309 O O . ALA A 1 674 ? 10.079 5.759 -8.257 1.00 89.25 674 ALA A O 1
ATOM 5310 N N . ARG A 1 675 ? 9.318 6.565 -10.221 1.00 91.19 675 ARG A N 1
ATOM 5311 C CA . ARG A 1 675 ? 9.570 7.987 -9.928 1.00 91.19 675 ARG A CA 1
ATOM 5312 C C . ARG A 1 675 ? 8.727 8.494 -8.766 1.00 91.19 675 ARG A C 1
ATOM 5314 O O . ARG A 1 675 ? 9.270 9.137 -7.878 1.00 91.19 675 ARG A O 1
ATOM 5321 N N . TRP A 1 676 ? 7.431 8.178 -8.743 1.00 93.88 676 TRP A N 1
ATOM 5322 C CA . TRP A 1 676 ? 6.578 8.540 -7.610 1.00 93.88 676 TRP A CA 1
ATOM 5323 C C . TRP A 1 676 ? 7.115 7.959 -6.302 1.00 93.88 676 TRP A C 1
ATOM 5325 O O . TRP A 1 676 ? 7.237 8.684 -5.321 1.00 93.88 676 TRP A O 1
ATOM 5335 N N . LEU A 1 677 ? 7.507 6.679 -6.305 1.00 91.94 677 LEU A N 1
ATOM 5336 C CA . LEU A 1 677 ? 8.040 6.034 -5.108 1.00 91.94 677 LEU A CA 1
ATOM 5337 C C . LEU A 1 677 ? 9.355 6.670 -4.654 1.00 91.94 677 LEU A C 1
ATOM 5339 O O . LEU A 1 677 ? 9.571 6.854 -3.458 1.00 91.94 677 LEU A O 1
ATOM 5343 N N . GLU A 1 678 ? 10.237 6.996 -5.600 1.00 91.12 678 GLU A N 1
ATOM 5344 C CA . GLU A 1 678 ? 11.486 7.694 -5.310 1.00 91.12 678 GLU A CA 1
ATOM 5345 C C . GLU A 1 678 ? 11.215 9.044 -4.644 1.00 91.12 678 GLU A C 1
ATOM 5347 O O . GLU A 1 678 ? 11.799 9.317 -3.601 1.00 91.12 678 GLU A O 1
ATOM 5352 N N . THR A 1 679 ? 10.304 9.847 -5.198 1.00 92.25 679 THR A N 1
ATOM 5353 C CA . THR A 1 679 ? 9.926 11.150 -4.639 1.00 92.25 679 THR A CA 1
ATOM 5354 C C . THR A 1 679 ? 9.292 11.003 -3.257 1.00 92.25 679 THR A C 1
ATOM 5356 O O . THR A 1 679 ? 9.778 11.609 -2.308 1.00 92.25 679 THR A O 1
ATOM 5359 N N . ALA A 1 680 ? 8.272 10.152 -3.115 1.00 92.81 680 ALA A N 1
ATOM 5360 C CA . ALA A 1 680 ? 7.531 9.975 -1.865 1.00 92.81 680 ALA A CA 1
ATOM 5361 C C . ALA A 1 680 ? 8.412 9.448 -0.719 1.00 92.81 680 ALA A C 1
ATOM 5363 O O . ALA A 1 680 ? 8.227 9.813 0.437 1.00 92.81 680 ALA A O 1
ATOM 5364 N N . THR A 1 681 ? 9.401 8.601 -1.025 1.00 93.88 681 THR A N 1
ATOM 5365 C CA . THR A 1 681 ? 10.301 8.028 -0.006 1.00 93.88 681 THR A CA 1
ATOM 5366 C C . THR A 1 681 ? 11.600 8.808 0.177 1.00 93.88 681 THR A C 1
ATOM 5368 O O . THR A 1 681 ? 12.407 8.445 1.035 1.00 93.88 681 THR A O 1
ATOM 5371 N N . ARG A 1 682 ? 11.824 9.884 -0.590 1.00 94.00 682 ARG A N 1
ATOM 5372 C CA . ARG A 1 682 ? 13.071 10.657 -0.548 1.00 94.00 682 ARG A CA 1
ATOM 5373 C C . ARG A 1 682 ? 13.385 11.190 0.860 1.00 94.00 682 ARG A C 1
ATOM 5375 O O . ARG A 1 682 ? 14.488 10.900 1.324 1.00 94.00 682 ARG A O 1
ATOM 5382 N N . PRO A 1 683 ? 12.453 11.825 1.605 1.00 94.50 683 PRO A N 1
ATOM 5383 C CA . PRO A 1 683 ? 12.731 12.307 2.966 1.00 94.50 683 PRO A CA 1
ATOM 5384 C C . PRO A 1 683 ? 13.161 11.210 3.952 1.00 94.50 683 PRO A C 1
ATOM 5386 O O . PRO A 1 683 ? 13.898 11.471 4.896 1.00 94.50 683 PRO A O 1
ATOM 5389 N N . PHE A 1 684 ? 12.749 9.961 3.722 1.00 93.50 684 PHE A N 1
ATOM 5390 C CA . PHE A 1 684 ? 13.056 8.819 4.590 1.00 93.50 684 PHE A CA 1
ATOM 5391 C C . PHE A 1 684 ? 14.420 8.196 4.316 1.00 93.50 684 PHE A C 1
ATOM 5393 O O . PHE A 1 684 ? 14.902 7.398 5.117 1.00 93.50 684 PHE A O 1
ATOM 5400 N N . ARG A 1 685 ? 15.008 8.497 3.157 1.00 90.25 685 ARG A N 1
ATOM 5401 C CA . ARG A 1 685 ? 16.240 7.870 2.667 1.00 90.25 685 ARG A CA 1
ATOM 5402 C C . ARG A 1 685 ? 17.404 8.845 2.569 1.00 90.25 685 ARG A C 1
ATOM 5404 O O . ARG A 1 685 ? 18.539 8.398 2.430 1.00 90.25 685 ARG A O 1
ATOM 5411 N N . THR A 1 686 ? 17.133 10.146 2.621 1.00 89.88 686 THR A N 1
ATOM 5412 C CA . THR A 1 686 ? 18.168 11.178 2.620 1.00 89.88 686 THR A CA 1
ATOM 5413 C C . THR A 1 686 ? 19.002 11.084 3.888 1.00 89.88 686 THR A C 1
ATOM 5415 O O . THR A 1 686 ? 18.478 11.193 4.997 1.00 89.88 686 THR A O 1
ATOM 5418 N N . ALA A 1 687 ? 20.305 10.878 3.704 1.00 86.75 687 ALA A N 1
ATOM 5419 C CA . ALA A 1 687 ? 21.256 10.837 4.797 1.00 86.75 687 ALA A CA 1
ATOM 5420 C C . ALA A 1 687 ? 21.644 12.259 5.232 1.00 86.75 687 ALA A C 1
ATOM 5422 O O . ALA A 1 687 ? 22.083 13.067 4.417 1.00 86.75 687 ALA A O 1
ATOM 5423 N N . ILE A 1 688 ? 21.508 12.541 6.522 1.00 80.69 688 ILE A N 1
ATOM 5424 C CA . ILE A 1 688 ? 21.934 13.752 7.219 1.00 80.69 688 ILE A CA 1
ATOM 5425 C C . ILE A 1 688 ? 22.940 13.295 8.279 1.00 80.69 688 ILE A C 1
ATOM 5427 O O . ILE A 1 688 ? 22.635 12.430 9.103 1.00 80.69 688 ILE A O 1
ATOM 5431 N N . GLY A 1 689 ? 24.172 13.808 8.219 1.00 76.12 689 GLY A N 1
ATOM 5432 C CA . GLY A 1 689 ? 25.241 13.370 9.129 1.00 76.12 689 GLY A CA 1
ATOM 5433 C C . GLY A 1 689 ? 25.556 11.870 9.026 1.00 76.12 689 GLY A C 1
ATOM 5434 O O . GLY A 1 689 ? 25.867 11.235 10.027 1.00 76.12 689 GLY A O 1
ATOM 5435 N N . GLY A 1 690 ? 25.410 11.287 7.831 1.00 81.38 690 GLY A N 1
ATOM 5436 C CA . GLY A 1 690 ? 25.640 9.861 7.574 1.00 81.38 690 GLY A CA 1
ATOM 5437 C C . GLY A 1 690 ? 24.455 8.943 7.884 1.00 81.38 690 GLY A C 1
ATOM 5438 O O . GLY A 1 690 ? 24.489 7.789 7.492 1.00 81.38 690 GLY A O 1
ATOM 5439 N N . THR A 1 691 ? 23.375 9.433 8.497 1.00 84.25 691 THR A N 1
ATOM 5440 C CA . THR A 1 691 ? 22.212 8.601 8.863 1.00 84.25 691 THR A CA 1
ATOM 5441 C C . THR A 1 691 ? 20.942 9.099 8.188 1.00 84.25 691 THR A C 1
ATOM 5443 O O . THR A 1 691 ? 20.846 10.279 7.892 1.00 84.25 691 THR A O 1
ATOM 5446 N N . ALA A 1 692 ? 19.943 8.246 7.945 1.00 91.56 692 ALA A N 1
ATOM 5447 C CA . ALA A 1 692 ? 18.626 8.679 7.459 1.00 91.56 692 ALA A CA 1
ATOM 5448 C C . ALA A 1 692 ? 17.632 8.791 8.638 1.00 91.56 692 ALA A C 1
ATOM 5450 O O . ALA A 1 692 ? 16.881 7.838 8.894 1.00 91.56 692 ALA A O 1
ATOM 5451 N N . PRO A 1 693 ? 17.636 9.904 9.404 1.00 94.88 693 PRO A N 1
ATOM 5452 C CA . PRO A 1 693 ? 16.973 9.972 10.704 1.00 94.88 693 PRO A CA 1
ATOM 5453 C C . PRO A 1 693 ? 15.459 9.778 10.604 1.00 94.88 693 PRO A C 1
ATOM 5455 O O . PRO A 1 693 ? 14.890 9.017 11.382 1.00 94.88 693 PRO A O 1
ATOM 5458 N N . LEU A 1 694 ? 14.794 10.360 9.601 1.00 96.00 694 LEU A N 1
ATOM 5459 C CA . LEU A 1 694 ? 13.347 10.200 9.445 1.00 96.00 694 LEU A CA 1
ATOM 5460 C C . LEU A 1 694 ? 12.948 8.734 9.216 1.00 96.00 694 LEU A C 1
ATOM 5462 O O . LEU A 1 694 ? 12.035 8.227 9.869 1.00 96.00 694 LEU A O 1
ATOM 5466 N N . GLY A 1 695 ? 13.653 8.043 8.313 1.00 93.88 695 GLY A N 1
ATOM 5467 C CA . GLY A 1 695 ? 13.408 6.633 8.011 1.00 93.88 695 GLY A CA 1
ATOM 5468 C C . GLY A 1 695 ? 13.630 5.736 9.226 1.00 93.88 695 GLY A C 1
ATOM 5469 O O . GLY A 1 695 ? 12.763 4.925 9.556 1.00 93.88 695 GLY A O 1
ATOM 5470 N N . ARG A 1 696 ? 14.751 5.917 9.939 1.00 93.19 696 ARG A N 1
ATOM 5471 C CA . ARG A 1 696 ? 15.047 5.168 11.174 1.00 93.19 696 ARG A CA 1
ATOM 5472 C C . ARG A 1 696 ? 14.014 5.431 12.266 1.00 93.19 696 ARG A C 1
ATOM 5474 O O . ARG A 1 696 ? 13.500 4.479 12.853 1.00 93.19 696 ARG A O 1
ATOM 5481 N N . GLY A 1 697 ? 13.660 6.698 12.483 1.00 95.69 697 GLY A N 1
ATOM 5482 C CA . GLY A 1 697 ? 12.616 7.099 13.422 1.00 95.69 697 GLY A CA 1
ATOM 5483 C C . GLY A 1 697 ? 11.279 6.428 13.107 1.00 95.69 697 GLY A C 1
ATOM 5484 O O . GLY A 1 697 ? 10.646 5.874 14.007 1.00 95.69 697 GLY A O 1
ATOM 5485 N N . ARG A 1 698 ? 10.887 6.374 11.824 1.00 96.19 698 ARG A N 1
ATOM 5486 C CA . ARG A 1 698 ? 9.643 5.716 11.393 1.00 96.19 698 ARG A CA 1
ATOM 5487 C C . ARG A 1 698 ? 9.651 4.217 11.630 1.00 96.19 698 ARG A C 1
ATOM 5489 O O . ARG A 1 698 ? 8.685 3.697 12.181 1.00 96.19 698 ARG A O 1
ATOM 5496 N N . VAL A 1 699 ? 10.737 3.522 11.304 1.00 94.25 699 VAL A N 1
ATOM 5497 C CA . VAL A 1 699 ? 10.832 2.079 11.572 1.00 94.25 699 VAL A CA 1
ATOM 5498 C C . VAL A 1 699 ? 10.801 1.785 13.076 1.00 94.25 699 VAL A C 1
ATOM 5500 O O . VAL A 1 699 ? 10.099 0.866 13.495 1.00 94.25 699 VAL A O 1
ATOM 5503 N N . LEU A 1 700 ? 11.498 2.570 13.905 1.00 95.50 700 LEU A N 1
ATOM 5504 C CA . LEU A 1 700 ? 11.478 2.408 15.365 1.00 95.50 700 LEU A CA 1
ATOM 5505 C C . LEU A 1 700 ? 10.108 2.734 15.975 1.00 95.50 700 LEU A C 1
ATOM 5507 O O . LEU A 1 700 ? 9.679 2.047 16.902 1.00 95.50 700 LEU A O 1
ATOM 5511 N N . HIS A 1 701 ? 9.389 3.713 15.418 1.00 96.50 701 HIS A N 1
ATOM 5512 C CA . HIS A 1 701 ? 8.003 4.006 15.786 1.00 96.50 701 HIS A CA 1
ATOM 5513 C C . HIS A 1 701 ? 7.114 2.788 15.498 1.00 96.50 701 HIS A C 1
ATOM 5515 O O . HIS A 1 701 ? 6.452 2.291 16.403 1.00 96.50 701 HIS A O 1
ATOM 5521 N N . LEU A 1 702 ? 7.168 2.218 14.289 1.00 96.00 702 LEU A N 1
ATOM 5522 C CA . LEU A 1 702 ? 6.412 1.000 13.958 1.00 96.00 702 LEU A CA 1
ATOM 5523 C C . LEU A 1 702 ? 6.804 -0.193 14.853 1.00 96.00 702 LEU A C 1
ATOM 5525 O O . LEU A 1 702 ? 5.982 -1.065 15.130 1.00 96.00 702 LEU A O 1
ATOM 5529 N N . LYS A 1 703 ? 8.043 -0.219 15.361 1.00 94.44 703 LYS A N 1
ATOM 5530 C CA . LYS A 1 703 ? 8.504 -1.201 16.353 1.00 94.44 703 LYS A CA 1
ATOM 5531 C C . LYS A 1 703 ? 7.973 -0.994 17.772 1.00 94.44 703 LYS A C 1
ATOM 5533 O O . LYS A 1 703 ? 8.122 -1.910 18.575 1.00 94.44 703 LYS A O 1
ATOM 5538 N N . GLY A 1 704 ? 7.399 0.165 18.082 1.00 94.94 704 GLY A N 1
ATOM 5539 C CA . GLY A 1 704 ? 7.009 0.541 19.443 1.00 94.94 704 GLY A CA 1
ATOM 5540 C C . GLY A 1 704 ? 8.196 0.940 20.329 1.00 94.94 704 GLY A C 1
ATOM 5541 O O . GLY A 1 704 ? 8.084 0.935 21.550 1.00 94.94 704 GLY A O 1
ATOM 5542 N N . ARG A 1 705 ? 9.360 1.266 19.743 1.00 95.06 705 ARG A N 1
ATOM 5543 C CA . ARG A 1 705 ? 10.570 1.678 20.480 1.00 95.06 705 ARG A CA 1
ATOM 5544 C C . ARG A 1 705 ? 10.654 3.199 20.566 1.00 95.06 705 ARG A C 1
ATOM 5546 O O . ARG A 1 705 ? 11.301 3.848 19.744 1.00 95.06 705 ARG A O 1
ATOM 5553 N N . PHE A 1 706 ? 9.987 3.779 21.561 1.00 94.81 706 PHE A N 1
ATOM 5554 C CA . PHE A 1 706 ? 9.798 5.232 21.634 1.00 94.81 706 PHE A CA 1
ATOM 5555 C C . PHE A 1 706 ? 10.910 6.011 22.347 1.00 94.81 706 PHE A C 1
ATOM 5557 O O . PHE A 1 706 ? 11.184 7.140 21.934 1.00 94.81 706 PHE A O 1
ATOM 5564 N N . HIS A 1 707 ? 11.547 5.433 23.375 1.00 87.56 707 HIS A N 1
ATOM 5565 C CA . HIS A 1 707 ? 12.532 6.127 24.229 1.00 87.56 707 HIS A CA 1
ATOM 5566 C C . HIS A 1 707 ? 13.825 5.337 24.513 1.00 87.56 707 HIS A C 1
ATOM 5568 O O . HIS A 1 707 ? 14.845 5.942 24.825 1.00 87.56 707 HIS A O 1
ATOM 5574 N N . GLU A 1 708 ? 13.827 4.006 24.393 1.00 85.88 708 GLU A N 1
ATOM 5575 C CA . GLU A 1 708 ? 15.039 3.197 24.591 1.00 85.88 708 GLU A CA 1
ATOM 5576 C C . GLU A 1 708 ? 16.017 3.396 23.434 1.00 85.88 708 GLU A C 1
ATOM 5578 O O . GLU A 1 708 ? 15.726 2.954 22.321 1.00 85.88 708 GLU A O 1
ATOM 5583 N N . SER A 1 709 ? 17.166 4.035 23.678 1.00 87.44 709 SER A N 1
ATOM 5584 C CA . SER A 1 709 ? 18.143 4.311 22.619 1.00 87.44 709 SER A CA 1
ATOM 5585 C C . SER A 1 709 ? 18.672 3.009 21.983 1.00 87.44 709 SER A C 1
ATOM 5587 O O . SER A 1 709 ? 19.013 2.065 22.702 1.00 87.44 709 SER A O 1
ATOM 5589 N N . PRO A 1 710 ? 18.733 2.908 20.641 1.00 91.25 710 PRO A N 1
ATOM 5590 C CA . PRO A 1 710 ? 18.206 3.863 19.658 1.00 91.25 710 PRO A CA 1
ATOM 5591 C C . PRO A 1 710 ? 16.670 3.941 19.656 1.00 91.25 710 PRO A C 1
ATOM 5593 O O . PRO A 1 710 ? 15.998 2.913 19.540 1.00 91.25 710 PRO A O 1
ATOM 5596 N N . SER A 1 711 ? 16.116 5.159 19.715 1.00 94.19 711 SER A N 1
ATOM 5597 C CA . SER A 1 711 ? 14.667 5.379 19.859 1.00 94.19 711 SER A CA 1
ATOM 5598 C C . SER A 1 711 ? 14.036 6.195 18.727 1.00 94.19 711 SER A C 1
ATOM 5600 O O . SER A 1 711 ? 14.699 6.989 18.061 1.00 94.19 711 SER A O 1
ATOM 5602 N N . ALA A 1 712 ? 12.725 6.031 18.523 1.00 96.31 712 ALA A N 1
ATOM 5603 C CA . ALA A 1 712 ? 11.977 6.805 17.534 1.00 96.31 712 ALA A CA 1
ATOM 5604 C C . ALA A 1 712 ? 12.058 8.316 17.805 1.00 96.31 712 ALA A C 1
ATOM 5606 O O . ALA A 1 712 ? 12.296 9.093 16.882 1.00 96.31 712 ALA A O 1
ATOM 5607 N N . SER A 1 713 ? 11.909 8.726 19.071 1.00 97.00 713 SER A N 1
ATOM 5608 C CA . SER A 1 713 ? 11.958 10.140 19.461 1.00 97.00 713 SER A CA 1
ATOM 5609 C C . SER A 1 713 ? 13.314 10.761 19.145 1.00 97.00 713 SER A C 1
ATOM 5611 O O . SER A 1 713 ? 13.364 11.843 18.570 1.00 97.00 713 SER A O 1
ATOM 5613 N N . GLU A 1 714 ? 14.403 10.063 19.474 1.00 95.88 714 GLU A N 1
ATOM 5614 C CA . GLU A 1 714 ? 15.777 10.503 19.210 1.00 95.88 714 GLU A CA 1
ATOM 5615 C C . GLU A 1 714 ? 15.988 10.803 17.719 1.00 95.88 714 GLU A C 1
ATOM 5617 O O . GLU A 1 714 ? 16.378 11.912 17.352 1.00 95.88 714 GLU A O 1
ATOM 5622 N N . PHE A 1 715 ? 15.643 9.853 16.849 1.00 96.25 715 PHE A N 1
ATOM 5623 C CA . PHE A 1 715 ? 15.807 10.024 15.408 1.00 96.25 715 PHE A CA 1
ATOM 5624 C C . PHE A 1 715 ? 14.852 11.058 14.805 1.00 96.25 715 PHE A C 1
ATOM 5626 O O . PHE A 1 715 ? 15.241 11.794 13.901 1.00 96.25 715 PHE A O 1
ATOM 5633 N N . TYR A 1 716 ? 13.625 11.192 15.311 1.00 97.44 716 TYR A N 1
ATOM 5634 C CA . TYR A 1 716 ? 12.760 12.282 14.866 1.00 97.44 716 TYR A CA 1
ATOM 5635 C C . TYR A 1 716 ? 13.286 13.656 15.291 1.00 97.44 716 TYR A C 1
ATOM 5637 O O . TYR A 1 716 ? 13.175 14.594 14.507 1.00 97.44 716 TYR A O 1
ATOM 5645 N N . GLN A 1 717 ? 13.906 13.805 16.467 1.00 96.25 717 GLN A N 1
ATOM 5646 C CA . GLN A 1 717 ? 14.563 15.074 16.810 1.00 96.25 717 GLN A CA 1
ATOM 5647 C C . GLN A 1 717 ? 15.731 15.375 15.872 1.00 96.25 717 GLN A C 1
ATOM 5649 O O . GLN A 1 717 ? 15.849 16.507 15.413 1.00 96.25 717 GLN A O 1
ATOM 5654 N N . GLN A 1 718 ? 16.543 14.371 15.526 1.00 95.38 718 GLN A N 1
ATOM 5655 C CA . GLN A 1 718 ? 17.630 14.532 14.551 1.00 95.38 718 GLN A CA 1
ATOM 5656 C C . GLN A 1 718 ? 17.111 14.953 13.165 1.00 95.38 718 GLN A C 1
ATOM 5658 O O . GLN A 1 718 ? 17.737 15.764 12.490 1.00 95.38 718 GLN A O 1
ATOM 5663 N N . ALA A 1 719 ? 15.942 14.455 12.745 1.00 96.06 719 ALA A N 1
ATOM 5664 C CA . ALA A 1 719 ? 15.307 14.863 11.491 1.00 96.06 719 ALA A CA 1
ATOM 5665 C C . ALA A 1 719 ? 14.770 16.311 11.514 1.00 96.06 719 ALA A C 1
ATOM 5667 O O . ALA A 1 719 ? 14.522 16.889 10.457 1.00 96.06 719 ALA A O 1
ATOM 5668 N N . ARG A 1 720 ? 14.595 16.922 12.695 1.00 95.12 720 ARG A N 1
ATOM 5669 C CA . ARG A 1 720 ? 14.095 18.299 12.861 1.00 95.12 720 ARG A CA 1
ATOM 5670 C C . ARG A 1 720 ? 15.233 19.321 12.893 1.00 95.12 720 ARG A C 1
ATOM 5672 O O . ARG A 1 720 ? 15.362 20.076 13.857 1.00 95.12 720 ARG A O 1
ATOM 5679 N N . ILE A 1 721 ? 16.017 19.379 11.816 1.00 93.69 721 ILE A N 1
ATOM 5680 C CA . ILE A 1 721 ? 17.116 20.348 11.665 1.00 93.69 721 ILE A CA 1
ATOM 5681 C C . ILE A 1 721 ? 16.599 21.786 11.913 1.00 93.69 721 ILE A C 1
ATOM 5683 O O . ILE A 1 721 ? 15.586 22.187 11.324 1.00 93.69 721 ILE A O 1
ATOM 5687 N N . PRO A 1 722 ? 17.256 22.594 12.769 1.00 92.50 722 PRO A N 1
ATOM 5688 C CA . PRO A 1 722 ? 16.860 23.978 13.017 1.00 92.50 722 PRO A CA 1
ATOM 5689 C C . PRO A 1 722 ? 16.894 24.846 11.751 1.00 92.50 722 PRO A C 1
ATOM 5691 O O . PRO A 1 722 ? 17.805 24.743 10.932 1.00 92.50 722 PRO A O 1
ATOM 5694 N N . ASN A 1 723 ? 15.962 25.800 11.626 1.00 90.88 723 ASN A N 1
ATOM 5695 C CA . ASN A 1 723 ? 15.869 26.670 10.440 1.00 90.88 723 ASN A CA 1
ATOM 5696 C C . ASN A 1 723 ? 17.167 27.457 10.170 1.00 90.88 723 ASN A C 1
ATOM 5698 O O . ASN A 1 723 ? 17.502 27.709 9.017 1.00 90.88 723 ASN A O 1
ATOM 5702 N N . ARG A 1 724 ? 17.916 27.826 11.221 1.00 92.50 724 ARG A N 1
ATOM 5703 C CA . ARG A 1 724 ? 19.215 28.508 11.088 1.00 92.50 724 ARG A CA 1
ATOM 5704 C C . ARG A 1 724 ? 20.225 27.666 10.306 1.00 92.50 724 ARG A C 1
ATOM 5706 O O . ARG A 1 724 ? 20.946 28.207 9.480 1.00 92.50 724 ARG A O 1
ATOM 5713 N N . GLU A 1 725 ? 20.261 26.365 10.572 1.00 90.69 725 GLU A N 1
ATOM 5714 C CA . GLU A 1 725 ? 21.160 25.420 9.910 1.00 90.69 725 GLU A CA 1
ATOM 5715 C C . GLU A 1 725 ? 20.670 25.094 8.497 1.00 90.69 725 GLU A C 1
ATOM 5717 O O . GLU A 1 725 ? 21.455 25.148 7.558 1.00 90.69 725 GLU A O 1
ATOM 5722 N N . LEU A 1 726 ? 19.359 24.905 8.305 1.00 89.88 726 LEU A N 1
ATOM 5723 C CA . LEU A 1 726 ? 18.770 24.716 6.972 1.00 89.88 726 LEU A CA 1
ATOM 5724 C C . LEU A 1 726 ? 19.047 25.883 6.013 1.00 89.88 726 LEU A C 1
ATOM 5726 O O . LEU A 1 726 ? 19.122 25.682 4.802 1.00 89.88 726 LEU A O 1
ATOM 5730 N N . ASN A 1 727 ? 19.194 27.100 6.541 1.00 89.69 727 ASN A N 1
ATOM 5731 C CA . ASN A 1 727 ? 19.516 28.297 5.765 1.00 89.69 727 ASN A CA 1
ATOM 5732 C C . ASN A 1 727 ? 21.018 28.455 5.467 1.00 89.69 727 ASN A C 1
ATOM 5734 O O . ASN A 1 727 ? 21.387 29.386 4.749 1.00 89.69 727 ASN A O 1
ATOM 5738 N N . HIS A 1 728 ? 21.878 27.572 5.984 1.00 88.56 728 HIS A N 1
ATOM 5739 C CA . HIS A 1 728 ? 23.313 27.597 5.710 1.00 88.56 728 HIS A CA 1
ATOM 5740 C C . HIS A 1 728 ? 23.595 27.326 4.214 1.00 88.56 728 HIS A C 1
ATOM 5742 O O . HIS A 1 728 ? 22.882 26.525 3.602 1.00 88.56 728 HIS A O 1
ATOM 5748 N N . PRO A 1 729 ? 24.623 27.950 3.601 1.00 85.50 729 PRO A N 1
ATOM 5749 C CA . PRO A 1 729 ? 24.942 27.764 2.179 1.00 85.50 729 PRO A CA 1
ATOM 5750 C C . PRO A 1 729 ? 25.264 26.322 1.763 1.00 85.50 729 PRO A C 1
ATOM 5752 O O . PRO A 1 729 ? 25.100 25.984 0.596 1.00 85.50 729 PRO A O 1
ATOM 5755 N N . GLU A 1 730 ? 25.699 25.475 2.701 1.00 82.06 730 GLU A N 1
ATOM 5756 C CA . GLU A 1 730 ? 25.941 24.043 2.454 1.00 82.06 730 GLU A CA 1
ATOM 5757 C C . GLU A 1 730 ? 24.653 23.262 2.148 1.00 82.06 730 GLU A C 1
ATOM 5759 O O . GLU A 1 730 ? 24.701 22.233 1.476 1.00 82.06 730 GLU A O 1
ATOM 5764 N N . PHE A 1 731 ? 23.494 23.759 2.590 1.00 85.75 731 PHE A N 1
ATOM 5765 C CA . PHE A 1 731 ? 22.200 23.217 2.194 1.00 85.75 731 PHE A CA 1
ATOM 5766 C C . PHE A 1 731 ? 21.763 23.870 0.890 1.00 85.75 731 PHE A C 1
ATOM 5768 O O . PHE A 1 731 ? 21.159 24.953 0.883 1.00 85.75 731 PHE A O 1
ATOM 5775 N N . ASP A 1 732 ? 22.036 23.179 -0.216 1.00 89.81 732 ASP A N 1
ATOM 5776 C CA . ASP A 1 732 ? 21.463 23.548 -1.503 1.00 89.81 732 ASP A CA 1
ATOM 5777 C C . ASP A 1 732 ? 19.921 23.539 -1.452 1.00 89.81 732 ASP A C 1
ATOM 5779 O O . ASP A 1 732 ? 19.285 23.020 -0.526 1.00 89.81 732 ASP A O 1
ATOM 5783 N N . ARG A 1 733 ? 19.291 24.143 -2.463 1.00 90.50 733 ARG A N 1
ATOM 5784 C CA . ARG A 1 733 ? 17.831 24.300 -2.507 1.00 90.50 733 ARG A CA 1
ATOM 5785 C C . ARG A 1 733 ? 17.088 22.963 -2.406 1.00 90.50 733 ARG A C 1
ATOM 5787 O O . ARG A 1 733 ? 16.041 22.906 -1.764 1.00 90.50 733 ARG A O 1
ATOM 5794 N N . GLN A 1 734 ? 17.597 21.919 -3.057 1.00 90.38 734 GLN A N 1
ATOM 5795 C CA . GLN A 1 734 ? 16.928 20.625 -3.127 1.00 90.38 734 GLN A CA 1
ATOM 5796 C C . GLN A 1 734 ? 17.052 19.880 -1.796 1.00 90.38 734 GLN A C 1
ATOM 5798 O O . GLN A 1 734 ? 16.050 19.393 -1.274 1.00 90.38 734 GLN A O 1
ATOM 5803 N N . LEU A 1 735 ? 18.252 19.827 -1.220 1.00 90.50 735 LEU A N 1
ATOM 5804 C CA . LEU A 1 735 ? 18.496 19.218 0.081 1.00 90.50 735 LEU A CA 1
ATOM 5805 C C . LEU A 1 735 ? 17.715 19.941 1.181 1.00 90.50 735 LEU A C 1
ATOM 5807 O O . LEU A 1 735 ? 17.068 19.289 1.999 1.00 90.50 735 LEU A O 1
ATOM 5811 N N . ARG A 1 736 ? 17.691 21.280 1.155 1.00 93.31 736 ARG A N 1
ATOM 5812 C CA . ARG A 1 736 ? 16.892 22.087 2.085 1.00 93.31 736 ARG A CA 1
ATOM 5813 C C . ARG A 1 736 ? 15.418 21.704 2.040 1.00 93.31 736 ARG A C 1
ATOM 5815 O O . ARG A 1 736 ? 14.828 21.499 3.095 1.00 93.31 736 ARG A O 1
ATOM 5822 N N . GLN A 1 737 ? 14.831 21.585 0.848 1.00 92.88 737 GLN A N 1
ATOM 5823 C CA . GLN A 1 737 ? 13.425 21.205 0.703 1.00 92.88 737 GLN A CA 1
ATOM 5824 C C . GLN A 1 737 ? 13.151 19.824 1.313 1.00 92.88 737 GLN A C 1
ATOM 5826 O O . GLN A 1 737 ? 12.218 19.677 2.098 1.00 92.88 737 GLN A O 1
ATOM 5831 N N . ILE A 1 738 ? 14.008 18.840 1.028 1.00 93.94 738 ILE A N 1
ATOM 5832 C CA . ILE A 1 738 ? 13.858 17.486 1.572 1.00 93.94 738 ILE A CA 1
ATOM 5833 C C . ILE A 1 738 ? 13.949 17.488 3.105 1.00 93.94 738 ILE A C 1
ATOM 5835 O O . ILE A 1 738 ? 13.172 16.807 3.772 1.00 93.94 738 ILE A O 1
ATOM 5839 N N . CYS A 1 739 ? 14.873 18.258 3.682 1.00 94.75 739 CYS A N 1
ATOM 5840 C CA . CYS A 1 739 ? 15.014 18.356 5.134 1.00 94.75 739 CYS A CA 1
ATOM 5841 C C . CYS A 1 739 ? 13.852 19.119 5.793 1.00 94.75 739 CYS A C 1
ATOM 5843 O O . CYS A 1 739 ? 13.473 18.785 6.914 1.00 94.75 739 CYS A O 1
ATOM 5845 N N . VAL A 1 740 ? 13.254 20.106 5.115 1.00 94.50 740 VAL A N 1
ATOM 5846 C CA . VAL A 1 740 ? 12.028 20.781 5.583 1.00 94.50 740 VAL A CA 1
ATOM 5847 C C . VAL A 1 740 ? 10.854 19.801 5.614 1.00 94.50 740 VAL A C 1
ATOM 5849 O O . VAL A 1 740 ? 10.170 19.714 6.633 1.00 94.50 740 VAL A O 1
ATOM 5852 N N . GLU A 1 741 ? 10.661 19.017 4.551 1.00 94.94 741 GLU A N 1
ATOM 5853 C CA . GLU A 1 741 ? 9.645 17.955 4.507 1.00 94.94 741 GLU A CA 1
ATOM 5854 C C . GLU A 1 741 ? 9.890 16.924 5.624 1.00 94.94 741 GLU A C 1
ATOM 5856 O O . GLU A 1 741 ? 8.985 16.598 6.396 1.00 94.94 741 GLU A O 1
ATOM 5861 N N . ALA A 1 742 ? 11.137 16.472 5.800 1.00 96.75 742 ALA A N 1
ATOM 5862 C CA . ALA A 1 742 ? 11.502 15.545 6.871 1.00 96.75 742 ALA A CA 1
ATOM 5863 C C . ALA A 1 742 ? 11.219 16.114 8.271 1.00 96.75 742 ALA A C 1
ATOM 5865 O O . ALA A 1 742 ? 10.672 15.409 9.123 1.00 96.75 742 ALA A O 1
ATOM 5866 N N . LYS A 1 743 ? 11.521 17.397 8.500 1.00 96.62 743 LYS A N 1
ATOM 5867 C CA . LYS A 1 743 ? 11.201 18.103 9.744 1.00 96.62 743 LYS A CA 1
ATOM 5868 C C . LYS A 1 743 ? 9.691 18.127 10.004 1.00 96.62 743 LYS A C 1
ATOM 5870 O O . LYS A 1 743 ? 9.285 17.885 11.140 1.00 96.62 743 LYS A O 1
ATOM 5875 N N . GLN A 1 744 ? 8.864 18.381 8.987 1.00 96.38 744 GLN A N 1
ATOM 5876 C CA . GLN A 1 744 ? 7.400 18.384 9.119 1.00 96.38 744 GLN A CA 1
ATOM 5877 C C . GLN A 1 744 ? 6.860 16.999 9.502 1.00 96.38 744 GLN A C 1
ATOM 5879 O O . GLN A 1 744 ? 6.112 16.884 10.477 1.00 96.38 744 GLN A O 1
ATOM 5884 N N . HIS A 1 745 ? 7.286 15.941 8.800 1.00 98.00 745 HIS A N 1
ATOM 5885 C CA . HIS A 1 745 ? 6.923 14.558 9.134 1.00 98.00 745 HIS A CA 1
ATOM 5886 C C . HIS A 1 745 ? 7.337 14.188 10.566 1.00 98.00 745 HIS A C 1
ATOM 5888 O O . HIS A 1 745 ? 6.541 13.649 11.338 1.00 98.00 745 HIS A O 1
ATOM 5894 N N . ALA A 1 746 ? 8.570 14.524 10.949 1.00 98.31 746 ALA A N 1
ATOM 5895 C CA . ALA A 1 746 ? 9.095 14.242 12.277 1.00 98.31 746 ALA A CA 1
ATOM 5896 C C . ALA A 1 746 ? 8.348 15.000 13.387 1.00 98.31 746 ALA A C 1
ATOM 5898 O O . ALA A 1 746 ? 8.073 14.415 14.432 1.00 98.31 746 ALA A O 1
ATOM 5899 N N . SER A 1 747 ? 7.980 16.272 13.174 1.00 98.25 747 SER A N 1
ATOM 5900 C CA . SER A 1 747 ? 7.156 17.040 14.122 1.00 98.25 747 SER A CA 1
ATOM 5901 C C . SER A 1 747 ? 5.808 16.361 14.372 1.00 98.25 747 SER A C 1
ATOM 5903 O O . SER A 1 747 ? 5.419 16.200 15.528 1.00 98.25 747 SER A O 1
ATOM 5905 N N . TYR A 1 748 ? 5.124 15.924 13.310 1.00 98.69 748 TYR A N 1
ATOM 5906 C CA . TYR A 1 748 ? 3.838 15.238 13.428 1.00 98.69 748 TYR A CA 1
ATOM 5907 C C . TYR A 1 748 ? 3.965 13.922 14.202 1.00 98.69 748 TYR A C 1
ATOM 5909 O O . TYR A 1 748 ? 3.248 13.696 15.179 1.00 98.69 748 TYR A O 1
ATOM 5917 N N . TRP A 1 749 ? 4.934 13.078 13.845 1.00 98.62 749 TRP A N 1
ATOM 5918 C CA . TRP A 1 749 ? 5.106 11.793 14.521 1.00 98.62 749 TRP A CA 1
ATOM 5919 C C . TRP A 1 749 ? 5.662 11.897 15.937 1.00 98.62 749 TRP A C 1
ATOM 5921 O O . TRP A 1 749 ? 5.344 11.030 16.743 1.00 98.62 749 TRP A O 1
ATOM 5931 N N . LEU A 1 750 ? 6.413 12.944 16.292 1.00 98.56 750 LEU A N 1
ATOM 5932 C CA . LEU A 1 750 ? 6.740 13.225 17.696 1.00 98.56 750 LEU A CA 1
ATOM 5933 C C . LEU A 1 750 ? 5.489 13.537 18.520 1.00 98.56 750 LEU A C 1
ATOM 5935 O O . LEU A 1 750 ? 5.412 13.119 19.673 1.00 98.56 750 LEU A O 1
ATOM 5939 N N . GLY A 1 751 ? 4.496 14.207 17.926 1.00 98.38 751 GLY A N 1
ATOM 5940 C CA . GLY A 1 751 ? 3.182 14.390 18.539 1.00 98.38 751 GLY A CA 1
ATOM 5941 C C . GLY A 1 751 ? 2.497 13.056 18.829 1.00 98.38 751 GLY A C 1
ATOM 5942 O O . GLY A 1 751 ? 2.071 12.821 19.957 1.00 98.38 751 GLY A O 1
ATOM 5943 N N . LEU A 1 752 ? 2.473 12.144 17.851 1.00 98.31 752 LEU A N 1
ATOM 5944 C CA . LEU A 1 752 ? 1.897 10.805 18.031 1.00 98.31 752 LEU A CA 1
ATOM 5945 C C . LEU A 1 752 ? 2.660 9.971 19.068 1.00 98.31 752 LEU A C 1
ATOM 5947 O O . LEU A 1 752 ? 2.040 9.360 19.931 1.00 98.31 752 LEU A O 1
ATOM 5951 N N . VAL A 1 753 ? 3.996 9.995 19.042 1.00 98.00 753 VAL A N 1
ATOM 5952 C CA . VAL A 1 753 ? 4.828 9.311 20.044 1.00 98.00 753 VAL A CA 1
ATOM 5953 C C . VAL A 1 753 ? 4.554 9.854 21.450 1.00 98.00 753 VAL A C 1
ATOM 5955 O O . VAL A 1 753 ? 4.446 9.075 22.396 1.00 98.00 753 VAL A O 1
ATOM 5958 N N . ALA A 1 754 ? 4.389 11.170 21.602 1.00 97.75 754 ALA A N 1
ATOM 5959 C CA . ALA A 1 754 ? 4.015 11.766 22.881 1.00 97.75 754 ALA A CA 1
ATOM 5960 C C . ALA A 1 754 ? 2.614 11.321 23.342 1.00 97.75 754 ALA A C 1
ATOM 5962 O O . ALA A 1 754 ? 2.416 11.127 24.541 1.00 97.75 754 ALA A O 1
ATOM 5963 N N . MET A 1 755 ? 1.664 11.096 22.422 1.00 95.75 755 MET A N 1
ATOM 5964 C CA . MET A 1 755 ? 0.364 10.509 22.775 1.00 95.75 755 MET A CA 1
ATOM 5965 C C . MET A 1 755 ? 0.490 9.066 23.266 1.00 95.75 755 MET A C 1
ATOM 5967 O O . MET A 1 755 ? -0.122 8.732 24.275 1.00 95.75 755 MET A O 1
ATOM 5971 N N . GLU A 1 756 ? 1.295 8.224 22.608 1.00 94.75 756 GLU A N 1
ATOM 5972 C CA . GLU A 1 756 ? 1.526 6.838 23.059 1.00 94.75 756 GLU A CA 1
ATOM 5973 C C . GLU A 1 756 ? 2.137 6.795 24.469 1.00 94.75 756 GLU A C 1
ATOM 5975 O O . GLU A 1 756 ? 1.829 5.921 25.275 1.00 94.75 756 GLU A O 1
ATOM 5980 N N . GLN A 1 757 ? 2.953 7.795 24.806 1.00 93.69 757 GLN A N 1
ATOM 5981 C CA . GLN A 1 757 ? 3.529 7.979 26.142 1.00 93.69 757 GLN A CA 1
ATOM 5982 C C . GLN A 1 757 ? 2.565 8.628 27.149 1.00 93.69 757 GLN A C 1
ATOM 5984 O O . GLN A 1 757 ? 2.957 8.883 28.286 1.00 93.69 757 GLN A O 1
ATOM 5989 N N . ARG A 1 758 ? 1.328 8.947 26.743 1.00 94.19 758 ARG A N 1
ATOM 5990 C CA . ARG A 1 758 ? 0.341 9.722 27.519 1.00 94.19 758 ARG A CA 1
ATOM 5991 C C . ARG A 1 758 ? 0.833 11.106 27.958 1.00 94.19 758 ARG A C 1
ATOM 5993 O O . ARG A 1 758 ? 0.276 11.723 28.864 1.00 94.19 758 ARG A O 1
ATOM 6000 N N . ASN A 1 759 ? 1.854 11.642 27.291 1.00 96.62 759 ASN A N 1
ATOM 6001 C CA . ASN A 1 759 ? 2.328 13.005 27.489 1.00 96.62 759 ASN A CA 1
ATOM 6002 C C . ASN A 1 759 ? 1.543 13.962 26.578 1.00 96.62 759 ASN A C 1
ATOM 6004 O O . ASN A 1 759 ? 2.057 14.511 25.598 1.00 96.62 759 ASN A O 1
ATOM 6008 N N . TYR A 1 760 ? 0.266 14.161 26.912 1.00 97.06 760 TYR A N 1
ATOM 6009 C CA . TYR A 1 760 ? -0.659 14.947 26.091 1.00 97.06 760 TYR A CA 1
ATOM 6010 C C . TYR A 1 760 ? -0.258 16.423 25.981 1.00 97.06 760 TYR A C 1
ATOM 6012 O O . TYR A 1 760 ? -0.511 17.051 24.957 1.00 97.06 760 TYR A O 1
ATOM 6020 N N . ARG A 1 761 ? 0.434 16.979 26.987 1.00 97.19 761 ARG A N 1
ATOM 6021 C CA . ARG A 1 761 ? 0.970 18.348 26.918 1.00 97.19 761 ARG A CA 1
ATOM 6022 C C . ARG A 1 761 ? 1.990 18.481 25.789 1.00 97.19 761 ARG A C 1
ATOM 6024 O O . ARG A 1 761 ? 1.882 19.402 24.983 1.00 97.19 761 ARG A O 1
ATOM 6031 N N . SER A 1 762 ? 2.964 17.573 25.720 1.00 97.75 762 SER A N 1
ATOM 6032 C CA . SER A 1 762 ? 3.939 17.577 24.628 1.00 97.75 762 SER A CA 1
ATOM 6033 C C . SER A 1 762 ? 3.294 17.220 23.294 1.00 97.75 762 SER A C 1
ATOM 6035 O O . SER A 1 762 ? 3.643 17.837 22.292 1.00 97.75 762 SER A O 1
ATOM 6037 N N . ALA A 1 763 ? 2.333 16.291 23.268 1.00 98.38 763 ALA A N 1
ATOM 6038 C CA . ALA A 1 763 ? 1.601 15.962 22.047 1.00 98.38 763 ALA A CA 1
ATOM 6039 C C . ALA A 1 763 ? 0.931 17.206 21.442 1.00 98.38 763 ALA A C 1
ATOM 6041 O O . ALA A 1 763 ? 1.146 17.506 20.270 1.00 98.38 763 ALA A O 1
ATOM 6042 N N . LEU A 1 764 ? 0.207 17.980 22.257 1.00 98.44 764 LEU A N 1
ATOM 6043 C CA . LEU A 1 764 ? -0.433 19.222 21.822 1.00 98.44 764 LEU A CA 1
ATOM 6044 C C . LEU A 1 764 ? 0.586 20.279 21.366 1.00 98.44 764 LEU A C 1
ATOM 6046 O O . LEU A 1 764 ? 0.345 20.939 20.360 1.00 98.44 764 LEU A O 1
ATOM 6050 N N . ASP A 1 765 ? 1.745 20.415 22.026 1.00 98.19 765 ASP A N 1
ATOM 6051 C CA . ASP A 1 765 ? 2.807 21.321 21.550 1.00 98.19 765 ASP A CA 1
ATOM 6052 C C . ASP A 1 765 ? 3.291 20.946 20.140 1.00 98.19 765 ASP A C 1
ATOM 6054 O O . ASP A 1 765 ? 3.398 21.806 19.264 1.00 98.19 765 ASP A O 1
ATOM 6058 N N . TYR A 1 766 ? 3.537 19.658 19.882 1.00 98.38 766 TYR A N 1
ATOM 6059 C CA . TYR A 1 766 ? 3.941 19.201 18.553 1.00 98.38 766 TYR A CA 1
ATOM 6060 C C . TYR A 1 766 ? 2.858 19.428 17.503 1.00 98.38 766 TYR A C 1
ATOM 6062 O O . TYR A 1 766 ? 3.138 20.037 16.471 1.00 98.38 766 TYR A O 1
ATOM 6070 N N . LEU A 1 767 ? 1.636 18.967 17.762 1.00 98.44 767 LEU A N 1
ATOM 6071 C CA . LEU A 1 767 ? 0.552 19.009 16.782 1.00 98.44 767 LEU A CA 1
ATOM 6072 C C . LEU A 1 767 ? 0.112 20.450 16.484 1.00 98.44 767 LEU A C 1
ATOM 6074 O O . LEU A 1 767 ? -0.054 20.818 15.324 1.00 98.44 767 LEU A O 1
ATOM 6078 N N . LEU A 1 768 ? -0.017 21.297 17.506 1.00 97.69 768 LEU A N 1
ATOM 6079 C CA . LEU A 1 768 ? -0.530 22.655 17.328 1.00 97.69 768 LEU A CA 1
ATOM 6080 C C . LEU A 1 768 ? 0.572 23.641 16.930 1.00 97.69 768 LEU A C 1
ATOM 6082 O O . LEU A 1 768 ? 0.416 24.389 15.966 1.00 97.69 768 LEU A O 1
ATOM 6086 N N . ASN A 1 769 ? 1.701 23.650 17.643 1.00 96.88 769 ASN A N 1
ATOM 6087 C CA . ASN A 1 769 ? 2.724 24.677 17.435 1.00 96.88 769 ASN A CA 1
ATOM 6088 C C . ASN A 1 769 ? 3.725 24.285 16.343 1.00 96.88 769 ASN A C 1
ATOM 6090 O O . ASN A 1 769 ? 4.108 25.133 15.545 1.00 96.88 769 ASN A O 1
ATOM 6094 N N . ARG A 1 770 ? 4.142 23.014 16.286 1.00 96.31 770 ARG A N 1
ATOM 6095 C CA . ARG A 1 770 ? 5.234 22.560 15.397 1.00 96.31 770 ARG A CA 1
ATOM 6096 C C . ARG A 1 770 ? 4.754 21.932 14.088 1.00 96.31 770 ARG A C 1
ATOM 6098 O O . ARG A 1 770 ? 5.581 21.661 13.219 1.00 96.31 770 ARG A O 1
ATOM 6105 N N . VAL A 1 771 ? 3.450 21.682 13.959 1.00 97.06 771 VAL A N 1
ATOM 6106 C CA . VAL A 1 771 ? 2.804 21.230 12.718 1.00 97.06 771 VAL A CA 1
ATOM 6107 C C . VAL A 1 771 ? 1.857 22.311 12.208 1.00 97.06 771 VAL A C 1
ATOM 6109 O O . VAL A 1 771 ? 2.188 22.966 11.226 1.00 97.06 771 VAL A O 1
ATOM 6112 N N . LEU A 1 772 ? 0.729 22.555 12.887 1.00 96.56 772 LEU A N 1
ATOM 6113 C CA . LEU A 1 772 ? -0.317 23.447 12.366 1.00 96.56 772 LEU A CA 1
ATOM 6114 C C . LEU A 1 772 ? 0.122 24.913 12.263 1.00 96.56 772 LEU A C 1
ATOM 6116 O O . LEU A 1 772 ? -0.125 25.548 11.243 1.00 96.56 772 LEU A O 1
ATOM 6120 N N . ARG A 1 773 ? 0.796 25.460 13.284 1.00 95.69 773 ARG A N 1
ATOM 6121 C CA . ARG A 1 773 ? 1.274 26.854 13.254 1.00 95.69 773 ARG A CA 1
ATOM 6122 C C . ARG A 1 773 ? 2.504 27.042 12.361 1.00 95.69 773 ARG A C 1
ATOM 6124 O O . ARG A 1 773 ? 2.601 28.060 11.685 1.00 95.69 773 ARG A O 1
ATOM 6131 N N . GLU A 1 774 ? 3.446 26.096 12.364 1.00 93.00 774 GLU A N 1
ATOM 6132 C CA . GLU A 1 774 ? 4.654 26.169 11.521 1.00 93.00 774 GLU A CA 1
ATOM 6133 C C . GLU A 1 774 ? 4.349 25.947 10.032 1.00 93.00 774 GLU A C 1
ATOM 6135 O O . GLU A 1 774 ? 5.024 26.512 9.173 1.00 93.00 774 GLU A O 1
ATOM 6140 N N . THR A 1 775 ? 3.372 25.105 9.695 1.00 90.25 775 THR A N 1
ATOM 6141 C CA . THR A 1 775 ? 2.959 24.844 8.309 1.00 90.25 775 THR A CA 1
ATOM 6142 C C . THR A 1 775 ? 1.432 24.752 8.229 1.00 90.25 775 THR A C 1
ATOM 6144 O O . THR A 1 775 ? 0.879 23.649 8.165 1.00 90.25 775 THR A O 1
ATOM 6147 N N . PRO A 1 776 ? 0.738 25.907 8.224 1.00 89.25 776 PRO A N 1
ATOM 6148 C CA . PRO A 1 776 ? -0.702 25.951 8.002 1.00 89.25 776 PRO A CA 1
ATOM 6149 C C . PRO A 1 776 ? -1.046 25.301 6.659 1.00 89.25 776 PRO A C 1
ATOM 6151 O O . PRO A 1 776 ? -0.350 25.530 5.670 1.00 89.25 776 PRO A O 1
ATOM 6154 N N . ASN A 1 777 ? -2.106 24.488 6.622 1.00 89.19 777 ASN A N 1
ATOM 6155 C CA . ASN A 1 777 ? -2.512 23.713 5.438 1.00 89.19 777 ASN A CA 1
ATOM 6156 C C . ASN A 1 777 ? -1.398 22.805 4.876 1.00 89.19 777 ASN A C 1
ATOM 6158 O O . ASN A 1 777 ? -1.297 22.585 3.669 1.00 89.19 777 ASN A O 1
ATOM 6162 N N . GLY A 1 778 ? -0.523 22.315 5.757 1.00 92.50 778 GLY A N 1
ATOM 6163 C CA . GLY A 1 778 ? 0.512 21.350 5.421 1.00 92.50 778 GLY A CA 1
ATOM 6164 C C . GLY A 1 778 ? -0.036 19.934 5.200 1.00 92.50 778 GLY A C 1
ATOM 6165 O O . GLY A 1 778 ? -1.219 19.663 5.413 1.00 92.50 778 GLY A O 1
ATOM 6166 N N . PRO A 1 779 ? 0.840 18.975 4.851 1.00 93.62 779 PRO A N 1
ATOM 6167 C CA . PRO A 1 779 ? 0.430 17.601 4.551 1.00 93.62 779 PRO A CA 1
ATOM 6168 C C . PRO A 1 779 ? -0.198 16.866 5.744 1.00 93.62 779 PRO A C 1
ATOM 6170 O O . PRO A 1 779 ? -0.860 15.855 5.545 1.00 93.62 779 PRO A O 1
ATOM 6173 N N . TRP A 1 780 ? -0.002 17.362 6.971 1.00 97.50 780 TRP A N 1
ATOM 6174 C CA . TRP A 1 780 ? -0.470 16.740 8.214 1.00 97.50 780 TRP A CA 1
ATOM 6175 C C . TRP A 1 780 ? -1.608 17.494 8.903 1.00 97.50 780 TRP A C 1
ATOM 6177 O O . TRP A 1 780 ? -1.897 17.214 10.065 1.00 97.50 780 TRP A O 1
ATOM 6187 N N . THR A 1 781 ? -2.230 18.470 8.237 1.00 96.31 781 THR A N 1
ATOM 6188 C CA . THR A 1 781 ? -3.258 19.319 8.856 1.00 96.31 781 THR A CA 1
ATOM 6189 C C . THR A 1 781 ? -4.413 18.496 9.427 1.00 96.31 781 THR A C 1
ATOM 6191 O O . THR A 1 781 ? -4.685 18.585 10.626 1.00 96.31 781 THR A O 1
ATOM 6194 N N . HIS A 1 782 ? -5.005 17.615 8.618 1.00 96.69 782 HIS A N 1
ATOM 6195 C CA . HIS A 1 782 ? -6.157 16.807 9.028 1.00 96.69 782 HIS A CA 1
ATOM 6196 C C . HIS A 1 782 ? -5.838 15.856 10.183 1.00 96.69 782 HIS A C 1
ATOM 6198 O O . HIS A 1 782 ? -6.572 15.756 11.168 1.00 96.69 782 HIS A O 1
ATOM 6204 N N . GLY A 1 783 ? -4.694 15.182 10.102 1.00 97.44 783 GLY A N 1
ATOM 6205 C CA . GLY A 1 783 ? -4.216 14.284 11.140 1.00 97.44 783 GLY A CA 1
ATOM 6206 C C . GLY A 1 783 ? -3.844 15.026 12.421 1.00 97.44 783 GLY A C 1
ATOM 6207 O O . GLY A 1 783 ? -4.018 14.468 13.504 1.00 97.44 783 GLY A O 1
ATOM 6208 N N . ALA A 1 784 ? -3.337 16.258 12.333 1.00 98.38 784 ALA A N 1
ATOM 6209 C CA . ALA A 1 784 ? -2.956 17.048 13.498 1.00 98.38 784 ALA A CA 1
ATOM 6210 C C . ALA A 1 784 ? -4.171 17.564 14.273 1.00 98.38 784 ALA A C 1
ATOM 6212 O O . ALA A 1 784 ? -4.181 17.424 15.495 1.00 98.38 784 ALA A O 1
ATOM 6213 N N . TYR A 1 785 ? -5.205 18.075 13.595 1.00 98.19 785 TYR A N 1
ATOM 6214 C CA . TYR A 1 785 ? -6.457 18.467 14.252 1.00 98.19 785 TYR A CA 1
ATOM 6215 C C . TYR A 1 785 ? -7.146 17.278 14.919 1.00 98.19 785 TYR A C 1
ATOM 6217 O O . TYR A 1 785 ? -7.449 17.336 16.112 1.00 98.19 785 TYR A O 1
ATOM 6225 N N . TYR A 1 786 ? -7.305 16.165 14.194 1.00 98.25 786 TYR A N 1
ATOM 6226 C CA . TYR A 1 786 ? -7.910 14.956 14.753 1.00 98.25 786 TYR A CA 1
ATOM 6227 C C . TYR A 1 786 ? -7.162 14.463 15.999 1.00 98.25 786 TYR A C 1
ATOM 6229 O O . TYR A 1 786 ? -7.768 14.242 17.047 1.00 98.25 786 TYR A O 1
ATOM 6237 N N . ASN A 1 787 ? -5.833 14.329 15.924 1.00 98.50 787 ASN A N 1
ATOM 6238 C CA . ASN A 1 787 ? -5.052 13.837 17.059 1.00 98.50 787 ASN A CA 1
ATOM 6239 C C . ASN A 1 787 ? -4.940 14.862 18.202 1.00 98.50 787 ASN A C 1
ATOM 6241 O O . ASN A 1 787 ? -4.800 14.453 19.352 1.00 98.50 787 ASN A O 1
ATOM 6245 N N . ALA A 1 788 ? -5.054 16.169 17.939 1.00 98.38 788 ALA A N 1
ATOM 6246 C CA . ALA A 1 788 ? -5.188 17.170 18.997 1.00 98.38 788 ALA A CA 1
ATOM 6247 C C . ALA A 1 788 ? -6.515 16.994 19.752 1.00 98.38 788 ALA A C 1
ATOM 6249 O O . ALA A 1 788 ? -6.514 16.981 20.983 1.00 98.38 788 ALA A O 1
ATOM 6250 N N . GLY A 1 789 ? -7.613 16.746 19.027 1.00 97.56 789 GLY A N 1
ATOM 6251 C CA . GLY A 1 789 ? -8.896 16.351 19.610 1.00 97.56 789 GLY A CA 1
ATOM 6252 C C . GLY A 1 789 ? -8.766 15.103 20.487 1.00 97.56 789 GLY A C 1
ATOM 6253 O O . GLY A 1 789 ? -9.106 15.143 21.670 1.00 97.56 789 GLY A O 1
ATOM 6254 N N . ARG A 1 790 ? -8.152 14.033 19.962 1.00 97.31 790 ARG A N 1
ATOM 6255 C CA . ARG A 1 790 ? -7.900 12.785 20.711 1.00 97.31 790 ARG A CA 1
ATOM 6256 C C . ARG A 1 790 ? -7.019 12.988 21.950 1.00 97.31 790 ARG A C 1
ATOM 6258 O O . ARG A 1 790 ? -7.279 12.374 22.982 1.00 97.31 790 ARG A O 1
ATOM 6265 N N . ALA A 1 791 ? -6.002 13.846 21.883 1.00 97.31 791 ALA A N 1
ATOM 6266 C CA . ALA A 1 791 ? -5.162 14.177 23.035 1.00 97.31 791 ALA A CA 1
ATOM 6267 C C . ALA A 1 791 ? -5.939 14.967 24.104 1.00 97.31 791 ALA A C 1
ATOM 6269 O O . ALA A 1 791 ? -5.775 14.720 25.299 1.00 97.31 791 ALA A O 1
ATOM 6270 N N . CYS A 1 792 ? -6.808 15.894 23.691 1.00 95.94 792 CYS A N 1
ATOM 6271 C CA . CYS A 1 792 ? -7.692 16.617 24.602 1.00 95.94 792 CYS A CA 1
ATOM 6272 C C . CYS A 1 792 ? -8.688 15.671 25.284 1.00 95.94 792 CYS A C 1
ATOM 6274 O O . CYS A 1 792 ? -8.784 15.719 26.509 1.00 95.94 792 CYS A O 1
ATOM 6276 N N . GLU A 1 793 ? -9.333 14.764 24.542 1.00 93.69 793 GLU A N 1
ATOM 6277 C CA . GLU A 1 793 ? -10.210 13.726 25.110 1.00 93.69 793 GLU A CA 1
ATOM 6278 C C . GLU A 1 793 ? -9.503 12.901 26.178 1.00 93.69 793 GLU A C 1
ATOM 6280 O O . GLU A 1 793 ? -9.981 12.802 27.303 1.00 93.69 793 GLU A O 1
ATOM 6285 N N . ALA A 1 794 ? -8.331 12.358 25.848 1.00 93.12 794 ALA A N 1
ATOM 6286 C CA . ALA A 1 794 ? -7.579 11.493 26.750 1.00 93.12 794 ALA A CA 1
ATOM 6287 C C . ALA A 1 794 ? -6.991 12.222 27.968 1.00 93.12 794 ALA A C 1
ATOM 6289 O O . ALA A 1 794 ? -6.552 11.589 28.928 1.00 93.12 794 ALA A O 1
ATOM 6290 N N . SER A 1 795 ? -7.006 13.557 27.951 1.00 92.69 795 SER A N 1
ATOM 6291 C CA . SER A 1 795 ? -6.650 14.408 29.089 1.00 92.69 795 SER A CA 1
ATOM 6292 C C . SER A 1 795 ? -7.864 14.971 29.844 1.00 92.69 795 SER A C 1
ATOM 6294 O O . SER A 1 795 ? -7.684 15.833 30.704 1.00 92.69 795 SER A O 1
ATOM 6296 N N . GLY A 1 796 ? -9.085 14.522 29.525 1.00 90.00 796 GLY A N 1
ATOM 6297 C CA . GLY A 1 796 ? -10.332 14.968 30.159 1.00 90.00 796 GLY A CA 1
ATOM 6298 C C . GLY A 1 796 ? -10.800 16.368 29.742 1.00 90.00 796 GLY A C 1
ATOM 6299 O O . GLY A 1 796 ? -11.681 16.946 30.375 1.00 90.00 796 GLY A O 1
ATOM 6300 N N . LYS A 1 797 ? -10.222 16.951 28.685 1.00 92.75 797 LYS A N 1
ATOM 6301 C CA . LYS A 1 797 ? -10.532 18.308 28.203 1.00 92.75 797 LYS A CA 1
ATOM 6302 C C . LYS A 1 797 ? -11.584 18.274 27.096 1.00 92.75 797 LYS A C 1
ATOM 6304 O O . LYS A 1 797 ? -11.318 18.690 25.967 1.00 92.75 797 LYS A O 1
ATOM 6309 N N . SER A 1 798 ? -12.778 17.782 27.418 1.00 92.69 798 SER A N 1
ATOM 6310 C CA . SER A 1 798 ? -13.840 17.504 26.439 1.00 92.69 798 SER A CA 1
ATOM 6311 C C . SER A 1 798 ? -14.237 18.720 25.596 1.00 92.69 798 SER A C 1
ATOM 6313 O O . SER A 1 798 ? -14.377 18.587 24.386 1.00 92.69 798 SER A O 1
ATOM 6315 N N . GLN A 1 799 ? -14.333 19.915 26.192 1.00 93.75 799 GLN A N 1
ATOM 6316 C CA . GLN A 1 799 ? -14.647 21.148 25.453 1.00 93.75 799 GLN A CA 1
ATOM 6317 C C . GLN A 1 799 ? -13.611 21.448 24.356 1.00 93.75 799 GLN A C 1
ATOM 6319 O O . GLN A 1 799 ? -13.968 21.679 23.206 1.00 93.75 799 GLN A O 1
ATOM 6324 N N . GLN A 1 800 ? -12.319 21.375 24.689 1.00 95.06 800 GLN A N 1
ATOM 6325 C CA . GLN A 1 800 ? -11.248 21.608 23.714 1.00 95.06 800 GLN A CA 1
ATOM 6326 C C . GLN A 1 800 ? -11.207 20.512 22.647 1.00 95.06 800 GLN A C 1
ATOM 6328 O O . GLN A 1 800 ? -10.928 20.790 21.486 1.00 95.06 800 GLN A O 1
ATOM 6333 N N . ALA A 1 801 ? -11.491 19.262 23.028 1.00 96.00 801 ALA A N 1
ATOM 6334 C CA . ALA A 1 801 ? -11.576 18.168 22.069 1.00 96.00 801 ALA A CA 1
ATOM 6335 C C . ALA A 1 801 ? -12.663 18.422 21.020 1.00 96.00 801 ALA A C 1
ATOM 6337 O O . ALA A 1 801 ? -12.394 18.305 19.827 1.00 96.00 801 ALA A O 1
ATOM 6338 N N . ILE A 1 802 ? -13.857 18.817 21.476 1.00 95.94 802 ILE A N 1
ATOM 6339 C CA . ILE A 1 802 ? -14.981 19.197 20.620 1.00 95.94 802 ILE A CA 1
ATOM 6340 C C . ILE A 1 802 ? -14.536 20.297 19.653 1.00 95.94 802 ILE A C 1
ATOM 6342 O O . ILE A 1 802 ? -14.649 20.111 18.447 1.00 95.94 802 ILE A O 1
ATOM 6346 N N . GLU A 1 803 ? -13.951 21.389 20.149 1.00 96.00 803 GLU A N 1
ATOM 6347 C CA . GLU A 1 803 ? -13.459 22.488 19.307 1.00 96.00 803 GLU A CA 1
ATOM 6348 C C . GLU A 1 803 ? -12.512 22.000 18.201 1.00 96.00 803 GLU A C 1
ATOM 6350 O O . GLU A 1 803 ? -12.736 22.304 17.030 1.00 96.00 803 GLU A O 1
ATOM 6355 N N . TYR A 1 804 ? -11.508 21.177 18.525 1.00 96.56 804 TYR A N 1
ATOM 6356 C CA . TYR A 1 804 ? -10.570 20.667 17.517 1.00 96.56 804 TYR A CA 1
ATOM 6357 C C . TYR A 1 804 ? -11.223 19.789 16.447 1.00 96.56 804 TYR A C 1
ATOM 6359 O O . TYR A 1 804 ? -10.779 19.819 15.300 1.00 96.56 804 TYR A O 1
ATOM 6367 N N . TYR A 1 805 ? -12.284 19.049 16.774 1.00 96.75 805 TYR A N 1
ATOM 6368 C CA . TYR A 1 805 ? -13.029 18.279 15.776 1.00 96.75 805 TYR A CA 1
ATOM 6369 C C . TYR A 1 805 ? -13.838 19.142 14.813 1.00 96.75 805 TYR A C 1
ATOM 6371 O O . TYR A 1 805 ? -14.050 18.724 13.676 1.00 96.75 805 TYR A O 1
ATOM 6379 N N . PHE A 1 806 ? -14.253 20.339 15.234 1.00 95.50 806 PHE A N 1
ATOM 6380 C CA . PHE A 1 806 ? -14.993 21.276 14.390 1.00 95.50 806 PHE A CA 1
ATOM 6381 C C . PHE A 1 806 ? -14.095 22.110 13.466 1.00 95.50 806 PHE A C 1
ATOM 6383 O O . PHE A 1 806 ? -14.571 22.545 12.418 1.00 95.50 806 PHE A O 1
ATOM 6390 N N . LEU A 1 807 ? -12.825 22.334 13.828 1.00 92.94 807 LEU A N 1
ATOM 6391 C CA . LEU A 1 807 ? -11.948 23.301 13.148 1.00 92.94 807 LEU A CA 1
ATOM 6392 C C . LEU A 1 807 ? -11.571 22.938 11.704 1.00 92.94 807 LEU A C 1
ATOM 6394 O O . LEU A 1 807 ? -11.259 23.840 10.930 1.00 92.94 807 LEU A O 1
ATOM 6398 N N . ASP A 1 808 ? -11.592 21.658 11.334 1.00 91.25 808 ASP A N 1
ATOM 6399 C CA . ASP A 1 808 ? -11.135 21.193 10.020 1.00 91.25 808 ASP A CA 1
ATOM 6400 C C . ASP A 1 808 ? -12.272 20.610 9.176 1.00 91.25 808 ASP A C 1
ATOM 6402 O O . ASP A 1 808 ? -12.388 19.398 8.985 1.00 91.25 808 ASP A O 1
ATOM 6406 N N . ASN A 1 809 ? -13.124 21.498 8.669 1.00 90.31 809 ASN A N 1
ATOM 6407 C CA . ASN A 1 809 ? -14.288 21.145 7.853 1.00 90.31 809 ASN A CA 1
ATOM 6408 C C . ASN A 1 809 ? -13.955 20.653 6.434 1.00 90.31 809 ASN A C 1
ATOM 6410 O O . ASN A 1 809 ? -14.852 20.205 5.723 1.00 90.31 809 ASN A O 1
ATOM 6414 N N . LEU A 1 810 ? -12.686 20.721 6.021 1.00 91.00 810 LEU A N 1
ATOM 6415 C CA . LEU A 1 810 ? -12.202 20.171 4.753 1.00 91.00 810 LEU A CA 1
ATOM 6416 C C . LEU A 1 810 ? -11.610 18.768 4.919 1.00 91.00 810 LEU A C 1
ATOM 6418 O O . LEU A 1 810 ? -11.237 18.142 3.925 1.00 91.00 810 LEU A O 1
ATOM 6422 N N . ALA A 1 811 ? -11.502 18.265 6.154 1.00 92.88 811 ALA A N 1
ATOM 6423 C CA . ALA A 1 811 ? -10.964 16.942 6.403 1.00 92.88 811 ALA A CA 1
ATOM 6424 C C . ALA A 1 811 ? -11.817 15.865 5.708 1.00 92.88 811 ALA A C 1
ATOM 6426 O O . ALA A 1 811 ? -13.028 15.803 5.925 1.00 92.88 811 ALA A O 1
ATOM 6427 N N . PRO A 1 812 ? -11.200 14.915 4.985 1.00 93.38 812 PRO A N 1
ATOM 6428 C CA . PRO A 1 812 ? -11.915 13.764 4.430 1.00 93.38 812 PRO A CA 1
ATOM 6429 C C . PRO A 1 812 ? -12.686 12.952 5.486 1.00 93.38 812 PRO A C 1
ATOM 6431 O O . PRO A 1 812 ? -13.692 12.325 5.180 1.00 93.38 812 PRO A O 1
ATOM 6434 N N . GLY A 1 813 ? -12.215 12.968 6.740 1.00 93.62 813 GLY A N 1
ATOM 6435 C CA . GLY A 1 813 ? -12.849 12.307 7.886 1.00 93.62 813 GLY A CA 1
ATOM 6436 C C . GLY A 1 813 ? -13.742 13.221 8.733 1.00 93.62 813 GLY A C 1
ATOM 6437 O O . GLY A 1 813 ? -14.059 12.858 9.865 1.00 93.62 813 GLY A O 1
ATOM 6438 N N . TYR A 1 814 ? -14.120 14.409 8.242 1.00 95.75 814 TYR A N 1
ATOM 6439 C CA . TYR A 1 814 ? -14.856 15.407 9.029 1.00 95.75 814 TYR A CA 1
ATOM 6440 C C . TYR A 1 814 ? -16.170 14.862 9.602 1.00 95.75 814 TYR A C 1
ATOM 6442 O O . TYR A 1 814 ? -16.493 15.125 10.759 1.00 95.75 814 TYR A O 1
ATOM 6450 N N . HIS A 1 815 ? -16.873 14.011 8.846 1.00 96.56 815 HIS A N 1
ATOM 6451 C CA . HIS A 1 815 ? -18.092 13.346 9.313 1.00 96.56 815 HIS A CA 1
ATOM 6452 C C . HIS A 1 815 ? -17.867 12.594 10.633 1.00 96.56 815 HIS A C 1
ATOM 6454 O O . HIS A 1 815 ? -18.598 12.782 11.605 1.00 96.56 815 HIS A O 1
ATOM 6460 N N . GLY A 1 816 ? -16.816 11.772 10.698 1.00 96.94 816 GLY A N 1
ATOM 6461 C CA . GLY A 1 816 ? -16.461 11.021 11.902 1.00 96.94 816 GLY A CA 1
ATOM 6462 C C . GLY A 1 816 ? -16.031 11.917 13.064 1.00 96.94 816 GLY A C 1
ATOM 6463 O O . GLY A 1 816 ? -16.393 11.654 14.213 1.00 96.94 816 GLY A O 1
ATOM 6464 N N . ASN A 1 817 ? -15.327 13.015 12.775 1.00 97.38 817 ASN A N 1
ATOM 6465 C CA . ASN A 1 817 ? -14.941 14.006 13.783 1.00 97.38 817 ASN A CA 1
ATOM 6466 C C . ASN A 1 817 ? -16.176 14.631 14.448 1.00 97.38 817 ASN A C 1
ATOM 6468 O O . ASN A 1 817 ? -16.244 14.708 15.676 1.00 97.38 817 ASN A O 1
ATOM 6472 N N . LEU A 1 818 ? -17.178 15.014 13.652 1.00 97.50 818 LEU A N 1
ATOM 6473 C CA . LEU A 1 818 ? -18.422 15.595 14.152 1.00 97.50 818 LEU A CA 1
ATOM 6474 C C . LEU A 1 818 ? -19.255 14.600 14.965 1.00 97.50 818 LEU A C 1
ATOM 6476 O O . LEU A 1 818 ? -19.806 14.974 16.000 1.00 97.50 818 LEU A O 1
ATOM 6480 N N . LEU A 1 819 ? -19.302 13.326 14.562 1.00 97.25 819 LEU A N 1
ATOM 6481 C CA . LEU A 1 819 ? -19.942 12.276 15.364 1.00 97.25 819 LEU A CA 1
ATOM 6482 C C . LEU A 1 819 ? -19.291 12.148 16.740 1.00 97.25 819 LEU A C 1
ATOM 6484 O O . LEU A 1 819 ? -19.977 12.124 17.764 1.00 97.25 819 LEU A O 1
ATOM 6488 N N . ARG A 1 820 ? -17.957 12.129 16.768 1.00 96.38 820 ARG A N 1
ATOM 6489 C CA . ARG A 1 820 ? -17.188 12.037 18.007 1.00 96.38 820 ARG A CA 1
ATOM 6490 C C . ARG A 1 820 ? -17.429 13.250 18.909 1.00 96.38 820 ARG A C 1
ATOM 6492 O O . ARG A 1 820 ? -17.721 13.077 20.091 1.00 96.38 820 ARG A O 1
ATOM 6499 N N . ALA A 1 821 ? -17.402 14.457 18.343 1.00 96.00 821 ALA A N 1
ATOM 6500 C CA . ALA A 1 821 ? -17.732 15.694 19.048 1.00 96.00 821 ALA A CA 1
ATOM 6501 C C . ALA A 1 821 ? -19.162 15.678 19.614 1.00 96.00 821 ALA A C 1
ATOM 6503 O O . ALA A 1 821 ? -19.378 16.058 20.767 1.00 96.00 821 ALA A O 1
ATOM 6504 N N . ARG A 1 822 ? -20.133 15.179 18.835 1.00 95.62 822 ARG A N 1
ATOM 6505 C CA . ARG A 1 822 ? -21.531 15.071 19.257 1.00 95.62 822 ARG A CA 1
ATOM 6506 C C . ARG A 1 822 ? -21.697 14.174 20.477 1.00 95.62 822 ARG A C 1
ATOM 6508 O O . ARG A 1 822 ? -22.353 14.578 21.436 1.00 95.62 822 ARG A O 1
ATOM 6515 N N . TRP A 1 823 ? -21.101 12.984 20.447 1.00 95.38 823 TRP A N 1
ATOM 6516 C CA . TRP A 1 823 ? -21.190 12.033 21.554 1.00 95.38 823 TRP A CA 1
ATOM 6517 C C . TRP A 1 823 ? -20.453 12.515 22.803 1.00 95.38 823 TRP A C 1
ATOM 6519 O O . TRP A 1 823 ? -20.966 12.363 23.909 1.00 95.38 823 TRP A O 1
ATOM 6529 N N . LEU A 1 824 ? -19.290 13.153 22.647 1.00 94.19 824 LEU A N 1
ATOM 6530 C CA . LEU A 1 824 ? -18.608 13.790 23.774 1.00 94.19 824 LEU A CA 1
ATOM 6531 C C . LEU A 1 824 ? -19.474 14.860 24.430 1.00 94.19 824 LEU A C 1
ATOM 6533 O O . LEU A 1 824 ? -19.580 14.881 25.650 1.00 94.19 824 LEU A O 1
ATOM 6537 N N . ALA A 1 825 ? -20.093 15.736 23.638 1.00 93.25 825 ALA A N 1
ATOM 6538 C CA . ALA A 1 825 ? -20.929 16.804 24.165 1.00 93.25 825 ALA A CA 1
ATOM 6539 C C . ALA A 1 825 ? -22.116 16.251 24.966 1.00 93.25 825 ALA A C 1
ATOM 6541 O O . ALA A 1 825 ? -22.369 16.706 26.082 1.00 93.25 825 ALA A O 1
ATOM 6542 N N . SER A 1 826 ? -22.794 15.219 24.443 1.00 92.06 826 SER A N 1
ATOM 6543 C CA . SER A 1 826 ? -23.935 14.620 25.142 1.00 92.06 826 SER A CA 1
ATOM 6544 C C . SER A 1 826 ? -23.522 13.883 26.415 1.00 92.06 826 SER A C 1
ATOM 6546 O O . SER A 1 826 ? -24.198 14.005 27.431 1.00 92.06 826 SER A O 1
ATOM 6548 N N . LEU A 1 827 ? -22.423 13.122 26.383 1.00 90.31 827 LEU A N 1
ATOM 6549 C CA . LEU A 1 827 ? -22.005 12.287 27.513 1.00 90.31 827 LEU A CA 1
ATOM 6550 C C . LEU A 1 827 ? -21.257 13.073 28.596 1.00 90.31 827 LEU A C 1
ATOM 6552 O O . LEU A 1 827 ? -21.394 12.767 29.776 1.00 90.31 827 LEU A O 1
ATOM 6556 N N . ALA A 1 828 ? -20.488 14.096 28.217 1.00 85.62 828 ALA A N 1
ATOM 6557 C CA . ALA A 1 828 ? -19.771 14.954 29.158 1.00 85.62 828 ALA A CA 1
ATOM 6558 C C . ALA A 1 828 ? -20.619 16.140 29.657 1.00 85.62 828 ALA A C 1
ATOM 6560 O O . ALA A 1 828 ? -20.129 16.931 30.459 1.00 85.62 828 ALA A O 1
ATOM 6561 N N . SER A 1 829 ? -21.875 16.273 29.202 1.00 81.69 829 SER A N 1
ATOM 6562 C CA . SER A 1 829 ? -22.759 17.415 29.504 1.00 81.69 829 SER A CA 1
ATOM 6563 C C . SER A 1 829 ? -22.140 18.771 29.133 1.00 81.69 829 SER A C 1
ATOM 6565 O O . SER A 1 829 ? -22.251 19.753 29.864 1.00 81.69 829 SER A O 1
ATOM 6567 N N . VAL A 1 830 ? -21.460 18.814 27.988 1.00 76.38 830 VAL A N 1
ATOM 6568 C CA . VAL A 1 830 ? -20.756 19.993 27.475 1.00 76.38 830 VAL A CA 1
ATOM 6569 C C . VAL A 1 830 ? -21.570 20.614 26.337 1.00 76.38 830 VAL A C 1
ATOM 6571 O O . VAL A 1 830 ? -22.107 19.895 25.496 1.00 76.38 830 VAL A O 1
ATOM 6574 N N . ALA A 1 831 ? -21.678 21.945 26.291 1.00 67.81 831 ALA A N 1
ATOM 6575 C CA . ALA A 1 831 ? -22.397 22.634 25.219 1.00 67.81 831 ALA A CA 1
ATOM 6576 C C . ALA A 1 831 ? -21.682 22.445 23.868 1.00 67.81 831 ALA A C 1
ATOM 6578 O O . ALA A 1 831 ? -20.478 22.672 23.760 1.00 67.81 831 ALA A O 1
ATOM 6579 N N . GLN A 1 832 ? -22.420 22.053 22.825 1.00 58.91 832 GLN A N 1
ATOM 6580 C CA . GLN A 1 832 ? -21.862 22.022 21.472 1.00 58.91 832 GLN A CA 1
ATOM 6581 C C . GLN A 1 832 ? -21.653 23.454 20.957 1.00 58.91 832 GLN A C 1
ATOM 6583 O O . GLN A 1 832 ? -22.526 24.302 21.164 1.00 58.91 832 GLN A O 1
ATOM 6588 N N . PRO A 1 833 ? -20.540 23.745 20.261 1.00 57.44 833 PRO A N 1
ATOM 6589 C CA . PRO A 1 833 ? -20.440 24.969 19.478 1.00 57.44 833 PRO A CA 1
ATOM 6590 C C . PRO A 1 833 ? -21.536 24.974 18.397 1.00 57.44 833 PRO A C 1
ATOM 6592 O O . PRO A 1 833 ? -21.949 23.900 17.952 1.00 57.44 833 PRO A O 1
ATOM 6595 N N . PRO A 1 834 ? -22.040 26.149 17.979 1.00 43.97 834 PRO A N 1
ATOM 6596 C CA . PRO A 1 834 ? -23.103 26.222 16.988 1.00 43.97 834 PRO A CA 1
ATOM 6597 C C . PRO A 1 834 ? -22.644 25.569 15.683 1.00 43.97 834 PRO A C 1
ATOM 6599 O O . PRO A 1 834 ? -21.784 26.093 14.975 1.00 43.97 834 PRO A O 1
ATOM 6602 N N . THR A 1 835 ? -23.233 24.419 15.365 1.00 42.94 835 THR A N 1
ATOM 6603 C CA . THR A 1 835 ? -23.190 23.832 14.029 1.00 42.94 835 THR A CA 1
ATOM 6604 C C . THR A 1 835 ? -23.775 24.866 13.075 1.00 42.94 835 THR A C 1
ATOM 6606 O O . THR A 1 835 ? -24.822 25.444 13.372 1.00 42.94 835 THR A O 1
ATOM 6609 N N . THR A 1 836 ? -23.114 25.143 11.952 1.00 36.62 836 THR A N 1
ATOM 6610 C CA . THR A 1 836 ? -23.646 26.011 10.893 1.00 36.62 836 THR A CA 1
ATOM 6611 C C . THR A 1 836 ? -24.910 25.390 10.298 1.00 36.62 836 THR A C 1
ATOM 6613 O O . THR A 1 836 ? -24.869 24.747 9.256 1.00 36.62 836 THR A O 1
ATOM 6616 N N . ALA A 1 837 ? -26.037 25.572 10.979 1.00 31.88 837 ALA A N 1
ATOM 6617 C CA . ALA A 1 837 ? -27.371 25.357 10.463 1.00 31.88 837 ALA A CA 1
ATOM 6618 C C . ALA A 1 837 ? -27.814 26.656 9.782 1.00 31.88 837 ALA A C 1
ATOM 6620 O O . ALA A 1 837 ? -27.919 27.709 10.414 1.00 31.88 837 ALA A O 1
ATOM 6621 N N . ALA A 1 838 ? -28.032 26.584 8.471 1.00 37.12 838 ALA A N 1
ATOM 6622 C CA . ALA A 1 838 ? -28.637 27.654 7.697 1.00 37.12 838 ALA A CA 1
ATOM 6623 C C . ALA A 1 838 ? -30.084 27.893 8.159 1.00 37.12 838 ALA A C 1
ATOM 6625 O O . ALA A 1 838 ? -30.869 26.953 8.279 1.00 37.12 838 ALA A O 1
ATOM 6626 N N . GLY A 1 839 ? -30.443 29.161 8.375 1.00 31.28 839 GLY A N 1
ATOM 6627 C CA . GLY A 1 839 ? -31.821 29.565 8.639 1.00 31.28 839 GLY A CA 1
ATOM 6628 C C . GLY A 1 839 ? -31.955 30.973 9.214 1.00 31.28 839 GLY A C 1
ATOM 6629 O O . GLY A 1 839 ? -32.194 31.119 10.406 1.00 31.28 839 GLY A O 1
ATOM 6630 N N . ALA A 1 840 ? -31.853 32.007 8.372 1.00 29.58 840 ALA A N 1
ATOM 6631 C CA . ALA A 1 840 ? -32.422 33.325 8.666 1.00 29.58 840 ALA A CA 1
ATOM 6632 C C . ALA A 1 840 ? -32.828 34.054 7.369 1.00 29.58 840 ALA A C 1
ATOM 6634 O O . ALA A 1 840 ? -31.984 34.543 6.627 1.00 29.58 840 ALA A O 1
ATOM 6635 N N . SER A 1 841 ? -34.144 34.031 7.134 1.00 27.47 841 SER A N 1
ATOM 6636 C CA . SER A 1 841 ? -35.023 34.955 6.394 1.00 27.47 841 SER A CA 1
ATOM 6637 C C . SER A 1 841 ? -34.536 35.667 5.125 1.00 27.47 841 SER A C 1
ATOM 6639 O O . SER A 1 841 ? -33.668 36.537 5.152 1.00 27.47 841 SER A O 1
ATOM 6641 N N . GLU A 1 842 ? -35.280 35.406 4.048 1.00 33.59 842 GLU A N 1
ATOM 6642 C CA . GLU A 1 842 ? -35.467 36.293 2.902 1.00 33.59 842 GLU A CA 1
ATOM 6643 C C . GLU A 1 842 ? -35.815 37.724 3.338 1.00 33.59 842 GLU A C 1
ATOM 6645 O O . GLU A 1 842 ? -36.753 37.950 4.103 1.00 33.59 842 GLU A O 1
ATOM 6650 N N . GLY A 1 843 ? -35.082 38.693 2.795 1.00 29.67 843 GLY A N 1
ATOM 6651 C CA . GLY A 1 843 ? -35.396 40.107 2.916 1.00 29.67 843 GLY A CA 1
ATOM 6652 C C . GLY A 1 843 ? -34.208 40.977 2.531 1.00 29.67 843 GLY A C 1
ATOM 6653 O O . GLY A 1 843 ? -33.265 41.098 3.297 1.00 29.67 843 GLY A O 1
ATOM 6654 N N . GLU A 1 844 ? -34.322 41.616 1.365 1.00 26.42 844 GLU A N 1
ATOM 6655 C CA . GLU A 1 844 ? -33.546 42.785 0.918 1.00 26.42 844 GLU A CA 1
ATOM 6656 C C . GLU A 1 844 ? -32.257 42.526 0.099 1.00 26.42 844 GLU A C 1
ATOM 6658 O O . GLU A 1 844 ? -31.196 42.147 0.589 1.00 26.42 844 GLU A O 1
ATOM 6663 N N . LYS A 1 845 ? -32.354 42.783 -1.216 1.00 35.28 845 LYS A N 1
ATOM 6664 C CA . LYS A 1 845 ? -31.208 42.914 -2.134 1.00 35.28 845 LYS A CA 1
ATOM 6665 C C . LYS A 1 845 ? -30.487 44.245 -1.890 1.00 35.28 845 LYS A C 1
ATOM 6667 O O . LYS A 1 845 ? -31.156 45.278 -1.869 1.00 35.28 845 LYS A O 1
ATOM 6672 N N . PRO A 1 846 ? -29.143 44.255 -1.965 1.00 28.53 846 PRO A N 1
ATOM 6673 C CA . PRO A 1 846 ? -28.488 45.297 -2.753 1.00 28.53 846 PRO A CA 1
ATOM 6674 C C . PRO A 1 846 ? -27.388 44.797 -3.717 1.00 28.53 846 PRO A C 1
ATOM 6676 O O . PRO A 1 846 ? -26.787 43.736 -3.581 1.00 28.53 846 PRO A O 1
ATOM 6679 N N . THR A 1 847 ? -27.208 45.636 -4.731 1.00 25.64 847 THR A N 1
ATOM 6680 C CA . THR A 1 847 ? -26.430 45.632 -5.986 1.00 25.64 847 THR A CA 1
ATOM 6681 C C . THR A 1 847 ? -24.904 45.399 -5.806 1.00 25.64 847 THR A C 1
ATOM 6683 O O . THR A 1 847 ? -24.378 45.628 -4.717 1.00 25.64 847 THR A O 1
ATOM 6686 N N . PRO A 1 848 ? -24.153 44.948 -6.841 1.00 31.06 848 PRO A N 1
ATOM 6687 C CA . PRO A 1 848 ? -22.823 44.369 -6.676 1.00 31.06 848 PRO A CA 1
ATOM 6688 C C . PRO A 1 848 ? -21.724 45.437 -6.671 1.00 31.06 848 PRO A C 1
ATOM 6690 O O . PRO A 1 848 ? -21.619 46.237 -7.599 1.00 31.06 848 PRO A O 1
ATOM 6693 N N . THR A 1 849 ? -20.837 45.386 -5.676 1.00 27.41 849 THR A N 1
ATOM 6694 C CA . THR A 1 849 ? -19.616 46.205 -5.661 1.00 27.41 849 THR A CA 1
ATOM 6695 C C . THR A 1 849 ? -18.409 45.347 -5.277 1.00 27.41 849 THR A C 1
ATOM 6697 O O . THR A 1 849 ? -18.315 44.841 -4.166 1.00 27.41 849 THR A O 1
ATOM 6700 N N . THR A 1 850 ? -17.521 45.154 -6.257 1.00 27.05 850 THR A N 1
ATOM 6701 C CA . THR A 1 850 ? -16.071 44.874 -6.168 1.00 27.05 850 THR A CA 1
ATOM 6702 C C . THR A 1 850 ? -15.530 44.090 -4.960 1.00 27.05 850 THR A C 1
ATOM 6704 O O . THR A 1 850 ? -15.312 44.633 -3.880 1.00 27.05 850 THR A O 1
ATOM 6707 N N . ARG A 1 851 ? -15.152 42.827 -5.223 1.00 26.03 851 ARG A N 1
ATOM 6708 C CA . ARG A 1 851 ? -14.303 41.969 -4.375 1.00 26.03 851 ARG A CA 1
ATOM 6709 C C . ARG A 1 851 ? -12.960 42.639 -4.033 1.00 26.03 851 ARG A C 1
ATOM 6711 O O . ARG A 1 851 ? -12.160 42.912 -4.925 1.00 26.03 851 ARG A O 1
ATOM 6718 N N . LYS A 1 852 ? -12.674 42.759 -2.734 1.00 23.89 852 LYS A N 1
ATOM 6719 C CA . LYS A 1 852 ? -11.323 42.686 -2.145 1.00 23.89 852 LYS A CA 1
ATOM 6720 C C . LYS A 1 852 ? -11.249 41.432 -1.253 1.00 23.89 852 LYS A C 1
ATOM 6722 O O . LYS A 1 852 ? -12.285 41.033 -0.727 1.00 23.89 852 LYS A O 1
ATOM 6727 N N . PRO A 1 853 ? -10.078 40.786 -1.116 1.00 27.52 853 PRO A N 1
ATOM 6728 C CA . PRO A 1 853 ? -9.935 39.531 -0.381 1.00 27.52 853 PRO A CA 1
ATOM 6729 C C . PRO A 1 853 ? -9.950 39.779 1.135 1.00 27.52 853 PRO A C 1
ATOM 6731 O O . PRO A 1 853 ? -9.130 40.541 1.648 1.00 27.52 853 PRO A O 1
ATOM 6734 N N . SER A 1 854 ? -10.882 39.142 1.843 1.00 27.70 854 SER A N 1
ATOM 6735 C CA . SER A 1 854 ? -11.066 39.276 3.291 1.00 27.70 854 SER A CA 1
ATOM 6736 C C . SER A 1 854 ? -10.465 38.083 4.040 1.00 27.70 854 SER A C 1
ATOM 6738 O O . SER A 1 854 ? -10.938 36.964 3.893 1.00 27.70 854 SER A O 1
ATOM 6740 N N . GLN A 1 855 ? -9.418 38.388 4.810 1.00 28.19 855 GLN A N 1
ATOM 6741 C CA . GLN A 1 855 ? -9.161 38.030 6.216 1.00 28.19 855 GLN A CA 1
ATOM 6742 C C . GLN A 1 855 ? -9.252 36.561 6.689 1.00 28.19 855 GLN A C 1
ATOM 6744 O O . GLN A 1 855 ? -10.301 35.927 6.687 1.00 28.19 855 GLN A O 1
ATOM 6749 N N . GLU A 1 856 ? -8.106 36.100 7.205 1.00 29.94 856 GLU A N 1
ATOM 6750 C CA . GLU A 1 856 ? -7.880 34.897 8.016 1.00 29.94 856 GLU A CA 1
ATOM 6751 C C . GLU A 1 856 ? -8.773 34.847 9.275 1.00 29.94 856 GLU A C 1
ATOM 6753 O O . GLU A 1 856 ? -9.018 35.890 9.891 1.00 29.94 856 GLU A O 1
ATOM 6758 N N . PRO A 1 857 ? -9.198 33.655 9.736 1.00 28.88 857 PRO A N 1
ATOM 6759 C CA . PRO A 1 857 ? -9.811 33.513 11.048 1.00 28.88 857 PRO A CA 1
ATOM 6760 C C . PRO A 1 857 ? -8.748 33.670 12.147 1.00 28.88 857 PRO A C 1
ATOM 6762 O O . PRO A 1 857 ? -7.799 32.893 12.255 1.00 28.88 857 PRO A O 1
ATOM 6765 N N . ILE A 1 858 ? -8.921 34.692 12.983 1.00 30.61 858 ILE A N 1
ATOM 6766 C CA . ILE A 1 858 ? -8.119 34.926 14.186 1.00 30.61 858 ILE A CA 1
ATOM 6767 C C . ILE A 1 858 ? -8.490 33.861 15.231 1.00 30.61 858 ILE A C 1
ATOM 6769 O O . ILE A 1 858 ? -9.641 33.776 15.657 1.00 30.61 858 ILE A O 1
ATOM 6773 N N . LEU A 1 859 ? -7.506 33.060 15.655 1.00 33.75 859 LEU A N 1
ATOM 6774 C CA . LEU A 1 859 ? -7.608 32.131 16.788 1.00 33.75 859 LEU A CA 1
ATOM 6775 C C . LEU A 1 859 ? -8.030 32.887 18.069 1.00 33.75 859 LEU A C 1
ATOM 6777 O O . LEU A 1 859 ? -7.411 33.910 18.385 1.00 33.75 859 LEU A O 1
ATOM 6781 N N . PRO A 1 860 ? -9.002 32.402 18.866 1.00 28.91 860 PRO A N 1
ATOM 6782 C CA . PRO A 1 860 ? -9.307 33.007 20.158 1.00 28.91 860 PRO A CA 1
ATOM 6783 C C . PRO A 1 860 ? -8.105 32.866 21.107 1.00 28.91 860 PRO A C 1
ATOM 6785 O O . PRO A 1 860 ? -7.692 31.757 21.438 1.00 28.91 860 PRO A O 1
ATOM 6788 N N . GLY A 1 861 ? -7.541 33.994 21.553 1.00 39.34 861 GLY A N 1
ATOM 6789 C CA . GLY A 1 861 ? -6.629 34.042 22.706 1.00 39.34 861 GLY A CA 1
ATOM 6790 C C . GLY A 1 861 ? -5.132 34.263 22.454 1.00 39.34 861 GLY A C 1
ATOM 6791 O O . GLY A 1 861 ? -4.364 34.166 23.407 1.00 39.34 861 GLY A O 1
ATOM 6792 N N . LEU A 1 862 ? -4.673 34.602 21.243 1.00 29.98 862 LEU A N 1
ATOM 6793 C CA . LEU A 1 862 ? -3.251 34.911 20.999 1.00 29.98 862 LEU A CA 1
ATOM 6794 C C . LEU A 1 862 ? -3.092 36.152 20.106 1.00 29.98 862 LEU A C 1
ATOM 6796 O O . LEU A 1 862 ? -3.420 36.122 18.924 1.00 29.98 862 LEU A O 1
ATOM 6800 N N . LYS A 1 863 ? -2.573 37.257 20.666 1.00 31.73 863 LYS A N 1
ATOM 6801 C CA . LYS A 1 863 ? -2.177 38.449 19.891 1.00 31.73 863 LYS A CA 1
ATOM 6802 C C . LYS A 1 863 ? -0.926 38.141 19.053 1.00 31.73 863 LYS A C 1
ATOM 6804 O O . LYS A 1 863 ? 0.039 37.580 19.566 1.00 31.73 863 LYS A O 1
ATOM 6809 N N . ALA A 1 864 ? -0.939 38.543 17.782 1.00 28.23 864 ALA A N 1
ATOM 6810 C CA . ALA A 1 864 ? 0.207 38.461 16.872 1.00 28.23 864 ALA A CA 1
ATOM 6811 C C . ALA A 1 864 ? 1.339 39.434 17.287 1.00 28.23 864 ALA A C 1
ATOM 6813 O O . ALA A 1 864 ? 1.033 40.533 17.757 1.00 28.23 864 ALA A O 1
ATOM 6814 N N . PRO A 1 865 ? 2.632 39.092 17.107 1.00 30.36 865 PRO A N 1
ATOM 6815 C CA . PRO A 1 865 ? 3.725 39.985 17.474 1.00 30.36 865 PRO A CA 1
ATOM 6816 C C . PRO A 1 865 ? 4.011 41.016 16.370 1.00 30.36 865 PRO A C 1
ATOM 6818 O O . PRO A 1 865 ? 4.327 40.667 15.231 1.00 30.36 865 PRO A O 1
ATOM 6821 N N . GLY A 1 866 ? 3.937 42.297 16.738 1.00 27.78 866 GLY A N 1
ATOM 6822 C CA . GLY A 1 866 ? 4.550 43.408 16.010 1.00 27.78 866 GLY A CA 1
ATOM 6823 C C . GLY A 1 866 ? 6.054 43.499 16.301 1.00 27.78 866 GLY A C 1
ATOM 6824 O O . GLY A 1 866 ? 6.522 43.078 17.356 1.00 27.78 866 GLY A O 1
ATOM 6825 N N . ARG A 1 867 ? 6.813 44.012 15.329 1.00 27.98 867 ARG A N 1
ATOM 6826 C CA . ARG A 1 867 ? 8.277 44.158 15.351 1.00 27.98 867 ARG A CA 1
ATOM 6827 C C . ARG A 1 867 ? 8.764 45.218 16.357 1.00 27.98 867 ARG A C 1
ATOM 6829 O O . ARG A 1 867 ? 8.205 46.304 16.389 1.00 27.98 867 ARG A O 1
ATOM 6836 N N . SER A 1 868 ? 9.843 44.852 17.061 1.00 32.28 868 SER A N 1
ATOM 6837 C CA . SER A 1 868 ? 10.978 45.645 17.587 1.00 32.28 868 SER A CA 1
ATOM 6838 C C . SER A 1 868 ? 10.739 47.058 18.135 1.00 32.28 868 SER A C 1
ATOM 6840 O O . SER A 1 868 ? 10.502 47.967 17.349 1.00 32.28 868 SER A O 1
ATOM 6842 N N . GLU A 1 869 ? 10.977 47.238 19.441 1.00 25.55 869 GLU A N 1
ATOM 6843 C CA . GLU A 1 869 ? 12.003 48.124 20.045 1.00 25.55 869 GLU A CA 1
ATOM 6844 C C . GLU A 1 869 ? 11.871 48.089 21.591 1.00 25.55 869 GLU A C 1
ATOM 6846 O O . GLU A 1 869 ? 10.779 48.243 22.130 1.00 25.55 869 GLU A O 1
ATOM 6851 N N . GLU A 1 870 ? 12.970 47.817 22.307 1.00 27.12 870 GLU A N 1
ATOM 6852 C CA . GLU A 1 870 ? 13.142 48.098 23.753 1.00 27.12 870 GLU A CA 1
ATOM 6853 C C . GLU A 1 870 ? 13.479 49.600 23.923 1.00 27.12 870 GLU A C 1
ATOM 6855 O O . GLU A 1 870 ? 14.125 50.125 23.009 1.00 27.12 870 GLU A O 1
ATOM 6860 N N . PRO A 1 871 ? 13.115 50.310 25.029 1.00 32.72 871 PRO A N 1
ATOM 6861 C CA . PRO A 1 871 ? 13.514 49.944 26.402 1.00 32.72 871 PRO A CA 1
ATOM 6862 C C . PRO A 1 871 ? 12.565 50.307 27.587 1.00 32.72 871 PRO A C 1
ATOM 6864 O O . PRO A 1 871 ? 11.594 51.041 27.457 1.00 32.72 871 PRO A O 1
ATOM 6867 N N . GLU A 1 872 ? 12.955 49.769 28.756 1.00 23.69 872 GLU A N 1
ATOM 6868 C CA . GLU A 1 872 ? 12.718 50.144 30.174 1.00 23.69 872 GLU A CA 1
ATOM 6869 C C . GLU A 1 872 ? 11.308 50.198 30.836 1.00 23.69 872 GLU A C 1
ATOM 6871 O O . GLU A 1 872 ? 10.522 51.115 30.644 1.00 23.69 872 GLU A O 1
ATOM 6876 N N . ILE A 1 873 ? 11.143 49.257 31.790 1.00 25.12 873 ILE A N 1
ATOM 6877 C CA . ILE A 1 873 ? 10.582 49.346 33.167 1.00 25.12 873 ILE A CA 1
ATOM 6878 C C . ILE A 1 873 ? 9.077 49.685 33.353 1.00 25.12 873 ILE A C 1
ATOM 6880 O O . ILE A 1 873 ? 8.625 50.796 33.116 1.00 25.12 873 ILE A O 1
ATOM 6884 N N . ILE A 1 874 ? 8.323 48.713 33.906 1.00 22.48 874 ILE A N 1
ATOM 6885 C CA . ILE A 1 874 ? 7.603 48.682 35.216 1.00 22.48 874 ILE A CA 1
ATOM 6886 C C . ILE A 1 874 ? 6.546 47.555 35.141 1.00 22.48 874 ILE A C 1
ATOM 6888 O O . ILE A 1 874 ? 5.571 47.648 34.399 1.00 22.48 874 ILE A O 1
ATOM 6892 N N . LEU A 1 875 ? 6.714 46.491 35.936 1.00 24.89 875 LEU A N 1
ATOM 6893 C CA . LEU A 1 875 ? 5.665 45.498 36.212 1.00 24.89 875 LEU A CA 1
ATOM 6894 C C . LEU A 1 875 ? 4.971 45.848 37.538 1.00 24.89 875 LEU A C 1
ATOM 6896 O O . LEU A 1 875 ? 5.674 45.986 38.539 1.00 24.89 875 LEU A O 1
ATOM 6900 N N . PRO A 1 876 ? 3.627 45.885 37.605 1.00 25.48 876 PRO A N 1
ATOM 6901 C CA . PRO A 1 876 ? 2.906 45.693 38.852 1.00 25.48 876 PRO A CA 1
ATOM 6902 C C . PRO A 1 876 ? 2.255 44.300 38.907 1.00 25.48 876 PRO A C 1
ATOM 6904 O O . PRO A 1 876 ? 1.345 43.992 38.143 1.00 25.48 876 PRO A O 1
ATOM 6907 N N . GLY A 1 877 ? 2.770 43.493 39.839 1.00 23.33 877 GLY A N 1
ATOM 6908 C CA . GLY A 1 877 ? 2.022 42.699 40.822 1.00 23.33 877 GLY A CA 1
ATOM 6909 C C . GLY A 1 877 ? 1.026 41.639 40.353 1.00 23.33 877 GLY A C 1
ATOM 6910 O O . GLY A 1 877 ? -0.112 41.963 40.037 1.00 23.33 877 GLY A O 1
ATOM 6911 N N . LEU A 1 878 ? 1.406 40.366 40.510 1.00 26.42 878 LEU A N 1
ATOM 6912 C CA . LEU A 1 878 ? 0.511 39.323 41.023 1.00 26.42 878 LEU A CA 1
ATOM 6913 C C . LEU A 1 878 ? 1.313 38.429 41.984 1.00 26.42 878 LEU A C 1
ATOM 6915 O O . LEU A 1 878 ? 2.271 37.771 41.573 1.00 26.42 878 LEU A O 1
ATOM 6919 N N . ASP A 1 879 ? 0.932 38.494 43.259 1.00 24.22 879 ASP A N 1
ATOM 6920 C CA . ASP A 1 879 ? 1.522 37.805 44.408 1.00 24.22 879 ASP A CA 1
ATOM 6921 C C . ASP A 1 879 ? 1.429 36.277 44.303 1.00 24.22 879 ASP A C 1
ATOM 6923 O O . ASP A 1 879 ? 0.391 35.723 43.934 1.00 24.22 879 ASP A O 1
ATOM 6927 N N . PHE A 1 880 ? 2.499 35.599 44.722 1.00 27.34 880 PHE A N 1
ATOM 6928 C CA . PHE A 1 880 ? 2.485 34.182 45.074 1.00 27.34 880 PHE A CA 1
ATOM 6929 C C . PHE A 1 880 ? 3.065 34.023 46.480 1.00 27.34 880 PHE A C 1
ATOM 6931 O O . PHE A 1 880 ? 4.268 34.182 46.680 1.00 27.34 880 PHE A O 1
ATOM 6938 N N . ASP A 1 881 ? 2.196 33.693 47.434 1.00 24.98 881 ASP A N 1
ATOM 6939 C CA . ASP A 1 881 ? 2.589 33.210 48.755 1.00 24.98 881 ASP A CA 1
ATOM 6940 C C . ASP A 1 881 ? 3.240 31.824 48.633 1.00 24.98 881 ASP A C 1
ATOM 6942 O O . ASP A 1 881 ? 2.684 30.885 48.056 1.00 24.98 881 ASP A O 1
ATOM 6946 N N . THR A 1 882 ? 4.440 31.714 49.191 1.00 26.94 882 THR A N 1
ATOM 6947 C CA . THR A 1 882 ? 5.241 30.495 49.323 1.00 26.94 882 THR A CA 1
ATOM 6948 C C . THR A 1 882 ? 5.060 29.876 50.705 1.00 26.94 882 THR A C 1
ATOM 6950 O O . THR A 1 882 ? 5.190 30.582 51.702 1.00 26.94 882 THR A O 1
ATOM 6953 N N . ALA A 1 883 ? 4.905 28.551 50.776 1.00 25.78 883 ALA A N 1
ATOM 6954 C CA . ALA A 1 883 ? 5.178 27.781 51.990 1.00 25.78 883 ALA A CA 1
ATOM 6955 C C . ALA A 1 883 ? 5.996 26.509 51.678 1.00 25.78 883 ALA A C 1
ATOM 6957 O O . ALA A 1 883 ? 5.494 25.557 51.089 1.00 25.78 883 ALA A O 1
ATOM 6958 N N . GLU A 1 884 ? 7.265 26.589 52.093 1.00 26.11 884 GLU A N 1
ATOM 6959 C CA . GLU A 1 884 ? 8.132 25.573 52.720 1.00 26.11 884 GLU A CA 1
ATOM 6960 C C . GLU A 1 884 ? 8.510 24.260 51.993 1.00 26.11 884 GLU A C 1
ATOM 6962 O O . GLU A 1 884 ? 7.777 23.275 51.961 1.00 26.11 884 GLU A O 1
ATOM 6967 N N . GLU A 1 885 ? 9.777 24.213 51.557 1.00 28.84 885 GLU A N 1
ATOM 6968 C CA . GLU A 1 885 ? 10.608 23.001 51.472 1.00 28.84 885 GLU A CA 1
ATOM 6969 C C . GLU A 1 885 ? 11.197 22.635 52.851 1.00 28.84 885 GLU A C 1
ATOM 6971 O O . GLU A 1 885 ? 11.525 23.532 53.633 1.00 28.84 885 GLU A O 1
ATOM 6976 N N . PRO A 1 886 ? 11.538 21.356 53.091 1.00 30.20 886 PRO A N 1
ATOM 6977 C CA . PRO A 1 886 ? 12.681 21.006 53.919 1.00 30.20 886 PRO A CA 1
ATOM 6978 C C . PRO A 1 886 ? 13.825 20.424 53.070 1.00 30.20 886 PRO A C 1
ATOM 6980 O O . PRO A 1 886 ? 13.630 19.549 52.226 1.00 30.20 886 PRO A O 1
ATOM 6983 N N . GLY A 1 887 ? 15.029 20.943 53.327 1.00 28.66 887 GLY A N 1
ATOM 6984 C CA . GLY A 1 887 ? 16.273 20.658 52.611 1.00 28.66 887 GLY A CA 1
ATOM 6985 C C . GLY A 1 887 ? 16.887 19.258 52.813 1.00 28.66 887 GLY A C 1
ATOM 6986 O O . GLY A 1 887 ? 16.296 18.375 53.437 1.00 28.66 887 GLY A O 1
ATOM 6987 N N . PRO A 1 888 ? 18.099 19.038 52.264 1.00 37.56 888 PRO A N 1
ATOM 6988 C CA . PRO A 1 888 ? 18.678 17.712 52.061 1.00 37.56 888 PRO A CA 1
ATOM 6989 C C . PRO A 1 888 ? 19.515 17.242 53.260 1.00 37.56 888 PRO A C 1
ATOM 6991 O O . PRO A 1 888 ? 19.942 18.058 54.081 1.00 37.56 888 PRO A O 1
ATOM 6994 N N . PRO A 1 889 ? 19.901 15.952 53.280 1.00 34.69 889 PRO A N 1
ATOM 6995 C CA . PRO A 1 889 ? 21.215 15.631 53.811 1.00 34.69 889 PRO A CA 1
ATOM 6996 C C . PRO A 1 889 ? 22.077 14.769 52.881 1.00 34.69 889 PRO A C 1
ATOM 6998 O O . PRO A 1 889 ? 21.650 13.827 52.220 1.00 34.69 889 PRO A O 1
ATOM 7001 N N . SER A 1 890 ? 23.350 15.141 52.924 1.00 30.45 890 SER A N 1
ATOM 7002 C CA . SER A 1 890 ? 24.573 14.438 52.553 1.00 30.45 890 SER A CA 1
ATOM 7003 C C . SER A 1 890 ? 24.665 12.973 53.007 1.00 30.45 890 SER A C 1
ATOM 7005 O O . SER A 1 890 ? 24.581 12.711 54.207 1.00 30.45 890 SER A O 1
ATOM 7007 N N . ARG A 1 891 ? 24.996 12.056 52.093 1.00 34.34 891 ARG A N 1
ATOM 7008 C CA . ARG A 1 891 ? 26.291 11.354 51.939 1.00 34.34 891 ARG A CA 1
ATOM 7009 C C . ARG A 1 891 ? 26.181 10.293 50.852 1.00 34.34 891 ARG A C 1
ATOM 7011 O O . ARG A 1 891 ? 25.128 9.625 50.806 1.00 34.34 891 ARG A O 1
#

Sequence (891 aa):
MRSASRVDGRGKSPPSPPGAMALWALVLAALCVAGCQRTSSPRGPGSEKLGAARDADRFSMAVDTFFRAEEFETGEMLARSMDRLDQWIRRQKPLPHWKLDPMVARWAEPIGGLAKPIEEAANQLAEPVAVLELKDLVTRCQQLADAIQGSAQQLEGLRKRPDFDHIDRLAARLRGMVEQLGGSPRMRGQAVIDFLSRKIEEVRKQKEEQQRDEVRQLMALADRLADGAEMRSFIDLDTVDGRLGQLLSDLDDCSDQLKRIAAKRPALRRLVDELRRIEDQLQEGRKRRDVARLTAGLERLRAFAGAQKLDRHARRDDPQSLKALARQLSEPWPSLQAAVHGAEQLADRLGLGQLLLLAAHLQRIDQFRTRLGADLQELADSGSPDVWHRRLAESAAQAGALHRQVLGLVRPLEYLARLDELSFWKTDGFALQEAIWLRNVSRWAVGDEREVVSQAVRLFDWIVRNIQLDGEAPPDDHTERIMQRPWETLLLGHGTAEERAWVFVLLARQQGIDAVQLALPHPDGRLVPWAVGVLDGTEIYLFDPALGLPIPAPGGVELSPSGELRIRPATLSQVLEDDNVLRQLDLDRDNAYPVSAAQLHRVVALLEASPAYASRRMAMIERRLAGQKRVILTCHPAAQADRLRRCPQVAEIRLWGRPYQALLQNIRLGVARARWLETATRPFRTAIGGTAPLGRGRVLHLKGRFHESPSASEFYQQARIPNRELNHPEFDRQLRQICVEAKQHASYWLGLVAMEQRNYRSALDYLLNRVLRETPNGPWTHGAYYNAGRACEASGKSQQAIEYYFLDNLAPGYHGNLLRARWLASLASVAQPPTTAAGASEGEKPTPTTRKPSQEPILPGLKAPGRSEEPEIILPGLDFDTAEEPGPPSR

Radius of gyration: 37.26 Å; Cα contacts (8 Å, |Δi|>4): 1026; chains: 1; bounding box: 107×92×104 Å

Foldseek 3Di:
DDDDDDDDDDDDDDDDDPDPPVVVVVVVVVVPPDDDDPPPPPPDPVNVVVVVVVLVVLLVLLLVCLLVVLVDQDCVSLVSSQVSLQVSLVPDDFDPPDDFFPQLCVQLALLLVLLVLLVVVLLLLLVLLLLLLLLLVLLLVVVLLVLLVVLLVVLVVVVPDPPPPPSVVVSVVSVVVNVVVDDDPLCSLQVVLVVVLVVVVVVVPDPDPPDPCVVPVVVVVVVPPPDDDDDDDDDDPVVVLVVLVVVLVVLVVVLVVLVVVCVVPVVSVVSSVSSVVSSVSSVCVVPDPSSVVNVVSVVSVVVSDDSPVSSVLSSDPALVSLLVSLCSLQDDRVSLVCSLVSLVVSCVVAVFVLSPVVSVLSVVLSVLSNVLSVLSNVLSVVPDSVVNNVSSVVSSVSSVVSSCLSNLLNVLSNLSNCLADSGDDPVLSLLSSLLSLLLLLLDVQQPPDDDLQSSLQSLLLCLPLQEAADDDDPPPPPDDDADDDQSLSLLLRYYHLVSSLNSSCSSSVSVVWHKWFKWFQDPVRDTHTAWIWTDDQQWTFTGGSLLSGAQAQVVQWAADPLQFTGGRTDTLVRQLVDQVSQQLLAPDPVRGRPDGSVRQQAMETAAEDQSQQSGSSQVVSQVVQDDPRHTRSHDNQVVSVVSNVSHNSHNYYHHHCSNVNSSSVCSSCPVVNVVVVCVSCVLQSDDDPNHSLLVSLSSQVSNVADPPPVHSLVSLVVLQDDPVVLPDPVNDPVNSVSSVVSNQSSLQVNLVSCVVVLVLVSNLCSLVVVHCVVDPVDPCVLSSLQVNLNSCSSNNNLVVSLVSLPPCPVRSNNSSSNSSNVSSCVNVVHDHDDDPDDDDDDDDDDDDDDDDDDDDDDDPDDDDDDDDDDDDDDDDDDDDDDDDDDDDDDD

Solvent-accessible surface area (backbone atoms only — not comparable to full-atom values): 50456 Å² total; per-residue (Å²): 132,90,81,90,88,89,85,89,84,92,81,86,86,84,90,82,79,97,72,69,67,67,63,56,50,53,59,58,55,65,68,73,76,66,91,67,78,77,72,73,68,81,71,54,73,68,58,55,52,54,51,52,51,55,42,51,50,35,41,49,56,22,53,54,46,65,78,44,48,69,82,51,92,52,73,61,58,58,50,56,24,46,53,31,42,31,63,35,44,62,72,52,79,78,69,83,90,70,69,69,50,69,66,54,43,74,51,30,42,64,59,12,55,43,19,57,31,38,44,53,40,27,57,66,40,50,58,56,26,42,54,33,47,50,50,34,48,54,48,52,53,49,53,51,52,51,50,54,51,51,51,54,51,54,53,56,62,55,66,77,46,100,83,51,83,72,49,56,62,53,53,49,55,51,47,59,55,46,66,76,68,69,70,61,88,84,50,61,43,35,57,58,35,59,50,57,47,53,50,62,64,51,74,74,70,74,93,78,82,86,84,84,61,70,82,70,50,62,69,66,53,70,82,64,77,83,72,88,91,82,96,76,90,88,88,53,73,72,51,48,58,50,48,52,51,47,51,49,52,53,48,52,54,49,39,52,54,43,46,64,48,21,76,78,39,70,88,41,43,68,58,37,53,52,48,46,52,51,51,52,52,52,49,50,60,67,72,40,75,50,66,66,48,48,53,53,37,55,52,54,56,65,72,73,69,57,64,71,60,55,33,64,50,55,40,41,102,39,45,65,52,36,40,53,46,12,49,64,36,54,51,86,54,68,36,47,52,48,32,27,52,50,26,42,58,47,16,70,76,69,71,36,68,46,30,43,53,43,20,54,48,50,48,49,51,51,53,51,43,33,48,52,10,49,54,34,35,52,57,30,71,63,75,48,76,79,64,44,55,63,54,38,44,52,49,20,52,50,39,47,49,49,40,52,54,45,51,57,40,23,63,69,23,40,52,42,57,43,36,71,43,62,64,74,51,80,68,46,54,54,52,53,52,33,37,51,43,34,35,32,35,41,54,60,55,31,57,88,58,82,52,69,68,61,29,48,52,34,47,48,53,50,44,52,73,56,32,28,67,42,64,80,80,58,88,84,54,88,65,82,80,80,69,69,51,60,54,51,32,64,70,72,27,41,35,38,40,68,47,50,43,51,43,45,35,52,28,34,40,55,74,73,42,55,44,29,45,29,22,34,72,42,96,90,71,49,71,45,78,64,34,37,32,36,56,56,95,67,44,35,33,33,31,28,50,52,45,57,40,57,42,42,24,86,89,24,68,47,68,44,99,66,51,29,85,42,68,41,54,18,36,55,65,57,34,61,76,34,49,63,51,41,55,73,61,35,75,47,92,91,51,52,52,93,64,57,35,85,59,44,74,52,23,29,40,20,33,75,67,45,66,61,31,50,15,47,50,33,48,59,51,31,79,72,40,54,80,91,62,50,48,67,38,60,57,57,57,56,65,52,45,62,56,50,70,65,23,88,66,52,64,43,77,47,74,37,59,62,58,57,40,40,49,44,47,46,43,70,43,41,68,60,44,52,51,50,49,52,60,76,45,38,43,38,62,49,61,59,96,86,37,30,30,37,32,38,13,50,52,28,46,39,55,69,32,54,72,61,84,88,20,13,49,59,23,20,53,64,22,43,68,54,68,75,62,50,68,33,84,88,41,45,76,66,58,31,51,39,44,52,53,22,22,46,53,23,28,43,50,47,13,52,53,24,46,78,69,68,38,37,70,59,14,42,47,21,22,48,55,51,28,40,66,68,37,68,88,38,101,54,40,59,45,29,34,49,48,42,14,54,37,26,23,66,67,53,35,53,71,60,14,33,52,34,29,63,73,45,80,81,32,63,36,29,70,30,32,47,52,53,32,52,51,48,22,68,74,69,73,41,86,72,76,85,70,93,72,88,87,81,77,93,79,84,89,82,84,94,76,83,92,74,93,79,80,80,87,81,67,93,89,68,86,81,88,80,84,87,83,87,86,86,90,87,86,83,86,83,89,78,92,82,84,83,86,83,84,86,84,90,132

Secondary structure (DSSP, 8-state):
-----------------TTSHHHHHHHHHHTSSS----------HHHHHHHHHHHHHHHHHHHHHHHTGGG--SHHHHHHHHHHHHHHHTTSPPPTT----HHHHHHHHHHHTTHHHHHHHHHHHHHHHHHHHHHHHHHHHHHHHHHHHHHHHHHHHHTTSSS-TTHHHHHHHHHHHHHTT---TTTHHHHHHHHHHHHHHHTTT-SS--SSSHHHHTTTSGGGTTS---------HHHHHHHHHHHHHHHHHHHHHHHHHHTT-GGGHHHHHHHHHHHHHHHHHHHSTHHHHHHHHHHHHHHTS-HHHHHHHHS---HHHHHHHHHHHHS--HHHHHHHHHHHHHHHHHT-HHHHHHHHHHHHHHHHHHHHHHHHHHHHHH--HHHHHHHHHHHHHHHHHHHHHHHHHHHHHHHHHTTT-SS--HHHHHHHHHHHHHHHHHHHHHTT--SHHHHHHHHHHHHHHHSEEPPPPPTT--SPPPPPPHHHHHHH-EE-HHHHHHHHHHHHHHTT--EEEEEEE-TTS-EEEEEEEEEETTEEEEEETTTTEEPEEEEEEEE-TTS-EEEEEPBHHHHHH-THHHHTT--SSSS--S--HHHHTT-EEEE---GGGGSHHHHHHHTT--GGG-------HHHHHHHHTT-TT--EEEE-SHHHHHHHHHHHHTHHHHHHHHHHHHHHH--BTTB-HHHHHHHHHHTT-SSSSS-HHHHHHHHS--HHHHTSTTS-HHHHHHHHHHHHHHHHHHHHHHHHTT-HHHHHIIIIIIIIITSTT-TTHHHHHHHHHHHHHHTT-HHHHHHHHHS-TT-TTHHHHHHHHHHHHHHHT-PPP----------------------PPPPTT-PPPPP------------------------